Protein AF-0000000079286883 (afdb_homodimer)

InterPro domains:
  IPR002129 Pyridoxal phosphate-dependent decarboxylase, major domain [PF00282] (35-414)
  IPR010977 Aromatic-L-amino-acid decarboxylase [PR00800] (6-25)
  IPR010977 Aromatic-L-amino-acid decarboxylase [PR00800] (29-46)
  IPR010977 Aromatic-L-amino-acid decarboxylase [PR00800] (47-66)
  IPR010977 Aromatic-L-amino-acid decarboxylase [PR00800] (73-92)
  IPR010977 Aromatic-L-amino-acid decarboxylase [PR00800] (94-112)
  IPR010977 Aromatic-L-amino-acid decarboxylase [PR00800] (113-132)
  IPR010977 Aromatic-L-amino-acid decarboxylase [PR00800] (141-161)
  IPR010977 Aromatic-L-amino-acid decarboxylase [PR00800] (352-367)
  IPR010977 Aromatic-L-amino-acid decarboxylase [PR00800] (395-414)
  IPR010977 Aromatic-L-amino-acid decarboxylase [PTHR11999] (1-476)
  IPR015421 Pyridoxal phosphate-dependent transferase, major domain [G3DSA:3.40.640.10] (82-379)
  IPR015422 Pyridoxal phosphate-dependent transferase, small domain [G3DSA:3.90.1150.10] (380-483)
  IPR015424 Pyridoxal phosphate-dependent transferase [SSF53383] (1-467)

Secondary structure (DSSP, 8-state):
--HHHHHHHHHHHHHHHHHHHHHGGGS-SS----TTHHHHHS-SS--SSPPPHHHHHHHIIIIIGGG---TTSTTB-SSSPPP--HHHHHHHHHHHHHT--BSSGGG-HHHHHHHHHHHHHHHHHHT--GGGSTT-TT---EEEEES-HHHHHHHHHHHHHHHHHHHHHHH-TTS-HHHHHTTEEEEEETTS-HHHHHHHHHHT-EEEEEP--TTS---HHHHHHHHHHHHHTT-EEEEEEEEBS-TTT--B--HHHHHHHHHHHT-EEEEE-TTGGGGGGSGGGGGGGTTGGG-SEEEE-HHHHSSPPSS-EEEEES-HHHHHHHH----GGG---SGGGG---GGGSSS-S-B--THHHHHHHHHHHHHHHHHHHHHHHHHHHHHHHHHHHHSTTEEE-S---SS-EEEEESS-HHHHHHHHHHHHHHTS-B-EEEEETTEEEEEE---SSS--HHHHHHHHHHHHHHHHHHHHHHHHHHHTTSSSTTGGG--------------/--HHHHHHHHHHHHHHHHHHHHHGGGS-SS----TTHHHHHS-SS--SSPPPHHHHHHHIIIIIGGG---TTSTTB-SSSPPP--HHHHHHHHHHHHHT--BSSGGG-HHHHHHHHHHHHHHHHHHT--GGGSTT-TT---EEEEES-HHHHHHHHHHHHHHHHHHHHHHH-TTS-HHHHHTTEEEEEETTS-HHHHHHHHHHT-EEEEEP--TTS---HHHHHHHHHHHHHTT-EEEEEEEEBS-TTT--B--HHHHHHHHHHHT-EEEEE-TTGGGGGGSGGGGGGGTTGGG-SEEEE-HHHHSSPPSS-EEEEES-HHHHHHHH----GGG---S-GGG---GGGSSS-S-B--THHHHHHHHHHHHHHHHHHHHHHHHHHHHHHHHHHHHSTTEEE-S---SS-EEEEESS-HHHHHHHHHHHHHHTS-B-EEEEETTEEEEEE---SSS--HHHHHHHHHHHHHHHHHHHHHHHHHHHHHHHHHTS----------------

Organism: Patiria miniata (NCBI:txid46514)

Structure (mmCIF, N/CA/C/O backbone):
data_AF-0000000079286883-model_v1
#
loop_
_entity.id
_entity.type
_entity.pdbx_description
1 polymer 'Aromatic-L-amino-acid decarboxylase'
#
loop_
_atom_site.group_PDB
_atom_site.id
_atom_site.type_symbol
_atom_site.label_atom_id
_atom_site.label_alt_id
_atom_site.label_comp_id
_atom_site.label_asym_id
_atom_site.label_entity_id
_atom_site.label_seq_id
_atom_site.pdbx_PDB_ins_code
_atom_site.Cartn_x
_atom_site.Cartn_y
_atom_site.Cartn_z
_atom_site.occupancy
_atom_site.B_iso_or_equiv
_atom_site.auth_seq_id
_atom_site.auth_comp_id
_atom_site.auth_asym_id
_atom_site.auth_atom_id
_atom_site.pdbx_PDB_model_num
ATOM 1 N N . MET A 1 1 ? -19.547 -19.906 5.762 1 87.44 1 MET A N 1
ATOM 2 C CA . MET A 1 1 ? -20.609 -18.906 5.77 1 87.44 1 MET A CA 1
ATOM 3 C C . MET A 1 1 ? -21.328 -18.859 4.422 1 87.44 1 MET A C 1
ATOM 5 O O . MET A 1 1 ? -20.672 -18.781 3.375 1 87.44 1 MET A O 1
ATOM 9 N N . ASN A 1 2 ? -22.594 -19.031 4.43 1 92.5 2 ASN A N 1
ATOM 10 C CA . ASN A 1 2 ? -23.344 -18.953 3.186 1 92.5 2 ASN A CA 1
ATOM 11 C C . ASN A 1 2 ? -23.922 -17.562 2.951 1 92.5 2 ASN A C 1
ATOM 13 O O . ASN A 1 2 ? -23.641 -16.641 3.721 1 92.5 2 ASN A O 1
ATOM 17 N N . GLU A 1 3 ? -24.688 -17.391 1.935 1 96.19 3 GLU A N 1
ATOM 18 C CA . GLU A 1 3 ? -25.141 -16.094 1.467 1 96.19 3 GLU A CA 1
ATOM 19 C C . GLU A 1 3 ? -26.047 -15.422 2.5 1 96.19 3 GLU A C 1
ATOM 21 O O . GLU A 1 3 ? -25.922 -14.219 2.762 1 96.19 3 GLU A O 1
ATOM 26 N N . ASP A 1 4 ? -26.953 -16.141 3.068 1 96.69 4 ASP A N 1
ATOM 27 C CA . ASP A 1 4 ? -27.875 -15.586 4.039 1 96.69 4 ASP A CA 1
ATOM 28 C C . ASP A 1 4 ? -27.156 -15.133 5.305 1 96.69 4 ASP A C 1
ATOM 30 O O . ASP A 1 4 ? -27.453 -14.07 5.852 1 96.69 4 ASP A O 1
ATOM 34 N N . LYS A 1 5 ? -26.266 -15.977 5.738 1 97.06 5 LYS A N 1
ATOM 35 C CA . LYS A 1 5 ? -25.469 -15.617 6.906 1 97.06 5 LYS A CA 1
ATOM 36 C C . LYS A 1 5 ? -24.625 -14.383 6.633 1 97.06 5 LYS A C 1
ATOM 38 O O . LYS A 1 5 ? -24.438 -13.539 7.52 1 97.06 5 LYS A O 1
ATOM 43 N N . PHE A 1 6 ? -24.188 -14.32 5.383 1 98 6 PHE A N 1
ATOM 44 C CA . PHE A 1 6 ? -23.391 -13.164 5.008 1 98 6 PHE A CA 1
ATOM 45 C C . PHE A 1 6 ? -24.219 -11.891 5.039 1 98 6 PHE A C 1
ATOM 47 O O . PHE A 1 6 ? -23.781 -10.875 5.582 1 98 6 PHE A O 1
ATOM 54 N N . ARG A 1 7 ? -25.359 -11.891 4.52 1 97.81 7 ARG A N 1
ATOM 55 C CA . ARG A 1 7 ? -26.25 -10.734 4.523 1 97.81 7 ARG A CA 1
ATOM 56 C C . ARG A 1 7 ? -26.547 -10.273 5.949 1 97.81 7 ARG A C 1
ATOM 58 O O . ARG A 1 7 ? -26.5 -9.078 6.242 1 97.81 7 ARG A O 1
ATOM 65 N N . ARG A 1 8 ? -26.781 -11.211 6.758 1 97.75 8 ARG A N 1
ATOM 66 C CA . ARG A 1 8 ? -27.078 -10.898 8.156 1 97.75 8 ARG A CA 1
ATOM 67 C C . ARG A 1 8 ? -25.859 -10.305 8.844 1 97.75 8 ARG A C 1
ATOM 69 O O . ARG A 1 8 ? -25.969 -9.305 9.562 1 97.75 8 ARG A O 1
ATOM 76 N N . ALA A 1 9 ? -24.734 -10.961 8.664 1 98.44 9 ALA A N 1
ATOM 77 C CA . ALA A 1 9 ? -23.5 -10.492 9.281 1 98.44 9 ALA A CA 1
ATOM 78 C C . ALA A 1 9 ? -23.141 -9.094 8.797 1 98.44 9 ALA A C 1
ATOM 80 O O . ALA A 1 9 ? -22.672 -8.258 9.578 1 98.44 9 ALA A O 1
ATOM 81 N N . ALA A 1 10 ? -23.359 -8.828 7.516 1 98.44 10 ALA A N 1
ATOM 82 C CA . ALA A 1 10 ? -23.094 -7.492 6.973 1 98.44 10 ALA A CA 1
ATOM 83 C C . ALA A 1 10 ? -23.969 -6.445 7.66 1 98.44 10 ALA A C 1
ATOM 85 O O . ALA A 1 10 ? -23.5 -5.352 7.98 1 98.44 10 ALA A O 1
ATOM 86 N N . GLY A 1 11 ? -25.234 -6.781 7.801 1 98.19 11 GLY A N 1
ATOM 87 C CA . GLY A 1 11 ? -26.109 -5.902 8.547 1 98.19 11 GLY A CA 1
ATOM 88 C C . GLY A 1 11 ? -25.656 -5.676 9.977 1 98.19 11 GLY A C 1
ATOM 89 O O . GLY A 1 11 ? -25.719 -4.555 10.484 1 98.19 11 GLY A O 1
ATOM 90 N N . GLU A 1 12 ? -25.203 -6.68 10.617 1 98.25 12 GLU A N 1
ATOM 91 C CA . GLU A 1 12 ? -24.703 -6.586 11.992 1 98.25 12 GLU A CA 1
ATOM 92 C C . GLU A 1 12 ? -23.453 -5.727 12.07 1 98.25 12 GLU A C 1
ATOM 94 O O . GLU A 1 12 ? -23.25 -4.996 13.039 1 98.25 12 GLU A O 1
ATOM 99 N N . VAL A 1 13 ? -22.578 -5.855 11.094 1 98.62 13 VAL A N 1
ATOM 100 C CA . VAL A 1 13 ? -21.391 -5.016 11.055 1 98.62 13 VAL A CA 1
ATOM 101 C C . VAL A 1 13 ? -21.797 -3.553 10.906 1 98.62 13 VAL A C 1
ATOM 103 O O . VAL A 1 13 ? -21.234 -2.676 11.57 1 98.62 13 VAL A O 1
ATOM 106 N N . ALA A 1 14 ? -22.766 -3.283 10 1 98.56 14 ALA A N 1
ATOM 107 C CA . ALA A 1 14 ? -23.266 -1.917 9.828 1 98.56 14 ALA A CA 1
ATOM 108 C C . ALA A 1 14 ? -23.812 -1.366 11.141 1 98.56 14 ALA A C 1
ATOM 110 O O . ALA A 1 14 ? -23.531 -0.218 11.508 1 98.56 14 ALA A O 1
ATOM 111 N N . ASP A 1 15 ? -24.578 -2.195 11.859 1 98.31 15 ASP A N 1
ATOM 112 C CA . ASP A 1 15 ? -25.109 -1.801 13.156 1 98.31 15 ASP A CA 1
ATOM 113 C C . ASP A 1 15 ? -23.969 -1.526 14.148 1 98.31 15 ASP A C 1
ATOM 115 O O . ASP A 1 15 ? -24.016 -0.544 14.891 1 98.31 15 ASP A O 1
ATOM 119 N N . PHE A 1 16 ? -23.047 -2.383 14.188 1 98.25 16 PHE A N 1
ATOM 120 C CA . PHE A 1 16 ? -21.906 -2.23 15.078 1 98.25 16 PHE A CA 1
ATOM 121 C C . PHE A 1 16 ? -21.172 -0.916 14.812 1 98.25 16 PHE A C 1
ATOM 123 O O . PHE A 1 16 ? -20.828 -0.196 15.75 1 98.25 16 PHE A O 1
ATOM 130 N N . ILE A 1 17 ? -20.953 -0.592 13.57 1 97.94 17 ILE A N 1
ATOM 131 C CA . ILE A 1 17 ? -20.25 0.622 13.172 1 97.94 17 ILE A CA 1
ATOM 132 C C . ILE A 1 17 ? -21.031 1.848 13.648 1 97.94 17 ILE A C 1
ATOM 134 O O . ILE A 1 17 ? -20.438 2.768 14.234 1 97.94 17 ILE A O 1
ATOM 138 N N . VAL A 1 18 ? -22.312 1.851 13.383 1 97.88 18 VAL A N 1
ATOM 139 C CA . VAL A 1 18 ? -23.156 2.977 13.781 1 97.88 18 VAL A CA 1
ATOM 140 C C . VAL A 1 18 ? -23.109 3.143 15.305 1 97.88 18 VAL A C 1
ATOM 142 O O . VAL A 1 18 ? -22.922 4.254 15.805 1 97.88 18 VAL A O 1
ATOM 145 N N . ASP A 1 19 ? -23.25 2.059 16.016 1 97.12 19 ASP A N 1
ATOM 146 C CA . ASP A 1 19 ? -23.234 2.104 17.469 1 97.12 19 ASP A CA 1
ATOM 147 C C . ASP A 1 19 ? -21.859 2.568 17.984 1 97.12 19 ASP A C 1
ATOM 149 O O . ASP A 1 19 ? -21.781 3.348 18.938 1 97.12 19 ASP A O 1
ATOM 153 N N . TYR A 1 20 ? -20.859 2.102 17.453 1 96.44 20 TYR A N 1
ATOM 154 C CA . TYR A 1 20 ? -19.5 2.494 17.828 1 96.44 20 TYR A CA 1
ATOM 155 C C . TYR A 1 20 ? -19.297 3.992 17.625 1 96.44 20 TYR A C 1
ATOM 157 O O . TYR A 1 20 ? -18.828 4.68 18.531 1 96.44 20 TYR A O 1
ATOM 165 N N . LEU A 1 21 ? -19.656 4.492 16.422 1 95.88 21 LEU A N 1
ATOM 166 C CA . LEU A 1 21 ? -19.422 5.891 16.094 1 95.88 21 LEU A CA 1
ATOM 167 C C . LEU A 1 21 ? -20.281 6.812 16.938 1 95.88 21 LEU A C 1
ATOM 169 O O . LEU A 1 21 ? -19.859 7.918 17.281 1 95.88 21 LEU A O 1
ATOM 173 N N . LYS A 1 22 ? -21.453 6.324 17.281 1 94.25 22 LYS A N 1
ATOM 174 C CA . LYS A 1 22 ? -22.312 7.098 18.172 1 94.25 22 LYS A CA 1
ATOM 175 C C . LYS A 1 22 ? -21.766 7.094 19.594 1 94.25 22 LYS A C 1
ATOM 177 O O . LYS A 1 22 ? -21.859 8.102 20.297 1 94.25 22 LYS A O 1
ATOM 182 N N . GLY A 1 23 ? -21.203 6.004 19.969 1 94 23 GLY A N 1
ATOM 183 C CA . GLY A 1 23 ? -20.812 5.828 21.359 1 94 23 GLY A CA 1
ATOM 184 C C . GLY A 1 23 ? -19.344 6.125 21.625 1 94 23 GLY A C 1
ATOM 185 O O . GLY A 1 23 ? -18.906 6.133 22.766 1 94 23 GLY A O 1
ATOM 186 N N . VAL A 1 24 ? -18.641 6.477 20.609 1 94 24 VAL A N 1
ATOM 187 C CA . VAL A 1 24 ? -17.188 6.613 20.75 1 94 24 VAL A CA 1
ATOM 188 C C . VAL A 1 24 ? -16.859 7.758 21.703 1 94 24 VAL A C 1
ATOM 190 O O . VAL A 1 24 ? -15.844 7.73 22.391 1 94 24 VAL A O 1
ATOM 193 N N . LYS A 1 25 ? -17.766 8.742 21.844 1 92.69 25 LYS A N 1
ATOM 194 C CA . LYS A 1 25 ? -17.578 9.906 22.719 1 92.69 25 LYS A CA 1
ATOM 195 C C . LYS A 1 25 ? -17.531 9.484 24.188 1 92.69 25 LYS A C 1
ATOM 197 O O . LYS A 1 25 ? -17.031 10.219 25.031 1 92.69 25 LYS A O 1
ATOM 202 N N . ASP A 1 26 ? -18.094 8.305 24.484 1 92.88 26 ASP A N 1
ATOM 203 C CA . ASP A 1 26 ? -18.188 7.828 25.859 1 92.88 26 ASP A CA 1
ATOM 204 C C . ASP A 1 26 ? -16.984 6.957 26.219 1 92.88 26 ASP A C 1
ATOM 206 O O . ASP A 1 26 ? -16.891 6.434 27.328 1 92.88 26 ASP A O 1
ATOM 210 N N . ARG A 1 27 ? -16.078 6.809 25.312 1 92.19 27 ARG A N 1
ATOM 211 C CA . ARG A 1 27 ? -14.867 6.031 25.531 1 92.19 27 ARG A CA 1
ATOM 212 C C . ARG A 1 27 ? -13.664 6.949 25.734 1 92.19 27 ARG A C 1
ATOM 214 O O . ARG A 1 27 ? -13.68 8.109 25.312 1 92.19 27 ARG A O 1
ATOM 221 N N . PRO A 1 28 ? -12.656 6.426 26.484 1 92.25 28 PRO A N 1
ATOM 222 C CA . PRO A 1 28 ? -11.422 7.219 26.484 1 92.25 28 PRO A CA 1
ATOM 223 C C . PRO A 1 28 ? -10.797 7.359 25.109 1 92.25 28 PRO A C 1
ATOM 225 O O . PRO A 1 28 ? -10.836 6.422 24.312 1 92.25 28 PRO A O 1
ATOM 228 N N . VAL A 1 29 ? -10.25 8.539 24.906 1 93.94 29 VAL A N 1
ATOM 229 C CA . VAL A 1 29 ? -9.664 8.797 23.594 1 93.94 29 VAL A CA 1
ATOM 230 C C . VAL A 1 29 ? -8.516 7.82 23.344 1 93.94 29 VAL A C 1
ATOM 232 O O . VAL A 1 29 ? -8.422 7.227 22.266 1 93.94 29 VAL A O 1
ATOM 235 N N . LEU A 1 30 ? -7.637 7.578 24.328 1 93.44 30 LEU A N 1
ATOM 236 C CA . LEU A 1 30 ? -6.512 6.648 24.281 1 93.44 30 LEU A CA 1
ATOM 237 C C . LEU A 1 30 ? -6.797 5.406 25.109 1 93.44 30 LEU A C 1
ATOM 239 O O . LEU A 1 30 ? -7.418 5.5 26.172 1 93.44 30 LEU A O 1
ATOM 243 N N . PRO A 1 31 ? -6.312 4.316 24.594 1 92.25 31 PRO A N 1
ATOM 244 C CA . PRO A 1 31 ? -6.52 3.102 25.391 1 92.25 31 PRO A CA 1
ATOM 245 C C . PRO A 1 31 ? -5.562 2.998 26.578 1 92.25 31 PRO A C 1
ATOM 247 O O . PRO A 1 31 ? -4.527 3.672 26.594 1 92.25 31 PRO A O 1
ATOM 250 N N . SER A 1 32 ? -5.906 2.148 27.531 1 90.75 32 SER A N 1
ATOM 251 C CA . SER A 1 32 ? -5.078 1.912 28.703 1 90.75 32 SER A CA 1
ATOM 252 C C . SER A 1 32 ? -4.43 0.533 28.656 1 90.75 32 SER A C 1
ATOM 254 O O . SER A 1 32 ? -4.074 -0.029 29.703 1 90.75 32 SER A O 1
ATOM 256 N N . VAL A 1 33 ? -4.188 0.078 27.531 1 93.25 33 VAL A N 1
ATOM 257 C CA . VAL A 1 33 ? -3.6 -1.25 27.406 1 93.25 33 VAL A CA 1
ATOM 258 C C . VAL A 1 33 ? -2.08 -1.137 27.328 1 93.25 33 VAL A C 1
ATOM 260 O O . VAL A 1 33 ? -1.542 -0.043 27.141 1 93.25 33 VAL A O 1
ATOM 263 N N . GLU A 1 34 ? -1.401 -2.25 27.547 1 92.88 34 GLU A N 1
ATOM 264 C CA . GLU A 1 34 ? 0.054 -2.338 27.469 1 92.88 34 GLU A CA 1
ATOM 265 C C . GLU A 1 34 ? 0.493 -3.178 26.266 1 92.88 34 GLU A C 1
ATOM 267 O O . GLU A 1 34 ? -0.263 -4.023 25.797 1 92.88 34 GLU A O 1
ATOM 272 N N . PRO A 1 35 ? 1.712 -2.906 25.797 1 92.81 35 PRO A N 1
ATOM 273 C CA . PRO A 1 35 ? 2.217 -3.762 24.734 1 92.81 35 PRO A CA 1
ATOM 274 C C . PRO A 1 35 ? 2.145 -5.246 25.078 1 92.81 35 PRO A C 1
ATOM 276 O O . PRO A 1 35 ? 2.463 -5.641 26.203 1 92.81 35 PRO A O 1
ATOM 279 N N . GLY A 1 36 ? 1.689 -6.035 24.109 1 93.62 36 GLY A N 1
ATOM 280 C CA . GLY A 1 36 ? 1.583 -7.473 24.312 1 93.62 36 GLY A CA 1
ATOM 281 C C . GLY A 1 36 ? 0.245 -7.898 24.891 1 93.62 36 GLY A C 1
ATOM 282 O O . GLY A 1 36 ? -0.021 -9.094 25.031 1 93.62 36 GLY A O 1
ATOM 283 N N . TYR A 1 37 ? -0.667 -6.98 25.125 1 95.75 37 TYR A N 1
ATOM 284 C CA . TYR A 1 37 ? -1.913 -7.309 25.812 1 95.75 37 TYR A CA 1
ATOM 285 C C . TYR A 1 37 ? -2.732 -8.305 25 1 95.75 37 TYR A C 1
ATOM 287 O O . TYR A 1 37 ? -3.326 -9.234 25.562 1 95.75 37 TYR A O 1
ATOM 295 N N . LEU A 1 38 ? -2.746 -8.148 23.703 1 96.75 38 LEU A N 1
ATOM 296 C CA . LEU A 1 38 ? -3.623 -8.977 22.875 1 96.75 38 LEU A CA 1
ATOM 297 C C . LEU A 1 38 ? -3.074 -10.398 22.766 1 96.75 38 LEU A C 1
ATOM 299 O O . LEU A 1 38 ? -3.84 -11.359 22.641 1 96.75 38 LEU A O 1
ATOM 303 N N . HIS A 1 39 ? -1.737 -10.5 22.719 1 95.5 39 HIS A N 1
ATOM 304 C CA . HIS A 1 39 ? -1.107 -11.812 22.703 1 95.5 39 HIS A CA 1
ATOM 305 C C . HIS A 1 39 ? -1.529 -12.641 23.922 1 95.5 39 HIS A C 1
ATOM 307 O O . HIS A 1 39 ? -1.669 -13.867 23.828 1 95.5 39 HIS A O 1
ATOM 313 N N . LYS A 1 40 ? -1.733 -11.977 25.031 1 95.81 40 LYS A N 1
ATOM 314 C CA . LYS A 1 40 ? -2.125 -12.633 26.266 1 95.81 40 LYS A CA 1
ATOM 315 C C . LYS A 1 40 ? -3.609 -12.992 26.266 1 95.81 40 LYS A C 1
ATOM 317 O O . LYS A 1 40 ? -4.027 -13.953 26.906 1 95.81 40 LYS A O 1
ATOM 322 N N . LEU A 1 41 ? -4.379 -12.281 25.5 1 96.81 41 LEU A N 1
ATOM 323 C CA . LEU A 1 41 ? -5.832 -12.422 25.547 1 96.81 41 LEU A CA 1
ATOM 324 C C . LEU A 1 41 ? -6.301 -13.43 24.5 1 96.81 41 LEU A C 1
ATOM 326 O O . LEU A 1 41 ? -7.375 -14.023 24.625 1 96.81 41 LEU A O 1
ATOM 330 N N . LEU A 1 42 ? -5.531 -13.594 23.406 1 96.94 42 LEU A N 1
ATOM 331 C CA . LEU A 1 42 ? -5.895 -14.5 22.328 1 96.94 42 LEU A CA 1
ATOM 332 C C . LEU A 1 42 ? -5.156 -15.828 22.469 1 96.94 42 LEU A C 1
ATOM 334 O O . LEU A 1 42 ? -4.078 -15.883 23.062 1 96.94 42 LEU A O 1
ATOM 338 N N . PRO A 1 43 ? -5.746 -16.906 21.859 1 96.62 43 PRO A N 1
ATOM 339 C CA . PRO A 1 43 ? -5.016 -18.172 21.875 1 96.62 43 PRO A CA 1
ATOM 340 C C . PRO A 1 43 ? -3.666 -18.094 21.172 1 96.62 43 PRO A C 1
ATOM 342 O O . PRO A 1 43 ? -3.51 -17.297 20.219 1 96.62 43 PRO A O 1
ATOM 345 N N . ALA A 1 44 ? -2.805 -18.906 21.547 1 94.31 44 ALA A N 1
ATOM 346 C CA . ALA A 1 44 ? -1.455 -18.906 20.984 1 94.31 44 ALA A CA 1
ATOM 347 C C . ALA A 1 44 ? -1.466 -19.375 19.531 1 94.31 44 ALA A C 1
ATOM 349 O O . ALA A 1 44 ? -0.607 -18.984 18.734 1 94.31 44 ALA A O 1
ATOM 350 N N . ASN A 1 45 ? -2.475 -20.219 19.234 1 97.12 45 ASN A N 1
ATOM 351 C CA . ASN A 1 45 ? -2.561 -20.766 17.891 1 97.12 45 ASN A CA 1
ATOM 352 C C . ASN A 1 45 ? -3.904 -20.453 17.234 1 97.12 45 ASN A C 1
ATOM 354 O O . ASN A 1 45 ? -4.906 -20.266 17.922 1 97.12 45 ASN A O 1
ATOM 358 N N . ALA A 1 46 ? -3.82 -20.406 15.938 1 98.38 46 ALA A N 1
ATOM 359 C CA . ALA A 1 46 ? -5.055 -20.266 15.164 1 98.38 46 ALA A CA 1
ATOM 360 C C . ALA A 1 46 ? -6 -21.438 15.438 1 98.38 46 ALA A C 1
ATOM 362 O O . ALA A 1 46 ? -5.555 -22.562 15.656 1 98.38 46 ALA A O 1
ATOM 363 N N . PRO A 1 47 ? -7.293 -21.234 15.414 1 98.62 47 PRO A N 1
ATOM 364 C CA . PRO A 1 47 ? -8.234 -22.328 15.609 1 98.62 47 PRO A CA 1
ATOM 365 C C . PRO A 1 47 ? -8.234 -23.328 14.461 1 98.62 47 PRO A C 1
ATOM 367 O O . PRO A 1 47 ? -8.227 -22.938 13.289 1 98.62 47 PRO A O 1
ATOM 370 N N . GLN A 1 48 ? -8.273 -24.609 14.781 1 98.38 48 GLN A N 1
ATOM 371 C CA . GLN A 1 48 ? -8.297 -25.656 13.766 1 98.38 48 GLN A CA 1
ATOM 372 C C . GLN A 1 48 ? -9.641 -25.688 13.047 1 98.38 48 GLN A C 1
ATOM 374 O O . GLN A 1 48 ? -9.695 -25.844 11.82 1 98.38 48 GLN A O 1
ATOM 379 N N . GLN A 1 49 ? -10.68 -25.531 13.844 1 98.31 49 GLN A N 1
ATOM 380 C CA . GLN A 1 49 ? -12.047 -25.547 13.328 1 98.31 49 GLN A CA 1
ATOM 381 C C . GLN A 1 49 ? -12.625 -24.141 13.25 1 98.31 49 GLN A C 1
ATOM 383 O O . GLN A 1 49 ? -12.195 -23.25 13.992 1 98.31 49 GLN A O 1
ATOM 388 N N . PRO A 1 50 ? -13.617 -23.953 12.359 1 97.88 50 PRO A N 1
ATOM 389 C CA . PRO A 1 50 ? -14.234 -22.625 12.25 1 97.88 50 PRO A CA 1
ATOM 390 C C . PRO A 1 50 ? -14.898 -22.188 13.555 1 97.88 50 PRO A C 1
ATOM 392 O O . PRO A 1 50 ? -15.5 -23 14.258 1 97.88 50 PRO A O 1
ATOM 395 N N . GLU A 1 51 ? -14.789 -20.969 13.82 1 98.06 51 GLU A N 1
ATOM 396 C CA . GLU A 1 51 ? -15.477 -20.359 14.961 1 98.06 51 GLU A CA 1
ATOM 397 C C . GLU A 1 51 ? -16.734 -19.609 14.523 1 98.06 51 GLU A C 1
ATOM 399 O O . GLU A 1 51 ? -16.828 -19.188 13.375 1 98.06 51 GLU A O 1
ATOM 404 N N . ALA A 1 52 ? -17.625 -19.469 15.461 1 97.06 52 ALA A N 1
ATOM 405 C CA . ALA A 1 52 ? -18.906 -18.812 15.172 1 97.06 52 ALA A CA 1
ATOM 406 C C . ALA A 1 52 ? -18.719 -17.312 15.016 1 97.06 52 ALA A C 1
ATOM 408 O O . ALA A 1 52 ? -17.922 -16.688 15.734 1 97.06 52 ALA A O 1
ATOM 409 N N . TRP A 1 53 ? -19.547 -16.734 14.133 1 97.12 53 TRP A N 1
ATOM 410 C CA . TRP A 1 53 ? -19.578 -15.289 13.875 1 97.12 53 TRP A CA 1
ATOM 411 C C . TRP A 1 53 ? -19.734 -14.5 15.164 1 97.12 53 TRP A C 1
ATOM 413 O O . TRP A 1 53 ? -19.031 -13.523 15.398 1 97.12 53 TRP A O 1
ATOM 423 N N . GLN A 1 54 ? -20.562 -14.945 16.031 1 96.94 54 GLN A N 1
ATOM 424 C CA . GLN A 1 54 ? -20.875 -14.234 17.266 1 96.94 54 GLN A CA 1
ATOM 425 C C . GLN A 1 54 ? -19.672 -14.211 18.203 1 96.94 54 GLN A C 1
ATOM 427 O O . GLN A 1 54 ? -19.469 -13.242 18.938 1 96.94 54 GLN A O 1
ATOM 432 N N . ASP A 1 55 ? -18.891 -15.258 18.188 1 97.69 55 ASP A N 1
ATOM 433 C CA . ASP A 1 55 ? -17.688 -15.305 19.016 1 97.69 55 ASP A CA 1
ATOM 434 C C . ASP A 1 55 ? -16.672 -14.266 18.578 1 97.69 55 ASP A C 1
ATOM 436 O O . ASP A 1 55 ? -16 -13.648 19.406 1 97.69 55 ASP A O 1
ATOM 440 N N . ILE A 1 56 ? -16.594 -14.109 17.344 1 97.88 56 ILE A N 1
ATOM 441 C CA . ILE A 1 56 ? -15.641 -13.156 16.781 1 97.88 56 ILE A CA 1
ATOM 442 C C . ILE A 1 56 ? -16.078 -11.734 17.125 1 97.88 56 ILE A C 1
ATOM 444 O O . ILE A 1 56 ? -15.266 -10.906 17.531 1 97.88 56 ILE A O 1
ATOM 448 N N . MET A 1 57 ? -17.375 -11.422 16.953 1 97.88 57 MET A N 1
ATOM 449 C CA . MET A 1 57 ? -17.875 -10.094 17.266 1 97.88 57 MET A CA 1
ATOM 450 C C . MET A 1 57 ? -17.734 -9.789 18.75 1 97.88 57 MET A C 1
ATOM 452 O O . MET A 1 57 ? -17.484 -8.641 19.125 1 97.88 57 MET A O 1
ATOM 456 N N . THR A 1 58 ? -17.875 -10.836 19.547 1 97.94 58 THR A N 1
ATOM 457 C CA . THR A 1 58 ? -17.656 -10.672 20.984 1 97.94 58 THR A CA 1
ATOM 458 C C . THR A 1 58 ? -16.203 -10.305 21.266 1 97.94 58 THR A C 1
ATOM 460 O O . THR A 1 58 ? -15.922 -9.422 22.078 1 97.94 58 THR A O 1
ATOM 463 N N . ASP A 1 59 ? -15.281 -10.977 20.625 1 98.12 59 ASP A N 1
ATOM 464 C CA . ASP A 1 59 ? -13.867 -10.688 20.812 1 98.12 59 ASP A CA 1
ATOM 465 C C . ASP A 1 59 ? -13.523 -9.281 20.312 1 98.12 59 ASP A C 1
ATOM 467 O O . ASP A 1 59 ? -12.656 -8.609 20.875 1 98.12 59 ASP A O 1
ATOM 471 N N . ILE A 1 60 ? -14.195 -8.789 19.203 1 98.06 60 ILE A N 1
ATOM 472 C CA . ILE A 1 60 ? -14.008 -7.414 18.75 1 98.06 60 ILE A CA 1
ATOM 473 C C . ILE A 1 60 ? -14.359 -6.441 19.859 1 98.06 60 ILE A C 1
ATOM 475 O O . ILE A 1 60 ? -13.609 -5.504 20.141 1 98.06 60 ILE A O 1
ATOM 479 N N . GLN A 1 61 ? -15.438 -6.664 20.516 1 96.5 61 GLN A N 1
ATOM 480 C CA . GLN A 1 61 ? -15.922 -5.785 21.578 1 96.5 61 GLN A CA 1
ATOM 481 C C . GLN A 1 61 ? -15.023 -5.867 22.812 1 96.5 61 GLN A C 1
ATOM 483 O O . GLN A 1 61 ? -14.68 -4.84 23.391 1 96.5 61 GLN A O 1
ATOM 488 N N . ASP A 1 62 ? -14.555 -7.043 23.109 1 97 62 ASP A N 1
ATOM 489 C CA . ASP A 1 62 ? -13.93 -7.266 24.406 1 97 62 ASP A CA 1
ATOM 490 C C . ASP A 1 62 ? -12.414 -7.117 24.312 1 97 62 ASP A C 1
ATOM 492 O O . ASP A 1 62 ? -11.758 -6.805 25.312 1 97 62 ASP A O 1
ATOM 496 N N . LYS A 1 63 ? -11.914 -7.418 23.172 1 97.81 63 LYS A N 1
ATOM 497 C CA . LYS A 1 63 ? -10.461 -7.539 23.109 1 97.81 63 LYS A CA 1
ATOM 498 C C . LYS A 1 63 ? -9.859 -6.504 22.156 1 97.81 63 LYS A C 1
ATOM 500 O O . LYS A 1 63 ? -8.75 -6.02 22.391 1 97.81 63 LYS A O 1
ATOM 505 N N . ILE A 1 64 ? -10.539 -6.125 21.047 1 97.69 64 ILE A N 1
ATOM 506 C CA . ILE A 1 64 ? -9.984 -5.211 20.062 1 97.69 64 ILE A CA 1
ATOM 507 C C . ILE A 1 64 ? -10.312 -3.771 20.453 1 97.69 64 ILE A C 1
ATOM 509 O O . ILE A 1 64 ? -9.414 -2.938 20.578 1 97.69 64 ILE A O 1
ATOM 513 N N . LEU A 1 65 ? -11.562 -3.439 20.766 1 96.56 65 LEU A N 1
ATOM 514 C CA . LEU A 1 65 ? -12.023 -2.076 21 1 96.56 65 LEU A CA 1
ATOM 515 C C . LEU A 1 65 ? -11.305 -1.454 22.188 1 96.56 65 LEU A C 1
ATOM 517 O O . LEU A 1 65 ? -10.93 -0.279 22.156 1 96.56 65 LEU A O 1
ATOM 521 N N . PRO A 1 66 ? -11 -2.266 23.234 1 95.12 66 PRO A N 1
ATOM 522 C CA . PRO A 1 66 ? -10.32 -1.67 24.375 1 95.12 66 PRO A CA 1
ATOM 523 C C . PRO A 1 66 ? -8.898 -1.209 24.047 1 95.12 66 PRO A C 1
ATOM 525 O O . PRO A 1 66 ? -8.328 -0.394 24.781 1 95.12 66 PRO A O 1
ATOM 528 N N . GLY A 1 67 ? -8.359 -1.74 23.016 1 96 67 GLY A N 1
ATOM 529 C CA . GLY A 1 67 ? -7.004 -1.372 22.625 1 96 67 GLY A CA 1
ATOM 530 C C . GLY A 1 67 ? -6.957 -0.372 21.484 1 96 67 GLY A C 1
ATOM 531 O O . GLY A 1 67 ? -5.887 -0.089 20.938 1 96 67 GLY A O 1
ATOM 532 N N . MET A 1 68 ? -8.086 0.246 21.188 1 95.62 68 MET A N 1
ATOM 533 C CA . MET A 1 68 ? -8.164 1.164 20.062 1 95.62 68 MET A CA 1
ATOM 534 C C . MET A 1 68 ? -7.863 2.594 20.5 1 95.62 68 MET A C 1
ATOM 536 O O . MET A 1 68 ? -8.352 3.043 21.531 1 95.62 68 MET A O 1
ATOM 540 N N . THR A 1 69 ? -6.941 3.25 19.812 1 95.25 69 THR A N 1
ATOM 541 C CA . THR A 1 69 ? -6.992 4.707 19.766 1 95.25 69 THR A CA 1
ATOM 542 C C . THR A 1 69 ? -8.148 5.184 18.891 1 95.25 69 THR A C 1
ATOM 544 O O . THR A 1 69 ? -8.188 4.883 17.688 1 95.25 69 THR A O 1
ATOM 547 N N . HIS A 1 70 ? -9.039 5.859 19.516 1 95.31 70 HIS A N 1
ATOM 548 C CA . HIS A 1 70 ? -10.258 6.207 18.797 1 95.31 70 HIS A CA 1
ATOM 549 C C . HIS A 1 70 ? -10.086 7.504 18.016 1 95.31 70 HIS A C 1
ATOM 551 O O . HIS A 1 70 ? -10.438 8.578 18.5 1 95.31 70 HIS A O 1
ATOM 557 N N . TRP A 1 71 ? -9.742 7.395 16.812 1 95.31 71 TRP A N 1
ATOM 558 C CA . TRP A 1 71 ? -9.43 8.516 15.93 1 95.31 71 TRP A CA 1
ATOM 559 C C . TRP A 1 71 ? -10.68 9.344 15.648 1 95.31 71 TRP A C 1
ATOM 561 O O . TRP A 1 71 ? -10.578 10.523 15.297 1 95.31 71 TRP A O 1
ATOM 571 N N . GLN A 1 72 ? -11.836 8.719 15.797 1 94.69 72 GLN A N 1
ATOM 572 C CA . GLN A 1 72 ? -13.078 9.422 15.477 1 94.69 72 GLN A CA 1
ATOM 573 C C . GLN A 1 72 ? -13.711 10.023 16.719 1 94.69 72 GLN A C 1
ATOM 575 O O . GLN A 1 72 ? -14.852 10.484 16.688 1 94.69 72 GLN A O 1
ATOM 580 N N . HIS A 1 73 ? -13.008 9.953 17.859 1 95.88 73 HIS A N 1
ATOM 581 C CA . HIS A 1 73 ? -13.469 10.578 19.094 1 95.88 73 HIS A CA 1
ATOM 582 C C . HIS A 1 73 ? -13.562 12.094 18.938 1 95.88 73 HIS A C 1
ATOM 584 O O . HIS A 1 73 ? -12.703 12.711 18.297 1 95.88 73 HIS A O 1
ATOM 590 N N . PRO A 1 74 ? -14.555 12.703 19.547 1 95.88 74 PRO A N 1
ATOM 591 C CA . PRO A 1 74 ? -14.719 14.148 19.391 1 95.88 74 PRO A CA 1
ATOM 592 C C . PRO A 1 74 ? -13.539 14.938 19.953 1 95.88 74 PRO A C 1
ATOM 594 O O . PRO A 1 74 ? -13.297 16.078 19.547 1 95.88 74 PRO A O 1
ATOM 597 N N . HIS A 1 75 ? -12.805 14.367 20.891 1 97.06 75 HIS A N 1
ATOM 598 C CA . HIS A 1 75 ? -11.688 15.078 21.5 1 97.06 75 HIS A CA 1
ATOM 599 C C . HIS A 1 75 ? -10.352 14.469 21.078 1 97.06 75 HIS A C 1
ATOM 601 O O . HIS A 1 75 ? -9.367 14.547 21.812 1 97.06 75 HIS A O 1
ATOM 607 N N . PHE A 1 76 ? -10.352 13.781 19.969 1 96.5 76 PHE A N 1
ATOM 608 C CA . PHE A 1 76 ? -9.125 13.43 19.266 1 96.5 76 PHE A CA 1
ATOM 609 C C . PHE A 1 76 ? -8.703 14.547 18.328 1 96.5 76 PHE A C 1
ATOM 611 O O . PHE A 1 76 ? -9.305 14.734 17.266 1 96.5 76 PHE A O 1
ATOM 618 N N . HIS A 1 77 ? -7.59 15.266 18.688 1 97.19 77 HIS A N 1
ATOM 619 C CA . HIS A 1 77 ? -7.133 16.422 17.938 1 97.19 77 HIS A CA 1
ATOM 620 C C . HIS A 1 77 ? -5.684 16.266 17.484 1 97.19 77 HIS A C 1
ATOM 622 O O . HIS A 1 77 ? -4.992 17.25 17.234 1 97.19 77 HIS A O 1
ATOM 628 N N . ALA A 1 78 ? -5.23 15.008 17.438 1 94.62 78 ALA A N 1
ATOM 629 C CA . ALA A 1 78 ? -3.818 14.703 17.219 1 94.62 78 ALA A CA 1
ATOM 630 C C . ALA A 1 78 ? -3.529 14.453 15.742 1 94.62 78 ALA A C 1
ATOM 632 O O . ALA A 1 78 ? -4.414 14.039 14.992 1 94.62 78 ALA A O 1
ATOM 633 N N . TYR A 1 79 ? -2.285 14.742 15.352 1 92.94 79 TYR A N 1
ATOM 634 C CA . TYR A 1 79 ? -1.852 14.562 13.977 1 92.94 79 TYR A CA 1
ATOM 635 C C . TYR A 1 79 ? -2.783 15.289 13.016 1 92.94 79 TYR A C 1
ATOM 637 O O . TYR A 1 79 ? -3.107 16.469 13.219 1 92.94 79 TYR A O 1
ATOM 645 N N . PHE A 1 80 ? -3.115 14.797 11.906 1 92.5 80 PHE A N 1
ATOM 646 C CA . PHE A 1 80 ? -4.285 15.125 11.102 1 92.5 80 PHE A CA 1
ATOM 647 C C . PHE A 1 80 ? -5.309 14 11.148 1 92.5 80 PHE A C 1
ATOM 649 O O . PHE A 1 80 ? -5.074 12.914 10.602 1 92.5 80 PHE A O 1
ATOM 656 N N . PRO A 1 81 ? -6.328 14.281 11.93 1 88.44 81 PRO A N 1
ATOM 657 C CA . PRO A 1 81 ? -7.305 13.203 12.117 1 88.44 81 PRO A CA 1
ATOM 658 C C . PRO A 1 81 ? -7.75 12.586 10.797 1 88.44 81 PRO A C 1
ATOM 660 O O . PRO A 1 81 ? -8.031 13.305 9.828 1 88.44 81 PRO A O 1
ATOM 663 N N . THR A 1 82 ? -7.75 11.281 10.75 1 88.12 82 THR A N 1
ATOM 664 C CA . THR A 1 82 ? -8.086 10.578 9.516 1 88.12 82 THR A CA 1
ATOM 665 C C . THR A 1 82 ? -9.57 10.727 9.195 1 88.12 82 THR A C 1
ATOM 667 O O . THR A 1 82 ? -10.414 10.703 10.094 1 88.12 82 THR A O 1
ATOM 670 N N . GLY A 1 83 ? -9.766 10.859 7.984 1 86.19 83 GLY A N 1
ATOM 671 C CA . GLY A 1 83 ? -11.141 10.969 7.516 1 86.19 83 GLY A CA 1
ATOM 672 C C . GLY A 1 83 ? -11.883 9.641 7.523 1 86.19 83 GLY A C 1
ATOM 673 O O . GLY A 1 83 ? -11.258 8.578 7.484 1 86.19 83 GLY A O 1
ATOM 674 N N . SER A 1 84 ? -13.148 9.75 7.645 1 89.25 84 SER A N 1
ATOM 675 C CA . SER A 1 84 ? -14.078 8.625 7.547 1 89.25 84 SER A CA 1
ATOM 676 C C . SER A 1 84 ? -15.492 9.102 7.238 1 89.25 84 SER A C 1
ATOM 678 O O . SER A 1 84 ? -15.914 10.156 7.719 1 89.25 84 SER A O 1
ATOM 680 N N . SER A 1 85 ? -16.125 8.453 6.418 1 96.38 85 SER A N 1
ATOM 681 C CA . SER A 1 85 ? -17.531 8.734 6.105 1 96.38 85 SER A CA 1
ATOM 682 C C . SER A 1 85 ? -18.266 7.469 5.688 1 96.38 85 SER A C 1
ATOM 684 O O . SER A 1 85 ? -17.641 6.484 5.285 1 96.38 85 SER A O 1
ATOM 686 N N . TYR A 1 86 ? -19.578 7.52 5.895 1 97.62 86 TYR A N 1
ATOM 687 C CA . TYR A 1 86 ? -20.391 6.375 5.508 1 97.62 86 TYR A CA 1
ATOM 688 C C . TYR A 1 86 ? -20.203 6.043 4.031 1 97.62 86 TYR A C 1
ATOM 690 O O . TYR A 1 86 ? -20 4.879 3.672 1 97.62 86 TYR A O 1
ATOM 698 N N . PRO A 1 87 ? -20.141 7.086 3.1 1 97.88 87 PRO A N 1
ATOM 699 C CA . PRO A 1 87 ? -19.875 6.77 1.694 1 97.88 87 PRO A CA 1
ATOM 700 C C . PRO A 1 87 ? -18.531 6.074 1.485 1 97.88 87 PRO A C 1
ATOM 702 O O . PRO A 1 87 ? -18.438 5.145 0.677 1 97.88 87 PRO A O 1
ATOM 705 N N . SER A 1 88 ? -17.531 6.543 2.18 1 97.69 88 SER A N 1
ATOM 706 C CA . SER A 1 88 ? -16.203 5.918 2.078 1 97.69 88 SER A CA 1
ATOM 707 C C . SER A 1 88 ? -16.266 4.449 2.482 1 97.69 88 SER A C 1
ATOM 709 O O . SER A 1 88 ? -15.664 3.598 1.82 1 97.69 88 SER A O 1
ATOM 711 N N . MET A 1 89 ? -16.984 4.129 3.572 1 98.12 89 MET A N 1
ATOM 712 C CA . MET A 1 89 ? -17.109 2.768 4.09 1 98.12 89 MET A CA 1
ATOM 713 C C . MET A 1 89 ? -17.828 1.869 3.09 1 98.12 89 MET A C 1
ATOM 715 O O . MET A 1 89 ? -17.438 0.723 2.881 1 98.12 89 MET A O 1
ATOM 719 N N . LEU A 1 90 ? -18.844 2.402 2.461 1 98.56 90 LEU A N 1
ATOM 720 C CA . LEU A 1 90 ? -19.609 1.638 1.485 1 98.56 90 LEU A CA 1
ATOM 721 C C . LEU A 1 90 ? -18.766 1.326 0.253 1 98.56 90 LEU A C 1
ATOM 723 O O . LEU A 1 90 ? -18.844 0.222 -0.291 1 98.56 90 LEU A O 1
ATOM 727 N N . GLY A 1 91 ? -18 2.354 -0.186 1 98.06 91 GLY A N 1
ATOM 728 C CA . GLY A 1 91 ? -17.078 2.119 -1.297 1 98.06 91 GLY A CA 1
ATOM 729 C C . GLY A 1 91 ? -16.062 1.031 -1.015 1 98.06 91 GLY A C 1
ATOM 730 O O . GLY A 1 91 ? -15.766 0.21 -1.884 1 98.06 91 GLY A O 1
ATOM 731 N N . GLU A 1 92 ? -15.562 0.995 0.194 1 97.12 92 GLU A N 1
ATOM 732 C CA . GLU A 1 92 ? -14.609 -0.029 0.606 1 97.12 92 GLU A CA 1
ATOM 733 C C . GLU A 1 92 ? -15.258 -1.409 0.642 1 97.12 92 GLU A C 1
ATOM 735 O O . GLU A 1 92 ? -14.648 -2.398 0.226 1 97.12 92 GLU A O 1
ATOM 740 N N . PHE A 1 93 ? -16.438 -1.469 1.193 1 98.38 93 PHE A N 1
ATOM 741 C CA . PHE A 1 93 ? -17.172 -2.723 1.307 1 98.38 93 PHE A CA 1
ATOM 742 C C . PHE A 1 93 ? -17.453 -3.312 -0.07 1 98.38 93 PHE A C 1
ATOM 744 O O . PHE A 1 93 ? -17.219 -4.496 -0.305 1 98.38 93 PHE A O 1
ATOM 751 N N . LEU A 1 94 ? -17.859 -2.477 -0.984 1 98.44 94 LEU A N 1
ATOM 752 C CA . LEU A 1 94 ? -18.156 -2.934 -2.338 1 98.44 94 LEU A CA 1
ATOM 753 C C . LEU A 1 94 ? -16.875 -3.369 -3.055 1 98.44 94 LEU A C 1
ATOM 755 O O . LEU A 1 94 ? -16.875 -4.367 -3.781 1 98.44 94 LEU A O 1
ATOM 759 N N . SER A 1 95 ? -15.844 -2.586 -2.922 1 97.19 95 SER A N 1
ATOM 760 C CA . SER A 1 95 ? -14.562 -2.959 -3.516 1 97.19 95 SER A CA 1
ATOM 761 C C . SER A 1 95 ? -14.148 -4.363 -3.09 1 97.19 95 SER A C 1
ATOM 763 O O . SER A 1 95 ? -13.688 -5.156 -3.914 1 97.19 95 SER A O 1
ATOM 765 N N . ALA A 1 96 ? -14.289 -4.652 -1.783 1 96.75 96 ALA A N 1
ATOM 766 C CA . ALA A 1 96 ? -13.961 -5.98 -1.275 1 96.75 96 ALA A CA 1
ATOM 767 C C . ALA A 1 96 ? -14.852 -7.047 -1.913 1 96.75 96 ALA A C 1
ATOM 769 O O . ALA A 1 96 ? -14.391 -8.156 -2.203 1 96.75 96 ALA A O 1
ATOM 770 N N . GLY A 1 97 ? -16.094 -6.727 -2.156 1 96.81 97 GLY A N 1
ATOM 771 C CA . GLY A 1 97 ? -17.047 -7.652 -2.729 1 96.81 97 GLY A CA 1
ATOM 772 C C . GLY A 1 97 ? -16.766 -7.977 -4.184 1 96.81 97 GLY A C 1
ATOM 773 O O . GLY A 1 97 ? -16.969 -9.109 -4.621 1 96.81 97 GLY A O 1
ATOM 774 N N . LEU A 1 98 ? -16.312 -6.961 -4.91 1 95.19 98 LEU A N 1
ATOM 775 C CA . LEU A 1 98 ? -16 -7.172 -6.324 1 95.19 98 LEU A CA 1
ATOM 776 C C . LEU A 1 98 ? -14.758 -8.031 -6.488 1 95.19 98 LEU A C 1
ATOM 778 O O . LEU A 1 98 ? -14.602 -8.719 -7.5 1 95.19 98 LEU A O 1
ATOM 782 N N . GLY A 1 99 ? -13.852 -8.016 -5.492 1 91.5 99 GLY A N 1
ATOM 783 C CA . GLY A 1 99 ? -12.758 -8.961 -5.367 1 91.5 99 GLY A CA 1
ATOM 784 C C . GLY A 1 99 ? -11.844 -8.977 -6.574 1 91.5 99 GLY A C 1
ATOM 785 O O . GLY A 1 99 ? -11.523 -10.039 -7.105 1 91.5 99 GLY A O 1
ATOM 786 N N . CYS A 1 100 ? -11.43 -7.773 -7.074 1 90.69 100 CYS A N 1
ATOM 787 C CA . CYS A 1 100 ? -10.578 -7.68 -8.258 1 90.69 100 CYS A CA 1
ATOM 788 C C . CYS A 1 100 ? -9.258 -6.996 -7.926 1 90.69 100 CYS A C 1
ATOM 790 O O . CYS A 1 100 ? -9.164 -6.27 -6.938 1 90.69 100 CYS A O 1
ATOM 792 N N . VAL A 1 101 ? -8.281 -7.375 -8.695 1 91.19 101 VAL A N 1
ATOM 793 C CA . VAL A 1 101 ? -6.969 -6.746 -8.641 1 91.19 101 VAL A CA 1
ATOM 794 C C . VAL A 1 101 ? -6.566 -6.262 -10.039 1 91.19 101 VAL A C 1
ATOM 796 O O . VAL A 1 101 ? -6.895 -6.898 -11.039 1 91.19 101 VAL A O 1
ATOM 799 N N . SER A 1 102 ? -5.891 -5.129 -10.039 1 91.44 102 SER A N 1
ATOM 800 C CA . SER A 1 102 ? -5.5 -4.578 -11.336 1 91.44 102 SER A CA 1
ATOM 801 C C . SER A 1 102 ? -4.012 -4.238 -11.367 1 91.44 102 SER A C 1
ATOM 803 O O . SER A 1 102 ? -3.488 -3.639 -10.43 1 91.44 102 SER A O 1
ATOM 805 N N . PHE A 1 103 ? -3.35 -4.707 -12.438 1 87.56 103 PHE A N 1
ATOM 806 C CA . PHE A 1 103 ? -1.962 -4.312 -12.641 1 87.56 103 PHE A CA 1
ATOM 807 C C . PHE A 1 103 ? -1.713 -3.959 -14.109 1 87.56 103 PHE A C 1
ATOM 809 O O . PHE A 1 103 ? -0.83 -3.158 -14.414 1 87.56 103 PHE A O 1
ATOM 816 N N . THR A 1 104 ? -2.412 -4.52 -15.016 1 89.88 104 THR A N 1
ATOM 817 C CA . THR A 1 104 ? -2.523 -4.066 -16.406 1 89.88 104 THR A CA 1
ATOM 818 C C . THR A 1 104 ? -3.951 -3.629 -16.719 1 89.88 104 THR A C 1
ATOM 820 O O . THR A 1 104 ? -4.879 -3.939 -15.969 1 89.88 104 THR A O 1
ATOM 823 N N . TRP A 1 105 ? -4.055 -2.893 -17.781 1 91.94 105 TRP A N 1
ATOM 824 C CA . TRP A 1 105 ? -5.391 -2.43 -18.141 1 91.94 105 TRP A CA 1
ATOM 825 C C . TRP A 1 105 ? -6.352 -3.604 -18.297 1 91.94 105 TRP A C 1
ATOM 827 O O . TRP A 1 105 ? -7.48 -3.559 -17.797 1 91.94 105 TRP A O 1
ATOM 837 N N . LEU A 1 106 ? -5.938 -4.703 -18.828 1 90.56 106 LEU A N 1
ATOM 838 C CA . LEU A 1 106 ? -6.781 -5.855 -19.125 1 90.56 106 LEU A CA 1
ATOM 839 C C . LEU A 1 106 ? -7.242 -6.535 -17.828 1 90.56 106 LEU A C 1
ATOM 841 O O . LEU A 1 106 ? -8.344 -7.094 -17.781 1 90.56 106 LEU A O 1
ATOM 845 N N . THR A 1 107 ? -6.477 -6.48 -16.828 1 93.06 107 THR A N 1
ATOM 846 C CA . THR A 1 107 ? -6.809 -7.176 -15.586 1 93.06 107 THR A CA 1
ATOM 847 C C . THR A 1 107 ? -7.898 -6.43 -14.828 1 93.06 107 THR A C 1
ATOM 849 O O . THR A 1 107 ? -8.5 -6.98 -13.898 1 93.06 107 THR A O 1
ATOM 852 N N . GLY A 1 108 ? -8.133 -5.188 -15.227 1 94.19 108 GLY A N 1
ATOM 853 C CA . GLY A 1 108 ? -9.188 -4.406 -14.594 1 94.19 108 GLY A CA 1
ATOM 854 C C . GLY A 1 108 ? -9.469 -3.096 -15.305 1 94.19 108 GLY A C 1
ATOM 855 O O . GLY A 1 108 ? -9.18 -2.023 -14.766 1 94.19 108 GLY A O 1
ATOM 856 N N . PRO A 1 109 ? -10.055 -3.186 -16.438 1 95.44 109 PRO A N 1
ATOM 857 C CA . PRO A 1 109 ? -10.312 -1.957 -17.188 1 95.44 109 PRO A CA 1
ATOM 858 C C . PRO A 1 109 ? -11.125 -0.935 -16.406 1 95.44 109 PRO A C 1
ATOM 860 O O . PRO A 1 109 ? -10.773 0.248 -16.375 1 95.44 109 PRO A O 1
ATOM 863 N N . ALA A 1 110 ? -12.188 -1.369 -15.742 1 97.06 110 ALA A N 1
ATOM 864 C CA . ALA A 1 110 ? -13.008 -0.465 -14.945 1 97.06 110 ALA A CA 1
ATOM 865 C C . ALA A 1 110 ? -12.203 0.159 -13.812 1 97.06 110 ALA A C 1
ATOM 867 O O . ALA A 1 110 ? -12.391 1.335 -13.484 1 97.06 110 ALA A O 1
ATOM 868 N N . ILE A 1 111 ? -11.344 -0.629 -13.172 1 96.81 111 ILE A N 1
ATOM 869 C CA . ILE A 1 111 ? -10.516 -0.147 -12.078 1 96.81 111 ILE A CA 1
ATOM 870 C C . ILE A 1 111 ? -9.578 0.946 -12.578 1 96.81 111 ILE A C 1
ATOM 872 O O . ILE A 1 111 ? -9.469 2.01 -11.961 1 96.81 111 ILE A O 1
ATOM 876 N N . THR A 1 112 ? -8.922 0.684 -13.703 1 96.25 112 THR A N 1
ATOM 877 C CA . THR A 1 112 ? -7.977 1.628 -14.297 1 96.25 112 THR A CA 1
ATOM 878 C C . THR A 1 112 ? -8.695 2.896 -14.75 1 96.25 112 THR A C 1
ATOM 880 O O . THR A 1 112 ? -8.242 4.008 -14.461 1 96.25 112 THR A O 1
ATOM 883 N N . GLU A 1 113 ? -9.781 2.719 -15.414 1 97.06 113 GLU A N 1
ATOM 884 C CA . GLU A 1 113 ? -10.5 3.852 -15.984 1 97.06 113 GLU A CA 1
ATOM 885 C C . GLU A 1 113 ? -11.094 4.734 -14.891 1 97.06 113 GLU A C 1
ATOM 887 O O . GLU A 1 113 ? -11.039 5.961 -14.977 1 97.06 113 GLU A O 1
ATOM 892 N N . LEU A 1 114 ? -11.672 4.129 -13.898 1 98.06 114 LEU A N 1
ATOM 893 C CA . LEU A 1 114 ? -12.258 4.945 -12.844 1 98.06 114 LEU A CA 1
ATOM 894 C C . LEU A 1 114 ? -11.18 5.699 -12.07 1 98.06 114 LEU A C 1
ATOM 896 O O . LEU A 1 114 ? -11.398 6.836 -11.641 1 98.06 114 LEU A O 1
ATOM 900 N N . GLU A 1 115 ? -10.086 5.023 -11.844 1 97.38 115 GLU A N 1
ATOM 901 C CA . GLU A 1 115 ? -8.977 5.715 -11.195 1 97.38 115 GLU A CA 1
ATOM 902 C C . GLU A 1 115 ? -8.562 6.953 -11.984 1 97.38 115 GLU A C 1
ATOM 904 O O . GLU A 1 115 ? -8.375 8.023 -11.406 1 97.38 115 GLU A O 1
ATOM 909 N N . THR A 1 116 ? -8.453 6.84 -13.25 1 97.12 116 THR A N 1
ATOM 910 C CA . THR A 1 116 ? -8.062 7.965 -14.094 1 97.12 116 THR A CA 1
ATOM 911 C C . THR A 1 116 ? -9.109 9.078 -14.031 1 97.12 116 THR A C 1
ATOM 913 O O . THR A 1 116 ? -8.766 10.258 -13.938 1 97.12 116 THR A O 1
ATOM 916 N N . VAL A 1 117 ? -10.344 8.688 -14.039 1 98 117 VAL A N 1
ATOM 917 C CA . VAL A 1 117 ? -11.43 9.664 -13.961 1 98 117 VAL A CA 1
ATOM 918 C C . VAL A 1 117 ? -11.391 10.383 -12.609 1 98 117 VAL A C 1
ATOM 920 O O . VAL A 1 117 ? -11.578 11.594 -12.547 1 98 117 VAL A O 1
ATOM 923 N N . MET A 1 118 ? -11.141 9.633 -11.562 1 98.19 118 MET A N 1
ATOM 924 C CA . MET A 1 118 ? -11.094 10.227 -10.234 1 98.19 118 MET A CA 1
ATOM 925 C C . MET A 1 118 ? -9.914 11.18 -10.102 1 98.19 118 MET A C 1
ATOM 927 O O . MET A 1 118 ? -10.016 12.219 -9.445 1 98.19 118 MET A O 1
ATOM 931 N N . ILE A 1 119 ? -8.828 10.82 -10.68 1 98.06 119 ILE A N 1
ATOM 932 C CA . ILE A 1 119 ? -7.652 11.688 -10.688 1 98.06 119 ILE A CA 1
ATOM 933 C C . ILE A 1 119 ? -7.977 12.992 -11.414 1 98.06 119 ILE A C 1
ATOM 935 O O . ILE A 1 119 ? -7.609 14.078 -10.945 1 98.06 119 ILE A O 1
ATOM 939 N N . ASP A 1 120 ? -8.656 12.859 -12.469 1 98.19 120 ASP A N 1
ATOM 940 C CA . ASP A 1 120 ? -9.047 14.039 -13.242 1 98.19 120 ASP A CA 1
ATOM 941 C C . ASP A 1 120 ? -10.055 14.891 -12.477 1 98.19 120 ASP A C 1
ATOM 943 O O . ASP A 1 120 ? -9.898 16.109 -12.383 1 98.19 120 ASP A O 1
ATOM 947 N N . TRP A 1 121 ? -11.141 14.227 -11.922 1 98.62 121 TRP A N 1
ATOM 948 C CA . TRP A 1 121 ? -12.164 14.93 -11.156 1 98.62 121 TRP A CA 1
ATOM 949 C C . TRP A 1 121 ? -11.531 15.734 -10.023 1 98.62 121 TRP A C 1
ATOM 951 O O . TRP A 1 121 ? -11.812 16.922 -9.867 1 98.62 121 TRP A O 1
ATOM 961 N N . LEU A 1 122 ? -10.703 15.086 -9.305 1 98.69 122 LEU A N 1
ATOM 962 C CA . LEU A 1 122 ? -10.125 15.75 -8.141 1 98.69 122 LEU A CA 1
ATOM 963 C C . LEU A 1 122 ? -9.172 16.859 -8.57 1 98.69 122 LEU A C 1
ATOM 965 O O . LEU A 1 122 ? -9.148 17.938 -7.961 1 98.69 122 LEU A O 1
ATOM 969 N N . GLY A 1 123 ? -8.359 16.594 -9.617 1 98.56 123 GLY A N 1
ATOM 970 C CA . GLY A 1 123 ? -7.496 17.641 -10.133 1 98.56 123 GLY A CA 1
ATOM 971 C C . GLY A 1 123 ? -8.258 18.891 -10.57 1 98.56 123 GLY A C 1
ATOM 972 O O . GLY A 1 123 ? -7.848 20.016 -10.273 1 98.56 123 GLY A O 1
ATOM 973 N N . ARG A 1 124 ? -9.328 18.688 -11.195 1 98.19 124 ARG A N 1
ATOM 974 C CA . ARG A 1 124 ? -10.164 19.797 -11.641 1 98.19 124 ARG A CA 1
ATOM 975 C C . ARG A 1 124 ? -10.828 20.5 -10.461 1 98.19 124 ARG A C 1
ATOM 977 O O . ARG A 1 124 ? -10.914 21.734 -10.43 1 98.19 124 ARG A O 1
ATOM 984 N N . MET A 1 125 ? -11.312 19.719 -9.523 1 98.5 125 MET A N 1
ATOM 985 C CA . MET A 1 125 ? -11.859 20.297 -8.297 1 98.5 125 MET A CA 1
ATOM 986 C C . MET A 1 125 ? -10.859 21.234 -7.645 1 98.5 125 MET A C 1
ATOM 988 O O . MET A 1 125 ? -11.242 22.281 -7.098 1 98.5 125 MET A O 1
ATOM 992 N N . MET A 1 126 ? -9.586 20.891 -7.746 1 98.56 126 MET A N 1
ATOM 993 C CA . MET A 1 126 ? -8.523 21.625 -7.078 1 98.56 126 MET A CA 1
ATOM 994 C C . MET A 1 126 ? -8.047 22.797 -7.941 1 98.56 126 MET A C 1
ATOM 996 O O . MET A 1 126 ? -7.32 23.672 -7.465 1 98.56 126 MET A O 1
ATOM 1000 N N . GLY A 1 127 ? -8.414 22.797 -9.203 1 98.19 127 GLY A N 1
ATOM 1001 C CA . GLY A 1 127 ? -7.961 23.844 -10.117 1 98.19 127 GLY A CA 1
ATOM 1002 C C . GLY A 1 127 ? -6.535 23.625 -10.594 1 98.19 127 GLY A C 1
ATOM 1003 O O . GLY A 1 127 ? -5.84 24.594 -10.922 1 98.19 127 GLY A O 1
ATOM 1004 N N . LEU A 1 128 ? -6.09 22.422 -10.711 1 98.38 128 LEU A N 1
ATOM 1005 C CA . LEU A 1 128 ? -4.723 22.141 -11.125 1 98.38 128 LEU A CA 1
ATOM 1006 C C . LEU A 1 128 ? -4.5 22.531 -12.578 1 98.38 128 LEU A C 1
ATOM 1008 O O . LEU A 1 128 ? -5.438 22.516 -13.383 1 98.38 128 LEU A O 1
ATOM 1012 N N . PRO A 1 129 ? -3.242 22.859 -12.914 1 97.56 129 PRO A N 1
ATOM 1013 C CA . PRO A 1 129 ? -2.932 23.125 -14.328 1 97.56 129 PRO A CA 1
ATOM 1014 C C . PRO A 1 129 ? -3.242 21.938 -15.227 1 97.56 129 PRO A C 1
ATOM 1016 O O . PRO A 1 129 ? -3.035 20.781 -14.828 1 97.56 129 PRO A O 1
ATOM 1019 N N . LYS A 1 130 ? -3.654 22.219 -16.453 1 97 130 LYS A N 1
ATOM 1020 C CA . LYS A 1 130 ? -4.047 21.188 -17.406 1 97 130 LYS A CA 1
ATOM 1021 C C . LYS A 1 130 ? -2.893 20.234 -17.688 1 97 130 LYS A C 1
ATOM 1023 O O . LYS A 1 130 ? -3.111 19.047 -17.984 1 97 130 LYS A O 1
ATOM 1028 N N . GLU A 1 131 ? -1.691 20.703 -17.531 1 96.81 131 GLU A N 1
ATOM 1029 C CA . GLU A 1 131 ? -0.492 19.922 -17.812 1 96.81 131 GLU A CA 1
ATOM 1030 C C . GLU A 1 131 ? -0.331 18.766 -16.828 1 96.81 131 GLU A C 1
ATOM 1032 O O . GLU A 1 131 ? 0.42 17.828 -17.094 1 96.81 131 GLU A O 1
ATOM 1037 N N . LEU A 1 132 ? -1.017 18.844 -15.727 1 97.88 132 LEU A N 1
ATOM 1038 C CA . LEU A 1 132 ? -0.934 17.781 -14.727 1 97.88 132 LEU A CA 1
ATOM 1039 C C . LEU A 1 132 ? -2.094 16.797 -14.875 1 97.88 132 LEU A C 1
ATOM 1041 O O . LEU A 1 132 ? -2.088 15.734 -14.266 1 97.88 132 LEU A O 1
ATOM 1045 N N . LEU A 1 133 ? -3.057 17.094 -15.703 1 97.44 133 LEU A N 1
ATOM 1046 C CA . LEU A 1 133 ? -4.293 16.328 -15.758 1 97.44 133 LEU A CA 1
ATOM 1047 C C . LEU A 1 133 ? -4.215 15.242 -16.828 1 97.44 133 LEU A C 1
ATOM 1049 O O . LEU A 1 133 ? -3.543 15.422 -17.859 1 97.44 133 LEU A O 1
ATOM 1053 N N . PRO A 1 134 ? -4.902 14.047 -16.734 1 95 134 PRO A N 1
ATOM 1054 C CA . PRO A 1 134 ? -4.73 12.898 -17.625 1 95 134 PRO A CA 1
ATOM 1055 C C . PRO A 1 134 ? -5.418 13.094 -18.984 1 95 134 PRO A C 1
ATOM 1057 O O . PRO A 1 134 ? -5.043 12.453 -19.969 1 95 134 PRO A O 1
ATOM 1060 N N . TYR A 1 135 ? -6.461 13.859 -19.109 1 93.25 135 TYR A N 1
ATOM 1061 C CA . TYR A 1 135 ? -7.266 13.898 -20.328 1 93.25 135 TYR A CA 1
ATOM 1062 C C . TYR A 1 135 ? -6.992 15.164 -21.125 1 93.25 135 TYR A C 1
ATOM 1064 O O . TYR A 1 135 ? -7.785 15.547 -21.984 1 93.25 135 TYR A O 1
ATOM 1072 N N . THR A 1 136 ? -5.836 15.734 -20.859 1 93.19 136 THR A N 1
ATOM 1073 C CA . THR A 1 136 ? -5.449 16.891 -21.656 1 93.19 136 THR A CA 1
ATOM 1074 C C . THR A 1 136 ? -4.93 16.469 -23.031 1 93.19 136 THR A C 1
ATOM 1076 O O . THR A 1 136 ? -4.004 15.672 -23.125 1 93.19 136 THR A O 1
ATOM 1079 N N . GLU A 1 137 ? -5.465 17.016 -24.031 1 90.75 137 GLU A N 1
ATOM 1080 C CA . GLU A 1 137 ? -5.062 16.672 -25.391 1 90.75 137 GLU A CA 1
ATOM 1081 C C . GLU A 1 137 ? -3.588 17 -25.625 1 90.75 137 GLU A C 1
ATOM 1083 O O . GLU A 1 137 ? -3.139 18.109 -25.344 1 90.75 137 GLU A O 1
ATOM 1088 N N . GLY A 1 138 ? -2.938 16.031 -26.078 1 89.31 138 GLY A N 1
ATOM 1089 C CA . GLY A 1 138 ? -1.525 16.219 -26.375 1 89.31 138 GLY A CA 1
ATOM 1090 C C . GLY A 1 138 ? -0.663 16.328 -25.125 1 89.31 138 GLY A C 1
ATOM 1091 O O . GLY A 1 138 ? 0.548 16.531 -25.219 1 89.31 138 GLY A O 1
ATOM 1092 N N . GLY A 1 139 ? -1.271 16.219 -24.016 1 92 139 GLY A N 1
ATOM 1093 C CA . GLY A 1 139 ? -0.535 16.344 -22.766 1 92 139 GLY A CA 1
ATOM 1094 C C . GLY A 1 139 ? 0.169 15.062 -22.359 1 92 139 GLY A C 1
ATOM 1095 O O . GLY A 1 139 ? -0.155 13.984 -22.859 1 92 139 GLY A O 1
ATOM 1096 N N . LYS A 1 140 ? 1.15 15.219 -21.484 1 94.5 140 LYS A N 1
ATOM 1097 C CA . LYS A 1 140 ? 1.902 14.078 -20.969 1 94.5 140 LYS A CA 1
ATOM 1098 C C . LYS A 1 140 ? 1.616 13.852 -19.484 1 94.5 140 LYS A C 1
ATOM 1100 O O . LYS A 1 140 ? 2.213 12.977 -18.859 1 94.5 140 LYS A O 1
ATOM 1105 N N . GLY A 1 141 ? 0.764 14.703 -19 1 95.56 141 GLY A N 1
ATOM 1106 C CA . GLY A 1 141 ? 0.47 14.625 -17.578 1 95.56 141 GLY A CA 1
ATOM 1107 C C . GLY A 1 141 ? -0.405 13.438 -17.219 1 95.56 141 GLY A C 1
ATOM 1108 O O . GLY A 1 141 ? -0.817 12.672 -18.094 1 95.56 141 GLY A O 1
ATOM 1109 N N . GLY A 1 142 ? -0.653 13.203 -15.953 1 95.75 142 GLY A N 1
ATOM 1110 C CA . GLY A 1 142 ? -1.468 12.133 -15.398 1 95.75 142 GLY A CA 1
ATOM 1111 C C . GLY A 1 142 ? -1.254 11.922 -13.914 1 95.75 142 GLY A C 1
ATOM 1112 O O . GLY A 1 142 ? -0.677 12.773 -13.234 1 95.75 142 GLY A O 1
ATOM 1113 N N . GLY A 1 143 ? -1.803 10.859 -13.477 1 96.62 143 GLY A N 1
ATOM 1114 C CA . GLY A 1 143 ? -1.677 10.594 -12.055 1 96.62 143 GLY A CA 1
ATOM 1115 C C . GLY A 1 143 ? -2.002 9.156 -11.68 1 96.62 143 GLY A C 1
ATOM 1116 O O . GLY A 1 143 ? -2.365 8.359 -12.547 1 96.62 143 GLY A O 1
ATOM 1117 N N . VAL A 1 144 ? -1.785 8.875 -10.406 1 96.88 144 VAL A N 1
ATOM 1118 C CA . VAL A 1 144 ? -2.016 7.535 -9.867 1 96.88 144 VAL A CA 1
ATOM 1119 C C . VAL A 1 144 ? -2.381 7.633 -8.383 1 96.88 144 VAL A C 1
ATOM 1121 O O . VAL A 1 144 ? -1.966 8.57 -7.695 1 96.88 144 VAL A O 1
ATOM 1124 N N . ILE A 1 145 ? -3.242 6.746 -7.914 1 97 145 ILE A N 1
ATOM 1125 C CA . ILE A 1 145 ? -3.555 6.648 -6.492 1 97 145 ILE A CA 1
ATOM 1126 C C . ILE A 1 145 ? -2.547 5.734 -5.805 1 97 145 ILE A C 1
ATOM 1128 O O . ILE A 1 145 ? -2.512 4.527 -6.07 1 97 145 ILE A O 1
ATOM 1132 N N . GLN A 1 146 ? -1.685 6.324 -4.961 1 96 146 GLN A N 1
ATOM 1133 C CA . GLN A 1 146 ? -0.758 5.57 -4.121 1 96 146 GLN A CA 1
ATOM 1134 C C . GLN A 1 146 ? -1.381 5.254 -2.764 1 96 146 GLN A C 1
ATOM 1136 O O . GLN A 1 146 ? -2.449 5.766 -2.43 1 96 146 GLN A O 1
ATOM 1141 N N . THR A 1 147 ? -0.707 4.41 -1.97 1 92.94 147 THR A N 1
ATOM 1142 C CA . THR A 1 147 ? -1.252 4.094 -0.655 1 92.94 147 THR A CA 1
ATOM 1143 C C . THR A 1 147 ? -0.94 5.203 0.344 1 92.94 147 THR A C 1
ATOM 1145 O O . THR A 1 147 ? -1.668 5.387 1.322 1 92.94 147 THR A O 1
ATOM 1148 N N . SER A 1 148 ? 0.18 5.902 0.057 1 94.31 148 SER A N 1
ATOM 1149 C CA . SER A 1 148 ? 0.596 6.926 1.012 1 94.31 148 SER A CA 1
ATOM 1150 C C . SER A 1 148 ? 1.363 8.047 0.32 1 94.31 148 SER A C 1
ATOM 1152 O O . SER A 1 148 ? 1.864 7.871 -0.792 1 94.31 148 SER A O 1
ATOM 1154 N N . SER A 1 149 ? 1.476 9.148 1.043 1 95.56 149 SER A N 1
ATOM 1155 C CA . SER A 1 149 ? 2.283 10.258 0.545 1 95.56 149 SER A CA 1
ATOM 1156 C C . SER A 1 149 ? 3.766 9.898 0.532 1 95.56 149 SER A C 1
ATOM 1158 O O . SER A 1 149 ? 4.523 10.398 -0.304 1 95.56 149 SER A O 1
ATOM 1160 N N . SER A 1 150 ? 4.172 9.023 1.452 1 95.38 150 SER A N 1
ATOM 1161 C CA . SER A 1 150 ? 5.559 8.562 1.471 1 95.38 150 SER A CA 1
ATOM 1162 C C . SER A 1 150 ? 5.934 7.887 0.156 1 95.38 150 SER A C 1
ATOM 1164 O O . SER A 1 150 ? 7.016 8.133 -0.385 1 95.38 150 SER A O 1
ATOM 1166 N N . GLU A 1 151 ? 5.051 7.125 -0.327 1 95.81 151 GLU A N 1
ATOM 1167 C CA . GLU A 1 151 ? 5.301 6.457 -1.601 1 95.81 151 GLU A CA 1
ATOM 1168 C C . GLU A 1 151 ? 5.312 7.457 -2.754 1 95.81 151 GLU A C 1
ATOM 1170 O O . GLU A 1 151 ? 6.066 7.289 -3.719 1 95.81 151 GLU A O 1
ATOM 1175 N N . CYS A 1 152 ? 4.477 8.453 -2.672 1 97.88 152 CYS A N 1
ATOM 1176 C CA . CYS A 1 152 ? 4.457 9.484 -3.703 1 97.88 152 CYS A CA 1
ATOM 1177 C C . CYS A 1 152 ? 5.816 10.164 -3.814 1 97.88 152 CYS A C 1
ATOM 1179 O O . CYS A 1 152 ? 6.363 10.297 -4.914 1 97.88 152 CYS A O 1
ATOM 1181 N N . VAL A 1 153 ? 6.355 10.539 -2.676 1 98.06 153 VAL A N 1
ATOM 1182 C CA . VAL A 1 153 ? 7.641 11.234 -2.662 1 98.06 153 VAL A CA 1
ATOM 1183 C C . VAL A 1 153 ? 8.734 10.312 -3.197 1 98.06 153 VAL A C 1
ATOM 1185 O O . VAL A 1 153 ? 9.57 10.727 -4.004 1 98.06 153 VAL A O 1
ATOM 1188 N N . LEU A 1 154 ? 8.664 9.086 -2.783 1 97.56 154 LEU A N 1
ATOM 1189 C CA . LEU A 1 154 ? 9.695 8.133 -3.182 1 97.56 154 LEU A CA 1
ATOM 1190 C C . LEU A 1 154 ? 9.688 7.922 -4.691 1 97.56 154 LEU A C 1
ATOM 1192 O O . LEU A 1 154 ? 10.727 8.023 -5.344 1 97.56 154 LEU A O 1
ATOM 1196 N N . VAL A 1 155 ? 8.516 7.656 -5.246 1 97.62 155 VAL A N 1
ATOM 1197 C CA . VAL A 1 155 ? 8.445 7.32 -6.664 1 97.62 155 VAL A CA 1
ATOM 1198 C C . VAL A 1 155 ? 8.812 8.539 -7.508 1 97.62 155 VAL A C 1
ATOM 1200 O O . VAL A 1 155 ? 9.422 8.414 -8.57 1 97.62 155 VAL A O 1
ATOM 1203 N N . CYS A 1 156 ? 8.469 9.727 -7.055 1 98.44 156 CYS A N 1
ATOM 1204 C CA . CYS A 1 156 ? 8.836 10.938 -7.777 1 98.44 156 CYS A CA 1
ATOM 1205 C C . CYS A 1 156 ? 10.344 11.18 -7.715 1 98.44 156 CYS A C 1
ATOM 1207 O O . CYS A 1 156 ? 10.945 11.602 -8.703 1 98.44 156 CYS A O 1
ATOM 1209 N N . MET A 1 157 ? 10.922 10.906 -6.555 1 98.56 157 MET A N 1
ATOM 1210 C CA . MET A 1 157 ? 12.367 11.078 -6.43 1 98.56 157 MET A CA 1
ATOM 1211 C C . MET A 1 157 ? 13.109 10.062 -7.281 1 98.56 157 MET A C 1
ATOM 1213 O O . MET A 1 157 ? 14.141 10.375 -7.879 1 98.56 157 MET A O 1
ATOM 1217 N N . LEU A 1 158 ? 12.586 8.867 -7.34 1 97.75 158 LEU A N 1
ATOM 1218 C CA . LEU A 1 158 ? 13.164 7.844 -8.203 1 97.75 158 LEU A CA 1
ATOM 1219 C C . LEU A 1 158 ? 13.102 8.273 -9.664 1 97.75 158 LEU A C 1
ATOM 1221 O O . LEU A 1 158 ? 14.07 8.086 -10.406 1 97.75 158 LEU A O 1
ATOM 1225 N N . ALA A 1 159 ? 11.984 8.781 -10.055 1 97.69 159 ALA A N 1
ATOM 1226 C CA . ALA A 1 159 ? 11.828 9.25 -11.422 1 97.69 159 ALA A CA 1
ATOM 1227 C C . ALA A 1 159 ? 12.797 10.391 -11.734 1 97.69 159 ALA A C 1
ATOM 1229 O O . ALA A 1 159 ? 13.414 10.414 -12.797 1 97.69 159 ALA A O 1
ATOM 1230 N N . ALA A 1 160 ? 12.906 11.297 -10.812 1 98.56 160 ALA A N 1
ATOM 1231 C CA . ALA A 1 160 ? 13.828 12.414 -10.977 1 98.56 160 ALA A CA 1
ATOM 1232 C C . ALA A 1 160 ? 15.273 11.922 -11.086 1 98.56 160 ALA A C 1
ATOM 1234 O O . ALA A 1 160 ? 16.047 12.414 -11.914 1 98.56 160 ALA A O 1
ATOM 1235 N N . ARG A 1 161 ? 15.617 10.992 -10.211 1 97.62 161 ARG A N 1
ATOM 1236 C CA . ARG A 1 161 ? 16.953 10.406 -10.234 1 97.62 161 ARG A CA 1
ATOM 1237 C C . ARG A 1 161 ? 17.234 9.75 -11.578 1 97.62 161 ARG A C 1
ATOM 1239 O O . ARG A 1 161 ? 18.297 9.977 -12.172 1 97.62 161 ARG A O 1
ATOM 1246 N N . ASN A 1 162 ? 16.328 8.953 -12.039 1 95.56 162 ASN A N 1
ATOM 1247 C CA . ASN A 1 162 ? 16.484 8.273 -13.32 1 95.56 162 ASN A CA 1
ATOM 1248 C C . ASN A 1 162 ? 16.625 9.266 -14.469 1 95.56 162 ASN A C 1
ATOM 1250 O O . ASN A 1 162 ? 17.453 9.086 -15.359 1 95.56 162 ASN A O 1
ATOM 1254 N N . LYS A 1 163 ? 15.805 10.266 -14.453 1 96.69 163 LYS A N 1
ATOM 1255 C CA . LYS A 1 163 ? 15.859 11.312 -15.469 1 96.69 163 LYS A CA 1
ATOM 1256 C C . LYS A 1 163 ? 17.234 11.961 -15.508 1 96.69 163 LYS A C 1
ATOM 1258 O O . LYS A 1 163 ? 17.812 12.125 -16.578 1 96.69 163 LYS A O 1
ATOM 1263 N N . THR A 1 164 ? 17.734 12.305 -14.367 1 97.25 164 THR A N 1
ATOM 1264 C CA . THR A 1 164 ? 19 13.031 -14.25 1 97.25 164 THR A CA 1
ATOM 1265 C C . THR A 1 164 ? 20.172 12.141 -14.664 1 97.25 164 THR A C 1
ATOM 1267 O O . THR A 1 164 ? 21.062 12.578 -15.391 1 97.25 164 THR A O 1
ATOM 1270 N N . ILE A 1 165 ? 20.156 10.914 -14.234 1 94.88 165 ILE A N 1
ATOM 1271 C CA . ILE A 1 165 ? 21.219 9.977 -14.578 1 94.88 165 ILE A CA 1
ATOM 1272 C C . ILE A 1 165 ? 21.234 9.75 -16.094 1 94.88 165 ILE A C 1
ATOM 1274 O O . ILE A 1 165 ? 22.297 9.734 -16.719 1 94.88 165 ILE A O 1
ATOM 1278 N N . THR A 1 166 ? 20.062 9.555 -16.641 1 94 166 THR A N 1
ATOM 1279 C CA . THR A 1 166 ? 19.953 9.336 -18.078 1 94 166 THR A CA 1
ATOM 1280 C C . THR A 1 166 ? 20.531 10.516 -18.844 1 94 166 THR A C 1
ATOM 1282 O O . THR A 1 166 ? 21.25 10.336 -19.828 1 94 166 THR A O 1
ATOM 1285 N N . ALA A 1 167 ? 20.234 11.664 -18.406 1 95 167 ALA A N 1
ATOM 1286 C CA . ALA A 1 167 ? 20.734 12.875 -19.047 1 95 167 ALA A CA 1
ATOM 1287 C C . ALA A 1 167 ? 22.266 12.969 -18.938 1 95 167 ALA A C 1
ATOM 1289 O O . ALA A 1 167 ? 22.938 13.336 -19.891 1 95 167 ALA A O 1
ATOM 1290 N N . LEU A 1 168 ? 22.766 12.688 -17.781 1 94.88 168 LEU A N 1
ATOM 1291 C CA . LEU A 1 168 ? 24.203 12.766 -17.547 1 94.88 168 LEU A CA 1
ATOM 1292 C C . LEU A 1 168 ? 24.953 11.719 -18.359 1 94.88 168 LEU A C 1
ATOM 1294 O O . LEU A 1 168 ? 26.078 11.969 -18.812 1 94.88 168 LEU A O 1
ATOM 1298 N N . LYS A 1 169 ? 24.328 10.594 -18.516 1 93.81 169 LYS A N 1
ATOM 1299 C CA . LYS A 1 169 ? 24.953 9.5 -19.25 1 93.81 169 LYS A CA 1
ATOM 1300 C C . LYS A 1 169 ? 25.078 9.836 -20.734 1 93.81 169 LYS A C 1
ATOM 1302 O O . LYS A 1 169 ? 25.906 9.258 -21.438 1 93.81 169 LYS A O 1
ATOM 1307 N N . GLU A 1 170 ? 24.281 10.719 -21.203 1 92.88 170 GLU A N 1
ATOM 1308 C CA . GLU A 1 170 ? 24.438 11.18 -22.578 1 92.88 170 GLU A CA 1
ATOM 1309 C C . GLU A 1 170 ? 25.781 11.867 -22.797 1 92.88 170 GLU A C 1
ATOM 1311 O O . GLU A 1 170 ? 26.391 11.734 -23.859 1 92.88 170 GLU A O 1
ATOM 1316 N N . THR A 1 171 ? 26.297 12.531 -21.828 1 91.12 171 THR A N 1
ATOM 1317 C CA . THR A 1 171 ? 27.547 13.266 -21.938 1 91.12 171 THR A CA 1
ATOM 1318 C C . THR A 1 171 ? 28.688 12.5 -21.266 1 91.12 171 THR A C 1
ATOM 1320 O O . THR A 1 171 ? 29.859 12.742 -21.562 1 91.12 171 THR A O 1
ATOM 1323 N N . GLN A 1 172 ? 28.297 11.617 -20.344 1 91.38 172 GLN A N 1
ATOM 1324 C CA . GLN A 1 172 ? 29.281 10.812 -19.625 1 91.38 172 GLN A CA 1
ATOM 1325 C C . GLN A 1 172 ? 28.922 9.328 -19.672 1 91.38 172 GLN A C 1
ATOM 1327 O O . GLN A 1 172 ? 28.734 8.695 -18.641 1 91.38 172 GLN A O 1
ATOM 1332 N N . PRO A 1 173 ? 28.953 8.719 -20.797 1 88.75 173 PRO A N 1
ATOM 1333 C CA . PRO A 1 173 ? 28.469 7.344 -20.953 1 88.75 173 PRO A CA 1
ATOM 1334 C C . PRO A 1 173 ? 29.328 6.324 -20.219 1 88.75 173 PRO A C 1
ATOM 1336 O O . PRO A 1 173 ? 28.844 5.25 -19.844 1 88.75 173 PRO A O 1
ATOM 1339 N N . ASP A 1 174 ? 30.562 6.656 -19.812 1 90.56 174 ASP A N 1
ATOM 1340 C CA . ASP A 1 174 ? 31.469 5.668 -19.25 1 90.56 174 ASP A CA 1
ATOM 1341 C C . ASP A 1 174 ? 31.484 5.719 -17.734 1 90.56 174 ASP A C 1
ATOM 1343 O O . ASP A 1 174 ? 32.062 4.848 -17.078 1 90.56 174 ASP A O 1
ATOM 1347 N N . VAL A 1 175 ? 30.859 6.754 -17.203 1 87.88 175 VAL A N 1
ATOM 1348 C CA . VAL A 1 175 ? 30.828 6.879 -15.758 1 87.88 175 VAL A CA 1
ATOM 1349 C C . VAL A 1 175 ? 29.75 5.965 -15.188 1 87.88 175 VAL A C 1
ATOM 1351 O O . VAL A 1 175 ? 28.641 5.891 -15.727 1 87.88 175 VAL A O 1
ATOM 1354 N N . GLU A 1 176 ? 30.062 5.301 -14.07 1 87.06 176 GLU A N 1
ATOM 1355 C CA . GLU A 1 176 ? 29.109 4.398 -13.43 1 87.06 176 GLU A CA 1
ATOM 1356 C C . GLU A 1 176 ? 27.953 5.172 -12.789 1 8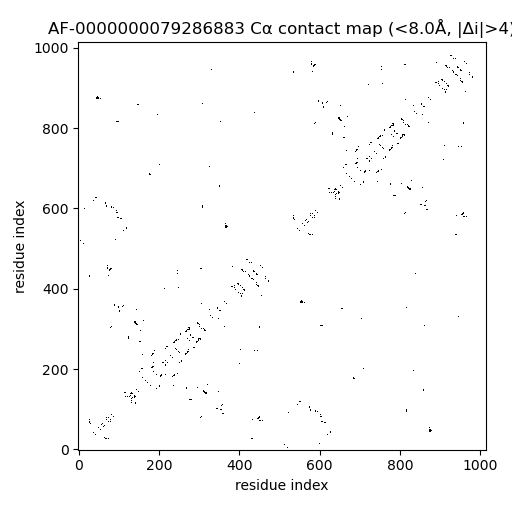7.06 176 GLU A C 1
ATOM 1358 O O . GLU A 1 176 ? 28.156 6.242 -12.219 1 87.06 176 GLU A O 1
ATOM 1363 N N . ASP A 1 177 ? 26.797 4.598 -12.844 1 88.81 177 ASP A N 1
ATOM 1364 C CA . ASP A 1 177 ? 25.594 5.234 -12.32 1 88.81 177 ASP A CA 1
ATOM 1365 C C . ASP A 1 177 ? 25.766 5.633 -10.859 1 88.81 177 ASP A C 1
ATOM 1367 O O . ASP A 1 177 ? 25.359 6.723 -10.453 1 88.81 177 ASP A O 1
ATOM 1371 N N . CYS A 1 178 ? 26.391 4.809 -10.117 1 87.81 178 CYS A N 1
ATOM 1372 C CA . CYS A 1 178 ? 26.531 5.051 -8.688 1 87.81 178 CYS A CA 1
ATOM 1373 C C . CYS A 1 178 ? 27.391 6.277 -8.43 1 87.81 178 CYS A C 1
ATOM 1375 O O . CYS A 1 178 ? 27.172 7.008 -7.461 1 87.81 178 CYS A O 1
ATOM 1377 N N . ILE A 1 179 ? 28.359 6.516 -9.305 1 87.56 179 ILE A N 1
ATOM 1378 C CA . ILE A 1 179 ? 29.219 7.688 -9.164 1 87.56 179 ILE A CA 1
ATOM 1379 C C . ILE A 1 179 ? 28.406 8.953 -9.461 1 87.56 179 ILE A C 1
ATOM 1381 O O . ILE A 1 179 ? 28.547 9.961 -8.766 1 87.56 179 ILE A O 1
ATOM 1385 N N . LEU A 1 180 ? 27.625 8.828 -10.484 1 92.62 180 LEU A N 1
ATOM 1386 C CA . LEU A 1 180 ? 26.766 9.961 -10.82 1 92.62 180 LEU A CA 1
ATOM 1387 C C . LEU A 1 180 ? 25.781 10.25 -9.688 1 92.62 180 LEU A C 1
ATOM 1389 O O . LEU A 1 180 ? 25.594 11.406 -9.312 1 92.62 180 LEU A O 1
ATOM 1393 N N . VAL A 1 181 ? 25.203 9.227 -9.094 1 94.19 181 VAL A N 1
ATOM 1394 C CA . VAL A 1 181 ? 24.203 9.344 -8.031 1 94.19 181 VAL A CA 1
ATOM 1395 C C . VAL A 1 181 ? 24.844 9.984 -6.797 1 94.19 181 VAL A C 1
ATOM 1397 O O . VAL A 1 181 ? 24.203 10.758 -6.09 1 94.19 181 VAL A O 1
ATOM 1400 N N . SER A 1 182 ? 26.094 9.734 -6.574 1 92.44 182 SER A N 1
ATOM 1401 C CA . SER A 1 182 ? 26.797 10.25 -5.402 1 92.44 182 SER A CA 1
ATOM 1402 C C . SER A 1 182 ? 26.906 11.773 -5.449 1 92.44 182 SER A C 1
ATOM 1404 O O . SER A 1 182 ? 27.188 12.414 -4.434 1 92.44 182 SER A O 1
ATOM 1406 N N . LYS A 1 183 ? 26.656 12.328 -6.605 1 95.56 183 LYS A N 1
ATOM 1407 C CA . LYS A 1 183 ? 26.766 13.773 -6.766 1 95.56 183 LYS A CA 1
ATOM 1408 C C . LYS A 1 183 ? 25.391 14.438 -6.691 1 95.56 183 LYS A C 1
ATOM 1410 O O . LYS A 1 183 ? 25.281 15.664 -6.621 1 95.56 183 LYS A O 1
ATOM 1415 N N . LEU A 1 184 ? 24.328 13.648 -6.711 1 97.75 184 LEU A N 1
ATOM 1416 C CA . LEU A 1 184 ? 22.969 14.188 -6.75 1 97.75 184 LEU A CA 1
ATOM 1417 C C . LEU A 1 184 ? 22.547 14.711 -5.383 1 97.75 184 LEU A C 1
ATOM 1419 O O . LEU A 1 184 ? 22.828 14.078 -4.359 1 97.75 184 LEU A O 1
ATOM 1423 N N . VAL A 1 185 ? 21.891 15.898 -5.367 1 98.69 185 VAL A N 1
ATOM 1424 C CA . VAL A 1 185 ? 21.484 16.516 -4.109 1 98.69 185 VAL A CA 1
ATOM 1425 C C . VAL A 1 185 ? 19.984 16.828 -4.145 1 98.69 185 VAL A C 1
ATOM 1427 O O . VAL A 1 185 ? 19.5 17.422 -5.109 1 98.69 185 VAL A O 1
ATOM 1430 N N . ALA A 1 186 ? 19.281 16.406 -3.143 1 98.81 186 ALA A N 1
ATOM 1431 C CA . ALA A 1 186 ? 17.875 16.75 -2.93 1 98.81 186 ALA A CA 1
ATOM 1432 C C . ALA A 1 186 ? 17.734 17.812 -1.85 1 98.81 186 ALA A C 1
ATOM 1434 O O . ALA A 1 186 ? 18.453 17.797 -0.855 1 98.81 186 ALA A O 1
ATOM 1435 N N . TYR A 1 187 ? 16.766 18.719 -2.049 1 98.94 187 TYR A N 1
ATOM 1436 C CA . TYR A 1 187 ? 16.562 19.859 -1.149 1 98.94 187 TYR A CA 1
ATOM 1437 C C . TYR A 1 187 ? 15.164 19.828 -0.552 1 98.94 187 TYR A C 1
ATOM 1439 O O . TYR A 1 187 ? 14.188 19.609 -1.262 1 98.94 187 TYR A O 1
ATOM 1447 N N . PHE A 1 188 ? 15.031 20.078 0.724 1 98.69 188 PHE A N 1
ATOM 1448 C CA . PHE A 1 188 ? 13.75 20.234 1.408 1 98.69 188 PHE A CA 1
ATOM 1449 C C . PHE A 1 188 ? 13.93 21 2.715 1 98.69 188 PHE A C 1
ATOM 1451 O O . PHE A 1 188 ? 15.055 21.172 3.189 1 98.69 188 PHE A O 1
ATOM 1458 N N . SER A 1 189 ? 12.93 21.516 3.275 1 98.19 189 SER A N 1
ATOM 1459 C CA . SER A 1 189 ? 13.031 22.328 4.477 1 98.19 189 SER A CA 1
ATOM 1460 C C . SER A 1 189 ? 13.109 21.469 5.73 1 98.19 189 SER A C 1
ATOM 1462 O O . SER A 1 189 ? 12.781 20.281 5.695 1 98.19 189 SER A O 1
ATOM 1464 N N . GLU A 1 190 ? 13.516 22.047 6.805 1 96.38 190 GLU A N 1
ATOM 1465 C CA . GLU A 1 190 ? 13.555 21.391 8.109 1 96.38 190 GLU A CA 1
ATOM 1466 C C . GLU A 1 190 ? 12.148 21.047 8.594 1 96.38 190 GLU A C 1
ATOM 1468 O O . GLU A 1 190 ? 11.984 20.25 9.516 1 96.38 190 GLU A O 1
ATOM 1473 N N . GLU A 1 191 ? 11.125 21.609 7.906 1 96.31 191 GLU A N 1
ATOM 1474 C CA . GLU A 1 191 ? 9.734 21.359 8.281 1 96.31 191 GLU A CA 1
ATOM 1475 C C . GLU A 1 191 ? 9.117 20.281 7.395 1 96.31 191 GLU A C 1
ATOM 1477 O O . GLU A 1 191 ? 7.961 19.891 7.59 1 96.31 191 GLU A O 1
ATOM 1482 N N . ALA A 1 192 ? 9.891 19.781 6.414 1 96.31 192 ALA A N 1
ATOM 1483 C CA . ALA A 1 192 ? 9.375 18.75 5.516 1 96.31 192 ALA A CA 1
ATOM 1484 C C . ALA A 1 192 ? 9.062 17.453 6.277 1 96.31 192 ALA A C 1
ATOM 1486 O O . ALA A 1 192 ? 9.656 17.188 7.324 1 96.31 192 ALA A O 1
ATOM 1487 N N . HIS A 1 193 ? 8.125 16.766 5.766 1 94.62 193 HIS A N 1
ATOM 1488 C CA . HIS A 1 193 ? 7.781 15.469 6.348 1 94.62 193 HIS A CA 1
ATOM 1489 C C . HIS A 1 193 ? 8.961 14.508 6.289 1 94.62 193 HIS A C 1
ATOM 1491 O O . HIS A 1 193 ? 9.75 14.539 5.34 1 94.62 193 HIS A O 1
ATOM 1497 N N . SER A 1 194 ? 9.039 13.602 7.246 1 91.94 194 SER A N 1
ATOM 1498 C CA . SER A 1 194 ? 10.156 12.656 7.355 1 91.94 194 SER A CA 1
ATOM 1499 C C . SER A 1 194 ? 10.211 11.734 6.145 1 91.94 194 SER A C 1
ATOM 1501 O O . SER A 1 194 ? 11.266 11.172 5.836 1 91.94 194 SER A O 1
ATOM 1503 N N . ALA A 1 195 ? 9.125 11.578 5.465 1 93.94 195 ALA A N 1
ATOM 1504 C CA . ALA A 1 195 ? 9.07 10.727 4.281 1 93.94 195 ALA A CA 1
ATOM 1505 C C . ALA A 1 195 ? 10.047 11.211 3.211 1 93.94 195 ALA A C 1
ATOM 1507 O O . ALA A 1 195 ? 10.547 10.414 2.418 1 93.94 195 ALA A O 1
ATOM 1508 N N . VAL A 1 196 ? 10.344 12.492 3.164 1 96.88 196 VAL A N 1
ATOM 1509 C CA . VAL A 1 196 ? 11.25 13.039 2.164 1 96.88 196 VAL A CA 1
ATOM 1510 C C . VAL A 1 196 ? 12.672 12.555 2.439 1 96.88 196 VAL A C 1
ATOM 1512 O O . VAL A 1 196 ? 13.375 12.125 1.522 1 96.88 196 VAL A O 1
ATOM 1515 N N . GLU A 1 197 ? 13.031 12.641 3.701 1 94.75 197 GLU A N 1
ATOM 1516 C CA . GLU A 1 197 ? 14.352 12.148 4.086 1 94.75 197 GLU A CA 1
ATOM 1517 C C . GLU A 1 197 ? 14.469 10.648 3.85 1 94.75 197 GLU A C 1
ATOM 1519 O O . GLU A 1 197 ? 15.508 10.164 3.393 1 94.75 197 GLU A O 1
ATOM 1524 N N . LYS A 1 198 ? 13.484 9.914 4.203 1 94.06 198 LYS A N 1
ATOM 1525 C CA . LYS A 1 198 ? 13.477 8.469 3.971 1 94.06 198 LYS A CA 1
ATOM 1526 C C . LYS A 1 198 ? 13.633 8.156 2.488 1 94.06 198 LYS A C 1
ATOM 1528 O O . LYS A 1 198 ? 14.359 7.234 2.119 1 94.06 198 LYS A O 1
ATOM 1533 N N . ALA A 1 199 ? 12.906 8.852 1.658 1 96.81 199 ALA A N 1
ATOM 1534 C CA . ALA A 1 199 ? 13.016 8.664 0.214 1 96.81 199 ALA A CA 1
ATOM 1535 C C . ALA A 1 199 ? 14.445 8.898 -0.264 1 96.81 199 ALA A C 1
ATOM 1537 O O . ALA A 1 199 ? 14.961 8.148 -1.096 1 96.81 199 ALA A O 1
ATOM 1538 N N . ALA A 1 200 ? 15.055 9.922 0.253 1 96.38 200 ALA A N 1
ATOM 1539 C CA . ALA A 1 200 ? 16.422 10.25 -0.138 1 96.38 200 ALA A CA 1
ATOM 1540 C C . ALA A 1 200 ? 17.391 9.141 0.267 1 96.38 200 ALA A C 1
ATOM 1542 O O . ALA A 1 200 ? 18.297 8.797 -0.488 1 96.38 200 ALA A O 1
ATOM 1543 N N . ARG A 1 201 ? 17.156 8.617 1.45 1 92.06 201 ARG A N 1
ATOM 1544 C CA . ARG A 1 201 ? 18 7.512 1.924 1 92.06 201 ARG A CA 1
ATOM 1545 C C . ARG A 1 201 ? 17.859 6.293 1.021 1 92.06 201 ARG A C 1
ATOM 1547 O O . ARG A 1 201 ? 18.844 5.656 0.671 1 92.06 201 ARG A O 1
ATOM 1554 N N . ILE A 1 202 ? 16.672 5.996 0.663 1 93.56 202 ILE A N 1
ATOM 1555 C CA . ILE A 1 202 ? 16.406 4.859 -0.211 1 93.56 202 ILE A CA 1
ATOM 1556 C C . ILE A 1 202 ? 17.062 5.09 -1.573 1 93.56 202 ILE A C 1
ATOM 1558 O O . ILE A 1 202 ? 17.656 4.176 -2.143 1 93.56 202 ILE A O 1
ATOM 1562 N N . CYS A 1 203 ? 17 6.32 -2.027 1 95.25 203 CYS A N 1
ATOM 1563 C CA . CYS A 1 203 ? 17.516 6.668 -3.348 1 95.25 203 CYS A CA 1
ATOM 1564 C C . CYS A 1 203 ? 19.031 6.832 -3.32 1 95.25 203 CYS A C 1
ATOM 1566 O O . CYS A 1 203 ? 19.672 6.926 -4.371 1 95.25 203 CYS A O 1
ATOM 1568 N N . LEU A 1 204 ? 19.656 6.914 -2.135 1 93.19 204 LEU A N 1
ATOM 1569 C CA . LEU A 1 204 ? 21.094 7.062 -1.932 1 93.19 204 LEU A CA 1
ATOM 1570 C C . LEU A 1 204 ? 21.594 8.391 -2.488 1 93.19 204 LEU A C 1
ATOM 1572 O O . LEU A 1 204 ? 22.625 8.445 -3.16 1 93.19 204 LEU A O 1
ATOM 1576 N N . VAL A 1 205 ? 20.812 9.422 -2.203 1 95.94 205 VAL A N 1
ATOM 1577 C CA . VAL A 1 205 ? 21.234 10.742 -2.676 1 95.94 205 VAL A CA 1
ATOM 1578 C C . VAL A 1 205 ? 21.578 11.633 -1.485 1 95.94 205 VAL A C 1
ATOM 1580 O O . VAL A 1 205 ? 21.172 11.352 -0.356 1 95.94 205 VAL A O 1
ATOM 1583 N N . LYS A 1 206 ? 22.359 12.656 -1.748 1 96.31 206 LYS A N 1
ATOM 1584 C CA . LYS A 1 206 ? 22.656 13.641 -0.716 1 96.31 206 LYS A CA 1
ATOM 1585 C C . LYS A 1 206 ? 21.469 14.547 -0.453 1 96.31 206 LYS A C 1
ATOM 1587 O O . LYS A 1 206 ? 20.594 14.703 -1.314 1 96.31 206 LYS A O 1
ATOM 1592 N N . THR A 1 207 ? 21.422 15.094 0.759 1 97.5 207 THR A N 1
ATOM 1593 C CA . THR A 1 207 ? 20.312 15.969 1.108 1 97.5 207 THR A CA 1
ATOM 1594 C C . THR A 1 207 ? 20.812 17.281 1.693 1 97.5 207 THR A C 1
ATOM 1596 O O . THR A 1 207 ? 21.906 17.328 2.254 1 97.5 207 THR A O 1
ATOM 1599 N N . ARG A 1 208 ? 20.141 18.328 1.412 1 98.5 208 ARG A N 1
ATOM 1600 C CA . ARG A 1 208 ? 20.25 19.609 2.111 1 98.5 208 ARG A CA 1
ATOM 1601 C C . ARG A 1 208 ? 18.953 19.953 2.842 1 98.5 208 ARG A C 1
ATOM 1603 O O . ARG A 1 208 ? 17.922 20.125 2.213 1 98.5 208 ARG A O 1
ATOM 1610 N N . VAL A 1 209 ? 19.062 19.938 4.137 1 98.06 209 VAL A N 1
ATOM 1611 C CA . VAL A 1 209 ? 17.922 20.406 4.938 1 98.06 209 VAL A CA 1
ATOM 1612 C C . VAL A 1 209 ? 18.016 21.922 5.113 1 98.06 209 VAL A C 1
ATOM 1614 O O . VAL A 1 209 ? 18.938 22.422 5.758 1 98.06 209 VAL A O 1
ATOM 1617 N N . LEU A 1 210 ? 17.078 22.625 4.621 1 98.75 210 LEU A N 1
ATOM 1618 C CA . LEU A 1 210 ? 17.156 24.078 4.527 1 98.75 210 LEU A CA 1
ATOM 1619 C C . LEU A 1 210 ? 16.344 24.734 5.633 1 98.75 210 LEU A C 1
ATOM 1621 O O . LEU A 1 210 ? 15.289 24.219 6.027 1 98.75 210 LEU A O 1
ATOM 1625 N N . SER A 1 211 ? 16.812 25.859 6.035 1 98.12 211 SER A N 1
ATOM 1626 C CA . SER A 1 211 ? 16.125 26.625 7.066 1 98.12 211 SER A CA 1
ATOM 1627 C C . SER A 1 211 ? 14.875 27.312 6.512 1 98.12 211 SER A C 1
ATOM 1629 O O . SER A 1 211 ? 14.773 27.547 5.309 1 98.12 211 SER A O 1
ATOM 1631 N N . THR A 1 212 ? 13.93 27.609 7.41 1 98.12 212 THR A N 1
ATOM 1632 C CA . THR A 1 212 ? 12.695 28.297 7.059 1 98.12 212 THR A CA 1
ATOM 1633 C C . THR A 1 212 ? 12.664 29.688 7.668 1 98.12 212 THR A C 1
ATOM 1635 O O . THR A 1 212 ? 13.492 30.031 8.516 1 98.12 212 THR A O 1
ATOM 1638 N N . ASP A 1 213 ? 11.773 30.531 7.18 1 97.75 213 ASP A N 1
ATOM 1639 C CA . ASP A 1 213 ? 11.625 31.875 7.723 1 97.75 213 ASP A CA 1
ATOM 1640 C C . ASP A 1 213 ? 10.797 31.859 9.008 1 97.75 213 ASP A C 1
ATOM 1642 O O . ASP A 1 213 ? 10.625 30.812 9.625 1 97.75 213 ASP A O 1
ATOM 1646 N N . GLU A 1 214 ? 10.32 33 9.422 1 95.38 214 GLU A N 1
ATOM 1647 C CA . GLU A 1 214 ? 9.625 33.125 10.703 1 95.38 214 GLU A CA 1
ATOM 1648 C C . GLU A 1 214 ? 8.242 32.469 10.656 1 95.38 214 GLU A C 1
ATOM 1650 O O . GLU A 1 214 ? 7.656 32.188 11.695 1 95.38 214 GLU A O 1
ATOM 1655 N N . LYS A 1 215 ? 7.797 32.281 9.508 1 96.31 215 LYS A N 1
ATOM 1656 C CA . LYS A 1 215 ? 6.5 31.609 9.344 1 96.31 215 LYS A CA 1
ATOM 1657 C C . LYS A 1 215 ? 6.676 30.125 9.039 1 96.31 215 LYS A C 1
ATOM 1659 O O . LYS A 1 215 ? 5.727 29.469 8.617 1 96.31 215 LYS A O 1
ATOM 1664 N N . PHE A 1 216 ? 7.934 29.656 9.164 1 97.75 216 PHE A N 1
ATOM 1665 C CA . PHE A 1 216 ? 8.297 28.266 8.977 1 97.75 216 PHE A CA 1
ATOM 1666 C C . PHE A 1 216 ? 8.164 27.859 7.512 1 97.75 216 PHE A C 1
ATOM 1668 O O . PHE A 1 216 ? 7.82 26.719 7.207 1 97.75 216 PHE A O 1
ATOM 1675 N N . SER A 1 217 ? 8.344 28.766 6.613 1 98.06 217 SER A N 1
ATOM 1676 C CA . SER A 1 217 ? 8.234 28.594 5.172 1 98.06 217 SER A CA 1
ATOM 1677 C C . SER A 1 217 ? 9.602 28.594 4.508 1 98.06 217 SER A C 1
ATOM 1679 O O . SER A 1 217 ? 10.414 29.484 4.746 1 98.06 217 SER A O 1
ATOM 1681 N N . LEU A 1 218 ? 9.836 27.578 3.709 1 98.62 218 LEU A N 1
ATOM 1682 C CA . LEU A 1 218 ? 11.031 27.609 2.879 1 98.62 218 LEU A CA 1
ATOM 1683 C C . LEU A 1 218 ? 10.922 28.672 1.796 1 98.62 218 LEU A C 1
ATOM 1685 O O . LEU A 1 218 ? 9.93 28.734 1.065 1 98.62 218 LEU A O 1
ATOM 1689 N N . ARG A 1 219 ? 11.984 29.484 1.74 1 98.62 219 ARG A N 1
ATOM 1690 C CA . ARG A 1 219 ? 11.969 30.594 0.797 1 98.62 219 ARG A CA 1
ATOM 1691 C C . ARG A 1 219 ? 12.852 30.312 -0.412 1 98.62 219 ARG A C 1
ATOM 1693 O O . ARG A 1 219 ? 13.828 29.562 -0.308 1 98.62 219 ARG A O 1
ATOM 1700 N N . ALA A 1 220 ? 12.555 30.984 -1.523 1 98.5 220 ALA A N 1
ATOM 1701 C CA . ALA A 1 220 ? 13.258 30.797 -2.791 1 98.5 220 ALA A CA 1
ATOM 1702 C C . ALA A 1 220 ? 14.742 31.125 -2.65 1 98.5 220 ALA A C 1
ATOM 1704 O O . ALA A 1 220 ? 15.594 30.406 -3.193 1 98.5 220 ALA A O 1
ATOM 1705 N N . GLU A 1 221 ? 15.023 32.156 -1.952 1 98.56 221 GLU A N 1
ATOM 1706 C CA . GLU A 1 221 ? 16.406 32.594 -1.828 1 98.56 221 GLU A CA 1
ATOM 1707 C C . GLU A 1 221 ? 17.266 31.578 -1.093 1 98.56 221 GLU A C 1
ATOM 1709 O O . GLU A 1 221 ? 18.422 31.359 -1.439 1 98.56 221 GLU A O 1
ATOM 1714 N N . THR A 1 222 ? 16.688 31 -0.089 1 98.81 222 THR A N 1
ATOM 1715 C CA . THR A 1 222 ? 17.406 29.969 0.659 1 98.81 222 THR A CA 1
ATOM 1716 C C . THR A 1 222 ? 17.734 28.781 -0.237 1 98.81 222 THR A C 1
ATOM 1718 O O . THR A 1 222 ? 18.859 28.25 -0.19 1 98.81 222 THR A O 1
ATOM 1721 N N . LEU A 1 223 ? 16.781 28.359 -1.045 1 98.88 223 LEU A N 1
ATOM 1722 C CA . LEU A 1 223 ? 17.016 27.281 -1.988 1 98.88 223 LEU A CA 1
ATOM 1723 C C . LEU A 1 223 ? 18.062 27.672 -3.02 1 98.88 223 LEU A C 1
ATOM 1725 O O . LEU A 1 223 ? 18.984 26.891 -3.314 1 98.88 223 LEU A O 1
ATOM 1729 N N . ARG A 1 224 ? 17.938 28.875 -3.566 1 98.75 224 ARG A N 1
ATOM 1730 C CA . ARG A 1 224 ? 18.859 29.359 -4.594 1 98.75 224 ARG A CA 1
ATOM 1731 C C . ARG A 1 224 ? 20.297 29.328 -4.086 1 98.75 224 ARG A C 1
ATOM 1733 O O . ARG A 1 224 ? 21.188 28.844 -4.773 1 98.75 224 ARG A O 1
ATOM 1740 N N . GLU A 1 225 ? 20.5 29.828 -2.891 1 98.75 225 GLU A N 1
ATOM 1741 C CA . GLU A 1 225 ? 21.844 29.875 -2.307 1 98.75 225 GLU A CA 1
ATOM 1742 C C . GLU A 1 225 ? 22.422 28.469 -2.139 1 98.75 225 GLU A C 1
ATOM 1744 O O . GLU A 1 225 ? 23.594 28.234 -2.453 1 98.75 225 GLU A O 1
ATOM 1749 N N . ALA A 1 226 ? 21.594 27.578 -1.633 1 98.81 226 ALA A N 1
ATOM 1750 C CA . ALA A 1 226 ? 22.047 26.203 -1.417 1 98.81 226 ALA A CA 1
ATOM 1751 C C . ALA A 1 22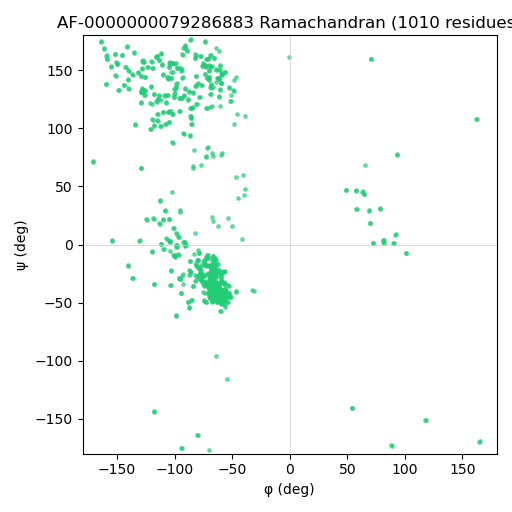6 ? 22.406 25.531 -2.738 1 98.81 226 ALA A C 1
ATOM 1753 O O . ALA A 1 226 ? 23.422 24.844 -2.84 1 98.81 226 ALA A O 1
ATOM 1754 N N . VAL A 1 227 ? 21.594 25.734 -3.729 1 98.81 227 VAL A N 1
ATOM 1755 C CA . VAL A 1 227 ? 21.781 25.125 -5.047 1 98.81 227 VAL A CA 1
ATOM 1756 C C . VAL A 1 227 ? 23.062 25.656 -5.68 1 98.81 227 VAL A C 1
ATOM 1758 O O . VAL A 1 227 ? 23.875 24.875 -6.195 1 98.81 227 VAL A O 1
ATOM 1761 N N . GLU A 1 228 ? 23.266 26.938 -5.645 1 98.62 228 GLU A N 1
ATOM 1762 C CA . GLU A 1 228 ? 24.453 27.547 -6.246 1 98.62 228 GLU A CA 1
ATOM 1763 C C . GLU A 1 228 ? 25.719 27.094 -5.539 1 98.62 228 GLU A C 1
ATOM 1765 O O . GLU A 1 228 ? 26.734 26.844 -6.184 1 98.62 228 GLU A O 1
ATOM 1770 N N . LYS A 1 229 ? 25.641 27.031 -4.25 1 98.62 229 LYS A N 1
ATOM 1771 C CA . LYS A 1 229 ? 26.781 26.547 -3.48 1 98.62 229 LYS A CA 1
ATOM 1772 C C . LYS A 1 229 ? 27.141 25.109 -3.879 1 98.62 229 LYS A C 1
ATOM 1774 O O . LYS A 1 229 ? 28.328 24.781 -4.023 1 98.62 229 LYS A O 1
ATOM 1779 N N . ASP A 1 230 ? 26.156 24.266 -4.004 1 98.5 230 ASP A N 1
ATOM 1780 C CA . ASP A 1 230 ? 26.391 22.875 -4.363 1 98.5 230 ASP A CA 1
ATOM 1781 C C . ASP A 1 230 ? 26.922 22.75 -5.789 1 98.5 230 ASP A C 1
ATOM 1783 O O . ASP A 1 230 ? 27.812 21.938 -6.066 1 98.5 230 ASP A O 1
ATOM 1787 N N . ILE A 1 231 ? 26.375 23.562 -6.691 1 98.19 231 ILE A N 1
ATOM 1788 C CA . ILE A 1 231 ? 26.891 23.578 -8.062 1 98.19 231 ILE A CA 1
ATOM 1789 C C . ILE A 1 231 ? 28.359 23.969 -8.055 1 98.19 231 ILE A C 1
ATOM 1791 O O . ILE A 1 231 ? 29.188 23.328 -8.719 1 98.19 231 ILE A O 1
ATOM 1795 N N . ALA A 1 232 ? 28.719 24.922 -7.309 1 98.12 232 ALA A N 1
ATOM 1796 C CA . ALA A 1 232 ? 30.094 25.406 -7.211 1 98.12 232 ALA A CA 1
ATOM 1797 C C . ALA A 1 232 ? 31.016 24.328 -6.641 1 98.12 232 ALA A C 1
ATOM 1799 O O . ALA A 1 232 ? 32.219 24.281 -6.957 1 98.12 232 ALA A O 1
ATOM 1800 N N . SER A 1 233 ? 30.484 23.469 -5.855 1 97.5 233 SER A N 1
ATOM 1801 C CA . SER A 1 233 ? 31.25 22.422 -5.211 1 97.5 233 SER A CA 1
ATOM 1802 C C . SER A 1 233 ? 31.297 21.156 -6.066 1 97.5 233 SER A C 1
ATOM 1804 O O . SER A 1 233 ? 31.75 20.109 -5.613 1 97.5 233 SER A O 1
ATOM 1806 N N . GLY A 1 234 ? 30.641 21.203 -7.238 1 96.25 234 GLY A N 1
ATOM 1807 C CA . GLY A 1 234 ? 30.703 20.094 -8.164 1 96.25 234 GLY A CA 1
ATOM 1808 C C . GLY A 1 234 ? 29.578 19.094 -7.973 1 96.25 234 GLY A C 1
ATOM 1809 O O . GLY A 1 234 ? 29.609 18 -8.555 1 96.25 234 GLY A O 1
ATOM 1810 N N . LEU A 1 235 ? 28.625 19.438 -7.148 1 97.81 235 LEU A N 1
ATOM 1811 C CA . LEU A 1 235 ? 27.469 18.578 -6.941 1 97.81 235 LEU A CA 1
ATOM 1812 C C . LEU A 1 235 ? 26.359 18.891 -7.941 1 97.81 235 LEU A C 1
ATOM 1814 O O . LEU A 1 235 ? 26.438 19.891 -8.664 1 97.81 235 LEU A O 1
ATOM 1818 N N . ILE A 1 236 ? 25.375 18.016 -8.031 1 97.94 236 ILE A N 1
ATOM 1819 C CA . ILE A 1 236 ? 24.328 18.141 -9.047 1 97.94 236 ILE A CA 1
ATOM 1820 C C . ILE A 1 236 ? 22.953 18.234 -8.383 1 97.94 236 ILE A C 1
ATOM 1822 O O . ILE A 1 236 ? 22.359 17.219 -8.047 1 97.94 236 ILE A O 1
ATOM 1826 N N . PRO A 1 237 ? 22.406 19.469 -8.242 1 98.62 237 PRO A N 1
ATOM 1827 C CA . PRO A 1 237 ? 21.016 19.594 -7.793 1 98.62 237 PRO A CA 1
ATOM 1828 C C . PRO A 1 237 ? 20.031 18.922 -8.742 1 98.62 237 PRO A C 1
ATOM 1830 O O . PRO A 1 237 ? 20.094 19.125 -9.961 1 98.62 237 PRO A O 1
ATOM 1833 N N . PHE A 1 238 ? 19.016 18.078 -8.172 1 98.69 238 PHE A N 1
ATOM 1834 C CA . PHE A 1 238 ? 18.156 17.359 -9.117 1 98.69 238 PHE A CA 1
ATOM 1835 C C . PHE A 1 238 ? 16.719 17.344 -8.617 1 98.69 238 PHE A C 1
ATOM 1837 O O . PHE A 1 238 ? 15.789 17.109 -9.398 1 98.69 238 PHE A O 1
ATOM 1844 N N . PHE A 1 239 ? 16.469 17.594 -7.324 1 98.88 239 PHE A N 1
ATOM 1845 C CA . PHE A 1 239 ? 15.156 17.406 -6.734 1 98.88 239 PHE A CA 1
ATOM 1846 C C . PHE A 1 239 ? 14.922 18.406 -5.605 1 98.88 239 PHE A C 1
ATOM 1848 O O . PHE A 1 239 ? 15.812 18.625 -4.777 1 98.88 239 PHE A O 1
ATOM 1855 N N . ALA A 1 240 ? 13.812 19.047 -5.582 1 98.94 240 ALA A N 1
ATOM 1856 C CA . ALA A 1 240 ? 13.359 19.875 -4.473 1 98.94 240 ALA A CA 1
ATOM 1857 C C . ALA A 1 240 ? 11.945 19.484 -4.035 1 98.94 240 ALA A C 1
ATOM 1859 O O . ALA A 1 240 ? 11.078 19.25 -4.875 1 98.94 240 ALA A O 1
ATOM 1860 N N . CYS A 1 241 ? 11.766 19.375 -2.746 1 98.88 241 CYS A N 1
ATOM 1861 C CA . CYS A 1 241 ? 10.43 19.125 -2.199 1 98.88 241 CYS A CA 1
ATOM 1862 C C . CYS A 1 241 ? 9.914 20.359 -1.458 1 98.88 241 CYS A C 1
ATOM 1864 O O . CYS A 1 241 ? 10.516 20.797 -0.477 1 98.88 241 CYS A O 1
ATOM 1866 N N . ALA A 1 242 ? 8.898 20.953 -1.967 1 98.81 242 ALA A N 1
ATOM 1867 C CA . ALA A 1 242 ? 8.156 21.984 -1.256 1 98.81 242 ALA A CA 1
ATOM 1868 C C . ALA A 1 242 ? 6.91 21.406 -0.596 1 98.81 242 ALA A C 1
ATOM 1870 O O . ALA A 1 242 ? 6.344 20.422 -1.074 1 98.81 242 ALA A O 1
ATOM 1871 N N . THR A 1 243 ? 6.523 22.047 0.491 1 98.5 243 THR A N 1
ATOM 1872 C CA . THR A 1 243 ? 5.391 21.516 1.238 1 98.5 243 THR A CA 1
ATOM 1873 C C . THR A 1 243 ? 4.234 22.516 1.256 1 98.5 243 THR A C 1
ATOM 1875 O O . THR A 1 243 ? 4.445 23.719 1.428 1 98.5 243 THR A O 1
ATOM 1878 N N . LEU A 1 244 ? 3.084 22.031 0.915 1 98.25 244 LEU A N 1
ATOM 1879 C CA . LEU A 1 244 ? 1.829 22.766 1.063 1 98.25 244 LEU A CA 1
ATOM 1880 C C . LEU A 1 244 ? 1.058 22.281 2.285 1 98.25 244 LEU A C 1
ATOM 1882 O O . LEU A 1 244 ? 0.141 21.453 2.158 1 98.25 244 LEU A O 1
ATOM 1886 N N . GLY A 1 245 ? 1.364 22.906 3.396 1 97.44 245 GLY A N 1
ATOM 1887 C CA . GLY A 1 245 ? 0.797 22.453 4.656 1 97.44 245 GLY A CA 1
ATOM 1888 C C . GLY A 1 245 ? 1.68 21.469 5.387 1 97.44 245 GLY A C 1
ATOM 1889 O O . GLY A 1 245 ? 1.389 20.266 5.414 1 97.44 245 GLY A O 1
ATOM 1890 N N . THR A 1 246 ? 2.756 21.953 6.059 1 96.56 246 THR A N 1
ATOM 1891 C CA . THR A 1 246 ? 3.693 21.094 6.777 1 96.56 246 THR A CA 1
ATOM 1892 C C . THR A 1 246 ? 3.01 20.406 7.961 1 96.56 246 THR A C 1
ATOM 1894 O O . THR A 1 246 ? 1.975 20.875 8.438 1 96.56 246 THR A O 1
ATOM 1897 N N . VAL A 1 247 ? 3.578 19.359 8.422 1 91.75 247 VAL A N 1
ATOM 1898 C CA . VAL A 1 247 ? 2.99 18.562 9.484 1 91.75 247 VAL A CA 1
ATOM 1899 C C . VAL A 1 247 ? 2.961 19.359 10.781 1 91.75 247 VAL A C 1
ATOM 1901 O O . VAL A 1 247 ? 1.963 19.344 11.508 1 91.75 247 VAL A O 1
ATOM 1904 N N . GLY A 1 248 ? 3.975 20.062 11.039 1 93.88 248 GLY A N 1
ATOM 1905 C CA . GLY A 1 248 ? 4.125 20.719 12.328 1 93.88 248 GLY A CA 1
ATOM 1906 C C . GLY A 1 248 ? 3.225 21.938 12.492 1 93.88 248 GLY A C 1
ATOM 1907 O O . GLY A 1 248 ? 2.506 22.047 13.484 1 93.88 248 GLY A O 1
ATOM 1908 N N . SER A 1 249 ? 3.223 22.781 11.508 1 95.38 249 SER A N 1
ATOM 1909 C CA . SER A 1 249 ? 2.539 24.062 11.68 1 95.38 249 SER A CA 1
ATOM 1910 C C . SER A 1 249 ? 1.6 24.359 10.516 1 95.38 249 SER A C 1
ATOM 1912 O O . SER A 1 249 ? 0.956 25.406 10.477 1 95.38 249 SER A O 1
ATOM 1914 N N . SER A 1 250 ? 1.495 23.406 9.586 1 96.62 250 SER A N 1
ATOM 1915 C CA . SER A 1 250 ? 0.719 23.578 8.367 1 96.62 250 SER A CA 1
ATOM 1916 C C . SER A 1 250 ? 1.217 24.781 7.57 1 96.62 250 SER A C 1
ATOM 1918 O O . SER A 1 250 ? 0.431 25.469 6.914 1 96.62 250 SER A O 1
ATOM 1920 N N . ALA A 1 251 ? 2.492 25.062 7.668 1 97.56 251 ALA A N 1
ATOM 1921 C CA . ALA A 1 251 ? 3.107 26.156 6.902 1 97.56 251 ALA A CA 1
ATOM 1922 C C . ALA A 1 251 ? 3.16 25.812 5.414 1 97.56 251 ALA A C 1
ATOM 1924 O O . ALA A 1 251 ? 3.137 24.641 5.039 1 97.56 251 ALA A O 1
ATOM 1925 N N . VAL A 1 252 ? 3.176 26.844 4.598 1 98.12 252 VAL A N 1
ATOM 1926 C CA . VAL A 1 252 ? 3.262 26.688 3.148 1 98.12 252 VAL A CA 1
ATOM 1927 C C . VAL A 1 252 ? 4.582 27.266 2.646 1 98.12 252 VAL A C 1
ATOM 1929 O O . VAL A 1 252 ? 4.895 28.438 2.904 1 98.12 252 VAL A O 1
ATOM 1932 N N . ASP A 1 253 ? 5.332 26.5 1.952 1 98.5 253 ASP A N 1
ATOM 1933 C CA . ASP A 1 253 ? 6.57 26.984 1.349 1 98.5 253 ASP A CA 1
ATOM 1934 C C . ASP A 1 253 ? 6.285 27.938 0.194 1 98.5 253 ASP A C 1
ATOM 1936 O O . ASP A 1 253 ? 5.16 28 -0.308 1 98.5 253 ASP A O 1
ATOM 1940 N N . ASP A 1 254 ? 7.305 28.75 -0.144 1 98.44 254 ASP A N 1
ATOM 1941 C CA . ASP A 1 254 ? 7.203 29.688 -1.255 1 98.44 254 ASP A CA 1
ATOM 1942 C C . ASP A 1 254 ? 7.246 28.953 -2.596 1 98.44 254 ASP A C 1
ATOM 1944 O O . ASP A 1 254 ? 8.219 29.078 -3.344 1 98.44 254 ASP A O 1
ATOM 1948 N N . ILE A 1 255 ? 6.145 28.312 -2.965 1 98.56 255 ILE A N 1
ATOM 1949 C CA . ILE A 1 255 ? 6.09 27.422 -4.125 1 98.56 255 ILE A CA 1
ATOM 1950 C C . ILE A 1 255 ? 6.371 28.219 -5.395 1 98.56 255 ILE A C 1
ATOM 1952 O O . ILE A 1 255 ? 7.047 27.734 -6.305 1 98.56 255 ILE A O 1
ATOM 1956 N N . GLY A 1 256 ? 5.875 29.453 -5.5 1 98.25 256 GLY A N 1
ATOM 1957 C CA . GLY A 1 256 ? 6.145 30.297 -6.656 1 98.25 256 GLY A CA 1
ATOM 1958 C C . GLY A 1 256 ? 7.621 30.578 -6.859 1 98.25 256 GLY A C 1
ATOM 1959 O O . GLY A 1 256 ? 8.164 30.344 -7.938 1 98.25 256 GLY A O 1
ATOM 1960 N N . GLY A 1 257 ? 8.266 31.156 -5.832 1 98.5 257 GLY A N 1
ATOM 1961 C CA . GLY A 1 257 ? 9.688 31.438 -5.902 1 98.5 257 GLY A CA 1
ATOM 1962 C C . GLY A 1 257 ? 10.539 30.203 -6.09 1 98.5 257 GLY A C 1
ATOM 1963 O O . GLY A 1 257 ? 11.477 30.203 -6.895 1 98.5 257 GLY A O 1
ATOM 1964 N N . ILE A 1 258 ? 10.203 29.141 -5.359 1 98.75 258 ILE A N 1
ATOM 1965 C CA . ILE A 1 258 ? 10.93 27.875 -5.449 1 98.75 258 ILE A CA 1
ATOM 1966 C C . ILE A 1 258 ? 10.805 27.312 -6.859 1 98.75 258 ILE A C 1
ATOM 1968 O O . ILE A 1 258 ? 11.781 26.797 -7.418 1 98.75 258 ILE A O 1
ATOM 1972 N N . GLY A 1 259 ? 9.57 27.406 -7.363 1 98.5 259 GLY A N 1
ATOM 1973 C CA . GLY A 1 259 ? 9.336 26.938 -8.719 1 98.5 259 GLY A CA 1
ATOM 1974 C C . GLY A 1 259 ? 10.227 27.625 -9.742 1 98.5 259 GLY A C 1
ATOM 1975 O O . GLY A 1 259 ? 10.758 26.969 -10.648 1 98.5 259 GLY A O 1
ATOM 1976 N N . ARG A 1 260 ? 10.453 28.875 -9.664 1 98.06 260 ARG A N 1
ATOM 1977 C CA . ARG A 1 260 ? 11.297 29.625 -10.594 1 98.06 260 ARG A CA 1
ATOM 1978 C C . ARG A 1 260 ? 12.75 29.156 -10.5 1 98.06 260 ARG A C 1
ATOM 1980 O O . ARG A 1 260 ? 13.414 28.969 -11.523 1 98.06 260 ARG A O 1
ATOM 1987 N N . VAL A 1 261 ? 13.188 28.984 -9.273 1 98.56 261 VAL A N 1
ATOM 1988 C CA . VAL A 1 261 ? 14.555 28.5 -9.078 1 98.56 261 VAL A CA 1
ATOM 1989 C C . VAL A 1 261 ? 14.711 27.125 -9.734 1 98.56 261 VAL A C 1
ATOM 1991 O O . VAL A 1 261 ? 15.695 26.875 -10.438 1 98.56 261 VAL A O 1
ATOM 1994 N N . CYS A 1 262 ? 13.734 26.266 -9.516 1 98.62 262 CYS A N 1
ATOM 1995 C CA . CYS A 1 262 ? 13.789 24.906 -10.047 1 98.62 262 CYS A CA 1
ATOM 1996 C C . CYS A 1 262 ? 13.758 24.906 -11.57 1 98.62 262 CYS A C 1
ATOM 1998 O O . CYS A 1 262 ? 14.461 24.125 -12.211 1 98.62 262 CYS A O 1
ATOM 2000 N N . ALA A 1 263 ? 12.945 25.75 -12.102 1 97.75 263 ALA A N 1
ATOM 2001 C CA . ALA A 1 263 ? 12.867 25.859 -13.562 1 97.75 263 ALA A CA 1
ATOM 2002 C C . ALA A 1 263 ? 14.188 26.344 -14.148 1 97.75 263 ALA A C 1
ATOM 2004 O O . ALA A 1 263 ? 14.641 25.844 -15.172 1 97.75 263 ALA A O 1
ATOM 2005 N N . GLU A 1 264 ? 14.773 27.328 -13.523 1 97.69 264 GLU A N 1
ATOM 2006 C CA . GLU A 1 264 ? 16.031 27.906 -13.992 1 97.69 264 GLU A CA 1
ATOM 2007 C C . GLU A 1 264 ? 17.172 26.875 -13.938 1 97.69 264 GLU A C 1
ATOM 2009 O O . GLU A 1 264 ? 18.031 26.859 -14.812 1 97.69 264 GLU A O 1
ATOM 2014 N N . LYS A 1 265 ? 17.141 26.078 -12.93 1 97.62 265 LYS A N 1
ATOM 2015 C CA . LYS A 1 265 ? 18.266 25.172 -12.695 1 97.62 265 LYS A CA 1
ATOM 2016 C C . LYS A 1 265 ? 17.922 23.75 -13.102 1 97.62 265 LYS A C 1
ATOM 2018 O O . LYS A 1 265 ? 18.703 22.828 -12.852 1 97.62 265 LYS A O 1
ATOM 2023 N N . ASP A 1 266 ? 16.703 23.484 -13.656 1 96.56 266 ASP A N 1
ATOM 2024 C CA . ASP A 1 266 ? 16.234 22.203 -14.172 1 96.56 266 ASP A CA 1
ATOM 2025 C C . ASP A 1 266 ? 16.156 21.172 -13.055 1 96.56 266 ASP A C 1
ATOM 2027 O O . ASP A 1 266 ? 16.688 20.062 -13.188 1 96.56 266 ASP A O 1
ATOM 2031 N N . LEU A 1 267 ? 15.586 21.562 -11.93 1 98.38 267 LEU A N 1
ATOM 2032 C CA . LEU A 1 267 ? 15.297 20.641 -10.828 1 98.38 267 LEU A CA 1
ATOM 2033 C C . LEU A 1 267 ? 13.875 20.109 -10.938 1 98.38 267 LEU A C 1
ATOM 2035 O O . LEU A 1 267 ? 12.961 20.828 -11.352 1 98.38 267 LEU A O 1
ATOM 2039 N N . TRP A 1 268 ? 13.711 18.844 -10.57 1 98.81 268 TRP A N 1
ATOM 2040 C CA . TRP A 1 268 ? 12.375 18.297 -10.32 1 98.81 268 TRP A CA 1
ATOM 2041 C C . TRP A 1 268 ? 11.758 18.938 -9.078 1 98.81 268 TRP A C 1
ATOM 2043 O O . TRP A 1 268 ? 12.312 18.828 -7.98 1 98.81 268 TRP A O 1
ATOM 2053 N N . LEU A 1 269 ? 10.656 19.609 -9.211 1 98.88 269 LEU A N 1
ATOM 2054 C CA . LEU A 1 269 ? 9.945 20.156 -8.062 1 98.88 269 LEU A CA 1
ATOM 2055 C C . LEU A 1 269 ? 8.734 19.297 -7.707 1 98.88 269 LEU A C 1
ATOM 2057 O O . LEU A 1 269 ? 7.777 19.219 -8.477 1 98.88 269 LEU A O 1
ATOM 2061 N N . HIS A 1 270 ? 8.789 18.656 -6.582 1 98.94 270 HIS A N 1
ATOM 2062 C CA . HIS A 1 270 ? 7.637 17.969 -6.008 1 98.94 270 HIS A CA 1
ATOM 2063 C C . HIS A 1 270 ? 6.98 18.812 -4.918 1 98.94 270 HIS A C 1
ATOM 2065 O O . HIS A 1 270 ? 7.66 19.297 -4.012 1 98.94 270 HIS A O 1
ATOM 2071 N N . VAL A 1 271 ? 5.703 18.984 -4.984 1 98.88 271 VAL A N 1
ATOM 2072 C CA . VAL A 1 271 ? 4.961 19.656 -3.926 1 98.88 271 VAL A CA 1
ATOM 2073 C C . VAL A 1 271 ? 4.164 18.641 -3.119 1 98.88 271 VAL A C 1
ATOM 2075 O O . VAL A 1 271 ? 3.246 18 -3.641 1 98.88 271 VAL A O 1
ATOM 2078 N N . ASP A 1 272 ? 4.555 18.5 -1.881 1 98.75 272 ASP A N 1
ATOM 2079 C CA . ASP A 1 272 ? 3.818 17.641 -0.954 1 98.75 272 ASP A CA 1
ATOM 2080 C C . ASP A 1 272 ? 2.656 18.406 -0.313 1 98.75 272 ASP A C 1
ATOM 2082 O O . ASP A 1 272 ? 2.852 19.172 0.63 1 98.75 272 ASP A O 1
ATOM 2086 N N . GLY A 1 273 ? 1.482 18.141 -0.78 1 98.56 273 GLY A N 1
ATOM 2087 C CA . GLY A 1 273 ? 0.267 18.719 -0.243 1 98.56 273 GLY A CA 1
ATOM 2088 C C . GLY A 1 273 ? -0.633 17.719 0.446 1 98.56 273 GLY A C 1
ATOM 2089 O O . GLY A 1 273 ? -1.858 17.797 0.333 1 98.56 273 GLY A O 1
ATOM 2090 N N . ALA A 1 274 ? -0.031 16.766 1.151 1 97.75 274 ALA A N 1
ATOM 2091 C CA . ALA A 1 274 ? -0.802 15.695 1.763 1 97.75 274 ALA A CA 1
ATOM 2092 C C . ALA A 1 274 ? -1.967 16.25 2.58 1 97.75 274 ALA A C 1
ATOM 2094 O O . ALA A 1 274 ? -3.082 15.719 2.518 1 97.75 274 ALA A O 1
ATOM 2095 N N . TYR A 1 275 ? -1.692 17.281 3.369 1 97.06 275 TYR A N 1
ATOM 2096 C CA . TYR A 1 275 ? -2.756 17.875 4.172 1 97.06 275 TYR A CA 1
ATOM 2097 C C . TYR A 1 275 ? -3.311 19.125 3.502 1 97.06 275 TYR A C 1
ATOM 2099 O O . TYR A 1 275 ? -4.449 19.125 3.031 1 97.06 275 TYR A O 1
ATOM 2107 N N . GLY A 1 276 ? -2.457 20.156 3.293 1 97.81 276 GLY A N 1
ATOM 2108 C CA . GLY A 1 276 ? -2.896 21.453 2.824 1 97.81 276 GLY A CA 1
ATOM 2109 C C . GLY A 1 276 ? -3.404 21.438 1.395 1 97.81 276 GLY A C 1
ATOM 2110 O O . GLY A 1 276 ? -4.215 22.281 1.007 1 97.81 276 GLY A O 1
ATOM 2111 N N . GLY A 1 277 ? -2.949 20.438 0.59 1 98.19 277 GLY A N 1
ATOM 2112 C CA . GLY A 1 277 ? -3.404 20.328 -0.787 1 98.19 277 GLY A CA 1
ATOM 2113 C C . GLY A 1 277 ? -4.902 20.125 -0.907 1 98.19 277 GLY A C 1
ATOM 2114 O O . GLY A 1 277 ? -5.512 20.547 -1.895 1 98.19 277 GLY A O 1
ATOM 2115 N N . ASN A 1 278 ? -5.516 19.578 0.091 1 98.06 278 ASN A N 1
ATOM 2116 C CA . ASN A 1 278 ? -6.953 19.328 0.075 1 98.06 278 ASN A CA 1
ATOM 2117 C C . ASN A 1 278 ? -7.746 20.625 0.08 1 98.06 278 ASN A C 1
ATOM 2119 O O . ASN A 1 278 ? -8.867 20.672 -0.43 1 98.06 278 ASN A O 1
ATOM 2123 N N . ALA A 1 279 ? -7.203 21.688 0.594 1 98.31 279 ALA A N 1
ATOM 2124 C CA . ALA A 1 279 ? -7.891 22.984 0.672 1 98.31 279 ALA A CA 1
ATOM 2125 C C . ALA A 1 279 ? -8.125 23.562 -0.718 1 98.31 279 ALA A C 1
ATOM 2127 O O . ALA A 1 279 ? -8.992 24.422 -0.902 1 98.31 279 ALA A O 1
ATOM 2128 N N . LEU A 1 280 ? -7.391 23.062 -1.69 1 98.69 280 LEU A N 1
ATOM 2129 C CA . LEU A 1 280 ? -7.438 23.625 -3.039 1 98.69 280 LEU A CA 1
ATOM 2130 C C . LEU A 1 280 ? -8.805 23.391 -3.674 1 98.69 280 LEU A C 1
ATOM 2132 O O . LEU A 1 280 ? -9.141 24.031 -4.672 1 98.69 280 LEU A O 1
ATOM 2136 N N . ILE A 1 281 ? -9.602 22.469 -3.098 1 98.62 281 ILE A N 1
ATOM 2137 C CA . ILE A 1 281 ? -10.922 22.266 -3.68 1 98.62 281 ILE A CA 1
ATOM 2138 C C . ILE A 1 281 ? -11.797 23.484 -3.396 1 98.62 281 ILE A C 1
ATOM 2140 O O . ILE A 1 281 ? -12.859 23.656 -4 1 98.62 281 ILE A O 1
ATOM 2144 N N . CYS A 1 282 ? -11.414 24.297 -2.43 1 98.69 282 CYS A N 1
ATOM 2145 C CA . CYS A 1 282 ? -12.062 25.578 -2.143 1 98.69 282 CYS A CA 1
ATOM 2146 C C . CYS A 1 282 ? -11.445 26.703 -2.959 1 98.69 282 CYS A C 1
ATOM 2148 O O . CYS A 1 282 ? -10.258 27.016 -2.801 1 98.69 282 CYS A O 1
ATOM 2150 N N . PRO A 1 283 ? -12.172 27.422 -3.697 1 98 283 PRO A N 1
ATOM 2151 C CA . PRO A 1 283 ? -11.641 28.438 -4.605 1 98 283 PRO A CA 1
ATOM 2152 C C . PRO A 1 283 ? -10.852 29.516 -3.875 1 98 283 PRO A C 1
ATOM 2154 O O . PRO A 1 283 ? -9.891 30.062 -4.43 1 98 283 PRO A O 1
ATOM 2157 N N . GLU A 1 284 ? -11.195 29.844 -2.654 1 98.06 284 GLU A N 1
ATOM 2158 C CA . GLU A 1 284 ? -10.523 30.906 -1.912 1 98.06 284 GLU A CA 1
ATOM 2159 C C . GLU A 1 284 ? -9.078 30.547 -1.597 1 98.06 284 GLU A C 1
ATOM 2161 O O . GLU A 1 284 ? -8.281 31.391 -1.204 1 98.06 284 GLU A O 1
ATOM 2166 N N . TYR A 1 285 ? -8.68 29.297 -1.828 1 98.12 285 TYR A N 1
ATOM 2167 C CA . TYR A 1 285 ? -7.312 28.859 -1.55 1 98.12 285 TYR A CA 1
ATOM 2168 C C . TYR A 1 285 ? -6.527 28.672 -2.842 1 98.12 285 TYR A C 1
ATOM 2170 O O . TYR A 1 285 ? -5.363 28.266 -2.812 1 98.12 285 TYR A O 1
ATOM 2178 N N . ARG A 1 286 ? -7.031 28.969 -3.969 1 96.62 286 ARG A N 1
ATOM 2179 C CA . ARG A 1 286 ? -6.402 28.688 -5.254 1 96.62 286 ARG A CA 1
ATOM 2180 C C . ARG A 1 286 ? -5.203 29.594 -5.496 1 96.62 286 ARG A C 1
ATOM 2182 O O . ARG A 1 286 ? -4.398 29.344 -6.398 1 96.62 286 ARG A O 1
ATOM 2189 N N . TYR A 1 287 ? -5.078 30.609 -4.652 1 96.56 287 TYR A N 1
ATOM 2190 C CA . TYR A 1 287 ? -3.859 31.406 -4.715 1 96.56 287 TYR A CA 1
ATOM 2191 C C . TYR A 1 287 ? -2.635 30.562 -4.406 1 96.56 287 TYR A C 1
ATOM 2193 O O . TYR A 1 287 ? -1.521 30.891 -4.824 1 96.56 287 TYR A O 1
ATOM 2201 N N . LEU A 1 288 ? -2.812 29.5 -3.748 1 97.31 288 LEU A N 1
ATOM 2202 C CA . LEU A 1 288 ? -1.732 28.594 -3.365 1 97.31 288 LEU A CA 1
ATOM 2203 C C . LEU A 1 288 ? -1.205 27.828 -4.578 1 97.31 288 LEU A C 1
ATOM 2205 O O . LEU A 1 288 ? -0.157 27.188 -4.5 1 97.31 288 LEU A O 1
ATOM 2209 N N . LEU A 1 289 ? -1.904 27.891 -5.691 1 97.75 289 LEU A N 1
ATOM 2210 C CA . LEU A 1 289 ? -1.467 27.25 -6.93 1 97.75 289 LEU A CA 1
ATOM 2211 C C . LEU A 1 289 ? -0.396 28.094 -7.621 1 97.75 289 LEU A C 1
ATOM 2213 O O . LEU A 1 289 ? 0.202 27.641 -8.609 1 97.75 289 LEU A O 1
ATOM 2217 N N . ASN A 1 290 ? -0.201 29.266 -7.074 1 96 290 ASN A N 1
ATOM 2218 C CA . ASN A 1 290 ? 0.887 30.062 -7.633 1 96 290 ASN A CA 1
ATOM 2219 C C . ASN A 1 290 ? 2.188 29.266 -7.699 1 96 290 ASN A C 1
ATOM 2221 O O . ASN A 1 290 ? 2.645 28.734 -6.688 1 96 290 ASN A O 1
ATOM 2225 N N . GLY A 1 291 ? 2.762 29.156 -8.875 1 96.5 291 GLY A N 1
ATOM 2226 C CA . GLY A 1 291 ? 4.008 28.438 -9.062 1 96.5 291 GLY A CA 1
ATOM 2227 C C . GLY A 1 291 ? 3.807 27.047 -9.633 1 96.5 291 GLY A C 1
ATOM 2228 O O . GLY A 1 291 ? 4.766 26.406 -10.078 1 96.5 291 GLY A O 1
ATOM 2229 N N . PHE A 1 292 ? 2.6 26.562 -9.766 1 97.81 292 PHE A N 1
ATOM 2230 C CA . PHE A 1 292 ? 2.32 25.188 -10.18 1 97.81 292 PHE A CA 1
ATOM 2231 C C . PHE A 1 292 ? 2.646 25 -11.656 1 97.81 292 PHE A C 1
ATOM 2233 O O . PHE A 1 292 ? 2.719 23.859 -12.141 1 97.81 292 PHE A O 1
ATOM 2240 N N . GLN A 1 293 ? 2.924 26.047 -12.367 1 95.94 293 GLN A N 1
ATOM 2241 C CA . GLN A 1 293 ? 3.381 25.922 -13.75 1 95.94 293 GLN A CA 1
ATOM 2242 C C . GLN A 1 293 ? 4.77 25.297 -13.812 1 95.94 293 GLN A C 1
ATOM 2244 O O . GLN A 1 293 ? 5.168 24.75 -14.852 1 95.94 293 GLN A O 1
ATOM 2249 N N . CYS A 1 294 ? 5.441 25.406 -12.672 1 97.19 294 CYS A N 1
ATOM 2250 C CA . CYS A 1 294 ? 6.805 24.875 -12.641 1 97.19 294 CYS A CA 1
ATOM 2251 C C . CYS A 1 294 ? 6.863 23.547 -11.891 1 97.19 294 CYS A C 1
ATOM 2253 O O . CYS A 1 294 ? 7.934 22.953 -11.773 1 97.19 294 CYS A O 1
ATOM 2255 N N . VAL A 1 295 ? 5.766 23.031 -11.453 1 98.31 295 VAL A N 1
ATOM 2256 C CA . VAL A 1 295 ? 5.727 21.844 -10.594 1 98.31 295 VAL A CA 1
ATOM 2257 C C . VAL A 1 295 ? 5.789 20.578 -11.453 1 98.31 295 VAL A C 1
ATOM 2259 O O . VAL A 1 295 ? 5.051 20.453 -12.43 1 98.31 295 VAL A O 1
ATOM 2262 N N . SER A 1 296 ? 6.688 19.672 -11.047 1 98.62 296 SER A N 1
ATOM 2263 C CA . SER A 1 296 ? 6.84 18.406 -11.742 1 98.62 296 SER A CA 1
ATOM 2264 C C . SER A 1 296 ? 5.832 17.375 -11.25 1 98.62 296 SER A C 1
ATOM 2266 O O . SER A 1 296 ? 5.367 16.531 -12.023 1 98.62 296 SER A O 1
ATOM 2268 N N . SER A 1 297 ? 5.551 17.406 -10.031 1 98.81 297 SER A N 1
ATOM 2269 C CA . SER A 1 297 ? 4.602 16.469 -9.438 1 98.81 297 SER A CA 1
ATOM 2270 C C . SER A 1 297 ? 3.969 17.047 -8.172 1 98.81 297 SER A C 1
ATOM 2272 O O . SER A 1 297 ? 4.535 17.938 -7.543 1 98.81 297 SER A O 1
ATOM 2274 N N . PHE A 1 298 ? 2.787 16.578 -7.898 1 98.81 298 PHE A N 1
ATOM 2275 C CA . PHE A 1 298 ? 1.981 17.031 -6.77 1 98.81 298 PHE A CA 1
ATOM 2276 C C . PHE A 1 298 ? 1.192 15.875 -6.168 1 98.81 298 PHE A C 1
ATOM 2278 O O . PHE A 1 298 ? 0.708 15.008 -6.891 1 98.81 298 PHE A O 1
ATOM 2285 N N . ASN A 1 299 ? 1.151 15.812 -4.773 1 98.75 299 ASN A N 1
ATOM 2286 C CA . ASN A 1 299 ? 0.275 14.812 -4.18 1 98.75 299 ASN A CA 1
ATOM 2287 C C . ASN A 1 299 ? -0.659 15.43 -3.143 1 98.75 299 ASN A C 1
ATOM 2289 O O . ASN A 1 299 ? -0.349 16.469 -2.561 1 98.75 299 ASN A O 1
ATOM 2293 N N . SER A 1 300 ? -1.778 14.891 -2.953 1 98.44 300 SER A N 1
ATOM 2294 C CA . SER A 1 300 ? -2.768 15.227 -1.933 1 98.44 300 SER A CA 1
ATOM 2295 C C . SER A 1 300 ? -3.416 13.969 -1.36 1 98.44 300 SER A C 1
ATOM 2297 O O . SER A 1 300 ? -3.646 13 -2.084 1 98.44 300 SER A O 1
ATOM 2299 N N . ASN A 1 301 ? -3.674 13.969 -0.067 1 97.44 301 ASN A N 1
ATOM 2300 C CA . ASN A 1 301 ? -4.242 12.805 0.604 1 97.44 301 ASN A CA 1
ATOM 2301 C C . ASN A 1 301 ? -5.668 13.078 1.085 1 97.44 301 ASN A C 1
ATOM 2303 O O . ASN A 1 301 ? -5.867 13.617 2.174 1 97.44 301 ASN A O 1
ATOM 2307 N N . PRO A 1 302 ? -6.668 12.609 0.402 1 97 302 PRO A N 1
ATOM 2308 C CA . PRO A 1 302 ? -8.062 12.836 0.776 1 97 302 PRO A CA 1
ATOM 2309 C C . PRO A 1 302 ? -8.422 12.227 2.133 1 97 302 PRO A C 1
ATOM 2311 O O . PRO A 1 302 ? -9.406 12.625 2.752 1 97 302 PRO A O 1
ATOM 2314 N N . ALA A 1 303 ? -7.648 11.344 2.648 1 94.62 303 ALA A N 1
ATOM 2315 C CA . ALA A 1 303 ? -7.922 10.719 3.939 1 94.62 303 ALA A CA 1
ATOM 2316 C C . ALA A 1 303 ? -7.637 11.68 5.09 1 94.62 303 ALA A C 1
ATOM 2318 O O . ALA A 1 303 ? -8.086 11.461 6.215 1 94.62 303 ALA A O 1
ATOM 2319 N N . LYS A 1 304 ? -6.895 12.688 4.785 1 93.62 304 LYS A N 1
ATOM 2320 C CA . LYS A 1 304 ? -6.551 13.633 5.844 1 93.62 304 LYS A CA 1
ATOM 2321 C C . LYS A 1 304 ? -7.617 14.711 5.984 1 93.62 304 LYS A C 1
ATOM 2323 O O . LYS A 1 304 ? -7.789 15.289 7.059 1 93.62 304 LYS A O 1
ATOM 2328 N N . TRP A 1 305 ? -8.359 14.977 4.844 1 94.25 305 TRP A N 1
ATOM 2329 C CA . TRP A 1 305 ? -9.188 16.156 5.016 1 94.25 305 TRP A CA 1
ATOM 2330 C C . TRP A 1 305 ? -10.414 16.109 4.102 1 94.25 305 TRP A C 1
ATOM 2332 O O . TRP A 1 305 ? -11.18 17.078 4.023 1 94.25 305 TRP A O 1
ATOM 2342 N N . MET A 1 306 ? -10.664 15.031 3.332 1 94.88 306 MET A N 1
ATOM 2343 C CA . MET A 1 306 ? -11.758 15 2.365 1 94.88 306 MET A CA 1
ATOM 2344 C C . MET A 1 306 ? -12.75 13.898 2.707 1 94.88 306 MET A C 1
ATOM 2346 O O . MET A 1 306 ? -13.375 13.312 1.814 1 94.88 306 MET A O 1
ATOM 2350 N N . ARG A 1 307 ? -12.773 13.5 3.896 1 94.75 307 ARG A N 1
ATOM 2351 C CA . ARG A 1 307 ? -13.781 12.586 4.434 1 94.75 307 ARG A CA 1
ATOM 2352 C C . ARG A 1 307 ? -13.617 11.188 3.852 1 94.75 307 ARG A C 1
ATOM 2354 O O . ARG A 1 307 ? -14.562 10.398 3.828 1 94.75 307 ARG A O 1
ATOM 2361 N N . MET A 1 308 ? -12.523 10.883 3.32 1 95.56 308 MET A N 1
ATOM 2362 C CA . MET A 1 308 ? -12.227 9.547 2.82 1 95.56 308 MET A CA 1
ATOM 2363 C C . MET A 1 308 ? -11.414 8.75 3.84 1 95.56 308 MET A C 1
ATOM 2365 O O . MET A 1 308 ? -10.539 9.305 4.508 1 95.56 308 MET A O 1
ATOM 2369 N N . GLY A 1 309 ? -11.758 7.504 3.977 1 93.81 309 GLY A N 1
ATOM 2370 C CA . GLY A 1 309 ? -10.961 6.637 4.832 1 93.81 309 GLY A CA 1
ATOM 2371 C C . GLY A 1 309 ? -9.625 6.27 4.223 1 93.81 309 GLY A C 1
ATOM 2372 O O . GLY A 1 309 ? -9.422 6.418 3.016 1 93.81 309 GLY A O 1
ATOM 2373 N N . ALA A 1 310 ? -8.672 5.84 5.062 1 90.81 310 ALA A N 1
ATOM 2374 C CA . ALA A 1 310 ? -7.379 5.332 4.598 1 90.81 310 ALA A CA 1
ATOM 2375 C C . ALA A 1 310 ? -7.535 3.965 3.941 1 90.81 310 ALA A C 1
ATOM 2377 O O . ALA A 1 310 ? -8.438 3.199 4.289 1 90.81 310 ALA A O 1
ATOM 2378 N N . ASP A 1 311 ? -6.758 3.678 2.852 1 90.31 311 ASP A N 1
ATOM 2379 C CA . ASP A 1 311 ? -5.637 4.465 2.342 1 90.31 311 ASP A CA 1
ATOM 2380 C C . ASP A 1 311 ? -5.887 4.902 0.901 1 90.31 311 ASP A C 1
ATOM 2382 O O . ASP A 1 311 ? -6.797 4.398 0.24 1 90.31 311 ASP A O 1
ATOM 2386 N N . GLY A 1 312 ? -5.234 5.922 0.476 1 93.88 312 GLY A N 1
ATOM 2387 C CA . GLY A 1 312 ? -5.277 6.469 -0.871 1 93.88 312 GLY A CA 1
ATOM 2388 C C . GLY A 1 312 ? -4.77 7.898 -0.952 1 93.88 312 GLY A C 1
ATOM 2389 O O . GLY A 1 312 ? -5.387 8.812 -0.4 1 93.88 312 GLY A O 1
ATOM 2390 N N . THR A 1 313 ? -3.613 8.047 -1.52 1 97.12 313 THR A N 1
ATOM 2391 C CA . THR A 1 313 ? -3.047 9.359 -1.813 1 97.12 313 THR A CA 1
ATOM 2392 C C . THR A 1 313 ? -2.953 9.586 -3.32 1 97.12 313 THR A C 1
ATOM 2394 O O . THR A 1 313 ? -2.475 8.719 -4.055 1 97.12 313 THR A O 1
ATOM 2397 N N . ILE A 1 314 ? -3.467 10.641 -3.752 1 98.31 314 ILE A N 1
ATOM 2398 C CA . ILE A 1 314 ? -3.469 10.93 -5.184 1 98.31 314 ILE A CA 1
ATOM 2399 C C . ILE A 1 314 ? -2.211 11.719 -5.551 1 98.31 314 ILE A C 1
ATOM 2401 O O . ILE A 1 314 ? -1.847 12.672 -4.867 1 98.31 314 ILE A O 1
ATOM 2405 N N . MET A 1 315 ? -1.609 11.297 -6.602 1 98.56 315 MET A N 1
ATOM 2406 C CA . MET A 1 315 ? -0.386 11.93 -7.082 1 98.56 315 MET A CA 1
ATOM 2407 C C . MET A 1 315 ? -0.507 12.297 -8.562 1 98.56 315 MET A C 1
ATOM 2409 O O . MET A 1 315 ? -0.948 11.477 -9.367 1 98.56 315 MET A O 1
ATOM 2413 N N . TRP A 1 316 ? -0.169 13.477 -8.93 1 98.62 316 TRP A N 1
ATOM 2414 C CA . TRP A 1 316 ? -0.106 13.945 -10.312 1 98.62 316 TRP A CA 1
ATOM 2415 C C . TRP A 1 316 ? 1.339 14.18 -10.742 1 98.62 316 TRP A C 1
ATOM 2417 O O . TRP A 1 316 ? 2.178 14.578 -9.93 1 98.62 316 TRP A O 1
ATOM 2427 N N . VAL A 1 317 ? 1.616 13.938 -11.961 1 98.25 317 VAL A N 1
ATOM 2428 C CA . VAL A 1 317 ? 2.92 14.203 -12.555 1 98.25 317 VAL A CA 1
ATOM 2429 C C . VAL A 1 317 ? 2.738 14.961 -13.875 1 98.25 317 VAL A C 1
ATOM 2431 O O . VAL A 1 317 ? 1.747 14.758 -14.578 1 98.25 317 VAL A O 1
ATOM 2434 N N . ARG A 1 318 ? 3.65 15.781 -14.164 1 97.75 318 ARG A N 1
ATOM 2435 C CA . ARG A 1 318 ? 3.6 16.594 -15.383 1 97.75 318 ARG A CA 1
ATOM 2436 C C . ARG A 1 318 ? 3.959 15.75 -16.609 1 97.75 318 ARG A C 1
ATOM 2438 O O . ARG A 1 318 ? 3.504 16.031 -17.719 1 97.75 318 ARG A O 1
ATOM 2445 N N . ASP A 1 319 ? 4.805 14.781 -16.422 1 96.81 319 ASP A N 1
ATOM 2446 C CA . ASP A 1 319 ? 5.227 13.859 -17.484 1 96.81 319 ASP A CA 1
ATOM 2447 C C . ASP A 1 319 ? 5.207 12.414 -17 1 96.81 319 ASP A C 1
ATOM 2449 O O . ASP A 1 319 ? 6.172 11.945 -16.391 1 96.81 319 ASP A O 1
ATOM 2453 N N . LYS A 1 320 ? 4.195 11.695 -17.406 1 95 320 LYS A N 1
ATOM 2454 C CA . LYS A 1 320 ? 4.012 10.32 -16.938 1 95 320 LYS A CA 1
ATOM 2455 C C . LYS A 1 320 ? 5.109 9.406 -17.469 1 95 320 LYS A C 1
ATOM 2457 O O . LYS A 1 320 ? 5.441 8.398 -16.844 1 95 320 LYS A O 1
ATOM 2462 N N . ASN A 1 321 ? 5.715 9.703 -18.578 1 93.75 321 ASN A N 1
ATOM 2463 C CA . ASN A 1 321 ? 6.742 8.852 -19.188 1 93.75 321 ASN A CA 1
ATOM 2464 C C . ASN A 1 321 ? 7.977 8.758 -18.297 1 93.75 321 ASN A C 1
ATOM 2466 O O . ASN A 1 321 ? 8.648 7.727 -18.266 1 93.75 321 ASN A O 1
ATOM 2470 N N . LEU A 1 322 ? 8.289 9.812 -17.562 1 94.38 322 LEU A N 1
ATOM 2471 C CA . LEU A 1 322 ? 9.438 9.805 -16.656 1 94.38 322 LEU A CA 1
ATOM 2472 C C . LEU A 1 322 ? 9.219 8.828 -15.508 1 94.38 322 LEU A C 1
ATOM 2474 O O . LEU A 1 322 ? 10.172 8.195 -15.039 1 94.38 322 LEU A O 1
ATOM 2478 N N . LEU A 1 323 ? 7.973 8.773 -15.07 1 92.75 323 LEU A N 1
ATOM 2479 C CA . LEU A 1 323 ? 7.625 7.805 -14.031 1 92.75 323 LEU A CA 1
ATOM 2480 C C . LEU A 1 323 ? 7.73 6.379 -14.562 1 92.75 323 LEU A C 1
ATOM 2482 O O . LEU A 1 323 ? 8.305 5.508 -13.898 1 92.75 323 LEU A O 1
ATOM 2486 N N . ILE A 1 324 ? 7.195 6.141 -15.734 1 91.75 324 ILE A N 1
ATOM 2487 C CA . ILE A 1 324 ? 7.176 4.828 -16.375 1 91.75 324 ILE A CA 1
ATOM 2488 C C . ILE A 1 324 ? 8.609 4.367 -16.641 1 91.75 324 ILE A C 1
ATOM 2490 O O . ILE A 1 324 ? 8.953 3.215 -16.375 1 91.75 324 ILE A O 1
ATOM 2494 N N . ASP A 1 325 ? 9.422 5.258 -17.109 1 91.69 325 ASP A N 1
ATOM 2495 C CA . ASP A 1 325 ? 10.812 4.934 -17.406 1 91.69 325 ASP A CA 1
ATOM 2496 C C . ASP A 1 325 ? 11.555 4.477 -16.156 1 91.69 325 ASP A C 1
ATOM 2498 O O . ASP A 1 325 ? 12.422 3.605 -16.234 1 91.69 325 ASP A O 1
ATOM 2502 N N . ALA A 1 326 ? 11.227 5.082 -15.109 1 92.56 326 ALA A N 1
ATOM 2503 C CA . ALA A 1 326 ? 11.938 4.812 -13.867 1 92.56 326 ALA A CA 1
ATOM 2504 C C . ALA A 1 326 ? 11.469 3.504 -13.234 1 92.56 326 ALA A C 1
ATOM 2506 O O . ALA A 1 326 ? 12.25 2.822 -12.562 1 92.56 326 ALA A O 1
ATOM 2507 N N . LEU A 1 327 ? 10.188 3.104 -13.461 1 90.56 327 LEU A N 1
ATOM 2508 C CA . LEU A 1 327 ? 9.625 2.049 -12.633 1 90.56 327 LEU A CA 1
ATOM 2509 C C . LEU A 1 327 ? 9.219 0.846 -13.477 1 90.56 327 LEU A C 1
ATOM 2511 O O . LEU A 1 327 ? 8.828 -0.194 -12.938 1 90.56 327 LEU A O 1
ATOM 2515 N N . SER A 1 328 ? 9.281 0.902 -14.719 1 85.94 328 SER A N 1
ATOM 2516 C CA . SER A 1 328 ? 8.852 -0.187 -15.586 1 85.94 328 SER A CA 1
ATOM 2517 C C . SER A 1 328 ? 9.93 -1.258 -15.719 1 85.94 328 SER A C 1
ATOM 2519 O O . SER A 1 328 ? 11.117 -0.947 -15.727 1 85.94 328 SER A O 1
ATOM 2521 N N . ILE A 1 329 ? 9.406 -2.494 -15.625 1 72.56 329 ILE A N 1
ATOM 2522 C CA . ILE A 1 329 ? 10.258 -3.639 -15.938 1 72.56 329 ILE A CA 1
ATOM 2523 C C . ILE A 1 329 ? 9.664 -4.418 -17.109 1 72.56 329 ILE A C 1
ATOM 2525 O O . ILE A 1 329 ? 8.461 -4.664 -17.156 1 72.56 329 ILE A O 1
ATOM 2529 N N . ASP A 1 330 ? 10.289 -4.352 -18.328 1 58.53 330 ASP A N 1
ATOM 2530 C CA . ASP A 1 330 ? 9.75 -5.004 -19.516 1 58.53 330 ASP A CA 1
ATOM 2531 C C . ASP A 1 330 ? 9.898 -6.523 -19.422 1 58.53 330 ASP A C 1
ATOM 2533 O O . ASP A 1 330 ? 11.016 -7.039 -19.391 1 58.53 330 ASP A O 1
ATOM 2537 N N . ARG A 1 331 ? 9.086 -7.215 -18.812 1 50.78 331 ARG A N 1
ATOM 2538 C CA . ARG A 1 331 ? 9.141 -8.672 -18.938 1 50.78 331 ARG A CA 1
ATOM 2539 C C . ARG A 1 331 ? 8.008 -9.18 -19.812 1 50.78 331 ARG A C 1
ATOM 2541 O O . ARG A 1 331 ? 6.961 -8.539 -19.922 1 50.78 331 ARG A O 1
ATOM 2548 N N . ILE A 1 332 ? 8.211 -10.18 -20.609 1 41.66 332 ILE A N 1
ATOM 2549 C CA . ILE A 1 332 ? 7.375 -10.836 -21.609 1 41.66 332 ILE A CA 1
ATOM 2550 C C . ILE A 1 332 ? 5.988 -11.102 -21.031 1 41.66 332 ILE A C 1
ATOM 2552 O O . ILE A 1 332 ? 4.98 -10.977 -21.734 1 41.66 332 ILE A O 1
ATOM 2556 N N . TYR A 1 333 ? 5.973 -11.516 -19.734 1 41.66 333 TYR A N 1
ATOM 2557 C CA . TYR A 1 333 ? 4.691 -12.023 -19.266 1 41.66 333 TYR A CA 1
ATOM 2558 C C . TYR A 1 333 ? 3.59 -10.992 -19.453 1 41.66 333 TYR A C 1
ATOM 2560 O O . TYR A 1 333 ? 2.406 -11.336 -19.5 1 41.66 333 TYR A O 1
ATOM 2568 N N . TYR A 1 334 ? 4.059 -9.758 -19.531 1 42.69 334 TYR A N 1
ATOM 2569 C CA . TYR A 1 334 ? 3.033 -8.719 -19.531 1 42.69 334 TYR A CA 1
ATOM 2570 C C . TYR A 1 334 ? 2.824 -8.156 -20.922 1 42.69 334 TYR A C 1
ATOM 2572 O O . TYR A 1 334 ? 2.08 -7.191 -21.109 1 42.69 334 TYR A O 1
ATOM 2580 N N . LEU A 1 335 ? 3.691 -8.602 -21.922 1 43.12 335 LEU A N 1
ATOM 2581 C CA . LEU A 1 335 ? 3.723 -7.992 -23.25 1 43.12 335 LEU A CA 1
ATOM 2582 C C . LEU A 1 335 ? 2.422 -8.258 -24 1 43.12 335 LEU A C 1
ATOM 2584 O O . LEU A 1 335 ? 2.135 -9.398 -24.359 1 43.12 335 LEU A O 1
ATOM 2588 N N . GLU A 1 336 ? 1.458 -7.539 -23.594 1 44.09 336 GLU A N 1
ATOM 2589 C CA . GLU A 1 336 ? 0.304 -7.574 -24.484 1 44.09 336 GLU A CA 1
ATOM 2590 C C . GLU A 1 336 ? 0.659 -7.035 -25.859 1 44.09 336 GLU A C 1
ATOM 2592 O O . GLU A 1 336 ? 1.662 -6.34 -26.031 1 44.09 336 GLU A O 1
ATOM 2597 N N . ASP A 1 337 ? -0.233 -7.266 -26.875 1 39.94 337 ASP A N 1
ATOM 2598 C CA . ASP A 1 337 ? -0.324 -6.938 -28.297 1 39.94 337 ASP A CA 1
ATOM 2599 C C . ASP A 1 337 ? -0.003 -5.465 -28.547 1 39.94 337 ASP A C 1
ATOM 2601 O O . ASP A 1 337 ? -0.136 -4.637 -27.641 1 39.94 337 ASP A O 1
ATOM 2605 N N . ASP A 1 338 ? 0.653 -5.078 -29.641 1 40.53 338 ASP A N 1
ATOM 2606 C CA . ASP A 1 338 ? 1.086 -3.852 -30.297 1 40.53 338 ASP A CA 1
ATOM 2607 C C . ASP A 1 338 ? 0.102 -2.713 -30.047 1 40.53 338 ASP A C 1
ATOM 2609 O O . ASP A 1 338 ? 0.367 -1.564 -30.406 1 40.53 338 ASP A O 1
ATOM 2613 N N . GLU A 1 339 ? -1.124 -2.926 -30.047 1 42.34 339 GLU A N 1
ATOM 2614 C CA . GLU A 1 339 ? -2.031 -1.782 -30.078 1 42.34 339 GLU A CA 1
ATOM 2615 C C . GLU A 1 339 ? -1.966 -0.982 -28.781 1 42.34 339 GLU A C 1
ATOM 2617 O O . GLU A 1 339 ? -2.984 -0.483 -28.297 1 42.34 339 GLU A O 1
ATOM 2622 N N . GLU A 1 340 ? -0.896 -0.985 -27.938 1 46.34 340 GLU A N 1
ATOM 2623 C CA . GLU A 1 340 ? -0.549 -0.738 -26.547 1 46.34 340 GLU A CA 1
ATOM 2624 C C . GLU A 1 340 ? -0.42 0.757 -26.266 1 46.34 340 GLU A C 1
ATOM 2626 O O . GLU A 1 340 ? -0.263 1.167 -25.109 1 46.34 340 GLU A O 1
ATOM 2631 N N . GLN A 1 341 ? -0.361 1.573 -27.281 1 46.19 341 GLN A N 1
ATOM 2632 C CA . GLN A 1 341 ? 0.062 2.945 -27.016 1 46.19 341 GLN A CA 1
ATOM 2633 C C . GLN A 1 341 ? -0.942 3.67 -26.125 1 46.19 341 GLN A C 1
ATOM 2635 O O . GLN A 1 341 ? -0.588 4.629 -25.438 1 46.19 341 GLN A O 1
ATOM 2640 N N . HIS A 1 342 ? -2.24 3.133 -26.031 1 56.62 342 HIS A N 1
ATOM 2641 C CA . HIS A 1 342 ? -3.168 4.008 -25.312 1 56.62 342 HIS A CA 1
ATOM 2642 C C . HIS A 1 342 ? -3.607 3.393 -24 1 56.62 342 HIS A C 1
ATOM 2644 O O . HIS A 1 342 ? -4.504 3.916 -23.328 1 56.62 342 HIS A O 1
ATOM 2650 N N . ARG A 1 343 ? -2.801 2.383 -23.547 1 76.94 343 ARG A N 1
ATOM 2651 C CA . ARG A 1 343 ? -3.301 1.731 -22.328 1 76.94 343 ARG A CA 1
ATOM 2652 C C . ARG A 1 343 ? -2.438 2.08 -21.125 1 76.94 343 ARG A C 1
ATOM 2654 O O . ARG A 1 343 ? -1.208 2.094 -21.219 1 76.94 343 ARG A O 1
ATOM 2661 N N . ILE A 1 344 ? -3.189 2.512 -20.125 1 82.75 344 ILE A N 1
ATOM 2662 C CA . ILE A 1 344 ? -2.5 2.818 -18.875 1 82.75 344 ILE A CA 1
ATOM 2663 C C . ILE A 1 344 ? -2.33 1.543 -18.047 1 82.75 344 ILE A C 1
ATOM 2665 O O . ILE A 1 344 ? -3.314 0.88 -17.703 1 82.75 344 ILE A O 1
ATOM 2669 N N . ASP A 1 345 ? -1.069 1.133 -17.781 1 84.75 345 ASP A N 1
ATOM 2670 C CA . ASP A 1 345 ? -0.733 0.101 -16.812 1 84.75 345 ASP A CA 1
ATOM 2671 C C . ASP A 1 345 ? -0.152 0.716 -15.531 1 84.75 345 ASP A C 1
ATOM 2673 O O . ASP A 1 345 ? 1.039 1.025 -15.477 1 84.75 345 ASP A O 1
ATOM 2677 N N . TYR A 1 346 ? -0.927 0.724 -14.547 1 83.56 346 TYR A N 1
ATOM 2678 C CA . TYR A 1 346 ? -0.539 1.436 -13.328 1 83.56 346 TYR A CA 1
ATOM 2679 C C . TYR A 1 346 ? 0.539 0.671 -12.57 1 83.56 346 TYR A C 1
ATOM 2681 O O . TYR A 1 346 ? 1.169 1.214 -11.664 1 83.56 346 TYR A O 1
ATOM 2689 N N . ARG A 1 347 ? 0.779 -0.564 -12.922 1 82.31 347 ARG A N 1
ATOM 2690 C CA . ARG A 1 347 ? 1.892 -1.311 -12.344 1 82.31 347 ARG A CA 1
ATOM 2691 C C . ARG A 1 347 ? 3.219 -0.604 -12.602 1 82.31 347 ARG A C 1
ATOM 2693 O O . ARG A 1 347 ? 4.188 -0.803 -11.867 1 82.31 347 ARG A O 1
ATOM 2700 N N . ASN A 1 348 ? 3.244 0.216 -13.633 1 87.25 348 ASN A N 1
ATOM 2701 C CA . ASN A 1 348 ? 4.465 0.911 -14.031 1 87.25 348 ASN A CA 1
ATOM 2702 C C . ASN A 1 348 ? 4.578 2.275 -13.352 1 87.25 348 ASN A C 1
ATOM 2704 O O . ASN A 1 348 ? 5.543 3.008 -13.586 1 87.25 348 ASN A O 1
ATOM 2708 N N . TRP A 1 349 ? 3.598 2.625 -12.547 1 90.38 349 TRP A N 1
ATOM 2709 C CA . TRP A 1 349 ? 3.58 3.949 -11.938 1 90.38 349 TRP A CA 1
ATOM 2710 C C . TRP A 1 349 ? 3.855 3.861 -10.438 1 90.38 349 TRP A C 1
ATOM 2712 O O . TRP A 1 349 ? 3.908 4.883 -9.75 1 90.38 349 TRP A O 1
ATOM 2722 N N . SER A 1 350 ? 3.982 2.65 -9.93 1 91.25 350 SER A N 1
ATOM 2723 C CA . SER A 1 350 ? 4.09 2.426 -8.492 1 91.25 350 SER A CA 1
ATOM 2724 C C . SER A 1 350 ? 5.086 1.312 -8.18 1 91.25 350 SER A C 1
ATOM 2726 O O . SER A 1 350 ? 5.527 0.599 -9.086 1 91.25 350 SER A O 1
ATOM 2728 N N . ILE A 1 351 ? 5.398 1.15 -6.934 1 91.25 351 ILE A N 1
ATOM 2729 C CA . ILE A 1 351 ? 6.262 0.064 -6.484 1 91.25 351 ILE A CA 1
ATOM 2730 C C . ILE A 1 351 ? 5.504 -1.259 -6.547 1 91.25 351 ILE A C 1
ATOM 2732 O O . ILE A 1 351 ? 5.977 -2.229 -7.145 1 91.25 351 ILE A O 1
ATOM 2736 N N . PRO A 1 352 ? 4.27 -1.261 -5.969 1 90 352 PRO A N 1
ATOM 2737 C CA . PRO A 1 352 ? 3.496 -2.49 -6.156 1 90 352 PRO A CA 1
ATOM 2738 C C . PRO A 1 352 ? 3.025 -2.678 -7.598 1 90 352 PRO A C 1
ATOM 2740 O O . PRO A 1 352 ? 2.768 -1.695 -8.297 1 90 352 PRO A O 1
ATOM 2743 N N . LEU A 1 353 ? 2.895 -3.906 -7.988 1 86.88 353 LEU A N 1
ATOM 2744 C CA . LEU A 1 353 ? 2.324 -4.18 -9.305 1 86.88 353 LEU A CA 1
ATOM 2745 C C . LEU A 1 353 ? 0.803 -4.27 -9.227 1 86.88 353 LEU A C 1
ATOM 2747 O O . LEU A 1 353 ? 0.096 -3.52 -9.898 1 86.88 353 LEU A O 1
ATOM 2751 N N . GLY A 1 354 ? 0.312 -5.098 -8.367 1 88.88 354 GLY A N 1
ATOM 2752 C CA . GLY A 1 354 ? -1.122 -5.238 -8.172 1 88.88 354 GLY A CA 1
ATOM 2753 C C . GLY A 1 354 ? -1.71 -4.172 -7.266 1 88.88 354 GLY A C 1
ATOM 2754 O O . GLY A 1 354 ? -1.081 -3.77 -6.285 1 88.88 354 GLY A O 1
ATOM 2755 N N . ARG A 1 355 ? -2.939 -3.781 -7.586 1 90 355 ARG A N 1
ATOM 2756 C CA . ARG A 1 355 ? -3.615 -2.75 -6.805 1 90 355 ARG A CA 1
ATOM 2757 C C . ARG A 1 355 ? -5.094 -3.08 -6.625 1 90 355 ARG A C 1
ATOM 2759 O O . ARG A 1 355 ? -5.715 -3.676 -7.508 1 90 355 ARG A O 1
ATOM 2766 N N . ARG A 1 356 ? -5.594 -2.625 -5.551 1 92.19 356 ARG A N 1
ATOM 2767 C CA . ARG A 1 356 ? -7.023 -2.783 -5.297 1 92.19 356 ARG A CA 1
ATOM 2768 C C . ARG A 1 356 ? -7.816 -1.639 -5.914 1 92.19 356 ARG A C 1
ATOM 2770 O O . ARG A 1 356 ? -7.238 -0.705 -6.473 1 92.19 356 ARG A O 1
ATOM 2777 N N . PHE A 1 357 ? -9.125 -1.723 -5.816 1 95.44 357 PHE A N 1
ATOM 2778 C CA . PHE A 1 357 ? -10.047 -0.764 -6.41 1 95.44 357 PHE A CA 1
ATOM 2779 C C . PHE A 1 357 ? -10.227 0.446 -5.5 1 95.44 357 PHE A C 1
ATOM 2781 O O . PHE A 1 357 ? -11.359 0.807 -5.156 1 95.44 357 PHE A O 1
ATOM 2788 N N . ARG A 1 358 ? -9.188 1.249 -5.285 1 95.38 358 ARG A N 1
ATOM 2789 C CA . ARG A 1 358 ? -9.164 2.338 -4.312 1 95.38 358 ARG A CA 1
ATOM 2790 C C . ARG A 1 358 ? -9.992 3.523 -4.797 1 95.38 358 ARG A C 1
ATOM 2792 O O . ARG A 1 358 ? -10.516 4.293 -3.988 1 95.38 358 ARG A O 1
ATOM 2799 N N . SER A 1 359 ? -10.117 3.658 -6.102 1 97.5 359 SER A N 1
ATOM 2800 C CA . SER A 1 359 ? -10.812 4.816 -6.656 1 97.5 359 SER A CA 1
ATOM 2801 C C . SER A 1 359 ? -12.305 4.754 -6.363 1 97.5 359 SER A C 1
ATOM 2803 O O . SER A 1 359 ? -12.992 5.781 -6.395 1 97.5 359 SER A O 1
ATOM 2805 N N . LEU A 1 360 ? -12.797 3.59 -6.035 1 97.88 360 LEU A N 1
ATOM 2806 C CA . LEU A 1 360 ? -14.227 3.42 -5.832 1 97.88 360 LEU A CA 1
ATOM 2807 C C . LEU A 1 360 ? -14.703 4.211 -4.617 1 97.88 360 LEU A C 1
ATOM 2809 O O . LEU A 1 360 ? -15.75 4.863 -4.664 1 97.88 360 LEU A O 1
ATOM 2813 N N . LYS A 1 361 ? -14.008 4.152 -3.502 1 97.62 361 LYS A N 1
ATOM 2814 C CA . LYS A 1 361 ? -14.438 4.898 -2.322 1 97.62 361 LYS A CA 1
ATOM 2815 C C . LYS A 1 361 ? -14.344 6.402 -2.564 1 97.62 361 LYS A C 1
ATOM 2817 O O . LYS A 1 361 ? -15.172 7.168 -2.053 1 97.62 361 LYS A O 1
ATOM 2822 N N . LEU A 1 362 ? -13.328 6.828 -3.316 1 98.25 362 LEU A N 1
ATOM 2823 C CA . LEU A 1 362 ? -13.242 8.242 -3.658 1 98.25 362 LEU A CA 1
ATOM 2824 C C . LEU A 1 362 ? -14.445 8.672 -4.496 1 98.25 362 LEU A C 1
ATOM 2826 O O . LEU A 1 362 ? -15 9.75 -4.277 1 98.25 362 LEU A O 1
ATOM 2830 N N . TRP A 1 363 ? -14.805 7.82 -5.449 1 98.69 363 TRP A N 1
ATOM 2831 C CA . TRP A 1 363 ? -15.953 8.062 -6.309 1 98.69 363 TRP A CA 1
ATOM 2832 C C . TRP A 1 363 ? -17.234 8.203 -5.484 1 98.69 363 TRP A C 1
ATOM 2834 O O . TRP A 1 363 ? -18.031 9.109 -5.715 1 98.69 363 TRP A O 1
ATOM 2844 N N . PHE A 1 364 ? -17.438 7.371 -4.469 1 98.56 364 PHE A N 1
ATOM 2845 C CA . PHE A 1 364 ? -18.578 7.43 -3.566 1 98.56 364 PHE A CA 1
ATOM 2846 C C . PHE A 1 364 ? -18.562 8.719 -2.758 1 98.56 364 PHE A C 1
ATOM 2848 O O . PHE A 1 364 ? -19.594 9.398 -2.65 1 98.56 364 PHE A O 1
ATOM 2855 N N . VAL A 1 365 ? -17.453 9.094 -2.246 1 98.25 365 VAL A N 1
ATOM 2856 C CA . VAL A 1 365 ? -17.328 10.258 -1.383 1 98.25 365 VAL A CA 1
ATOM 2857 C C . VAL A 1 365 ? -17.656 11.523 -2.17 1 98.25 365 VAL A C 1
ATOM 2859 O O . VAL A 1 365 ? -18.469 12.344 -1.728 1 98.25 365 VAL A O 1
ATOM 2862 N N . ILE A 1 366 ? -17.078 11.641 -3.342 1 98.69 366 ILE A N 1
ATOM 2863 C CA . ILE A 1 366 ? -17.266 12.844 -4.141 1 98.69 366 ILE A CA 1
ATOM 2864 C C . ILE A 1 366 ? -18.734 12.953 -4.555 1 98.69 366 ILE A C 1
ATOM 2866 O O . ILE A 1 366 ? -19.344 14.016 -4.426 1 98.69 366 ILE A O 1
ATOM 2870 N N . ARG A 1 367 ? -19.297 11.859 -4.996 1 98.69 367 ARG A N 1
ATOM 2871 C CA . ARG A 1 367 ? -20.656 11.914 -5.551 1 98.69 367 ARG A CA 1
ATOM 2872 C C . ARG A 1 367 ? -21.688 12.078 -4.445 1 98.69 367 ARG A C 1
ATOM 2874 O O . ARG A 1 367 ? -22.688 12.766 -4.625 1 98.69 367 ARG A O 1
ATOM 2881 N N . MET A 1 368 ? -21.469 11.508 -3.264 1 98.25 368 MET A N 1
ATOM 2882 C CA . MET A 1 368 ? -22.5 11.508 -2.223 1 98.25 368 MET A CA 1
ATOM 2883 C C . MET A 1 368 ? -22.406 12.773 -1.371 1 98.25 368 MET A C 1
ATOM 2885 O O . MET A 1 368 ? -23.391 13.148 -0.717 1 98.25 368 MET A O 1
ATOM 2889 N N . HIS A 1 369 ? -21.25 13.422 -1.345 1 97.5 369 HIS A N 1
ATOM 2890 C CA . HIS A 1 369 ? -21.125 14.695 -0.643 1 97.5 369 HIS A CA 1
ATOM 2891 C C . HIS A 1 369 ? -21.297 15.867 -1.598 1 97.5 369 HIS A C 1
ATOM 2893 O O . HIS A 1 369 ? -21.766 16.938 -1.194 1 97.5 369 HIS A O 1
ATOM 2899 N N . GLY A 1 370 ? -20.938 15.641 -2.852 1 98.31 370 GLY A N 1
ATOM 2900 C CA . GLY A 1 370 ? -20.797 16.766 -3.766 1 98.31 370 GLY A CA 1
ATOM 2901 C C . GLY A 1 370 ? -19.594 17.641 -3.461 1 98.31 370 GLY A C 1
ATOM 2902 O O . GLY A 1 370 ? -19.094 17.656 -2.332 1 98.31 370 GLY A O 1
ATOM 2903 N N . VAL A 1 371 ? -19.188 18.375 -4.461 1 98.62 371 VAL A N 1
ATOM 2904 C CA . VAL A 1 371 ? -18.062 19.281 -4.281 1 98.62 371 VAL A CA 1
ATOM 2905 C C . VAL A 1 371 ? -18.391 20.281 -3.178 1 98.62 371 VAL A C 1
ATOM 2907 O O . VAL A 1 371 ? -17.562 20.562 -2.312 1 98.62 371 VAL A O 1
ATOM 2910 N N . GLU A 1 372 ? -19.562 20.766 -3.145 1 98.44 372 GLU A N 1
ATOM 2911 C CA . GLU A 1 372 ? -19.969 21.766 -2.166 1 98.44 372 GLU A CA 1
ATOM 2912 C C . GLU A 1 372 ? -19.938 21.203 -0.748 1 98.44 372 GLU A C 1
ATOM 2914 O O . GLU A 1 372 ? -19.547 21.891 0.194 1 98.44 372 GLU A O 1
ATOM 2919 N N . GLY A 1 373 ? -20.406 19.953 -0.612 1 97.81 373 GLY A N 1
ATOM 2920 C CA . GLY A 1 373 ? -20.344 19.328 0.696 1 97.81 373 GLY A CA 1
ATOM 2921 C C . GLY A 1 373 ? -18.922 19.156 1.214 1 97.81 373 GLY A C 1
ATOM 2922 O O . GLY A 1 373 ? -18.656 19.375 2.396 1 97.81 373 GLY A O 1
ATOM 2923 N N . LEU A 1 374 ? -18.031 18.812 0.372 1 98.06 374 LEU A N 1
ATOM 2924 C CA . LEU A 1 374 ? -16.641 18.641 0.749 1 98.06 374 LEU A CA 1
ATOM 2925 C C . LEU A 1 374 ? -15.992 19.984 1.064 1 98.06 374 LEU A C 1
ATOM 2927 O O . LEU A 1 374 ? -15.211 20.094 2.014 1 98.06 374 LEU A O 1
ATOM 2931 N N . GLN A 1 375 ? -16.312 20.984 0.262 1 98.56 375 GLN A N 1
ATOM 2932 C CA . GLN A 1 375 ? -15.828 22.344 0.528 1 98.56 375 GLN A CA 1
ATOM 2933 C C . GLN A 1 375 ? -16.328 22.844 1.882 1 98.56 375 GLN A C 1
ATOM 2935 O O . GLN A 1 375 ? -15.562 23.453 2.639 1 98.56 375 GLN A O 1
ATOM 2940 N N . SER A 1 376 ? -17.562 22.578 2.174 1 97.75 376 SER A N 1
ATOM 2941 C CA . SER A 1 376 ? -18.156 23 3.439 1 97.75 376 SER A CA 1
ATOM 2942 C C . SER A 1 376 ? -17.438 22.359 4.625 1 97.75 376 SER A C 1
ATOM 2944 O O . SER A 1 376 ? -17.266 23 5.668 1 97.75 376 SER A O 1
ATOM 2946 N N . ALA A 1 377 ? -17.094 21.125 4.473 1 96.12 377 ALA A N 1
ATOM 2947 C CA . ALA A 1 377 ? -16.375 20.438 5.539 1 96.12 377 ALA A CA 1
ATOM 2948 C C . ALA A 1 377 ? -15.031 21.094 5.809 1 96.12 377 ALA A C 1
ATOM 2950 O O . ALA A 1 377 ? -14.656 21.297 6.965 1 96.12 377 ALA A O 1
ATOM 2951 N N . ILE A 1 378 ? -14.312 21.422 4.797 1 97.25 378 ILE A N 1
ATOM 2952 C CA . ILE A 1 378 ? -13.008 22.062 4.93 1 97.25 378 ILE A CA 1
ATOM 2953 C C . ILE A 1 378 ? -13.18 23.453 5.562 1 97.25 378 ILE A C 1
ATOM 2955 O O . ILE A 1 378 ? -12.477 23.797 6.516 1 97.25 378 ILE A O 1
ATOM 2959 N N . ARG A 1 379 ? -14.148 24.219 5.086 1 97.94 379 ARG A N 1
ATOM 2960 C CA . ARG A 1 379 ? -14.406 25.547 5.605 1 97.94 379 ARG A CA 1
ATOM 2961 C C . ARG A 1 379 ? -14.789 25.5 7.082 1 97.94 379 ARG A C 1
ATOM 2963 O O . ARG A 1 379 ? -14.422 26.391 7.855 1 97.94 379 ARG A O 1
ATOM 2970 N N . SER A 1 380 ? -15.516 24.484 7.441 1 97.19 380 SER A N 1
ATOM 2971 C CA . SER A 1 380 ? -15.914 24.328 8.836 1 97.19 380 SER A CA 1
ATOM 2972 C C . SER A 1 380 ? -14.703 24.078 9.727 1 97.19 380 SER A C 1
ATOM 2974 O O . SER A 1 380 ? -14.609 24.641 10.828 1 97.19 380 SER A O 1
ATOM 2976 N N . HIS A 1 381 ? -13.82 23.219 9.305 1 97.19 381 HIS A N 1
ATOM 2977 C CA . HIS A 1 381 ? -12.609 22.953 10.07 1 97.19 381 HIS A CA 1
ATOM 2978 C C . HIS A 1 381 ? -11.773 24.219 10.227 1 97.19 381 HIS A C 1
ATOM 2980 O O . HIS A 1 381 ? -11.234 24.484 11.305 1 97.19 381 HIS A O 1
ATOM 2986 N N . VAL A 1 382 ? -11.656 24.969 9.172 1 98 382 VAL A N 1
ATOM 2987 C CA . VAL A 1 382 ? -10.875 26.203 9.203 1 98 382 VAL A CA 1
ATOM 2988 C C . VAL A 1 382 ? -11.523 27.203 10.156 1 98 382 VAL A C 1
ATOM 2990 O O . VAL A 1 382 ? -10.828 27.859 10.945 1 98 382 VAL A O 1
ATOM 2993 N N . ALA A 1 383 ? -12.82 27.281 10.094 1 98.25 383 ALA A N 1
ATOM 2994 C CA . ALA A 1 383 ? -13.547 28.203 10.977 1 98.25 383 ALA A CA 1
ATOM 2995 C C . ALA A 1 383 ? -13.344 27.812 12.438 1 98.25 383 ALA A C 1
ATOM 2997 O O . ALA A 1 383 ? -13.172 28.688 13.289 1 98.25 383 ALA A O 1
ATOM 2998 N N . LEU A 1 384 ? -13.406 26.562 12.734 1 98.31 384 LEU A N 1
ATOM 2999 C CA . LEU A 1 384 ? -13.211 26.078 14.094 1 98.31 384 LEU A CA 1
ATOM 3000 C C . LEU A 1 384 ? -11.789 26.359 14.57 1 98.31 384 LEU A C 1
ATOM 3002 O O . LEU A 1 384 ? -11.578 26.734 15.734 1 98.31 384 LEU A O 1
ATOM 3006 N N . ALA A 1 385 ? -10.844 26.188 13.688 1 98.31 385 ALA A N 1
ATOM 3007 C CA . ALA A 1 385 ? -9.461 26.5 14.031 1 98.31 385 ALA A CA 1
ATOM 3008 C C . ALA A 1 385 ? -9.289 27.984 14.344 1 98.31 385 ALA A C 1
ATOM 3010 O O . ALA A 1 385 ? -8.594 28.359 15.289 1 98.31 385 ALA A O 1
ATOM 3011 N N . LYS A 1 386 ? -9.922 28.812 13.539 1 98.31 386 LYS A N 1
ATOM 3012 C CA . LYS A 1 386 ? -9.859 30.25 13.758 1 98.31 386 LYS A CA 1
ATOM 3013 C C . LYS A 1 386 ? -10.516 30.641 15.086 1 98.31 386 LYS A C 1
ATOM 3015 O O . LYS A 1 386 ? -10.031 31.531 15.789 1 98.31 386 LYS A O 1
ATOM 3020 N N . MET A 1 387 ? -11.555 29.969 15.359 1 98.31 387 MET A N 1
ATOM 3021 C CA . MET A 1 387 ? -12.227 30.203 16.625 1 98.31 387 MET A CA 1
ATOM 3022 C C . MET A 1 387 ? -11.336 29.797 17.797 1 98.31 387 MET A C 1
ATOM 3024 O O . MET A 1 387 ? -11.195 30.547 18.766 1 98.31 387 MET A O 1
ATOM 3028 N N . PHE A 1 388 ? -10.781 28.672 17.719 1 98.69 388 PHE A N 1
ATOM 3029 C CA . PHE A 1 388 ? -9.844 28.188 18.734 1 98.69 388 PHE A CA 1
ATOM 3030 C C . PHE A 1 388 ? -8.68 29.156 18.891 1 98.69 388 PHE A C 1
ATOM 3032 O O . PHE A 1 388 ? -8.297 29.5 20.016 1 98.69 388 PHE A O 1
ATOM 3039 N N . GLU A 1 389 ? -8.141 29.578 17.766 1 98.75 389 GLU A N 1
ATOM 3040 C CA . GLU A 1 389 ? -7.07 30.562 17.766 1 98.75 389 GLU A CA 1
ATOM 3041 C C . GLU A 1 389 ? -7.469 31.812 18.562 1 98.75 389 GLU A C 1
ATOM 3043 O O . GLU A 1 389 ? -6.672 32.344 19.328 1 98.75 389 GLU A O 1
ATOM 3048 N N . SER A 1 390 ? -8.633 32.25 18.359 1 98.62 390 SER A N 1
ATOM 3049 C CA . SER A 1 390 ? -9.109 33.469 19.031 1 98.62 390 SER A CA 1
ATOM 3050 C C . SER A 1 390 ? -9.156 33.281 20.547 1 98.62 390 SER A C 1
ATOM 3052 O O . SER A 1 390 ? -8.844 34.219 21.297 1 98.62 390 SER A O 1
ATOM 3054 N N . TRP A 1 391 ? -9.57 32.125 20.969 1 98.69 391 TRP A N 1
ATOM 3055 C CA . TRP A 1 391 ? -9.594 31.844 22.406 1 98.69 391 TRP A CA 1
ATOM 3056 C C . TRP A 1 391 ? -8.188 31.797 22.984 1 98.69 391 TRP A C 1
ATOM 3058 O O . TRP A 1 391 ? -7.938 32.312 24.078 1 98.69 391 TRP A O 1
ATOM 3068 N N . VAL A 1 392 ? -7.262 31.219 22.266 1 98.75 392 VAL A N 1
ATOM 3069 C CA . VAL A 1 392 ? -5.875 31.141 22.719 1 98.75 392 VAL A CA 1
ATOM 3070 C C . VAL A 1 392 ? -5.293 32.531 22.828 1 98.75 392 VAL A C 1
ATOM 3072 O O . VAL A 1 392 ? -4.645 32.875 23.828 1 98.75 392 VAL A O 1
ATOM 3075 N N . ARG A 1 393 ? -5.516 33.344 21.891 1 98.31 393 ARG A N 1
ATOM 3076 C CA . ARG A 1 393 ? -4.961 34.688 21.859 1 98.31 393 ARG A CA 1
ATOM 3077 C C . ARG A 1 393 ? -5.578 35.562 22.953 1 98.31 393 ARG A C 1
ATOM 3079 O O . ARG A 1 393 ? -4.934 36.469 23.469 1 98.31 393 ARG A O 1
ATOM 3086 N N . ALA A 1 394 ? -6.77 35.25 23.344 1 98.38 394 ALA A N 1
ATOM 3087 C CA . ALA A 1 394 ? -7.477 36.031 24.359 1 98.38 394 ALA A CA 1
ATOM 3088 C C . ALA A 1 394 ? -6.996 35.656 25.766 1 98.38 394 ALA A C 1
ATOM 3090 O O . ALA A 1 394 ? -7.25 36.406 26.719 1 98.38 394 ALA A O 1
ATOM 3091 N N . ASP A 1 395 ? -6.398 34.531 25.891 1 98.25 395 ASP A N 1
ATOM 3092 C CA . ASP A 1 395 ? -5.887 34.062 27.172 1 98.25 395 ASP A CA 1
ATOM 3093 C C . ASP A 1 395 ? -4.406 34.406 27.328 1 98.25 395 ASP A C 1
ATOM 3095 O O . ASP A 1 395 ? -3.557 33.781 26.672 1 98.25 395 ASP A O 1
ATOM 3099 N N . ASP A 1 396 ? -4.055 35.25 28.266 1 97.38 396 ASP A N 1
ATOM 3100 C CA . ASP A 1 396 ? -2.717 35.812 28.406 1 97.38 396 ASP A CA 1
ATOM 3101 C C . ASP A 1 396 ? -1.709 34.75 28.812 1 97.38 396 ASP A C 1
ATOM 3103 O O . ASP A 1 396 ? -0.498 34.938 28.719 1 97.38 396 ASP A O 1
ATOM 3107 N N . ARG A 1 397 ? -2.113 33.625 29.188 1 97.69 397 ARG A N 1
ATOM 3108 C CA . ARG A 1 397 ? -1.222 32.531 29.594 1 97.69 397 ARG A CA 1
ATOM 3109 C C . ARG A 1 397 ? -0.625 31.828 28.375 1 97.69 397 ARG A C 1
ATOM 3111 O O . ARG A 1 397 ? 0.394 31.141 28.484 1 97.69 397 ARG A O 1
ATOM 3118 N N . PHE A 1 398 ? -1.331 32 27.234 1 98.69 398 PHE A N 1
ATOM 3119 C CA . PHE A 1 398 ? -0.975 31.219 26.062 1 98.69 398 PHE A CA 1
ATOM 3120 C C . PHE A 1 398 ? -0.486 32.125 24.938 1 98.69 398 PHE A C 1
ATOM 3122 O O . PHE A 1 398 ? -0.66 33.344 25 1 98.69 398 PHE A O 1
ATOM 3129 N N . GLU A 1 399 ? 0.221 31.531 23.969 1 98.5 399 GLU A N 1
ATOM 3130 C CA . GLU A 1 399 ? 0.54 32.188 22.688 1 98.5 399 GLU A CA 1
ATOM 3131 C C . GLU A 1 399 ? 0.344 31.219 21.516 1 98.5 399 GLU A C 1
ATOM 3133 O O . GLU A 1 399 ? 0.512 30 21.672 1 98.5 399 GLU A O 1
ATOM 3138 N N . VAL A 1 400 ? -0.063 31.781 20.422 1 98.38 400 VAL A N 1
ATOM 3139 C CA . VAL A 1 400 ? -0.133 31.047 19.172 1 98.38 400 VAL A CA 1
ATOM 3140 C C . VAL A 1 400 ? 1.213 31.125 18.453 1 98.38 400 VAL A C 1
ATOM 3142 O O . VAL A 1 400 ? 1.852 32.188 18.422 1 98.38 400 VAL A O 1
ATOM 3145 N N . VAL A 1 401 ? 1.681 29.984 18 1 97.81 401 VAL A N 1
ATOM 3146 C CA . VAL A 1 401 ? 2.934 29.938 17.266 1 97.81 401 VAL A CA 1
ATOM 3147 C C . VAL A 1 401 ? 2.648 29.672 15.781 1 97.81 401 VAL A C 1
ATOM 3149 O O . VAL A 1 401 ? 2.02 28.672 15.438 1 97.81 401 VAL A O 1
ATOM 3152 N N . GLY A 1 402 ? 3.105 30.578 14.922 1 95.19 402 GLY A N 1
ATOM 3153 C CA . GLY A 1 402 ? 2.881 30.438 13.492 1 95.19 402 GLY A CA 1
ATOM 3154 C C . GLY A 1 402 ? 1.575 31.047 13.023 1 95.19 402 GLY A C 1
ATOM 3155 O O . GLY A 1 402 ? 0.897 31.734 13.797 1 95.19 402 GLY A O 1
ATOM 3156 N N . THR A 1 403 ? 1.3 30.781 11.75 1 95.25 403 THR A N 1
ATOM 3157 C CA . THR A 1 403 ? 0.084 31.297 11.133 1 95.25 403 THR A CA 1
ATOM 3158 C C . THR A 1 403 ? -0.991 30.219 11.062 1 95.25 403 THR A C 1
ATOM 3160 O O . THR A 1 403 ? -0.698 29.062 10.75 1 95.25 403 THR A O 1
ATOM 3163 N N . VAL A 1 404 ? -2.188 30.609 11.453 1 96.81 404 VAL A N 1
ATOM 3164 C CA . VAL A 1 404 ? -3.305 29.688 11.336 1 96.81 404 VAL A CA 1
ATOM 3165 C C . VAL A 1 404 ? -4.004 29.875 9.992 1 96.81 404 VAL A C 1
ATOM 3167 O O . VAL A 1 404 ? -4.895 30.719 9.867 1 96.81 404 VAL A O 1
ATOM 3170 N N . GLU A 1 405 ? -3.605 29.047 9.047 1 93.56 405 GLU A N 1
ATOM 3171 C CA . GLU A 1 405 ? -4.133 29.188 7.688 1 93.56 405 GLU A CA 1
ATOM 3172 C C . GLU A 1 405 ? -5.184 28.109 7.398 1 93.56 405 GLU A C 1
ATOM 3174 O O . GLU A 1 405 ? -6.141 28.359 6.664 1 93.56 405 GLU A O 1
ATOM 3179 N N . PHE A 1 406 ? -5.008 26.938 7.938 1 96.88 406 PHE A N 1
ATOM 3180 C CA . PHE A 1 406 ? -5.859 25.781 7.699 1 96.88 406 PHE A CA 1
ATOM 3181 C C . PHE A 1 406 ? -6.535 25.328 8.992 1 96.88 406 PHE A C 1
ATOM 3183 O O . PHE A 1 406 ? -6.957 26.156 9.797 1 96.88 406 PHE A O 1
ATOM 3190 N N . GLY A 1 407 ? -6.703 24.078 9.172 1 96.44 407 GLY A N 1
ATOM 3191 C CA . GLY A 1 407 ? -7.398 23.531 10.328 1 96.44 407 GLY A CA 1
ATOM 3192 C C . GLY A 1 407 ? -6.461 23.125 11.453 1 96.44 407 GLY A C 1
ATOM 3193 O O . GLY A 1 407 ? -6.742 22.188 12.195 1 96.44 407 GLY A O 1
ATOM 3194 N N . LEU A 1 408 ? -5.324 23.812 11.57 1 97.81 408 LEU A N 1
ATOM 3195 C CA . LEU A 1 408 ? -4.344 23.484 12.602 1 97.81 408 LEU A CA 1
ATOM 3196 C C . LEU A 1 408 ? -3.943 24.734 13.391 1 97.81 408 LEU A C 1
ATOM 3198 O O . LEU A 1 408 ? -3.686 25.781 12.805 1 97.81 408 LEU A O 1
ATOM 3202 N N . VAL A 1 409 ? -3.938 24.656 14.734 1 98.62 409 VAL A N 1
ATOM 3203 C CA . VAL A 1 409 ? -3.447 25.703 15.609 1 98.62 409 VAL A CA 1
ATOM 3204 C C . VAL A 1 409 ? -2.299 25.188 16.469 1 98.62 409 VAL A C 1
ATOM 3206 O O . VAL A 1 409 ? -2.453 24.188 17.188 1 98.62 409 VAL A O 1
ATOM 3209 N N . CYS A 1 410 ? -1.196 25.812 16.344 1 98.44 410 CYS A N 1
ATOM 3210 C CA . CYS A 1 410 ? -0.073 25.547 17.234 1 98.44 410 CYS A CA 1
ATOM 3211 C C . CYS A 1 410 ? -0.036 26.547 18.391 1 98.44 410 CYS A C 1
ATOM 3213 O O . CYS A 1 410 ? 0.007 27.75 18.156 1 98.44 410 CYS A O 1
ATOM 3215 N N . PHE A 1 411 ? -0.004 26.031 19.625 1 98.81 411 PHE A N 1
ATOM 3216 C CA . PHE A 1 411 ? -0.049 26.922 20.766 1 98.81 411 PHE A CA 1
ATOM 3217 C C . PHE A 1 411 ? 0.786 26.375 21.922 1 98.81 411 PHE A C 1
ATOM 3219 O O . PHE A 1 411 ? 1.191 25.203 21.891 1 98.81 411 PHE A O 1
ATOM 3226 N N . ARG A 1 412 ? 1.088 27.188 22.828 1 98.69 412 ARG A N 1
ATOM 3227 C CA . ARG A 1 412 ? 1.877 26.797 23.984 1 98.69 412 ARG A CA 1
ATOM 3228 C C . ARG A 1 412 ? 1.668 27.766 25.141 1 98.69 412 ARG A C 1
ATOM 3230 O O . ARG A 1 412 ? 1.167 28.875 24.953 1 98.69 412 ARG A O 1
ATOM 3237 N N . LEU A 1 413 ? 1.979 27.297 26.328 1 98.56 413 LEU A N 1
ATOM 3238 C CA . LEU A 1 413 ? 2.076 28.219 27.453 1 98.56 413 LEU A CA 1
ATOM 3239 C C . LEU A 1 413 ? 3.275 29.141 27.312 1 98.56 413 LEU A C 1
ATOM 3241 O O . LEU A 1 413 ? 4.355 28.719 26.891 1 98.56 413 LEU A O 1
ATOM 3245 N N . LYS A 1 414 ? 3.018 30.391 27.594 1 97.56 414 LYS A N 1
ATOM 3246 C CA . LYS A 1 414 ? 4.156 31.312 27.625 1 97.56 414 LYS A CA 1
ATOM 3247 C C . LYS A 1 414 ? 5.188 30.891 28.656 1 97.56 414 LYS A C 1
ATOM 3249 O O . LYS A 1 414 ? 4.832 30.406 29.734 1 97.56 414 LYS A O 1
ATOM 3254 N N . GLY A 1 415 ? 6.449 31 28.312 1 96 415 GLY A N 1
ATOM 3255 C CA . GLY A 1 415 ? 7.508 30.594 29.219 1 96 415 GLY A CA 1
ATOM 3256 C C . GLY A 1 415 ? 8.359 29.453 28.672 1 96 415 GLY A C 1
ATOM 3257 O O . GLY A 1 415 ? 8.562 29.344 27.469 1 96 415 GLY A O 1
ATOM 3258 N N . GLU A 1 416 ? 8.906 28.656 29.547 1 96.62 416 GLU A N 1
ATOM 3259 C CA . GLU A 1 416 ? 9.797 27.562 29.156 1 96.62 416 GLU A CA 1
ATOM 3260 C C . GLU A 1 416 ? 9.031 26.422 28.516 1 96.62 416 GLU A C 1
ATOM 3262 O O . GLU A 1 416 ? 7.863 26.188 28.828 1 96.62 416 GLU A O 1
ATOM 3267 N N . ASN A 1 417 ? 9.703 25.719 27.703 1 97.88 417 ASN A N 1
ATOM 3268 C CA . ASN A 1 417 ? 9.117 24.578 27.016 1 97.88 417 ASN A CA 1
ATOM 3269 C C . ASN A 1 417 ? 8.547 23.547 27.984 1 97.88 417 ASN A C 1
ATOM 3271 O O . ASN A 1 417 ? 7.547 22.891 27.703 1 97.88 417 ASN A O 1
ATOM 3275 N N . THR A 1 418 ? 9.172 23.438 29.109 1 96.88 418 THR A N 1
ATOM 3276 C CA . THR A 1 418 ? 8.797 22.422 30.078 1 96.88 418 THR A CA 1
ATOM 3277 C C . THR A 1 418 ? 7.359 22.609 30.547 1 96.88 418 THR A C 1
ATOM 3279 O O . THR A 1 418 ? 6.656 21.641 30.844 1 96.88 418 THR A O 1
ATOM 3282 N N . LEU A 1 419 ? 6.918 23.859 30.641 1 97.75 419 LEU A N 1
ATOM 3283 C CA . LEU A 1 419 ? 5.539 24.141 31.031 1 97.75 419 LEU A CA 1
ATOM 3284 C C . LEU A 1 419 ? 4.559 23.516 30.047 1 97.75 419 LEU A C 1
ATOM 3286 O O . LEU A 1 419 ? 3.588 22.875 30.453 1 97.75 419 LEU A O 1
ATOM 3290 N N . THR A 1 420 ? 4.832 23.734 28.812 1 98.31 420 THR A N 1
ATOM 3291 C CA . THR A 1 420 ? 3.977 23.188 27.75 1 98.31 420 THR A CA 1
ATOM 3292 C C . THR A 1 420 ? 4.062 21.672 27.719 1 98.31 420 THR A C 1
ATOM 3294 O O . THR A 1 420 ? 3.064 21 27.469 1 98.31 420 THR A O 1
ATOM 3297 N N . GLU A 1 421 ? 5.223 21.094 27.922 1 97.88 421 GLU A N 1
ATOM 3298 C CA . GLU A 1 421 ? 5.418 19.641 27.969 1 97.88 421 GLU A CA 1
ATOM 3299 C C . GLU A 1 421 ? 4.555 19 29.047 1 97.88 421 GLU A C 1
ATOM 3301 O O . GLU A 1 421 ? 3.885 18 28.797 1 97.88 421 GLU A O 1
ATOM 3306 N N . VAL A 1 422 ? 4.605 19.578 30.234 1 97.56 422 VAL A N 1
ATOM 3307 C CA . VAL A 1 422 ? 3.844 19.047 31.359 1 97.56 422 VAL A CA 1
ATOM 3308 C C . VAL A 1 422 ? 2.348 19.203 31.078 1 97.56 422 VAL A C 1
ATOM 3310 O O . VAL A 1 422 ? 1.564 18.297 31.391 1 97.56 422 VAL A O 1
ATOM 3313 N N . LEU A 1 423 ? 1.966 20.328 30.531 1 98.44 423 LEU A N 1
ATOM 3314 C CA . LEU A 1 42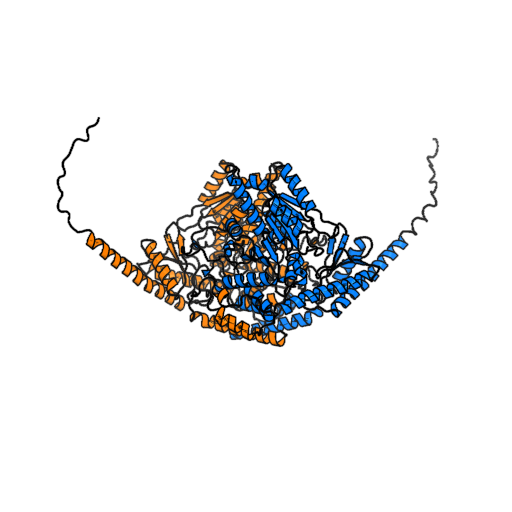3 ? 0.565 20.547 30.188 1 98.44 423 LEU A CA 1
ATOM 3315 C C . LEU A 1 423 ? 0.058 19.453 29.25 1 98.44 423 LEU A C 1
ATOM 3317 O O . LEU A 1 423 ? -0.979 18.828 29.516 1 98.44 423 LEU A O 1
ATOM 3321 N N . LEU A 1 424 ? 0.775 19.219 28.141 1 98.31 424 LEU A N 1
ATOM 3322 C CA . LEU A 1 424 ? 0.373 18.203 27.172 1 98.31 424 LEU A CA 1
ATOM 3323 C C . LEU A 1 424 ? 0.317 16.828 27.828 1 98.31 424 LEU A C 1
ATOM 3325 O O . LEU A 1 424 ? -0.609 16.062 27.562 1 98.31 424 LEU A O 1
ATOM 3329 N N . GLN A 1 425 ? 1.302 16.516 28.609 1 96.88 425 GLN A N 1
ATOM 3330 C CA . GLN A 1 425 ? 1.353 15.234 29.312 1 96.88 425 GLN A CA 1
ATOM 3331 C C . GLN A 1 425 ? 0.111 15.023 30.172 1 96.88 425 GLN A C 1
ATOM 3333 O O . GLN A 1 425 ? -0.503 13.953 30.125 1 96.88 425 GLN A O 1
ATOM 3338 N N . GLN A 1 426 ? -0.243 16.031 30.922 1 96.56 426 GLN A N 1
ATOM 3339 C CA . GLN A 1 426 ? -1.392 15.93 31.828 1 96.56 426 GLN A CA 1
ATOM 3340 C C . GLN A 1 426 ? -2.689 15.789 31.031 1 96.56 426 GLN A C 1
ATOM 3342 O O . GLN A 1 426 ? -3.568 15.008 31.406 1 96.56 426 GLN A O 1
ATOM 3347 N N . ILE A 1 427 ? -2.791 16.516 29.984 1 96.88 427 ILE A N 1
ATOM 3348 C CA . ILE A 1 427 ? -3.975 16.406 29.141 1 96.88 427 ILE A CA 1
ATOM 3349 C C . ILE A 1 427 ? -4.105 14.984 28.609 1 96.88 427 ILE A C 1
ATOM 3351 O O . ILE A 1 427 ? -5.16 14.359 28.734 1 96.88 427 ILE A O 1
ATOM 3355 N N . ASN A 1 428 ? -3.076 14.43 28.047 1 94.88 428 ASN A N 1
ATOM 3356 C CA . ASN A 1 428 ? -3.098 13.109 27.438 1 94.88 428 ASN A CA 1
ATOM 3357 C C . ASN A 1 428 ? -3.311 12.008 28.469 1 94.88 428 ASN A C 1
ATOM 3359 O O . ASN A 1 428 ? -4.043 11.055 28.219 1 94.88 428 ASN A O 1
ATOM 3363 N N . GLU A 1 429 ? -2.693 12.125 29.578 1 93.12 429 GLU A N 1
ATOM 3364 C CA . GLU A 1 429 ? -2.818 11.133 30.641 1 93.12 429 GLU A CA 1
ATOM 3365 C C . GLU A 1 429 ? -4.238 11.102 31.203 1 93.12 429 GLU A C 1
ATOM 3367 O O . GLU A 1 429 ? -4.699 10.062 31.688 1 93.12 429 GLU A O 1
ATOM 3372 N N . SER A 1 430 ? -4.883 12.227 31.156 1 93.12 430 SER A N 1
ATOM 3373 C CA . SER A 1 430 ? -6.234 12.312 31.703 1 93.12 430 SER A CA 1
ATOM 3374 C C . SER A 1 430 ? -7.215 11.484 30.859 1 93.12 430 SER A C 1
ATOM 3376 O O . SER A 1 430 ? -8.289 11.117 31.344 1 93.12 430 SER A O 1
ATOM 3378 N N . GLY A 1 431 ? -6.898 11.32 29.5 1 91.56 431 GLY A N 1
ATOM 3379 C CA . GLY A 1 431 ? -7.777 10.594 28.594 1 91.56 431 GLY A CA 1
ATOM 3380 C C . GLY A 1 431 ? -8.938 11.43 28.094 1 91.56 431 GLY A C 1
ATOM 3381 O O . GLY A 1 431 ? -9.742 10.969 27.281 1 91.56 431 GLY A O 1
ATOM 3382 N N . LYS A 1 432 ? -8.984 12.68 28.5 1 93.44 432 LYS A N 1
ATOM 3383 C CA . LYS A 1 432 ? -10.117 13.531 28.141 1 93.44 432 LYS A CA 1
ATOM 3384 C C . LYS A 1 432 ? -9.945 14.102 26.734 1 93.44 432 LYS A C 1
ATOM 3386 O O . LYS A 1 432 ? -10.93 14.438 26.078 1 93.44 432 LYS A O 1
ATOM 3391 N N . ALA A 1 433 ? -8.727 14.312 26.344 1 96.38 433 ALA A N 1
ATOM 3392 C CA . ALA A 1 433 ? -8.375 14.766 25 1 96.38 433 ALA A CA 1
ATOM 3393 C C . ALA A 1 433 ? -6.992 14.25 24.594 1 96.38 433 ALA A C 1
ATOM 3395 O O . ALA A 1 433 ? -6.207 13.828 25.438 1 96.38 433 ALA A O 1
ATOM 3396 N N . HIS A 1 434 ? -6.816 14.18 23.344 1 96.69 434 HIS A N 1
ATOM 3397 C CA . HIS A 1 434 ? -5.516 13.742 22.844 1 96.69 434 HIS A CA 1
ATOM 3398 C C . HIS A 1 434 ? -4.969 14.711 21.812 1 96.69 434 HIS A C 1
ATOM 3400 O O . HIS A 1 434 ? -5.664 15.055 20.844 1 96.69 434 HIS A O 1
ATOM 3406 N N . MET A 1 435 ? -3.803 15.219 22.078 1 97.38 435 MET A N 1
ATOM 3407 C CA . MET A 1 435 ? -3.059 16.078 21.172 1 97.38 435 MET A CA 1
ATOM 3408 C C . MET A 1 435 ? -1.589 15.68 21.109 1 97.38 435 MET A C 1
ATOM 3410 O O . MET A 1 435 ? -1.136 14.859 21.906 1 97.38 435 MET A O 1
ATOM 3414 N N . VAL A 1 436 ? -0.869 16.188 20.109 1 96 436 VAL A N 1
ATOM 3415 C CA . VAL A 1 436 ? 0.538 15.844 19.938 1 96 436 VAL A CA 1
ATOM 3416 C C . VAL A 1 436 ? 1.376 17.109 19.812 1 96 436 VAL A C 1
ATOM 3418 O O . VAL A 1 436 ? 0.846 18.188 19.531 1 96 436 VAL A O 1
ATOM 3421 N N . PRO A 1 437 ? 2.645 16.969 20.109 1 96.75 437 PRO A N 1
ATOM 3422 C CA . PRO A 1 437 ? 3.523 18.141 20.047 1 96.75 437 PRO A CA 1
ATOM 3423 C C . PRO A 1 437 ? 4.184 18.312 18.672 1 96.75 437 PRO A C 1
ATOM 3425 O O . PRO A 1 437 ? 4.039 17.453 17.812 1 96.75 437 PRO A O 1
ATOM 3428 N N . ALA A 1 438 ? 4.777 19.391 18.484 1 95.88 438 ALA A N 1
ATOM 3429 C CA . ALA A 1 438 ? 5.75 19.688 17.438 1 95.88 438 ALA A CA 1
ATOM 3430 C C . ALA A 1 438 ? 6.852 20.609 17.953 1 95.88 438 ALA A C 1
ATOM 3432 O O . ALA A 1 438 ? 6.684 21.266 18.984 1 95.88 438 ALA A O 1
ATOM 3433 N N . SER A 1 439 ? 7.918 20.5 17.375 1 94.31 439 SER A N 1
ATOM 3434 C CA . SER A 1 439 ? 9.008 21.422 17.641 1 94.31 439 SER A CA 1
ATOM 3435 C C . SER A 1 439 ? 9.164 22.422 16.5 1 94.31 439 SER A C 1
ATOM 3437 O O . SER A 1 439 ? 9.477 22.047 15.367 1 94.31 439 SER A O 1
ATOM 3439 N N . LEU A 1 440 ? 8.914 23.688 16.812 1 95.69 440 LEU A N 1
ATOM 3440 C CA . LEU A 1 440 ? 9.016 24.766 15.836 1 95.69 440 LEU A CA 1
ATOM 3441 C C . LEU A 1 440 ? 10.086 25.766 16.25 1 95.69 440 LEU A C 1
ATOM 3443 O O . LEU A 1 440 ? 9.844 26.641 17.078 1 95.69 440 LEU A O 1
ATOM 3447 N N . LYS A 1 441 ? 11.305 25.688 15.578 1 93.62 441 LYS A N 1
ATOM 3448 C CA . LYS A 1 441 ? 12.445 26.547 15.914 1 93.62 441 LYS A CA 1
ATOM 3449 C C . LYS A 1 441 ? 12.703 26.547 17.422 1 93.62 441 LYS A C 1
ATOM 3451 O O . LYS A 1 441 ? 12.727 27.609 18.047 1 93.62 441 LYS A O 1
ATOM 3456 N N . GLU A 1 442 ? 12.703 25.391 17.969 1 91.56 442 GLU A N 1
ATOM 3457 C CA . GLU A 1 442 ? 13.109 25.094 19.344 1 91.56 442 GLU A CA 1
ATOM 3458 C C . GLU A 1 442 ? 11.984 25.391 20.328 1 91.56 442 GLU A C 1
ATOM 3460 O O . GLU A 1 442 ? 12.156 25.25 21.547 1 91.56 442 GLU A O 1
ATOM 3465 N N . LYS A 1 443 ? 10.898 25.75 19.844 1 96 443 LYS A N 1
ATOM 3466 C CA . LYS A 1 443 ? 9.719 25.906 20.703 1 96 443 LYS A CA 1
ATOM 3467 C C . LYS A 1 443 ? 8.875 24.641 20.703 1 96 443 LYS A C 1
ATOM 3469 O O . LYS A 1 443 ? 8.508 24.125 19.656 1 96 443 LYS A O 1
ATOM 3474 N N . TYR A 1 444 ? 8.656 24.219 21.906 1 97.31 444 TYR A N 1
ATOM 3475 C CA . TYR A 1 444 ? 7.73 23.094 22.078 1 97.31 444 TYR A CA 1
ATOM 3476 C C . TYR A 1 444 ? 6.285 23.578 22.047 1 97.31 444 TYR A C 1
ATOM 3478 O O . TYR A 1 444 ? 5.883 24.406 22.859 1 97.31 444 TYR A O 1
ATOM 3486 N N . VAL A 1 445 ? 5.52 23.062 21.125 1 98.19 445 VAL A N 1
ATOM 3487 C CA . VAL A 1 445 ? 4.148 23.531 20.953 1 98.19 445 VAL A CA 1
ATOM 3488 C C . VAL A 1 445 ? 3.184 22.359 20.984 1 98.19 445 VAL A C 1
ATOM 3490 O O . VAL A 1 445 ? 3.59 21.203 20.781 1 98.19 445 VAL A O 1
ATOM 3493 N N . ILE A 1 446 ? 1.935 22.625 21.297 1 98.44 446 ILE A N 1
ATOM 3494 C CA . ILE A 1 446 ? 0.835 21.672 21.203 1 98.44 446 ILE A CA 1
ATOM 3495 C C . ILE A 1 446 ? 0.061 21.922 19.906 1 98.44 446 ILE A C 1
ATOM 3497 O O . ILE A 1 446 ? -0.192 23.062 19.531 1 98.44 446 ILE A O 1
ATOM 3501 N N . ARG A 1 447 ? -0.242 20.875 19.234 1 98.12 447 ARG A N 1
ATOM 3502 C CA . ARG A 1 447 ? -1.002 20.969 18 1 98.12 447 ARG A CA 1
ATOM 3503 C C . ARG A 1 447 ? -2.469 20.625 18.219 1 98.12 447 ARG A C 1
ATOM 3505 O O . ARG A 1 447 ? -2.781 19.547 18.719 1 98.12 447 ARG A O 1
ATOM 3512 N N . PHE A 1 448 ? -3.322 21.531 17.797 1 98.12 448 PHE A N 1
ATOM 3513 C CA . PHE A 1 448 ? -4.758 21.281 17.828 1 98.12 448 PHE A CA 1
ATOM 3514 C C . PHE A 1 448 ? -5.344 21.25 16.422 1 98.12 448 PHE A C 1
ATOM 3516 O O . PHE A 1 448 ? -5.207 22.234 15.672 1 98.12 448 PHE A O 1
ATOM 3523 N N . THR A 1 449 ? -5.988 20.172 16.047 1 97.25 449 THR A N 1
ATOM 3524 C CA . THR A 1 449 ? -6.781 20.031 14.82 1 97.25 449 THR A CA 1
ATOM 3525 C C . THR A 1 449 ? -8.195 19.547 15.148 1 97.25 449 THR A C 1
ATOM 3527 O O . THR A 1 449 ? -8.367 18.625 15.93 1 97.25 449 THR A O 1
ATOM 3530 N N . PRO A 1 450 ? -9.203 20.234 14.547 1 95.81 450 PRO A N 1
ATOM 3531 C CA . PRO A 1 450 ? -10.555 19.719 14.797 1 95.81 450 PRO A CA 1
ATOM 3532 C C . PRO A 1 450 ? -10.719 18.25 14.406 1 95.81 450 PRO A C 1
ATOM 3534 O O . PRO A 1 450 ? -10.125 17.812 13.422 1 95.81 450 PRO A O 1
ATOM 3537 N N . SER A 1 451 ? -11.578 17.547 15.125 1 89.69 451 SER A N 1
ATOM 3538 C CA . SER A 1 451 ? -11.859 16.156 14.828 1 89.69 451 SER A CA 1
ATOM 3539 C C . SER A 1 451 ? -12.625 16.016 13.523 1 89.69 451 SER A C 1
ATOM 3541 O O . SER A 1 451 ? -13.188 16.984 13.016 1 89.69 451 SER A O 1
ATOM 3543 N N . ASN A 1 452 ? -12.633 14.82 13 1 84.44 452 ASN A N 1
ATOM 3544 C CA . ASN A 1 452 ? -13.195 14.625 11.672 1 84.44 452 ASN A CA 1
ATOM 3545 C C . ASN A 1 452 ? -14.664 14.195 11.734 1 84.44 452 ASN A C 1
ATOM 3547 O O . ASN A 1 452 ? -15.492 14.664 10.953 1 84.44 452 ASN A O 1
ATOM 3551 N N . TRP A 1 453 ? -14.992 13.336 12.617 1 83.12 453 TRP A N 1
ATOM 3552 C CA . TRP A 1 453 ? -16.328 12.758 12.633 1 83.12 453 TRP A CA 1
ATOM 3553 C C . TRP A 1 453 ? -17.297 13.656 13.398 1 83.12 453 TRP A C 1
ATOM 3555 O O . TRP A 1 453 ? -18.375 13.992 12.898 1 83.12 453 TRP A O 1
ATOM 3565 N N . HIS A 1 454 ? -16.797 14.039 14.57 1 86.75 454 HIS A N 1
ATOM 3566 C CA . HIS A 1 454 ? -17.578 14.93 15.422 1 86.75 454 HIS A CA 1
ATOM 3567 C C . HIS A 1 454 ? -16.875 16.281 15.586 1 86.75 454 HIS A C 1
ATOM 3569 O O . HIS A 1 454 ? -15.875 16.375 16.297 1 86.75 454 HIS A O 1
ATOM 3575 N N . TYR A 1 455 ? -17.391 17.281 14.953 1 90.75 455 TYR A N 1
ATOM 3576 C CA . TYR A 1 455 ? -16.812 18.609 15.156 1 90.75 455 TYR A CA 1
ATOM 3577 C C . TYR A 1 455 ? -17.906 19.672 15.227 1 90.75 455 TYR A C 1
ATOM 3579 O O . TYR A 1 455 ? -18.922 19.562 14.539 1 90.75 455 TYR A O 1
ATOM 3587 N N . SER A 1 456 ? -17.734 20.484 16.188 1 95.56 456 SER A N 1
ATOM 3588 C CA . SER A 1 456 ? -18.625 21.625 16.422 1 95.56 456 SER A CA 1
ATOM 3589 C C . SER A 1 456 ? -17.953 22.656 17.312 1 95.56 456 SER A C 1
ATOM 3591 O O . SER A 1 456 ? -16.891 22.422 17.891 1 95.56 456 SER A O 1
ATOM 3593 N N . GLU A 1 457 ? -18.609 23.75 17.359 1 97.31 457 GLU A N 1
ATOM 3594 C CA . GLU A 1 457 ? -18.141 24.797 18.266 1 97.31 457 GLU A CA 1
ATOM 3595 C C . GLU A 1 457 ? -18.188 24.312 19.719 1 97.31 457 GLU A C 1
ATOM 3597 O O . GLU A 1 457 ? -17.266 24.594 20.5 1 97.31 457 GLU A O 1
ATOM 3602 N N . GLU A 1 458 ? -19.188 23.562 20.016 1 97.12 458 GLU A N 1
ATOM 3603 C CA . GLU A 1 458 ? -19.359 23.062 21.375 1 97.12 458 GLU A CA 1
ATOM 3604 C C . GLU A 1 458 ? -18.234 22.094 21.734 1 97.12 458 GLU A C 1
ATOM 3606 O O . GLU A 1 458 ? -17.672 22.172 22.828 1 97.12 458 GLU A O 1
ATOM 3611 N N . ILE A 1 459 ? -17.938 21.234 20.875 1 96.5 459 ILE A N 1
ATOM 3612 C CA . ILE A 1 459 ? -16.875 20.266 21.094 1 96.5 459 ILE A CA 1
ATOM 3613 C C . ILE A 1 459 ? -15.539 20.984 21.234 1 96.5 459 ILE A C 1
ATOM 3615 O O . ILE A 1 459 ? -14.734 20.656 22.109 1 96.5 459 ILE A O 1
ATOM 3619 N N . THR A 1 460 ? -15.289 21.938 20.359 1 97.81 460 THR A N 1
ATOM 3620 C CA . THR A 1 460 ? -14.062 22.719 20.375 1 97.81 460 THR A CA 1
ATOM 3621 C C . THR A 1 460 ? -13.938 23.5 21.688 1 97.81 460 THR A C 1
ATOM 3623 O O . THR A 1 460 ? -12.859 23.547 22.281 1 97.81 460 THR A O 1
ATOM 3626 N N . LYS A 1 461 ? -15.023 24.047 22.156 1 97.88 461 LYS A N 1
ATOM 3627 C CA . LYS A 1 461 ? -15.031 24.781 23.422 1 97.88 461 LYS A CA 1
ATOM 3628 C C . LYS A 1 461 ? -14.742 23.859 24.594 1 97.88 461 LYS A C 1
ATOM 3630 O O . LYS A 1 461 ? -14 24.219 25.516 1 97.88 461 LYS A O 1
ATOM 3635 N N . LYS A 1 462 ? -15.336 22.719 24.547 1 97.12 462 LYS A N 1
ATOM 3636 C CA . LYS A 1 462 ? -15.086 21.75 25.609 1 97.12 462 LYS A CA 1
ATOM 3637 C C . LYS A 1 462 ? -13.609 21.375 25.672 1 97.12 462 LYS A C 1
ATOM 3639 O O . LYS A 1 462 ? -13.047 21.219 26.75 1 97.12 462 LYS A O 1
ATOM 3644 N N . THR A 1 463 ? -13 21.203 24.531 1 97.81 463 THR A N 1
ATOM 3645 C CA . THR A 1 463 ? -11.57 20.922 24.5 1 97.81 463 THR A CA 1
ATOM 3646 C C . THR A 1 463 ? -10.773 22.078 25.094 1 97.81 463 THR A C 1
ATOM 3648 O O . THR A 1 463 ? -9.828 21.859 25.859 1 97.81 463 THR A O 1
ATOM 3651 N N . TRP A 1 464 ? -11.141 23.297 24.734 1 98.56 464 TRP A N 1
ATOM 3652 C CA . TRP A 1 464 ? -10.461 24.469 25.266 1 98.56 464 TRP A CA 1
ATOM 3653 C C . TRP A 1 464 ? -10.602 24.531 26.781 1 98.56 464 TRP A C 1
ATOM 3655 O O . TRP A 1 464 ? -9.641 24.859 27.484 1 98.56 464 TRP A O 1
ATOM 3665 N N . ASP A 1 465 ? -11.758 24.156 27.312 1 98.25 465 ASP A N 1
ATOM 3666 C CA . ASP A 1 465 ? -11.984 24.125 28.75 1 98.25 465 ASP A CA 1
ATOM 3667 C C . ASP A 1 465 ? -11.078 23.109 29.438 1 98.25 465 ASP A C 1
ATOM 3669 O O . ASP A 1 465 ? -10.539 23.359 30.516 1 98.25 465 ASP A O 1
ATOM 3673 N N . ILE A 1 466 ? -10.945 22 28.797 1 97.5 466 ILE A N 1
ATOM 3674 C CA . ILE A 1 466 ? -10.055 20.969 29.312 1 97.5 466 ILE A CA 1
ATOM 3675 C C . ILE A 1 466 ? -8.625 21.516 29.391 1 97.5 466 ILE A C 1
ATOM 3677 O O . ILE A 1 466 ? -7.953 21.375 30.406 1 97.5 466 ILE A O 1
ATOM 3681 N N . ILE A 1 467 ? -8.156 22.172 28.344 1 98.62 467 ILE A N 1
ATOM 3682 C CA . ILE A 1 467 ? -6.801 22.703 28.234 1 98.62 467 ILE A CA 1
ATOM 3683 C C . ILE A 1 467 ? -6.574 23.75 29.328 1 98.62 467 ILE A C 1
ATOM 3685 O O . ILE A 1 467 ? -5.559 23.719 30.031 1 98.62 467 ILE A O 1
ATOM 3689 N N . THR A 1 468 ? -7.547 24.625 29.516 1 98.38 468 THR A N 1
ATOM 3690 C CA . THR A 1 468 ? -7.375 25.719 30.453 1 98.38 468 THR A CA 1
ATOM 3691 C C . THR A 1 468 ? -7.414 25.219 31.891 1 98.38 468 THR A C 1
ATOM 3693 O O . THR A 1 468 ? -6.73 25.766 32.781 1 98.38 468 THR A O 1
ATOM 3696 N N . CYS A 1 469 ? -8.211 24.172 32.125 1 97.62 469 CYS A N 1
ATOM 3697 C CA . CYS A 1 469 ? -8.234 23.578 33.469 1 97.62 469 CYS A CA 1
ATOM 3698 C C . CYS A 1 469 ? -6.871 23.016 33.844 1 97.62 469 CYS A C 1
ATOM 3700 O O . CYS A 1 469 ? -6.375 23.25 34.938 1 97.62 469 CYS A O 1
ATOM 3702 N N . PHE A 1 470 ? -6.297 22.312 32.938 1 97.75 470 PHE A N 1
ATOM 3703 C CA . PHE A 1 470 ? -4.992 21.719 33.188 1 97.75 470 PHE A CA 1
ATOM 3704 C C . PHE A 1 470 ? -3.91 22.797 33.25 1 97.75 470 PHE A C 1
ATOM 3706 O O . PHE A 1 470 ? -2.939 22.672 34 1 97.75 470 PHE A O 1
ATOM 3713 N N . ALA A 1 471 ? -4.07 23.844 32.438 1 98.19 471 ALA A N 1
ATOM 3714 C CA . ALA A 1 471 ? -3.115 24.953 32.438 1 98.19 471 ALA A CA 1
ATOM 3715 C C . ALA A 1 471 ? -3.064 25.609 33.812 1 98.19 471 ALA A C 1
ATOM 3717 O O . ALA A 1 471 ? -1.992 26 34.281 1 98.19 471 ALA A O 1
ATOM 3718 N N . GLU A 1 472 ? -4.203 25.734 34.438 1 96.75 472 GLU A N 1
ATOM 3719 C CA . GLU A 1 472 ? -4.273 26.312 35.781 1 96.75 472 GLU A CA 1
ATOM 3720 C C . GLU A 1 472 ? -3.479 25.469 36.781 1 96.75 472 GLU A C 1
ATOM 3722 O O . GLU A 1 472 ? -2.773 26.016 37.625 1 96.75 472 GLU A O 1
ATOM 3727 N N . VAL A 1 473 ? -3.641 24.234 36.625 1 95.56 473 VAL A N 1
ATOM 3728 C CA . VAL A 1 473 ? -2.961 23.328 37.562 1 95.56 473 VAL A CA 1
ATOM 3729 C C . VAL A 1 473 ? -1.451 23.406 37.344 1 95.56 473 VAL A C 1
ATOM 3731 O O . VAL A 1 473 ? -0.69 23.516 38.312 1 95.56 473 VAL A O 1
ATOM 3734 N N . VAL A 1 474 ? -1.005 23.406 36.125 1 96.56 474 VAL A N 1
ATOM 3735 C CA . VAL A 1 474 ? 0.412 23.406 35.781 1 96.56 474 VAL A CA 1
ATOM 3736 C C . VAL A 1 474 ? 1.055 24.719 36.25 1 96.56 474 VAL A C 1
ATOM 3738 O O . VAL A 1 474 ? 2.156 24.703 36.812 1 96.56 474 VAL A O 1
ATOM 3741 N N . LEU A 1 475 ? 0.368 25.828 36.094 1 95.56 475 LEU A N 1
ATOM 3742 C CA . LEU A 1 475 ? 0.917 27.141 36.438 1 95.56 475 LEU A CA 1
ATOM 3743 C C . LEU A 1 475 ? 0.938 27.328 37.938 1 95.56 475 LEU A C 1
ATOM 3745 O O . LEU A 1 475 ? 1.831 28 38.469 1 95.56 475 LEU A O 1
ATOM 3749 N N . ARG A 1 476 ? 0.001 26.734 38.625 1 93.19 476 ARG A N 1
ATOM 3750 C CA . ARG A 1 476 ? -0.007 26.781 40.062 1 93.19 476 ARG A CA 1
ATOM 3751 C C . ARG A 1 476 ? 1.153 25.984 40.656 1 93.19 476 ARG A C 1
ATOM 3753 O O . ARG A 1 476 ? 1.796 26.406 41.625 1 93.19 476 ARG A O 1
ATOM 3760 N N . GLU A 1 477 ? 1.353 24.859 40.094 1 89.75 477 GLU A N 1
ATOM 3761 C CA . GLU A 1 477 ? 2.432 24 40.562 1 89.75 477 GLU A CA 1
ATOM 3762 C C . GLU A 1 477 ? 3.797 24.609 40.281 1 89.75 477 GLU A C 1
ATOM 3764 O O . GLU A 1 477 ? 4.75 24.406 41.031 1 89.75 477 GLU A O 1
ATOM 3769 N N . SER A 1 478 ? 3.889 25.25 39.219 1 86.56 478 SER A N 1
ATOM 3770 C CA . SER A 1 478 ? 5.152 25.875 38.875 1 86.56 478 SER A CA 1
ATOM 3771 C C . SER A 1 478 ? 5.457 27.078 39.75 1 86.56 478 SER A C 1
ATOM 3773 O O . SER A 1 478 ? 6.621 27.375 40.031 1 86.56 478 SER A O 1
ATOM 3775 N N . ARG A 1 479 ? 4.496 27.844 40.25 1 78.25 479 ARG A N 1
ATOM 3776 C CA . ARG A 1 479 ? 4.672 28.969 41.156 1 78.25 479 ARG A CA 1
ATOM 3777 C C . ARG A 1 479 ? 4.973 28.5 42.562 1 78.25 479 ARG A C 1
ATOM 3779 O O . ARG A 1 479 ? 5.711 29.156 43.312 1 78.25 479 ARG A O 1
ATOM 3786 N N . GLY A 1 480 ? 4.277 27.438 43.031 1 65.19 480 GLY A N 1
ATOM 3787 C CA . GLY A 1 480 ? 4.547 26.891 44.375 1 65.19 480 GLY A CA 1
ATOM 3788 C C . GLY A 1 480 ? 5.945 26.328 44.5 1 65.19 480 GLY A C 1
ATOM 3789 O O . GLY A 1 480 ? 6.559 26.422 45.562 1 65.19 480 GLY A O 1
ATOM 3790 N N . ASP A 1 481 ? 6.457 25.703 43.469 1 54.84 481 ASP A N 1
ATOM 3791 C CA . ASP A 1 481 ? 7.828 25.203 43.531 1 54.84 481 ASP A CA 1
ATOM 3792 C C . ASP A 1 481 ? 8.828 26.359 43.5 1 54.84 481 ASP A C 1
ATOM 3794 O O . ASP A 1 481 ? 9.984 26.203 43.906 1 54.84 481 ASP A O 1
ATOM 3798 N N . GLY A 1 482 ? 8.602 27.5 43 1 46.97 482 GLY A N 1
ATOM 3799 C CA . GLY A 1 482 ? 9.492 28.641 43.062 1 46.97 482 GLY A CA 1
ATOM 3800 C C . GLY A 1 482 ? 9.547 29.281 44.438 1 46.97 482 GLY A C 1
ATOM 3801 O O . GLY A 1 482 ? 10.547 29.906 44.812 1 46.97 482 GLY A O 1
ATOM 3802 N N . GLN A 1 483 ? 8.594 29.391 45.312 1 42.09 483 GLN A N 1
ATOM 3803 C CA . GLN A 1 483 ? 8.688 29.891 46.688 1 42.09 483 GLN A CA 1
ATOM 3804 C C . GLN A 1 483 ? 9.367 28.875 47.594 1 42.09 483 GLN A C 1
ATOM 3806 O O . GLN A 1 483 ? 9.82 29.234 48.688 1 42.09 483 GLN A O 1
ATOM 3811 N N . GLY A 1 484 ? 9.523 27.625 47.281 1 39 484 GLY A N 1
ATOM 3812 C CA . GLY A 1 484 ? 10.273 26.75 48.156 1 39 484 GLY A CA 1
ATOM 3813 C C . GLY A 1 484 ? 11.773 26.922 48.062 1 39 484 GLY A C 1
ATOM 3814 O O . GLY A 1 484 ? 12.531 26.406 48.875 1 39 484 GLY A O 1
ATOM 3815 N N . LEU A 1 485 ? 12.422 27.422 46.969 1 36.91 485 LEU A N 1
ATOM 3816 C CA . LEU A 1 485 ? 13.875 27.516 46.906 1 36.91 485 LEU A CA 1
ATOM 3817 C C . LEU A 1 485 ? 14.367 28.812 47.531 1 36.91 485 LEU A C 1
ATOM 3819 O O . LEU A 1 485 ? 15.555 28.969 47.812 1 36.91 485 LEU A O 1
ATOM 3823 N N . GLN A 1 486 ? 13.656 29.891 47.656 1 35.53 486 GLN A N 1
ATOM 3824 C CA . GLN A 1 486 ? 14.305 31.094 48.188 1 35.53 486 GLN A CA 1
ATOM 3825 C C . GLN A 1 486 ? 14.445 31.016 49.719 1 35.53 486 GLN A C 1
ATOM 3827 O O . GLN A 1 486 ? 15.188 31.812 50.312 1 35.53 486 GLN A O 1
ATOM 3832 N N . GLY A 1 487 ? 13.711 30.188 50.469 1 33.94 487 GLY A N 1
ATOM 3833 C CA . GLY A 1 487 ? 13.875 30.281 51.906 1 33.94 487 GLY A CA 1
ATOM 3834 C C . GLY A 1 487 ? 15.156 29.641 52.406 1 33.94 487 GLY A C 1
ATOM 3835 O O . GLY A 1 487 ? 15.461 29.688 53.594 1 33.94 487 GLY A O 1
ATOM 3836 N N . ARG A 1 488 ? 15.695 28.609 51.656 1 32.72 488 ARG A N 1
ATOM 3837 C CA . ARG A 1 488 ? 16.75 27.875 52.344 1 32.72 488 ARG A CA 1
ATOM 3838 C C . ARG A 1 488 ? 18.078 28.609 52.25 1 32.72 488 ARG A C 1
ATOM 3840 O O . ARG A 1 488 ? 19.078 28.172 52.844 1 32.72 488 ARG A O 1
ATOM 3847 N N . GLU A 1 489 ? 18.312 29.625 51.344 1 32.25 489 GLU A N 1
ATOM 3848 C CA . GLU A 1 489 ? 19.703 30.031 51.25 1 32.25 489 GLU A CA 1
ATOM 3849 C C . GLU A 1 489 ? 20.078 30.938 52.438 1 32.25 489 GLU A C 1
ATOM 3851 O O . GLU A 1 489 ? 21.25 31.219 52.656 1 32.25 489 GLU A O 1
ATOM 3856 N N . SER A 1 490 ? 19.109 31.594 53.094 1 25.77 490 SER A N 1
ATOM 3857 C CA . SER A 1 490 ? 19.688 32.594 54 1 25.77 490 SER A CA 1
ATOM 3858 C C . SER A 1 490 ? 20.219 31.922 55.281 1 25.77 490 SER A C 1
ATOM 3860 O O . SER A 1 490 ? 20.75 32.594 56.156 1 25.77 490 SER A O 1
ATOM 3862 N N . ALA A 1 491 ? 19.547 30.672 55.531 1 33.88 491 ALA A N 1
ATOM 3863 C CA . ALA A 1 491 ? 19.938 30.406 56.938 1 33.88 491 ALA A CA 1
ATOM 3864 C C . ALA A 1 491 ? 21.453 30.219 57.031 1 33.88 491 ALA A C 1
ATOM 3866 O O . ALA A 1 491 ? 22.016 30.438 58.125 1 33.88 491 ALA A O 1
ATOM 3867 N N . ASP A 1 492 ? 21.984 29.422 56.156 1 26.89 492 ASP A N 1
ATOM 3868 C CA . ASP A 1 492 ? 23.125 28.672 56.656 1 26.89 492 ASP A CA 1
ATOM 3869 C C . ASP A 1 492 ? 24.406 29.5 56.594 1 26.89 492 ASP A C 1
ATOM 3871 O O . ASP A 1 492 ? 25.5 28.969 56.625 1 26.89 492 ASP A O 1
ATOM 3875 N N . SER A 1 493 ? 24.234 30.75 56.312 1 23.84 493 SER A N 1
ATOM 3876 C CA . SER A 1 493 ? 25.547 31.406 56.281 1 23.84 493 SER A CA 1
ATOM 3877 C C . SER A 1 493 ? 26.203 31.391 57.656 1 23.84 493 SER A C 1
ATOM 3879 O O . SER A 1 493 ? 27.219 32.031 57.875 1 23.84 493 SER A O 1
ATOM 3881 N N . GLY A 1 494 ? 25.25 30.984 58.625 1 21.48 494 GLY A N 1
ATOM 3882 C CA . GLY A 1 494 ? 25.844 31.391 59.906 1 21.48 494 GLY A CA 1
ATOM 3883 C C . GLY A 1 494 ? 27.234 30.844 60.125 1 21.48 494 GLY A C 1
ATOM 3884 O O . GLY A 1 494 ? 28.219 31.578 59.969 1 21.48 494 GLY A O 1
ATOM 3885 N N . GLU A 1 495 ? 27.266 30 61.188 1 21.11 495 GLU A N 1
ATOM 3886 C CA . GLU A 1 495 ? 28.328 29.875 62.188 1 21.11 495 GLU A CA 1
ATOM 3887 C C . GLU A 1 495 ? 29.516 29.094 61.625 1 21.11 495 GLU A C 1
ATOM 3889 O O . GLU A 1 495 ? 29.359 27.922 61.25 1 21.11 495 GLU A O 1
ATOM 3894 N N . VAL A 1 496 ? 30.188 29.75 60.656 1 21.64 496 VAL A N 1
ATOM 3895 C CA . VAL A 1 496 ? 31.5 29.188 60.312 1 21.64 496 VAL A CA 1
ATOM 3896 C C . VAL A 1 496 ? 32.219 28.75 61.594 1 21.64 496 VAL A C 1
ATOM 3898 O O . VAL A 1 496 ? 32.562 29.578 62.438 1 21.64 496 VAL A O 1
ATOM 3901 N N . LEU A 1 497 ? 31.547 27.812 62.312 1 19.91 497 LEU A N 1
ATOM 3902 C CA . LEU A 1 497 ? 32.281 27.391 63.5 1 19.91 497 LEU A CA 1
ATOM 3903 C C . LEU A 1 497 ? 33.75 27.125 63.156 1 19.91 497 LEU A C 1
ATOM 3905 O O . LEU A 1 497 ? 34.031 26.531 62.125 1 19.91 497 LEU A O 1
ATOM 3909 N N . GLY A 1 498 ? 34.562 27.969 63.688 1 19.09 498 GLY A N 1
ATOM 3910 C CA . GLY A 1 498 ? 36 28.062 63.906 1 19.09 498 GLY A CA 1
ATOM 3911 C C . GLY A 1 498 ? 36.625 26.734 64.312 1 19.09 498 GLY A C 1
ATOM 3912 O O . GLY A 1 498 ? 36.562 26.359 65.5 1 19.09 498 GLY A O 1
ATOM 3913 N N . ARG A 1 499 ? 36.125 25.672 63.562 1 18.5 499 ARG A N 1
ATOM 3914 C CA . ARG A 1 499 ? 36.844 24.5 64.062 1 18.5 499 ARG A CA 1
ATOM 3915 C C . ARG A 1 499 ? 38.344 24.766 64.125 1 18.5 499 ARG A C 1
ATOM 3917 O O . ARG A 1 499 ? 38.938 25.312 63.156 1 18.5 499 ARG A O 1
ATOM 3924 N N . GLU A 1 500 ? 38.844 25 65.312 1 18.08 500 GLU A N 1
ATOM 3925 C CA . GLU A 1 500 ? 40.125 25.078 65.938 1 18.08 500 GLU A CA 1
ATOM 3926 C C . GLU A 1 500 ? 41.094 24.047 65.438 1 18.08 500 GLU A C 1
ATOM 3928 O O . GLU A 1 500 ? 40.719 22.922 65.062 1 18.08 500 GLU A O 1
ATOM 3933 N N . GLU A 1 501 ? 42.125 24.531 64.688 1 18.16 501 GLU A N 1
ATOM 3934 C CA . GLU A 1 501 ? 43.406 23.922 64.375 1 18.16 501 GLU A CA 1
ATOM 3935 C C . GLU A 1 501 ? 43.969 23.188 65.562 1 18.16 501 GLU A C 1
ATOM 3937 O O . GLU A 1 501 ? 44.531 23.812 66.5 1 18.16 501 GLU A O 1
ATOM 3942 N N . GLY A 1 502 ? 43.438 22.391 66.312 1 16.98 502 GLY A N 1
ATOM 3943 C CA . GLY A 1 502 ? 44.25 21.969 67.438 1 16.98 502 GLY A CA 1
ATOM 3944 C C . GLY A 1 502 ? 45.5 21.25 67 1 16.98 502 GLY A C 1
ATOM 3945 O O . GLY A 1 502 ? 46.188 20.656 67.875 1 16.98 502 GLY A O 1
ATOM 3946 N N . VAL A 1 503 ? 46.094 21.219 65.75 1 19.08 503 VAL A N 1
ATOM 3947 C CA . VAL A 1 503 ? 47.5 21.094 66 1 19.08 503 VAL A CA 1
ATOM 3948 C C . VAL A 1 503 ? 48 22.281 66.812 1 19.08 503 VAL A C 1
ATOM 3950 O O . VAL A 1 503 ? 47.906 23.422 66.438 1 19.08 503 VAL A O 1
ATOM 3953 N N . LEU A 1 504 ? 47.812 22.312 67.812 1 17.94 504 LEU A N 1
ATOM 3954 C CA . LEU A 1 504 ? 47.969 21.203 68.75 1 17.94 504 LEU A CA 1
ATOM 3955 C C . LEU A 1 504 ? 49.438 20.812 68.875 1 17.94 504 LEU A C 1
ATOM 3957 O O . LEU A 1 504 ? 50.031 20.297 67.938 1 17.94 504 LEU A O 1
ATOM 3961 N N . GLU A 1 505 ? 50.344 21.578 69.438 1 16.78 505 GLU A N 1
ATOM 3962 C CA . GLU A 1 505 ? 51.562 21.906 70.188 1 16.78 505 GLU A CA 1
ATOM 3963 C C . GLU A 1 505 ? 52.281 20.641 70.625 1 16.78 505 GLU A C 1
ATOM 3965 O O . GLU A 1 505 ? 51.625 19.625 70.875 1 16.78 505 GLU A O 1
ATOM 3970 N N . THR A 1 506 ? 53.719 20.828 71 1 19.92 506 THR A N 1
ATOM 3971 C CA . THR A 1 506 ? 55.125 20.812 70.562 1 19.92 506 THR A CA 1
ATOM 3972 C C . THR A 1 506 ? 55.75 19.438 70.812 1 19.92 506 THR A C 1
ATOM 3974 O O . THR A 1 506 ? 56.625 19.016 70.062 1 19.92 506 THR A O 1
ATOM 3977 N N . SER A 1 507 ? 55.406 18.656 71.875 1 19.86 507 SER A N 1
ATOM 3978 C CA . SER A 1 507 ? 56.344 17.594 72.125 1 19.86 507 SER A CA 1
ATOM 3979 C C . SER A 1 507 ? 56.219 16.484 71.062 1 19.86 507 SER A C 1
ATOM 3981 O O . SER A 1 507 ? 55.125 16.141 70.688 1 19.86 507 SER A O 1
ATOM 3983 N N . MET B 1 1 ? -25.703 11.492 4.273 1 87.69 1 MET B N 1
ATOM 3984 C CA . MET B 1 1 ? -26.25 10.188 4.637 1 87.69 1 MET B CA 1
ATOM 3985 C C . MET B 1 1 ? -26.25 10.008 6.152 1 87.69 1 MET B C 1
ATOM 3987 O O . MET B 1 1 ? -25.25 10.234 6.816 1 87.69 1 MET B O 1
ATOM 3991 N N . ASN B 1 2 ? -27.375 9.75 6.691 1 92.69 2 ASN B N 1
ATOM 3992 C CA . ASN B 1 2 ? -27.469 9.523 8.125 1 92.69 2 ASN B CA 1
ATOM 3993 C C . ASN B 1 2 ? -27.375 8.039 8.469 1 92.69 2 ASN B C 1
ATOM 3995 O O . ASN B 1 2 ? -27.156 7.207 7.586 1 92.69 2 ASN B O 1
ATOM 3999 N N . GLU B 1 3 ? -27.547 7.688 9.688 1 96.25 3 GLU B N 1
ATOM 4000 C CA . GLU B 1 3 ? -27.297 6.344 10.203 1 96.25 3 GLU B CA 1
ATOM 4001 C C . GLU B 1 3 ? -28.266 5.336 9.594 1 96.25 3 GLU B C 1
ATOM 4003 O O . GLU B 1 3 ? -27.859 4.234 9.211 1 96.25 3 GLU B O 1
ATOM 4008 N N . ASP B 1 4 ? -29.5 5.664 9.516 1 96.75 4 ASP B N 1
ATOM 4009 C CA . ASP B 1 4 ? -30.516 4.754 8.984 1 96.75 4 ASP B CA 1
ATOM 4010 C C . ASP B 1 4 ? -30.281 4.48 7.496 1 96.75 4 ASP B C 1
ATOM 4012 O O . ASP B 1 4 ? -30.406 3.342 7.043 1 96.75 4 ASP B O 1
ATOM 4016 N N . LYS B 1 5 ? -29.984 5.531 6.805 1 97.12 5 LYS B N 1
ATOM 4017 C CA . LYS B 1 5 ? -29.688 5.379 5.387 1 97.12 5 LYS B CA 1
ATOM 4018 C C . LYS B 1 5 ? -28.438 4.527 5.184 1 97.12 5 LYS B C 1
ATOM 4020 O O . LYS B 1 5 ? -28.359 3.734 4.242 1 97.12 5 LYS B O 1
ATOM 4025 N N . PHE B 1 6 ? -27.531 4.703 6.133 1 98 6 PHE B N 1
ATOM 4026 C CA . PHE B 1 6 ? -26.297 3.922 6.043 1 98 6 PHE B CA 1
ATOM 4027 C C . PHE B 1 6 ? -26.594 2.441 6.266 1 98 6 PHE B C 1
ATOM 4029 O O . PHE B 1 6 ? -26.109 1.592 5.52 1 98 6 PHE B O 1
ATOM 4036 N N . ARG B 1 7 ? -27.328 2.107 7.203 1 97.81 7 ARG B N 1
ATOM 4037 C CA . ARG B 1 7 ? -27.688 0.725 7.48 1 97.81 7 ARG B CA 1
ATOM 4038 C C . ARG B 1 7 ? -28.375 0.085 6.277 1 97.81 7 ARG B C 1
ATOM 4040 O O . ARG B 1 7 ? -28.047 -1.042 5.898 1 97.81 7 ARG B O 1
ATOM 4047 N N . ARG B 1 8 ? -29.234 0.811 5.719 1 97.81 8 ARG B N 1
ATOM 4048 C CA . ARG B 1 8 ? -29.953 0.312 4.551 1 97.81 8 ARG B CA 1
ATOM 4049 C C . ARG B 1 8 ? -29.016 0.117 3.367 1 97.81 8 ARG B C 1
ATOM 4051 O O . ARG B 1 8 ? -29.062 -0.912 2.689 1 97.81 8 ARG B O 1
ATOM 4058 N N . ALA B 1 9 ? -28.219 1.136 3.123 1 98.5 9 ALA B N 1
ATOM 4059 C CA . ALA B 1 9 ? -27.281 1.069 2.014 1 98.5 9 ALA B CA 1
ATOM 4060 C C . ALA B 1 9 ? -26.297 -0.093 2.193 1 98.5 9 ALA B C 1
ATOM 4062 O O . ALA B 1 9 ? -25.953 -0.771 1.225 1 98.5 9 ALA B O 1
ATOM 4063 N N . ALA B 1 10 ? -25.859 -0.316 3.414 1 98.44 10 ALA B N 1
ATOM 4064 C CA . ALA B 1 10 ? -24.953 -1.436 3.695 1 98.44 10 ALA B CA 1
ATOM 4065 C C . ALA B 1 10 ? -25.625 -2.768 3.355 1 98.44 10 ALA B C 1
ATOM 4067 O O . ALA B 1 10 ? -24.984 -3.658 2.789 1 98.44 10 ALA B O 1
ATOM 4068 N N . GLY B 1 11 ? -26.859 -2.887 3.779 1 98.19 11 GLY B N 1
ATOM 4069 C CA . GLY B 1 11 ? -27.609 -4.066 3.4 1 98.19 11 GLY B CA 1
ATOM 4070 C C . GLY B 1 11 ? -27.75 -4.234 1.897 1 98.19 11 GLY B C 1
ATOM 4071 O O . GLY B 1 11 ? -27.641 -5.348 1.379 1 98.19 11 GLY B O 1
ATOM 4072 N N . GLU B 1 12 ? -27.969 -3.189 1.209 1 98.25 12 GLU B N 1
ATOM 4073 C CA . GLU B 1 12 ? -28.094 -3.215 -0.245 1 98.25 12 GLU B CA 1
ATOM 4074 C C . GLU B 1 12 ? -26.766 -3.598 -0.905 1 98.25 12 GLU B C 1
ATOM 4076 O O . GLU B 1 12 ? -26.766 -4.297 -1.922 1 98.25 12 GLU B O 1
ATOM 4081 N N . VAL B 1 13 ? -25.672 -3.107 -0.369 1 98.62 13 VAL B N 1
ATOM 4082 C CA . VAL B 1 13 ? -24.375 -3.486 -0.897 1 98.62 13 VAL B CA 1
ATOM 4083 C C . VAL B 1 13 ? -24.141 -4.984 -0.704 1 98.62 13 VAL B C 1
ATOM 4085 O O . VAL B 1 13 ? -23.656 -5.668 -1.606 1 98.62 13 VAL B O 1
ATOM 4088 N N . ALA B 1 14 ? -24.5 -5.496 0.5 1 98.56 14 ALA B N 1
ATOM 4089 C CA . ALA B 1 14 ? -24.375 -6.93 0.751 1 98.56 14 ALA B CA 1
ATOM 4090 C C . ALA B 1 14 ? -25.203 -7.734 -0.25 1 98.56 14 ALA B C 1
ATOM 4092 O O . ALA B 1 14 ? -24.734 -8.75 -0.777 1 98.56 14 ALA B O 1
ATOM 4093 N N . ASP B 1 15 ? -26.438 -7.281 -0.514 1 98.31 15 ASP B N 1
ATOM 4094 C CA . ASP B 1 15 ? -27.281 -7.934 -1.5 1 98.31 15 ASP B CA 1
ATOM 4095 C C . ASP B 1 15 ? -26.656 -7.887 -2.891 1 98.31 15 ASP B C 1
ATOM 4097 O O . ASP B 1 15 ? -26.672 -8.883 -3.617 1 98.31 15 ASP B O 1
ATOM 4101 N N . PHE B 1 16 ? -26.188 -6.773 -3.25 1 98.31 16 PHE B N 1
ATOM 4102 C CA . PHE B 1 16 ? -25.531 -6.598 -4.547 1 98.31 16 PHE B CA 1
ATOM 4103 C C . PHE B 1 16 ? -24.375 -7.566 -4.703 1 98.31 16 PHE B C 1
ATOM 4105 O O . PHE B 1 16 ? -24.219 -8.195 -5.754 1 98.31 16 PHE B O 1
ATOM 4112 N N . ILE B 1 17 ? -23.547 -7.695 -3.693 1 98 17 ILE B N 1
ATOM 4113 C CA . ILE B 1 17 ? -22.375 -8.562 -3.719 1 98 17 ILE B CA 1
ATOM 4114 C C . ILE B 1 17 ? -22.812 -10.016 -3.924 1 98 17 ILE B C 1
ATOM 4116 O O . ILE B 1 17 ? -22.25 -10.727 -4.758 1 98 17 ILE B O 1
ATOM 4120 N N . VAL B 1 18 ? -23.781 -10.43 -3.148 1 97.88 18 VAL B N 1
ATOM 4121 C CA . VAL B 1 18 ? -24.281 -11.797 -3.244 1 97.88 18 VAL B CA 1
ATOM 4122 C C . VAL B 1 18 ? -24.812 -12.055 -4.652 1 97.88 18 VAL B C 1
ATOM 4124 O O . VAL B 1 18 ? -24.5 -13.078 -5.262 1 97.88 18 VAL B O 1
ATOM 4127 N N . ASP B 1 19 ? -25.609 -11.141 -5.152 1 97.12 19 ASP B N 1
ATOM 4128 C CA . ASP B 1 19 ? -26.172 -11.289 -6.488 1 97.12 19 ASP B CA 1
ATOM 4129 C C . ASP B 1 19 ? -25.078 -11.305 -7.551 1 97.12 19 ASP B C 1
ATOM 4131 O O . ASP B 1 19 ? -25.141 -12.086 -8.508 1 97.12 19 ASP B O 1
ATOM 4135 N N . TYR B 1 20 ? -24.156 -10.484 -7.465 1 96.44 20 TYR B N 1
ATOM 4136 C CA . TYR B 1 20 ? -23.031 -10.414 -8.391 1 96.44 20 TYR B CA 1
ATOM 4137 C C . TYR B 1 20 ? -22.281 -11.734 -8.414 1 96.44 20 TYR B C 1
ATOM 4139 O O . TYR B 1 20 ? -22.016 -12.289 -9.484 1 96.44 20 TYR B O 1
ATOM 4147 N N . LEU B 1 21 ? -21.906 -12.242 -7.211 1 95.88 21 LEU B N 1
ATOM 4148 C CA . LEU B 1 21 ? -21.094 -13.445 -7.109 1 95.88 21 LEU B CA 1
ATOM 4149 C C . LEU B 1 21 ? -21.875 -14.672 -7.594 1 95.88 21 LEU B C 1
ATOM 4151 O O . LEU B 1 21 ? -21.281 -15.594 -8.164 1 95.88 21 LEU B O 1
ATOM 4155 N N . LYS B 1 22 ? -23.156 -14.633 -7.383 1 94.25 22 LYS B N 1
ATOM 4156 C CA . LYS B 1 22 ? -24 -15.711 -7.891 1 94.25 22 LYS B CA 1
ATOM 4157 C C . LYS B 1 22 ? -24.141 -15.641 -9.406 1 94.25 22 LYS B C 1
ATOM 4159 O O . LYS B 1 22 ? -24.156 -16.672 -10.086 1 94.25 22 LYS B O 1
ATOM 4164 N N . GLY B 1 23 ? -24.188 -14.461 -9.914 1 94.06 23 GLY B N 1
ATOM 4165 C CA . GLY B 1 23 ? -24.5 -14.273 -11.32 1 94.06 23 GLY B CA 1
ATOM 4166 C C . GLY B 1 23 ? -23.266 -14.07 -12.18 1 94.06 23 GLY B C 1
ATOM 4167 O O . GLY B 1 23 ? -23.375 -14.016 -13.414 1 94.06 23 GLY B O 1
ATOM 4168 N N . VAL B 1 24 ? -22.125 -14.078 -11.594 1 94 24 VAL B N 1
ATOM 4169 C CA . VAL B 1 24 ? -20.922 -13.727 -12.328 1 94 24 VAL B CA 1
ATOM 4170 C C . VAL B 1 24 ? -20.656 -14.766 -13.422 1 94 24 VAL B C 1
ATOM 4172 O O . VAL B 1 24 ? -20.078 -14.445 -14.461 1 94 24 VAL B O 1
ATOM 4175 N N . LYS B 1 25 ? -21.125 -15.992 -13.25 1 92.69 25 LYS B N 1
ATOM 4176 C CA . LYS B 1 25 ? -20.938 -17.094 -14.203 1 92.69 25 LYS B CA 1
ATOM 4177 C C . LYS B 1 25 ? -21.656 -16.797 -15.523 1 92.69 25 LYS B C 1
ATOM 4179 O O . LYS B 1 25 ? -21.328 -17.375 -16.562 1 92.69 25 LYS B O 1
ATOM 4184 N N . ASP B 1 26 ? -22.656 -15.914 -15.461 1 92.94 26 ASP B N 1
ATOM 4185 C CA . ASP B 1 26 ? -23.469 -15.602 -16.625 1 92.94 26 ASP B CA 1
ATOM 4186 C C . ASP B 1 26 ? -22.906 -14.398 -17.391 1 92.94 26 ASP B C 1
ATOM 4188 O O . ASP B 1 26 ? -23.469 -13.961 -18.391 1 92.94 26 ASP B O 1
ATOM 4192 N N . ARG B 1 27 ? -21.812 -13.891 -16.938 1 92.19 27 ARG B N 1
ATOM 4193 C CA . ARG B 1 27 ? -21.141 -12.766 -17.578 1 92.19 27 ARG B CA 1
ATOM 4194 C C . ARG B 1 27 ? -19.906 -13.234 -18.344 1 92.19 27 ARG B C 1
ATOM 4196 O O . ARG B 1 27 ? -19.344 -14.289 -18.031 1 92.19 27 ARG B O 1
ATOM 4203 N N . PRO B 1 28 ? -19.547 -12.461 -19.391 1 92.31 28 PRO B N 1
ATOM 4204 C CA . PRO B 1 28 ? -18.234 -12.781 -19.984 1 92.31 28 PRO B CA 1
ATOM 4205 C C . PRO B 1 28 ? -17.094 -12.594 -19 1 92.31 28 PRO B C 1
ATOM 4207 O O . PRO B 1 28 ? -17.109 -11.664 -18.188 1 92.31 28 PRO B O 1
ATOM 4210 N N . VAL B 1 29 ? -16.141 -13.492 -19.141 1 94 29 VAL B N 1
ATOM 4211 C CA . VAL B 1 29 ? -15.016 -13.438 -18.203 1 94 29 VAL B CA 1
ATOM 4212 C C . VAL B 1 29 ? -14.273 -12.109 -18.391 1 94 29 VAL B C 1
ATOM 4214 O O . VAL B 1 29 ? -13.953 -11.438 -17.406 1 94 29 VAL B O 1
ATOM 4217 N N . LEU B 1 30 ? -14.016 -11.656 -19.609 1 93.56 30 LEU B N 1
ATOM 4218 C CA . LEU B 1 30 ? -13.367 -10.398 -19.969 1 93.56 30 LEU B CA 1
ATOM 4219 C C . LEU B 1 30 ? -14.375 -9.398 -20.5 1 93.56 30 LEU B C 1
ATOM 4221 O O . LEU B 1 30 ? -15.305 -9.773 -21.219 1 93.56 30 LEU B O 1
ATOM 4225 N N . PRO B 1 31 ? -14.125 -8.164 -20.156 1 92.25 31 PRO B N 1
ATOM 4226 C CA . PRO B 1 31 ? -15.047 -7.16 -20.688 1 92.25 31 PRO B CA 1
ATOM 4227 C C . PRO B 1 31 ? -14.766 -6.828 -22.156 1 92.25 31 PRO B C 1
ATOM 4229 O O . PRO B 1 31 ? -13.672 -7.113 -22.656 1 92.25 31 PRO B O 1
ATOM 4232 N N . SER B 1 32 ? -15.734 -6.223 -22.828 1 90.81 32 SER B N 1
ATOM 4233 C CA . SER B 1 32 ? -15.609 -5.812 -24.219 1 90.81 32 SER B CA 1
ATOM 4234 C C . SER B 1 32 ? -15.508 -4.297 -24.344 1 90.81 32 SER B C 1
ATOM 4236 O O . SER B 1 32 ? -15.836 -3.732 -25.391 1 90.81 32 SER B O 1
ATOM 4238 N N . VAL B 1 33 ? -15 -3.701 -23.375 1 93.38 33 VAL B N 1
ATOM 4239 C CA . VAL B 1 33 ? -14.898 -2.244 -23.406 1 93.38 33 VAL B CA 1
ATOM 4240 C C . VAL B 1 33 ? -13.547 -1.828 -23.969 1 93.38 33 VAL B C 1
ATOM 4242 O O . VAL B 1 33 ? -12.641 -2.658 -24.125 1 93.38 33 VAL B O 1
ATOM 4245 N N . GLU B 1 34 ? -13.445 -0.567 -24.375 1 93.06 34 GLU B N 1
ATOM 4246 C CA . GLU B 1 34 ? -12.211 0.016 -24.906 1 93.06 34 GLU B CA 1
ATOM 4247 C C . GLU B 1 34 ? -11.633 1.045 -23.938 1 93.06 34 GLU B C 1
ATOM 4249 O O . GLU B 1 34 ? -12.352 1.615 -23.125 1 93.06 34 GLU B O 1
ATOM 4254 N N . PRO B 1 35 ? -10.305 1.24 -24.047 1 92.94 35 PRO B N 1
ATOM 4255 C CA . PRO B 1 35 ? -9.727 2.297 -23.219 1 92.94 35 PRO B CA 1
ATOM 4256 C C . PRO B 1 35 ? -10.43 3.639 -23.375 1 92.94 35 PRO B C 1
ATOM 4258 O O . PRO B 1 35 ? -10.766 4.031 -24.5 1 92.94 35 PRO B O 1
ATOM 4261 N N . GLY B 1 36 ? -10.695 4.297 -22.266 1 93.75 36 GLY B N 1
ATOM 4262 C CA . GLY B 1 36 ? -11.352 5.594 -22.297 1 93.75 36 GLY B CA 1
ATOM 4263 C C . GLY B 1 36 ? -12.867 5.492 -22.219 1 93.75 36 GLY B C 1
ATOM 4264 O O . GLY B 1 36 ? -13.562 6.508 -22.141 1 93.75 36 GLY B O 1
ATOM 4265 N N . TYR B 1 37 ? -13.43 4.309 -22.109 1 95.88 37 TYR B N 1
ATOM 4266 C CA . TYR B 1 37 ? -14.875 4.141 -22.188 1 95.88 37 TYR B CA 1
ATOM 4267 C C . TYR B 1 37 ? -15.562 4.859 -21.031 1 95.88 37 TYR B C 1
ATOM 4269 O O . TYR B 1 37 ? -16.609 5.48 -21.234 1 95.88 37 TYR B O 1
ATOM 4277 N N . LEU B 1 38 ? -14.977 4.809 -19.875 1 96.88 38 LEU B N 1
ATOM 4278 C CA . LEU B 1 38 ? -15.648 5.352 -18.703 1 96.88 38 LEU B CA 1
ATOM 4279 C C . LEU B 1 38 ? -15.617 6.879 -18.703 1 96.88 38 LEU B C 1
ATOM 4281 O O . LEU B 1 38 ? -16.531 7.527 -18.203 1 96.88 38 LEU B O 1
ATOM 4285 N N . HIS B 1 39 ? -14.508 7.43 -19.234 1 95.62 39 HIS B N 1
ATOM 4286 C CA . HIS B 1 39 ? -14.422 8.875 -19.391 1 95.62 39 HIS B CA 1
ATOM 4287 C C . HIS B 1 39 ? -15.562 9.414 -20.234 1 95.62 39 HIS B C 1
ATOM 4289 O O . HIS B 1 39 ? -16.047 10.516 -20 1 95.62 39 HIS B O 1
ATOM 4295 N N . LYS B 1 40 ? -15.984 8.641 -21.203 1 95.94 40 LYS B N 1
ATOM 4296 C CA . LYS B 1 40 ? -17.062 9.023 -22.109 1 95.94 40 LYS B CA 1
ATOM 4297 C C . LYS B 1 40 ? -18.422 8.852 -21.453 1 95.94 40 LYS B C 1
ATOM 4299 O O . LYS B 1 40 ? -19.375 9.555 -21.797 1 95.94 40 LYS B O 1
ATOM 4304 N N . LEU B 1 41 ? -18.516 7.977 -20.5 1 96.88 41 LEU B N 1
ATOM 4305 C CA . LEU B 1 41 ? -19.797 7.617 -19.922 1 96.88 41 LEU B CA 1
ATOM 4306 C C . LEU B 1 41 ? -20.109 8.477 -18.688 1 96.88 41 LEU B C 1
ATOM 4308 O O . LEU B 1 41 ? -21.266 8.656 -18.328 1 96.88 41 LEU B O 1
ATOM 4312 N N . LEU B 1 42 ? -19.062 8.984 -18.031 1 97 42 LEU B N 1
ATOM 4313 C CA . LEU B 1 42 ? -19.219 9.797 -16.828 1 97 42 LEU B CA 1
ATOM 4314 C C . LEU B 1 42 ? -19.094 11.281 -17.156 1 97 42 LEU B C 1
ATOM 4316 O O . LEU B 1 42 ? -18.469 11.648 -18.141 1 97 42 LEU B O 1
ATOM 4320 N N . PRO B 1 43 ? -19.719 12.148 -16.281 1 96.75 43 PRO B N 1
ATOM 4321 C CA . PRO B 1 43 ? -19.531 13.586 -16.5 1 96.75 43 PRO B CA 1
ATOM 4322 C C . PRO B 1 43 ? -18.078 14.008 -16.422 1 96.75 43 PRO B C 1
ATOM 4324 O O . PRO B 1 43 ? -17.281 13.391 -15.703 1 96.75 43 PRO B O 1
ATOM 4327 N N . ALA B 1 44 ? -17.766 15.031 -17.062 1 94.56 44 ALA B N 1
ATOM 4328 C CA . ALA B 1 44 ? -16.406 15.531 -17.125 1 94.56 44 ALA B CA 1
ATOM 4329 C C . ALA B 1 44 ? -15.961 16.078 -15.766 1 94.56 44 ALA B C 1
ATOM 4331 O O . ALA B 1 44 ? -14.773 16.078 -15.438 1 94.56 44 ALA B O 1
ATOM 4332 N N . ASN B 1 45 ? -16.969 16.547 -15.008 1 97.25 45 ASN B N 1
ATOM 4333 C CA . ASN B 1 45 ? -16.672 17.141 -13.711 1 97.25 45 ASN B CA 1
ATOM 4334 C C . ASN B 1 45 ? -17.438 16.438 -12.586 1 97.25 45 ASN B C 1
ATOM 4336 O O . ASN B 1 45 ? -18.5 15.867 -12.812 1 97.25 45 ASN B O 1
ATOM 4340 N N . ALA B 1 46 ? -16.812 16.516 -11.438 1 98.38 46 ALA B N 1
ATOM 4341 C CA . ALA B 1 46 ? -17.484 16.031 -10.234 1 98.38 46 ALA B CA 1
ATOM 4342 C C . ALA B 1 46 ? -18.797 16.781 -10 1 98.38 46 ALA B C 1
ATOM 4344 O O . ALA B 1 46 ? -18.891 17.984 -10.305 1 98.38 46 ALA B O 1
ATOM 4345 N N . PRO B 1 47 ? -19.797 16.172 -9.453 1 98.62 47 PRO B N 1
ATOM 4346 C CA . PRO B 1 47 ? -21.047 16.875 -9.156 1 98.62 47 PRO B CA 1
ATOM 4347 C C . PRO B 1 47 ? -20.906 17.906 -8.039 1 98.62 47 PRO B C 1
ATOM 4349 O O . PRO B 1 47 ? -20.281 17.625 -7.02 1 98.62 47 PRO B O 1
ATOM 4352 N N . GLN B 1 48 ? -21.516 19.062 -8.219 1 98.38 48 GLN B N 1
ATOM 4353 C CA . GLN B 1 48 ? -21.484 20.109 -7.211 1 98.38 48 GLN B CA 1
ATOM 4354 C C . GLN B 1 48 ? -22.312 19.734 -5.992 1 98.38 48 GLN B C 1
ATOM 4356 O O . GLN B 1 48 ? -21.906 19.953 -4.852 1 98.38 48 GLN B O 1
ATOM 4361 N N . GLN B 1 49 ? -23.469 19.172 -6.297 1 98.31 49 GLN B N 1
ATOM 4362 C CA . GLN B 1 49 ? -24.406 18.75 -5.258 1 98.31 49 GLN B CA 1
ATOM 4363 C C . GLN B 1 49 ? -24.375 17.25 -5.059 1 98.31 49 GLN B C 1
ATOM 4365 O O . GLN B 1 49 ? -24.016 16.5 -5.973 1 98.31 49 GLN B O 1
ATOM 4370 N N . PRO B 1 50 ? -24.781 16.797 -3.848 1 97.88 50 PRO B N 1
ATOM 4371 C CA . PRO B 1 50 ? -24.812 15.359 -3.596 1 97.88 50 PRO B CA 1
ATOM 4372 C C . PRO B 1 50 ? -25.766 14.617 -4.527 1 97.88 50 PRO B C 1
ATOM 4374 O O . PRO B 1 50 ? -26.844 15.125 -4.852 1 97.88 50 PRO B O 1
ATOM 4377 N N . GLU B 1 51 ? -25.375 13.492 -4.906 1 98.06 51 GLU B N 1
ATOM 4378 C CA . GLU B 1 51 ? -26.219 12.609 -5.703 1 98.06 51 GLU B CA 1
ATOM 4379 C C . GLU B 1 51 ? -26.844 11.516 -4.844 1 98.06 51 GLU B C 1
ATOM 4381 O O . GLU B 1 51 ? -26.297 11.164 -3.789 1 98.06 51 GLU B O 1
ATOM 4386 N N . ALA B 1 52 ? -27.953 11 -5.328 1 97.12 52 ALA B N 1
ATOM 4387 C CA . ALA B 1 52 ? -28.672 9.977 -4.586 1 97.12 52 ALA B CA 1
ATOM 4388 C C . ALA B 1 52 ? -27.953 8.633 -4.637 1 97.12 52 ALA B C 1
ATOM 4390 O O . ALA B 1 52 ? -27.359 8.281 -5.66 1 97.12 52 ALA B O 1
ATOM 4391 N N . TRP B 1 53 ? -28.078 7.871 -3.545 1 97.12 53 TRP B N 1
ATOM 4392 C CA . TRP B 1 53 ? -27.5 6.539 -3.41 1 97.12 53 TRP B CA 1
ATOM 4393 C C . TRP B 1 53 ? -27.906 5.645 -4.578 1 97.12 53 TRP B C 1
ATOM 4395 O O . TRP B 1 53 ? -27.062 4.949 -5.156 1 97.12 53 TRP B O 1
ATOM 4405 N N . GLN B 1 54 ? -29.109 5.719 -4.977 1 97 54 GLN B N 1
ATOM 4406 C CA . GLN B 1 54 ? -29.641 4.852 -6.023 1 97 54 GLN B CA 1
ATOM 4407 C C . GLN B 1 54 ? -29.016 5.168 -7.375 1 97 54 GLN B C 1
ATOM 4409 O O . GLN B 1 54 ? -28.812 4.27 -8.195 1 97 54 GLN B O 1
ATOM 4414 N N . ASP B 1 55 ? -28.703 6.414 -7.609 1 97.69 55 ASP B N 1
ATOM 4415 C CA . ASP B 1 55 ? -28.047 6.809 -8.852 1 97.69 55 ASP B CA 1
ATOM 4416 C C . ASP B 1 55 ? -26.641 6.211 -8.953 1 97.69 55 ASP B C 1
ATOM 4418 O O . ASP B 1 55 ? -26.219 5.793 -10.031 1 97.69 55 ASP B O 1
ATOM 4422 N N . ILE B 1 56 ? -26.016 6.188 -7.887 1 97.94 56 ILE B N 1
ATOM 4423 C CA . ILE B 1 56 ? -24.656 5.66 -7.852 1 97.94 56 ILE B CA 1
ATOM 4424 C C . ILE B 1 56 ? -24.688 4.148 -8.078 1 97.94 56 ILE B C 1
ATOM 4426 O O . ILE B 1 56 ? -23.891 3.617 -8.859 1 97.94 56 ILE B O 1
ATOM 4430 N N . MET B 1 57 ? -25.594 3.436 -7.41 1 97.88 57 MET B N 1
ATOM 4431 C CA . MET B 1 57 ? -25.703 1.988 -7.582 1 97.88 57 MET B CA 1
ATOM 4432 C C . MET B 1 57 ? -26.094 1.637 -9.008 1 97.88 57 MET B C 1
ATOM 4434 O O . MET B 1 57 ? -25.672 0.615 -9.547 1 97.88 57 MET B O 1
ATOM 4438 N N . THR B 1 58 ? -26.922 2.502 -9.609 1 97.94 58 THR B N 1
ATOM 4439 C CA . THR B 1 58 ? -27.266 2.314 -11.008 1 97.94 58 THR B CA 1
ATOM 4440 C C . THR B 1 58 ? -26.031 2.443 -11.898 1 97.94 58 THR B C 1
ATOM 4442 O O . THR B 1 58 ? -25.844 1.645 -12.82 1 97.94 58 THR B O 1
ATOM 4445 N N . ASP B 1 59 ? -25.219 3.434 -11.641 1 98.12 59 ASP B N 1
ATOM 4446 C CA . ASP B 1 59 ? -24 3.627 -12.422 1 98.12 59 ASP B CA 1
ATOM 4447 C C . ASP B 1 59 ? -23.031 2.463 -12.227 1 98.12 59 ASP B C 1
ATOM 4449 O O . ASP B 1 59 ? -22.312 2.092 -13.148 1 98.12 59 ASP B O 1
ATOM 4453 N N . ILE B 1 60 ? -22.969 1.854 -10.992 1 98.06 60 ILE B N 1
ATOM 4454 C CA . ILE B 1 60 ? -22.156 0.667 -10.758 1 98.06 60 ILE B CA 1
ATOM 4455 C C . ILE B 1 60 ? -22.594 -0.453 -11.695 1 98.06 60 ILE B C 1
ATOM 4457 O O . ILE B 1 60 ? -21.75 -1.097 -12.336 1 98.06 60 ILE B O 1
ATOM 4461 N N . GLN B 1 61 ? -23.844 -0.654 -11.82 1 96.56 61 GLN B N 1
ATOM 4462 C CA . GLN B 1 61 ? -24.406 -1.724 -12.641 1 96.56 61 GLN B CA 1
ATOM 4463 C C . GLN B 1 61 ? -24.188 -1.439 -14.125 1 96.56 61 GLN B C 1
ATOM 4465 O O . GLN B 1 61 ? -23.797 -2.33 -14.883 1 96.56 61 GLN B O 1
ATOM 4470 N N . ASP B 1 62 ? -24.312 -0.201 -14.508 1 97.06 62 ASP B N 1
ATOM 4471 C CA . ASP B 1 62 ? -24.406 0.12 -15.93 1 97.06 62 ASP B CA 1
ATOM 4472 C C . ASP B 1 62 ? -23.047 0.505 -16.484 1 97.06 62 ASP B C 1
ATOM 4474 O O . ASP B 1 62 ? -22.797 0.363 -17.688 1 97.06 62 ASP B O 1
ATOM 4478 N N . LYS B 1 63 ? -22.25 1.037 -15.633 1 97.81 63 LYS B N 1
ATOM 4479 C CA . LYS B 1 63 ? -21.031 1.647 -16.172 1 97.81 63 LYS B CA 1
ATOM 4480 C C . LYS B 1 63 ? -19.781 0.956 -15.641 1 97.81 63 LYS B C 1
ATOM 4482 O O . LYS B 1 63 ? -18.781 0.854 -16.344 1 97.81 63 LYS B O 1
ATOM 4487 N N . ILE B 1 64 ? -19.75 0.462 -14.391 1 97.75 64 ILE B N 1
ATOM 4488 C CA . ILE B 1 64 ? -18.562 -0.133 -13.797 1 97.75 64 ILE B CA 1
ATOM 4489 C C . ILE B 1 64 ? -18.516 -1.624 -14.117 1 97.75 64 ILE B C 1
ATOM 4491 O O . ILE B 1 64 ? -17.531 -2.111 -14.68 1 97.75 64 ILE B O 1
ATOM 4495 N N . LEU B 1 65 ? -19.594 -2.389 -13.906 1 96.62 65 LEU B N 1
ATOM 4496 C CA . LEU B 1 65 ? -19.609 -3.842 -14.031 1 96.62 65 LEU B CA 1
ATOM 4497 C C . LEU B 1 65 ? -19.281 -4.27 -15.461 1 96.62 65 LEU B C 1
ATOM 4499 O O . LEU B 1 65 ? -18.562 -5.246 -15.672 1 96.62 65 LEU B O 1
ATOM 4503 N N . PRO B 1 66 ? -19.75 -3.484 -16.469 1 95.12 66 PRO B N 1
ATOM 4504 C CA . PRO B 1 66 ? -19.453 -3.896 -17.844 1 95.12 66 PRO B CA 1
ATOM 4505 C C . PRO B 1 66 ? -17.953 -3.82 -18.172 1 95.12 66 PRO B C 1
ATOM 4507 O O . PRO B 1 66 ? -17.5 -4.445 -19.125 1 95.12 66 PRO B O 1
ATOM 4510 N N . GLY B 1 67 ? -17.25 -3.061 -17.406 1 96.06 67 GLY B N 1
ATOM 4511 C CA . GLY B 1 67 ? -15.82 -2.918 -17.656 1 96.06 67 GLY B CA 1
ATOM 4512 C C . GLY B 1 67 ? -14.961 -3.752 -16.719 1 96.06 67 GLY B C 1
ATOM 4513 O O . GLY B 1 67 ? -13.742 -3.617 -16.688 1 96.06 67 GLY B O 1
ATOM 4514 N N . MET B 1 68 ? -15.578 -4.688 -16.031 1 95.69 68 MET B N 1
ATOM 4515 C CA . MET B 1 68 ? -14.859 -5.488 -15.039 1 95.69 68 MET B CA 1
ATOM 4516 C C . MET B 1 68 ? -14.312 -6.762 -15.672 1 95.69 68 MET B C 1
ATOM 4518 O O . MET B 1 68 ? -15.008 -7.43 -16.438 1 95.69 68 MET B O 1
ATOM 4522 N N . THR B 1 69 ? -13.023 -7 -15.477 1 95.25 69 THR B N 1
ATOM 4523 C CA . THR B 1 69 ? -12.547 -8.375 -15.531 1 95.25 69 THR B CA 1
ATOM 4524 C C . THR B 1 69 ? -12.992 -9.148 -14.297 1 95.25 69 THR B C 1
ATOM 4526 O O . THR B 1 69 ? -12.641 -8.797 -13.172 1 95.25 69 THR B O 1
ATOM 4529 N N . HIS B 1 70 ? -13.781 -10.141 -14.555 1 95.38 70 HIS B N 1
ATOM 4530 C CA . HIS B 1 70 ? -14.398 -10.828 -13.422 1 95.38 70 HIS B CA 1
ATOM 4531 C C . HIS B 1 70 ? -13.484 -11.93 -12.883 1 95.38 70 HIS B C 1
ATOM 4533 O O . HIS B 1 70 ? -13.625 -13.094 -13.25 1 95.38 70 HIS B O 1
ATOM 4539 N N . TRP B 1 71 ? -12.719 -11.617 -11.93 1 95.38 71 TRP B N 1
ATOM 4540 C CA . TRP B 1 71 ? -11.711 -12.492 -11.336 1 95.38 71 TRP B CA 1
ATOM 4541 C C . TRP B 1 71 ? -12.367 -13.672 -10.625 1 95.38 71 TRP B C 1
ATOM 4543 O O . TRP B 1 71 ? -11.734 -14.719 -10.438 1 95.38 71 TRP B O 1
ATOM 4553 N N . GLN B 1 72 ? -13.617 -13.492 -10.234 1 94.69 72 GLN B N 1
ATOM 4554 C CA . GLN B 1 72 ? -14.289 -14.547 -9.477 1 94.69 72 GLN B CA 1
ATOM 4555 C C . GLN B 1 72 ? -15.141 -15.422 -10.391 1 94.69 72 GLN B C 1
ATOM 4557 O O . GLN B 1 72 ? -15.938 -16.234 -9.914 1 94.69 72 GLN B O 1
ATOM 4562 N N . HIS B 1 73 ? -15.047 -15.195 -11.711 1 95.88 73 HIS B N 1
ATOM 4563 C CA . HIS B 1 73 ? -15.734 -16.047 -12.68 1 95.88 73 HIS B CA 1
ATOM 4564 C C . HIS B 1 73 ? -15.234 -17.484 -12.609 1 95.88 73 HIS B C 1
ATOM 4566 O O . HIS B 1 73 ? -14.039 -17.719 -12.43 1 95.88 73 HIS B O 1
ATOM 4572 N N . PRO B 1 74 ? -16.125 -18.453 -12.797 1 95.88 74 PRO B N 1
ATOM 4573 C CA . PRO B 1 74 ? -15.703 -19.844 -12.703 1 95.88 74 PRO B CA 1
ATOM 4574 C C . PRO B 1 74 ? -14.672 -20.234 -13.758 1 95.88 74 PRO B C 1
ATOM 4576 O O . PRO B 1 74 ? -13.914 -21.188 -13.578 1 95.88 74 PRO B O 1
ATOM 4579 N N . HIS B 1 75 ? -14.641 -19.516 -14.867 1 97.06 75 HIS B N 1
ATOM 4580 C CA . HIS B 1 75 ? -13.711 -19.844 -15.938 1 97.06 75 HIS B CA 1
ATOM 4581 C C . HIS B 1 75 ? -12.609 -18.797 -16.062 1 97.06 75 HIS B C 1
ATOM 4583 O O . HIS B 1 75 ? -12.062 -18.594 -17.141 1 97.06 75 HIS B O 1
ATOM 4589 N N . PHE B 1 76 ? -12.391 -18.062 -15.008 1 96.5 76 PHE B N 1
ATOM 4590 C CA . PHE B 1 76 ? -11.18 -17.266 -14.859 1 96.5 76 PHE B CA 1
ATOM 4591 C C . PHE B 1 76 ? -10.047 -18.094 -14.266 1 96.5 76 PHE B C 1
ATOM 4593 O O . PHE B 1 76 ? -10.055 -18.391 -13.07 1 96.5 76 PHE B O 1
ATOM 4600 N N . HIS B 1 77 ? -9.023 -18.406 -15.117 1 97.19 77 HIS B N 1
ATOM 4601 C CA . HIS B 1 77 ? -7.93 -19.297 -14.711 1 97.19 77 HIS B CA 1
ATOM 4602 C C . HIS B 1 77 ? -6.578 -18.609 -14.898 1 97.19 77 HIS B C 1
ATOM 4604 O O . HIS B 1 77 ? -5.551 -19.281 -15.031 1 97.19 77 HIS B O 1
ATOM 4610 N N . ALA B 1 78 ? -6.59 -17.281 -14.93 1 94.69 78 ALA B N 1
ATOM 4611 C CA . ALA B 1 78 ? -5.41 -16.5 -15.305 1 94.69 78 ALA B CA 1
ATOM 4612 C C . ALA B 1 78 ? -4.637 -16.047 -14.062 1 94.69 78 ALA B C 1
ATOM 4614 O O . ALA B 1 78 ? -5.215 -15.906 -12.984 1 94.69 78 ALA B O 1
ATOM 4615 N N . TYR B 1 79 ? -3.324 -15.867 -14.258 1 92.94 79 TYR B N 1
ATOM 4616 C CA . TYR B 1 79 ? -2.443 -15.445 -13.172 1 92.94 79 TYR B CA 1
ATOM 4617 C C . TYR B 1 79 ? -2.584 -16.375 -11.969 1 92.94 79 TYR B C 1
ATOM 4619 O O . TYR B 1 79 ? -2.545 -17.594 -12.109 1 92.94 79 TYR B O 1
ATOM 4627 N N . PHE B 1 80 ? -2.582 -15.922 -10.789 1 92.56 80 PHE B N 1
ATOM 4628 C CA . PHE B 1 80 ? -3.121 -16.562 -9.594 1 92.56 80 PHE B CA 1
ATOM 4629 C C . PHE B 1 80 ? -4.387 -15.859 -9.125 1 92.56 80 PHE B C 1
ATOM 4631 O O . PHE B 1 80 ? -4.328 -14.734 -8.633 1 92.56 80 PHE B O 1
ATOM 4638 N N . PRO B 1 81 ? -5.477 -16.531 -9.438 1 88.38 81 PRO B N 1
ATOM 4639 C CA . PRO B 1 81 ? -6.742 -15.875 -9.109 1 88.38 81 PRO B CA 1
ATOM 4640 C C . PRO B 1 81 ? -6.777 -15.344 -7.68 1 88.38 81 PRO B C 1
ATOM 4642 O O . PRO B 1 81 ? -6.371 -16.031 -6.746 1 88.38 81 PRO B O 1
ATOM 4645 N N . THR B 1 82 ? -7.191 -14.117 -7.539 1 88.12 82 THR B N 1
ATOM 4646 C CA . THR B 1 82 ? -7.203 -13.477 -6.23 1 88.12 82 THR B CA 1
ATOM 4647 C C . THR B 1 82 ? -8.273 -14.094 -5.332 1 88.12 82 THR B C 1
ATOM 4649 O O . THR B 1 82 ? -9.367 -14.422 -5.797 1 88.12 82 THR B O 1
ATOM 4652 N N . GLY B 1 83 ? -7.898 -14.188 -4.156 1 86.12 83 GLY B N 1
ATOM 4653 C CA . GLY B 1 83 ? -8.828 -14.719 -3.17 1 86.12 83 GLY B CA 1
ATOM 4654 C C . GLY B 1 83 ? -9.898 -13.727 -2.764 1 86.12 83 GLY B C 1
ATOM 4655 O O . GLY B 1 83 ? -9.719 -12.516 -2.9 1 86.12 83 GLY B O 1
ATOM 4656 N N . SER B 1 84 ? -10.992 -14.281 -2.361 1 89.31 84 SER B N 1
ATOM 4657 C CA . SER B 1 84 ? -12.109 -13.531 -1.798 1 89.31 84 SER B CA 1
ATOM 4658 C C . SER B 1 84 ? -13.016 -14.43 -0.965 1 89.31 84 SER B C 1
ATOM 4660 O O . SER B 1 84 ? -13.219 -15.602 -1.307 1 89.31 84 SER B O 1
ATOM 4662 N N . SER B 1 85 ? -13.4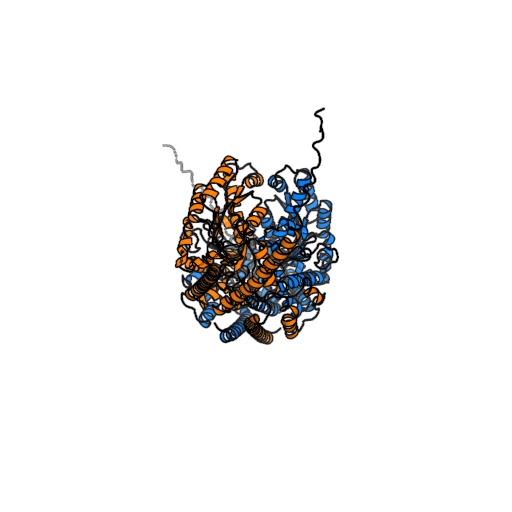3 -13.977 0.091 1 96.44 85 SER B N 1
ATOM 4663 C CA . SER B 1 85 ? -14.383 -14.695 0.934 1 96.44 85 SER B CA 1
ATOM 4664 C C . SER B 1 85 ? -15.258 -13.727 1.716 1 96.44 85 SER B C 1
ATOM 4666 O O . SER B 1 85 ? -14.898 -12.562 1.9 1 96.44 85 SER B O 1
ATOM 4668 N N . TYR B 1 86 ? -16.438 -14.242 2.078 1 97.62 86 TYR B N 1
ATOM 4669 C CA . TYR B 1 86 ? -17.344 -13.414 2.854 1 97.62 86 TYR B CA 1
ATOM 4670 C C . TYR B 1 86 ? -16.688 -12.922 4.133 1 97.62 86 TYR B C 1
ATOM 4672 O O . TYR B 1 86 ? -16.766 -11.734 4.465 1 97.62 86 TYR B O 1
ATOM 4680 N N . PRO B 1 87 ? -15.883 -13.797 4.875 1 97.88 87 PRO B N 1
ATOM 4681 C CA . PRO B 1 87 ? -15.188 -13.305 6.066 1 97.88 87 PRO B CA 1
ATOM 4682 C C . PRO B 1 87 ? -14.211 -12.18 5.75 1 97.88 87 PRO B C 1
ATOM 4684 O O . PRO B 1 87 ? -14.109 -11.211 6.512 1 97.88 87 PRO B O 1
ATOM 4687 N N . SER B 1 88 ? -13.492 -12.328 4.664 1 97.69 88 SER B N 1
ATOM 4688 C CA . SER B 1 88 ? -12.547 -11.289 4.258 1 97.69 88 SER B CA 1
ATOM 4689 C C . SER B 1 88 ? -13.258 -9.961 4.023 1 97.69 88 SER B C 1
ATOM 4691 O O . SER B 1 88 ? -12.766 -8.906 4.441 1 97.69 88 SER B O 1
ATOM 4693 N N . MET B 1 89 ? -14.43 -9.984 3.352 1 98.12 89 MET B N 1
ATOM 4694 C CA . MET B 1 89 ? -15.211 -8.797 3.037 1 98.12 89 MET B CA 1
ATOM 4695 C C . MET B 1 89 ? -15.711 -8.117 4.309 1 98.12 89 MET B C 1
ATOM 4697 O O . MET B 1 89 ? -15.68 -6.895 4.422 1 98.12 89 MET B O 1
ATOM 4701 N N . LEU B 1 90 ? -16.125 -8.914 5.27 1 98.56 90 LEU B N 1
ATOM 4702 C CA . LEU B 1 90 ? -16.641 -8.383 6.531 1 98.56 90 LEU B CA 1
ATOM 4703 C C . LEU B 1 90 ? -15.516 -7.715 7.324 1 98.56 90 LEU B C 1
ATOM 4705 O O . LEU B 1 90 ? -15.727 -6.664 7.934 1 98.56 90 LEU B O 1
ATOM 4709 N N . GLY B 1 91 ? -14.328 -8.375 7.316 1 98.06 91 GLY B N 1
ATOM 4710 C CA . GLY B 1 91 ? -13.18 -7.762 7.965 1 98.06 91 GLY B CA 1
ATOM 4711 C C . GLY B 1 91 ? -12.805 -6.418 7.367 1 98.06 91 GLY B C 1
ATOM 4712 O O . GLY B 1 91 ? -12.469 -5.48 8.094 1 98.06 91 GLY B O 1
ATOM 4713 N N . GLU B 1 92 ? -12.898 -6.312 6.059 1 97.12 92 GLU B N 1
ATOM 4714 C CA . GLU B 1 92 ? -12.609 -5.062 5.363 1 97.12 92 GLU B CA 1
ATOM 4715 C C . GLU B 1 92 ? -13.641 -3.99 5.707 1 97.12 92 GLU B C 1
ATOM 4717 O O . GLU B 1 92 ? -13.289 -2.824 5.906 1 97.12 92 GLU B O 1
ATOM 4722 N N . PHE B 1 93 ? -14.891 -4.367 5.711 1 98.38 93 PHE B N 1
ATOM 4723 C CA . PHE B 1 93 ? -15.984 -3.453 6.008 1 98.38 93 PHE B CA 1
ATOM 4724 C C . PHE B 1 93 ? -15.852 -2.891 7.418 1 98.38 93 PHE B C 1
ATOM 4726 O O . PHE B 1 93 ? -15.953 -1.678 7.621 1 98.38 93 PHE B O 1
ATOM 4733 N N . LEU B 1 94 ? -15.523 -3.752 8.352 1 98.44 94 LEU B N 1
ATOM 4734 C CA . LEU B 1 94 ? -15.367 -3.32 9.742 1 98.44 94 LEU B CA 1
ATOM 4735 C C . LEU B 1 94 ? -14.141 -2.424 9.898 1 98.44 94 LEU B C 1
ATOM 4737 O O . LEU B 1 94 ? -14.18 -1.435 10.633 1 98.44 94 LEU B O 1
ATOM 4741 N N . SER B 1 95 ? -13.055 -2.812 9.281 1 97.19 95 SER B N 1
ATOM 4742 C CA . SER B 1 95 ? -11.852 -1.983 9.312 1 97.19 95 SER B CA 1
ATOM 4743 C C . SER B 1 95 ? -12.156 -0.558 8.859 1 97.19 95 SER B C 1
ATOM 4745 O O . SER B 1 95 ? -11.688 0.405 9.477 1 97.19 95 SER B O 1
ATOM 4747 N N . ALA B 1 96 ? -12.914 -0.435 7.758 1 96.75 96 ALA B N 1
ATOM 4748 C CA . ALA B 1 96 ? -13.305 0.882 7.262 1 96.75 96 ALA B CA 1
ATOM 4749 C C . ALA B 1 96 ? -14.148 1.629 8.289 1 96.75 96 ALA B C 1
ATOM 4751 O O . ALA B 1 96 ? -14.016 2.846 8.445 1 96.75 96 ALA B O 1
ATOM 4752 N N . GLY B 1 97 ? -14.977 0.925 8.992 1 96.81 97 GLY B N 1
ATOM 4753 C CA . GLY B 1 97 ? -15.867 1.511 9.984 1 96.81 97 GLY B CA 1
ATOM 4754 C C . GLY B 1 97 ? -15.133 2.018 11.211 1 96.81 97 GLY B C 1
ATOM 4755 O O . GLY B 1 97 ? -15.508 3.047 11.781 1 96.81 97 GLY B O 1
ATOM 4756 N N . LEU B 1 98 ? -14.094 1.278 11.602 1 95.31 98 LEU B N 1
ATOM 4757 C CA . LEU B 1 98 ? -13.32 1.688 12.773 1 95.31 98 LEU B CA 1
ATOM 4758 C C . LEU B 1 98 ? -12.484 2.93 12.469 1 95.31 98 LEU B C 1
ATOM 4760 O O . LEU B 1 98 ? -12.172 3.707 13.367 1 95.31 98 LEU B O 1
ATOM 4764 N N . GLY B 1 99 ? -12.141 3.143 11.188 1 91.62 99 GLY B N 1
ATOM 4765 C CA . GLY B 1 99 ? -11.586 4.395 10.688 1 91.62 99 GLY B CA 1
ATOM 4766 C C . GLY B 1 99 ? -10.312 4.809 11.398 1 91.62 99 GLY B C 1
ATOM 4767 O O . GLY B 1 99 ? -10.18 5.957 11.828 1 91.62 99 GLY B O 1
ATOM 4768 N N . CYS B 1 100 ? -9.352 3.865 11.594 1 90.75 100 CYS B N 1
ATOM 4769 C CA . CYS B 1 100 ? -8.117 4.156 12.305 1 90.75 100 CYS B CA 1
ATOM 4770 C C . CYS B 1 100 ? -6.902 3.943 11.398 1 90.75 100 CYS B C 1
ATOM 4772 O O . CYS B 1 100 ? -6.988 3.223 10.406 1 90.75 100 CYS B O 1
ATOM 4774 N N . VAL B 1 101 ? -5.891 4.684 11.719 1 91.38 101 VAL B N 1
ATOM 4775 C CA . VAL B 1 101 ? -4.59 4.535 11.078 1 91.38 101 VAL B CA 1
ATOM 4776 C C . VAL B 1 101 ? -3.51 4.324 12.133 1 91.38 101 VAL B C 1
ATOM 4778 O O . VAL B 1 101 ? -3.582 4.895 13.227 1 91.38 101 VAL B O 1
ATOM 4781 N N . SER B 1 102 ? -2.555 3.502 11.773 1 91.62 102 SER B N 1
ATOM 4782 C CA . SER B 1 102 ? -1.502 3.219 12.742 1 91.62 102 SER B CA 1
ATOM 4783 C C . SER B 1 102 ? -0.119 3.408 12.125 1 91.62 102 SER B C 1
ATOM 4785 O O . SER B 1 102 ? 0.139 2.951 11.008 1 91.62 102 SER B O 1
ATOM 4787 N N . PHE B 1 103 ? 0.725 4.141 12.852 1 87.62 103 PHE B N 1
ATOM 4788 C CA . PHE B 1 103 ? 2.117 4.258 12.43 1 87.62 103 PHE B CA 1
ATOM 4789 C C . PHE B 1 103 ? 3.055 4.133 13.625 1 87.62 103 PHE B C 1
ATOM 4791 O O . PHE B 1 103 ? 4.203 3.709 13.484 1 87.62 103 PHE B O 1
ATOM 4798 N N . THR B 1 104 ? 2.656 4.492 14.789 1 89.88 104 THR B N 1
ATOM 4799 C CA . THR B 1 104 ? 3.291 4.141 16.047 1 89.88 104 THR B CA 1
ATOM 4800 C C . THR B 1 104 ? 2.367 3.266 16.891 1 89.88 104 THR B C 1
ATOM 4802 O O . THR B 1 104 ? 1.166 3.186 16.625 1 89.88 104 THR B O 1
ATOM 4805 N N . TRP B 1 105 ? 2.973 2.607 17.859 1 92 105 TRP B N 1
ATOM 4806 C CA . TRP B 1 105 ? 2.15 1.743 18.688 1 92 105 TRP B CA 1
ATOM 4807 C C . TRP B 1 105 ? 1.002 2.525 19.312 1 92 105 TRP B C 1
ATOM 4809 O O . TRP B 1 105 ? -0.141 2.062 19.328 1 92 105 TRP B O 1
ATOM 4819 N N . LEU B 1 106 ? 1.197 3.742 19.719 1 90.5 106 LEU B N 1
ATOM 4820 C CA . LEU B 1 106 ? 0.214 4.555 20.422 1 90.5 106 LEU B CA 1
ATOM 4821 C C . LEU B 1 106 ? -0.937 4.941 19.5 1 90.5 106 LEU B C 1
ATOM 4823 O O . LEU B 1 106 ? -2.074 5.094 19.953 1 90.5 106 LEU B O 1
ATOM 4827 N N . THR B 1 107 ? -0.688 5.078 18.266 1 93.06 107 THR B N 1
ATOM 4828 C CA . THR B 1 107 ? -1.716 5.523 17.328 1 93.06 107 THR B CA 1
ATOM 4829 C C . THR B 1 107 ? -2.703 4.395 17.047 1 93.06 107 THR B C 1
ATOM 4831 O O . THR B 1 107 ? -3.781 4.633 16.484 1 93.06 107 THR B O 1
ATOM 4834 N N . GLY B 1 108 ? -2.312 3.182 17.406 1 94.25 108 GLY B N 1
ATOM 4835 C CA . GLY B 1 108 ? -3.197 2.045 17.219 1 94.25 108 GLY B CA 1
ATOM 4836 C C . GLY B 1 108 ? -2.691 0.775 17.875 1 94.25 108 GLY B C 1
ATOM 4837 O O . GLY B 1 108 ? -2.322 -0.181 17.188 1 94.25 108 GLY B O 1
ATOM 4838 N N . PRO B 1 109 ? -2.748 0.74 19.156 1 95.5 109 PRO B N 1
ATOM 4839 C CA . PRO B 1 109 ? -2.234 -0.441 19.844 1 95.5 109 PRO B CA 1
ATOM 4840 C C . PRO B 1 109 ? -2.9 -1.735 19.391 1 95.5 109 PRO B C 1
ATOM 4842 O O . PRO B 1 109 ? -2.215 -2.727 19.125 1 95.5 109 PRO B O 1
ATOM 4845 N N . ALA B 1 110 ? -4.207 -1.734 19.281 1 97.12 110 ALA B N 1
ATOM 4846 C CA . ALA B 1 110 ? -4.93 -2.924 18.828 1 97.12 110 ALA B CA 1
ATOM 4847 C C . ALA B 1 110 ? -4.516 -3.322 17.422 1 97.12 110 ALA B C 1
ATOM 4849 O O . ALA B 1 110 ? -4.402 -4.508 17.109 1 97.12 110 ALA B O 1
ATOM 4850 N N . ILE B 1 111 ? -4.324 -2.344 16.547 1 96.81 111 ILE B N 1
ATOM 4851 C CA . ILE B 1 111 ? -3.92 -2.598 15.164 1 96.81 111 ILE B CA 1
ATOM 4852 C C . ILE B 1 111 ? -2.547 -3.264 15.148 1 96.81 111 ILE B C 1
ATOM 4854 O O . ILE B 1 111 ? -2.348 -4.27 14.461 1 96.81 111 ILE B O 1
ATOM 4858 N N . THR B 1 112 ? -1.607 -2.703 15.906 1 96.25 112 THR B N 1
ATOM 4859 C CA . THR B 1 112 ? -0.246 -3.223 15.977 1 96.25 112 THR B CA 1
ATOM 4860 C C . THR B 1 112 ? -0.23 -4.621 16.594 1 96.25 112 THR B C 1
ATOM 4862 O O . THR B 1 112 ? 0.403 -5.531 16.047 1 96.25 112 THR B O 1
ATOM 4865 N N . GLU B 1 113 ? -0.932 -4.77 17.656 1 97.06 113 GLU B N 1
ATOM 4866 C CA . GLU B 1 113 ? -0.916 -6.035 18.391 1 97.06 113 GLU B CA 1
ATOM 4867 C C . GLU B 1 113 ? -1.574 -7.148 17.578 1 97.06 113 GLU B C 1
ATOM 4869 O O . GLU B 1 113 ? -1.069 -8.273 17.531 1 97.06 113 GLU B O 1
ATOM 4874 N N . LEU B 1 114 ? -2.676 -6.848 16.969 1 98.06 114 LEU B N 1
ATOM 4875 C CA . LEU B 1 114 ? -3.336 -7.895 16.188 1 98.06 114 LEU B CA 1
ATOM 4876 C C . LEU B 1 114 ? -2.488 -8.297 14.992 1 98.06 114 LEU B C 1
ATOM 4878 O O . LEU B 1 114 ? -2.469 -9.469 14.602 1 98.06 114 LEU B O 1
ATOM 4882 N N . GLU B 1 115 ? -1.893 -7.32 14.383 1 97.38 115 GLU B N 1
ATOM 4883 C CA . GLU B 1 115 ? -0.993 -7.637 13.273 1 97.38 115 GLU B CA 1
ATOM 4884 C C . GLU B 1 115 ? 0.106 -8.602 13.719 1 97.38 115 GLU B C 1
ATOM 4886 O O . GLU B 1 115 ? 0.383 -9.586 13.039 1 97.38 115 GLU B O 1
ATOM 4891 N N . THR B 1 116 ? 0.698 -8.352 14.828 1 97.06 116 THR B N 1
ATOM 4892 C CA . THR B 1 116 ? 1.758 -9.219 15.336 1 97.06 116 THR B CA 1
ATOM 4893 C C . THR B 1 116 ? 1.224 -10.617 15.633 1 97.06 116 THR B C 1
ATOM 4895 O O . THR B 1 116 ? 1.874 -11.609 15.312 1 97.06 116 THR B O 1
ATOM 4898 N N . VAL B 1 117 ? 0.054 -10.664 16.188 1 98 117 VAL B N 1
ATOM 4899 C CA . VAL B 1 117 ? -0.562 -11.953 16.5 1 98 117 VAL B CA 1
ATOM 4900 C C . VAL B 1 117 ? -0.847 -12.711 15.203 1 98 117 VAL B C 1
ATOM 4902 O O . VAL B 1 117 ? -0.625 -13.922 15.125 1 98 117 VAL B O 1
ATOM 4905 N N . MET B 1 118 ? -1.323 -12.008 14.211 1 98.19 118 MET B N 1
ATOM 4906 C CA . MET B 1 118 ? -1.641 -12.656 12.938 1 98.19 118 MET B CA 1
ATOM 4907 C C . MET B 1 118 ? -0.375 -13.156 12.25 1 98.19 118 MET B C 1
ATOM 4909 O O . MET B 1 118 ? -0.383 -14.219 11.625 1 98.19 118 MET B O 1
ATOM 4913 N N . ILE B 1 119 ? 0.655 -12.414 12.352 1 98 119 ILE B N 1
ATOM 4914 C CA . ILE B 1 119 ? 1.94 -12.82 11.805 1 98 119 ILE B CA 1
ATOM 4915 C C . ILE B 1 119 ? 2.412 -14.102 12.492 1 98 119 ILE B C 1
ATOM 4917 O O . ILE B 1 119 ? 2.895 -15.031 11.836 1 98 119 ILE B O 1
ATOM 4921 N N . ASP B 1 120 ? 2.232 -14.125 13.742 1 98.19 120 ASP B N 1
ATOM 4922 C CA . ASP B 1 120 ? 2.625 -15.297 14.516 1 98.19 120 ASP B CA 1
ATOM 4923 C C . ASP B 1 120 ? 1.746 -16.5 14.172 1 98.19 120 ASP B C 1
ATOM 4925 O O . ASP B 1 120 ? 2.252 -17.594 13.93 1 98.19 120 ASP B O 1
ATOM 4929 N N . TRP B 1 121 ? 0.375 -16.297 14.18 1 98.62 121 TRP B N 1
ATOM 4930 C CA . TRP B 1 121 ? -0.566 -17.359 13.852 1 98.62 121 TRP B CA 1
ATOM 4931 C C . TRP B 1 121 ? -0.232 -17.984 12.5 1 98.62 121 TRP B C 1
ATOM 4933 O O . TRP B 1 121 ? -0.123 -19.203 12.391 1 98.62 121 TRP B O 1
ATOM 4943 N N . LEU B 1 122 ? -0.061 -17.156 11.562 1 98.69 122 LEU B N 1
ATOM 4944 C CA . LEU B 1 122 ? 0.17 -17.672 10.219 1 98.69 122 LEU B CA 1
ATOM 4945 C C . LEU B 1 122 ? 1.526 -18.359 10.125 1 98.69 122 LEU B C 1
ATOM 4947 O O . LEU B 1 122 ? 1.655 -19.406 9.477 1 98.69 122 LEU B O 1
ATOM 4951 N N . GLY B 1 123 ? 2.559 -17.75 10.75 1 98.56 123 GLY B N 1
ATOM 4952 C CA . GLY B 1 123 ? 3.859 -18.391 10.773 1 98.56 123 GLY B CA 1
ATOM 4953 C C . GLY B 1 123 ? 3.82 -19.781 11.391 1 98.56 123 GLY B C 1
ATOM 4954 O O . GLY B 1 123 ? 4.422 -20.719 10.867 1 98.56 123 GLY B O 1
ATOM 4955 N N . ARG B 1 124 ? 3.115 -19.922 12.422 1 98.19 124 ARG B N 1
ATOM 4956 C CA . ARG B 1 124 ? 2.973 -21.219 13.094 1 98.19 124 ARG B CA 1
ATOM 4957 C C . ARG B 1 124 ? 2.164 -22.188 12.242 1 98.19 124 ARG B C 1
ATOM 4959 O O . ARG B 1 124 ? 2.496 -23.375 12.156 1 98.19 124 ARG B O 1
ATOM 4966 N N . MET B 1 125 ? 1.102 -21.688 11.656 1 98.5 125 MET B N 1
ATOM 4967 C CA . MET B 1 125 ? 0.324 -22.5 10.727 1 98.5 125 MET B CA 1
ATOM 4968 C C . MET B 1 125 ? 1.219 -23.094 9.648 1 98.5 125 MET B C 1
ATOM 4970 O O . MET B 1 125 ? 1.018 -24.234 9.234 1 98.5 125 MET B O 1
ATOM 4974 N N . MET B 1 126 ? 2.207 -22.328 9.242 1 98.5 126 MET B N 1
ATOM 4975 C CA . MET B 1 126 ? 3.08 -22.719 8.133 1 98.5 126 MET B CA 1
ATOM 4976 C C . MET B 1 126 ? 4.234 -23.578 8.633 1 98.5 126 MET B C 1
ATOM 4978 O O . MET B 1 126 ? 4.953 -24.188 7.832 1 98.5 126 MET B O 1
ATOM 4982 N N . GLY B 1 127 ? 4.453 -23.609 9.922 1 98.19 127 GLY B N 1
ATOM 4983 C CA . GLY B 1 127 ? 5.57 -24.359 10.484 1 98.19 127 GLY B CA 1
ATOM 4984 C C . GLY B 1 127 ? 6.898 -23.641 10.336 1 98.19 127 GLY B C 1
ATOM 4985 O O . GLY B 1 127 ? 7.949 -24.281 10.273 1 98.19 127 GLY B O 1
ATOM 4986 N N . LEU B 1 128 ? 6.91 -22.359 10.352 1 98.38 128 LEU B N 1
ATOM 4987 C CA . LEU B 1 128 ? 8.141 -21.594 10.18 1 98.38 128 LEU B CA 1
ATOM 4988 C C . LEU B 1 128 ? 9.07 -21.781 11.367 1 98.38 128 LEU B C 1
ATOM 4990 O O . LEU B 1 128 ? 8.609 -22.031 12.484 1 98.38 128 LEU B O 1
ATOM 4994 N N . PRO B 1 129 ? 10.383 -21.625 11.125 1 97.56 129 PRO B N 1
ATOM 4995 C CA . PRO B 1 129 ? 11.32 -21.656 12.25 1 97.56 129 PRO B CA 1
ATOM 4996 C C . PRO B 1 129 ? 11.031 -20.578 13.289 1 97.56 129 PRO B C 1
ATOM 4998 O O . PRO B 1 129 ? 10.648 -19.453 12.93 1 97.56 129 PRO B O 1
ATOM 5001 N N . LYS B 1 130 ? 11.289 -20.906 14.555 1 97 130 LYS B N 1
ATOM 5002 C CA . LYS B 1 130 ? 11 -19.984 15.656 1 97 130 LYS B CA 1
ATOM 5003 C C . LYS B 1 130 ? 11.766 -18.672 15.5 1 97 130 LYS B C 1
ATOM 5005 O O . LYS B 1 130 ? 11.312 -17.625 15.953 1 97 130 LYS B O 1
ATOM 5010 N N . GLU B 1 131 ? 12.875 -18.719 14.82 1 96.81 131 GLU B N 1
ATOM 5011 C CA . GLU B 1 131 ? 13.742 -17.547 14.641 1 96.81 131 GLU B CA 1
ATOM 5012 C C . GLU B 1 131 ? 13.078 -16.5 13.773 1 96.81 131 GLU B C 1
ATOM 5014 O O . GLU B 1 131 ? 13.5 -15.336 13.758 1 96.81 131 GLU B O 1
ATOM 5019 N N . LEU B 1 132 ? 12.07 -16.891 13.047 1 97.88 132 LEU B N 1
ATOM 5020 C CA . LEU B 1 132 ? 11.359 -15.953 12.188 1 97.88 132 LEU B CA 1
ATOM 5021 C C . LEU B 1 132 ? 10.109 -15.414 12.883 1 97.88 132 LEU B C 1
ATOM 5023 O O . LEU B 1 132 ? 9.5 -14.453 12.406 1 97.88 132 LEU B O 1
ATOM 5027 N N . LEU B 1 133 ? 9.75 -15.953 14.008 1 97.44 133 LEU B N 1
ATOM 5028 C CA . LEU B 1 133 ? 8.469 -15.641 14.641 1 97.44 133 LEU B CA 1
ATOM 5029 C C . LEU B 1 133 ? 8.617 -14.523 15.656 1 97.44 133 LEU B C 1
ATOM 5031 O O . LEU B 1 133 ? 9.672 -14.383 16.281 1 97.44 133 LEU B O 1
ATOM 5035 N N . PRO B 1 134 ? 7.594 -13.625 15.945 1 94.94 134 PRO B N 1
ATOM 5036 C CA . PRO B 1 134 ? 7.727 -12.43 16.781 1 94.94 134 PRO B CA 1
ATOM 5037 C C . PRO B 1 134 ? 7.773 -12.75 18.266 1 94.94 134 PRO B C 1
ATOM 5039 O O . PRO B 1 134 ? 8.281 -11.953 19.062 1 94.94 134 PRO B O 1
ATOM 5042 N N . TYR B 1 135 ? 7.203 -13.82 18.766 1 93.19 135 TYR B N 1
ATOM 5043 C CA . TYR B 1 135 ? 7.039 -14.039 20.188 1 93.19 135 TYR B CA 1
ATOM 5044 C C . TYR B 1 135 ? 8.031 -15.078 20.703 1 93.19 135 TYR B C 1
ATOM 5046 O O . TYR B 1 135 ? 7.855 -15.625 21.797 1 93.19 135 TYR B O 1
ATOM 5054 N N . THR B 1 136 ? 9.086 -15.227 19.953 1 93.19 136 THR B N 1
ATOM 5055 C CA . THR B 1 136 ? 10.141 -16.125 20.406 1 93.19 136 THR B CA 1
ATOM 5056 C C . THR B 1 136 ? 11.008 -15.453 21.469 1 93.19 136 THR B C 1
ATOM 5058 O O . THR B 1 136 ? 11.555 -14.375 21.234 1 93.19 136 THR B O 1
ATOM 5061 N N . GLU B 1 137 ? 11.164 -16.062 22.547 1 90.75 137 GLU B N 1
ATOM 5062 C CA . GLU B 1 137 ? 11.953 -15.508 23.641 1 90.75 137 GLU B CA 1
ATOM 5063 C C . GLU B 1 137 ? 13.406 -15.297 23.219 1 90.75 137 GLU B C 1
ATOM 5065 O O . GLU B 1 137 ? 14.047 -16.203 22.688 1 90.75 137 GLU B O 1
ATOM 5070 N N . GLY B 1 138 ? 13.82 -14.133 23.438 1 89.31 138 GLY B N 1
ATOM 5071 C CA . GLY B 1 138 ? 15.195 -13.805 23.094 1 89.31 138 GLY B CA 1
ATOM 5072 C C . GLY B 1 138 ? 15.438 -13.703 21.594 1 89.31 138 GLY B C 1
ATOM 5073 O O . GLY B 1 138 ? 16.562 -13.484 21.156 1 89.31 138 GLY B O 1
ATOM 5074 N N . GLY B 1 139 ? 14.422 -13.891 20.859 1 91.94 139 GLY B N 1
ATOM 5075 C CA . GLY B 1 139 ? 14.562 -13.859 19.422 1 91.94 139 GLY B CA 1
ATOM 5076 C C . GLY B 1 139 ? 14.547 -12.453 18.844 1 91.94 139 GLY B C 1
ATOM 5077 O O . GLY B 1 139 ? 14.117 -11.508 19.516 1 91.94 139 GLY B O 1
ATOM 5078 N N . LYS B 1 140 ? 15.062 -12.32 17.641 1 94.5 140 LYS B N 1
ATOM 5079 C CA . LYS B 1 140 ? 15.094 -11.031 16.953 1 94.5 140 LYS B CA 1
ATOM 5080 C C . LYS B 1 140 ? 14.156 -11.031 15.75 1 94.5 140 LYS B C 1
ATOM 5082 O O . LYS B 1 140 ? 14.102 -10.055 14.992 1 94.5 140 LYS B O 1
ATOM 5087 N N . GLY B 1 141 ? 13.523 -12.164 15.602 1 95.56 141 GLY B N 1
ATOM 5088 C CA . GLY B 1 141 ? 12.648 -12.297 14.445 1 95.56 141 GLY B CA 1
ATOM 5089 C C . GLY B 1 141 ? 11.367 -11.508 14.57 1 95.56 141 GLY B C 1
ATOM 5090 O O . GLY B 1 141 ? 11.125 -10.859 15.594 1 95.56 141 GLY B O 1
ATOM 5091 N N . GLY B 1 142 ? 10.547 -11.461 13.539 1 95.69 142 GLY B N 1
ATOM 5092 C CA . GLY B 1 142 ? 9.266 -10.773 13.469 1 95.69 142 GLY B CA 1
ATOM 5093 C C . GLY B 1 142 ? 8.75 -10.617 12.047 1 95.69 142 GLY B C 1
ATOM 5094 O O . GLY B 1 142 ? 9.242 -11.281 11.133 1 95.69 142 GLY B O 1
ATOM 5095 N N . GLY B 1 143 ? 7.754 -9.844 11.953 1 96.56 143 GLY B N 1
ATOM 5096 C CA . GLY B 1 143 ? 7.172 -9.664 10.633 1 96.56 143 GLY B CA 1
ATOM 5097 C C . GLY B 1 143 ? 6.258 -8.453 10.547 1 96.56 143 GLY B C 1
ATOM 5098 O O . GLY B 1 143 ? 6.035 -7.766 11.539 1 96.56 143 GLY B O 1
ATOM 5099 N N . VAL B 1 144 ? 5.816 -8.203 9.328 1 96.94 144 VAL B N 1
ATOM 5100 C CA . VAL B 1 144 ? 4.945 -7.07 9.031 1 96.94 144 VAL B CA 1
ATOM 5101 C C . VAL B 1 144 ? 4.055 -7.398 7.836 1 96.94 144 VAL B C 1
ATOM 5103 O O . VAL B 1 144 ? 4.434 -8.188 6.969 1 96.94 144 VAL B O 1
ATOM 5106 N N . ILE B 1 145 ? 2.83 -6.91 7.836 1 97 145 ILE B N 1
ATOM 5107 C CA . ILE B 1 145 ? 1.939 -7.031 6.688 1 97 145 ILE B CA 1
ATOM 5108 C C . ILE B 1 145 ? 2.191 -5.883 5.715 1 97 145 ILE B C 1
ATOM 5110 O O . ILE B 1 145 ? 1.92 -4.723 6.031 1 97 145 ILE B O 1
ATOM 5114 N N . GLN B 1 146 ? 2.768 -6.207 4.551 1 96.06 146 GLN B N 1
ATOM 5115 C CA . GLN B 1 146 ? 2.945 -5.25 3.463 1 96.06 146 GLN B CA 1
ATOM 5116 C C . GLN B 1 146 ? 1.748 -5.27 2.514 1 96.06 146 GLN B C 1
ATOM 5118 O O . GLN B 1 146 ? 0.881 -6.141 2.617 1 96.06 146 GLN B O 1
ATOM 5123 N N . THR B 1 147 ? 1.703 -4.316 1.579 1 93 147 THR B N 1
ATOM 5124 C CA . THR B 1 147 ? 0.587 -4.301 0.641 1 93 147 THR B CA 1
ATOM 5125 C C . THR B 1 147 ? 0.809 -5.312 -0.479 1 93 147 THR B C 1
ATOM 5127 O O . THR B 1 147 ? -0.15 -5.809 -1.076 1 93 147 THR B O 1
ATOM 5130 N N . SER B 1 148 ? 2.107 -5.57 -0.743 1 94.31 148 SER B N 1
ATOM 5131 C CA . SER B 1 148 ? 2.406 -6.461 -1.859 1 94.31 148 SER B CA 1
ATOM 5132 C C . SER B 1 148 ? 3.723 -7.199 -1.643 1 94.31 148 SER B C 1
ATOM 5134 O O . SER B 1 148 ? 4.551 -6.777 -0.833 1 94.31 148 SER B O 1
ATOM 5136 N N . SER B 1 149 ? 3.896 -8.25 -2.43 1 95.62 149 SER B N 1
ATOM 5137 C CA . SER B 1 149 ? 5.16 -8.977 -2.404 1 95.62 149 SER B CA 1
ATOM 5138 C C . SER B 1 149 ? 6.293 -8.133 -2.984 1 95.62 149 SER B C 1
ATOM 5140 O O . SER B 1 149 ? 7.449 -8.281 -2.586 1 95.62 149 SER B O 1
ATOM 5142 N N . SER B 1 150 ? 5.949 -7.25 -3.918 1 95.38 150 SER B N 1
ATOM 5143 C CA . SER B 1 150 ? 6.949 -6.348 -4.477 1 95.38 150 SER B CA 1
ATOM 5144 C C . SER B 1 150 ? 7.586 -5.488 -3.391 1 95.38 150 SER B C 1
ATOM 5146 O O . SER B 1 150 ? 8.805 -5.305 -3.371 1 95.38 150 SER B O 1
ATOM 5148 N N . GLU B 1 151 ? 6.785 -5.035 -2.523 1 95.81 151 GLU B N 1
ATOM 5149 C CA . GLU B 1 151 ? 7.305 -4.227 -1.423 1 95.81 151 GLU B CA 1
ATOM 5150 C C . GLU B 1 151 ? 8.133 -5.074 -0.461 1 95.81 151 GLU B C 1
ATOM 5152 O O . GLU B 1 151 ? 9.109 -4.59 0.111 1 95.81 151 GLU B O 1
ATOM 5157 N N . CYS B 1 152 ? 7.734 -6.293 -0.263 1 97.94 152 CYS B N 1
ATOM 5158 C CA . CYS B 1 152 ? 8.5 -7.184 0.598 1 97.94 152 CYS B CA 1
ATOM 5159 C C . CYS B 1 152 ? 9.922 -7.352 0.08 1 97.94 152 CYS B C 1
ATOM 5161 O O . CYS B 1 152 ? 10.883 -7.207 0.836 1 97.94 152 CYS B O 1
ATOM 5163 N N . VAL B 1 153 ? 10.039 -7.605 -1.205 1 98.06 153 VAL B N 1
ATOM 5164 C CA . VAL B 1 153 ? 11.352 -7.82 -1.805 1 98.06 153 VAL B CA 1
ATOM 5165 C C . VAL B 1 153 ? 12.18 -6.543 -1.703 1 98.06 153 VAL B C 1
ATOM 5167 O O . VAL B 1 153 ? 13.359 -6.59 -1.354 1 98.06 153 VAL B O 1
ATOM 5170 N N . LEU B 1 154 ? 11.531 -5.449 -1.96 1 97.56 154 LEU B N 1
ATOM 5171 C CA . LEU B 1 154 ? 12.242 -4.18 -1.954 1 97.56 154 LEU B CA 1
ATOM 5172 C C . LEU B 1 154 ? 12.789 -3.869 -0.565 1 97.56 154 LEU B C 1
ATOM 5174 O O . LEU B 1 154 ? 13.977 -3.562 -0.415 1 97.56 154 LEU B O 1
ATOM 5178 N N . VAL B 1 155 ? 11.945 -3.98 0.447 1 97.62 155 VAL B N 1
ATOM 5179 C CA . VAL B 1 155 ? 12.367 -3.576 1.785 1 97.62 155 VAL B CA 1
ATOM 5180 C C . VAL B 1 155 ? 13.438 -4.535 2.299 1 97.62 155 VAL B C 1
ATOM 5182 O O . VAL B 1 155 ? 14.352 -4.125 3.021 1 97.62 155 VAL B O 1
ATOM 5185 N N . CYS B 1 156 ? 13.367 -5.789 1.946 1 98.44 156 CYS B N 1
ATOM 5186 C CA . CYS B 1 156 ? 14.383 -6.746 2.357 1 98.44 156 CYS B CA 1
ATOM 5187 C C . CYS B 1 156 ? 15.711 -6.469 1.653 1 98.44 156 CYS B C 1
ATOM 5189 O O . CYS B 1 156 ? 16.781 -6.582 2.26 1 98.44 156 CYS B O 1
ATOM 5191 N N . MET B 1 157 ? 15.625 -6.113 0.384 1 98.56 157 MET B N 1
ATOM 5192 C CA . MET B 1 157 ? 16.844 -5.793 -0.344 1 98.56 157 MET B CA 1
ATOM 5193 C C . MET B 1 157 ? 17.484 -4.516 0.196 1 98.56 157 MET B C 1
ATOM 5195 O O . MET B 1 157 ? 18.719 -4.418 0.285 1 98.56 157 MET B O 1
ATOM 5199 N N . LEU B 1 158 ? 16.656 -3.576 0.556 1 97.75 158 LEU B N 1
ATOM 5200 C CA . LEU B 1 158 ? 17.156 -2.354 1.177 1 97.75 158 LEU B CA 1
ATOM 5201 C C . LEU B 1 158 ? 17.859 -2.66 2.492 1 97.75 158 LEU B C 1
ATOM 5203 O O . LEU B 1 158 ? 18.922 -2.104 2.775 1 97.75 158 LEU B O 1
ATOM 5207 N N . ALA B 1 159 ? 17.25 -3.488 3.271 1 97.69 159 ALA B N 1
ATOM 5208 C CA . ALA B 1 159 ? 17.844 -3.877 4.547 1 97.69 159 ALA B CA 1
ATOM 5209 C C . ALA B 1 159 ? 19.188 -4.59 4.336 1 97.69 159 ALA B C 1
ATOM 5211 O O . ALA B 1 159 ? 20.156 -4.32 5.043 1 97.69 159 ALA B O 1
ATOM 5212 N N . ALA B 1 160 ? 19.203 -5.477 3.381 1 98.56 160 ALA B N 1
ATOM 5213 C CA . ALA B 1 160 ? 20.438 -6.199 3.057 1 98.56 160 ALA B CA 1
ATOM 5214 C C . ALA B 1 160 ? 21.531 -5.242 2.592 1 98.56 160 ALA B C 1
ATOM 5216 O O . ALA B 1 160 ? 22.688 -5.375 2.984 1 98.56 160 ALA B O 1
ATOM 5217 N N . ARG B 1 161 ? 21.141 -4.316 1.727 1 97.62 161 ARG B N 1
ATOM 5218 C CA . ARG B 1 161 ? 22.078 -3.312 1.237 1 97.62 161 ARG B CA 1
ATOM 5219 C C . ARG B 1 161 ? 22.656 -2.496 2.389 1 97.62 161 ARG B C 1
ATOM 5221 O O . ARG B 1 161 ? 23.875 -2.301 2.467 1 97.62 161 ARG B O 1
ATOM 5228 N N . ASN B 1 162 ? 21.797 -2.02 3.25 1 95.56 162 ASN B N 1
ATOM 5229 C CA . ASN B 1 162 ? 22.234 -1.23 4.395 1 95.56 162 ASN B CA 1
ATOM 5230 C C . ASN B 1 162 ? 23.172 -2.029 5.305 1 95.56 162 ASN B C 1
ATOM 5232 O O . ASN B 1 162 ? 24.172 -1.507 5.781 1 95.56 162 ASN B O 1
ATOM 5236 N N . LYS B 1 163 ? 22.812 -3.24 5.559 1 96.69 163 LYS B N 1
ATOM 5237 C CA . LYS B 1 163 ? 23.641 -4.125 6.375 1 96.69 163 LYS B CA 1
ATOM 5238 C C . LYS B 1 163 ? 25.031 -4.266 5.789 1 96.69 163 LYS B C 1
ATOM 5240 O O . LYS B 1 163 ? 26.031 -4.137 6.508 1 96.69 163 LYS B O 1
ATOM 5245 N N . THR B 1 164 ? 25.094 -4.508 4.52 1 97.31 164 THR B N 1
ATOM 5246 C CA . THR B 1 164 ? 26.359 -4.766 3.838 1 97.31 164 THR B CA 1
ATOM 5247 C C . THR B 1 164 ? 27.219 -3.502 3.789 1 97.31 164 THR B C 1
ATOM 5249 O O . THR B 1 164 ? 28.422 -3.553 4.039 1 97.31 164 THR B O 1
ATOM 5252 N N . ILE B 1 165 ? 26.609 -2.383 3.494 1 94.88 165 ILE B N 1
ATOM 5253 C CA . ILE B 1 165 ? 27.328 -1.114 3.443 1 94.88 165 ILE B CA 1
ATOM 5254 C C . ILE B 1 165 ? 27.891 -0.783 4.824 1 94.88 165 ILE B C 1
ATOM 5256 O O . ILE B 1 165 ? 29.047 -0.359 4.949 1 94.88 165 ILE B O 1
ATOM 5260 N N . THR B 1 166 ? 27.062 -0.959 5.816 1 93.94 166 THR B N 1
ATOM 5261 C CA . THR B 1 166 ? 27.5 -0.686 7.184 1 93.94 166 THR B CA 1
ATOM 5262 C C . THR B 1 166 ? 28.703 -1.54 7.555 1 93.94 166 THR B C 1
ATOM 5264 O O . THR B 1 166 ? 29.656 -1.044 8.148 1 93.94 166 THR B O 1
ATOM 5267 N N . ALA B 1 167 ? 28.672 -2.754 7.191 1 95 167 ALA B N 1
ATOM 5268 C CA . ALA B 1 167 ? 29.781 -3.666 7.477 1 95 167 ALA B CA 1
ATOM 5269 C C . ALA B 1 167 ? 31.031 -3.248 6.727 1 95 167 ALA B C 1
ATOM 5271 O O . ALA B 1 167 ? 32.125 -3.281 7.281 1 95 167 ALA B O 1
ATOM 5272 N N . LEU B 1 168 ? 30.891 -2.891 5.504 1 94.94 168 LEU B N 1
ATOM 5273 C CA . LEU B 1 168 ? 32.031 -2.492 4.676 1 94.94 168 LEU B CA 1
ATOM 5274 C C . LEU B 1 168 ? 32.656 -1.196 5.191 1 94.94 168 LEU B C 1
ATOM 5276 O O . LEU B 1 168 ? 33.875 -1.01 5.113 1 94.94 168 LEU B O 1
ATOM 5280 N N . LYS B 1 169 ? 31.797 -0.345 5.676 1 93.88 169 LYS B N 1
ATOM 5281 C CA . LYS B 1 169 ? 32.25 0.951 6.168 1 93.88 169 LYS B CA 1
ATOM 5282 C C . LYS B 1 169 ? 33.094 0.792 7.43 1 93.88 169 LYS B C 1
ATOM 5284 O O . LYS B 1 169 ? 33.906 1.669 7.758 1 93.88 169 LYS B O 1
ATOM 5289 N N . GLU B 1 170 ? 32.938 -0.266 8.117 1 92.88 170 GLU B N 1
ATOM 5290 C CA . GLU B 1 170 ? 33.781 -0.543 9.266 1 92.88 170 GLU B CA 1
ATOM 5291 C C . GLU B 1 170 ? 35.25 -0.708 8.836 1 92.88 170 GLU B C 1
ATOM 5293 O O . GLU B 1 170 ? 36.156 -0.298 9.555 1 92.88 170 GLU B O 1
ATOM 5298 N N . THR B 1 171 ? 35.5 -1.23 7.707 1 91.12 171 THR B N 1
ATOM 5299 C CA . THR B 1 171 ? 36.875 -1.478 7.227 1 91.12 171 THR B CA 1
ATOM 5300 C C . THR B 1 171 ? 37.281 -0.422 6.203 1 91.12 171 THR B C 1
ATOM 5302 O O . THR B 1 171 ? 38.469 -0.211 5.969 1 91.12 171 THR B O 1
ATOM 5305 N N . GLN B 1 172 ? 36.25 0.203 5.602 1 91.5 172 GLN B N 1
ATOM 5306 C CA . GLN B 1 172 ? 36.5 1.234 4.598 1 91.5 172 GLN B CA 1
ATOM 5307 C C . GLN B 1 172 ? 35.719 2.506 4.914 1 91.5 172 GLN B C 1
ATOM 5309 O O . GLN B 1 172 ? 34.906 2.957 4.102 1 91.5 172 GLN B O 1
ATOM 5314 N N . PRO B 1 173 ? 36 3.166 5.961 1 88.75 173 PRO B N 1
ATOM 5315 C CA . PRO B 1 173 ? 35.188 4.305 6.422 1 88.75 173 PRO B CA 1
ATOM 5316 C C . PRO B 1 173 ? 35.25 5.496 5.469 1 88.75 173 PRO B C 1
ATOM 5318 O O . PRO B 1 173 ? 34.312 6.305 5.418 1 88.75 173 PRO B O 1
ATOM 5321 N N . ASP B 1 174 ? 36.25 5.578 4.562 1 90.5 174 ASP B N 1
ATOM 5322 C CA . ASP B 1 174 ? 36.438 6.777 3.752 1 90.5 174 ASP B CA 1
ATOM 5323 C C . ASP B 1 174 ? 35.844 6.609 2.361 1 90.5 174 ASP B C 1
ATOM 5325 O O . ASP B 1 174 ? 35.75 7.57 1.593 1 90.5 174 ASP B O 1
ATOM 5329 N N . VAL B 1 175 ? 35.438 5.391 2.068 1 87.81 175 VAL B N 1
ATOM 5330 C CA . VAL B 1 175 ? 34.844 5.152 0.757 1 87.81 175 VAL B CA 1
ATOM 5331 C C . VAL B 1 175 ? 33.375 5.594 0.76 1 87.81 175 VAL B C 1
ATOM 5333 O O . VAL B 1 175 ? 32.656 5.324 1.715 1 87.81 175 VAL B O 1
ATOM 5336 N N . GLU B 1 176 ? 32.969 6.238 -0.332 1 87 176 GLU B N 1
ATOM 5337 C CA . GLU B 1 176 ? 31.594 6.707 -0.443 1 87 176 GLU B CA 1
ATOM 5338 C C . GLU B 1 176 ? 30.609 5.543 -0.606 1 87 176 GLU B C 1
ATOM 5340 O O . GLU B 1 176 ? 30.922 4.566 -1.295 1 87 176 GLU B O 1
ATOM 5345 N N . ASP B 1 177 ? 29.469 5.691 -0.031 1 88.81 177 ASP B N 1
ATOM 5346 C CA . ASP B 1 177 ? 28.453 4.641 -0.05 1 88.81 177 ASP B CA 1
ATOM 5347 C C . ASP B 1 177 ? 28.125 4.215 -1.48 1 88.81 177 ASP B C 1
ATOM 5349 O O . ASP B 1 177 ? 27.984 3.023 -1.762 1 88.81 177 ASP B O 1
ATOM 5353 N N . CYS B 1 178 ? 28.062 5.137 -2.357 1 87.75 178 CYS B N 1
ATOM 5354 C CA . CYS B 1 178 ? 27.672 4.848 -3.732 1 87.75 178 CYS B CA 1
ATOM 5355 C C . CYS B 1 178 ? 28.703 3.971 -4.422 1 87.75 178 CYS B C 1
ATOM 5357 O O . CYS B 1 178 ? 28.359 3.139 -5.262 1 87.75 178 CYS B O 1
ATOM 5359 N N . ILE B 1 179 ? 29.969 4.148 -4.035 1 87.56 179 ILE B N 1
ATOM 5360 C CA . ILE B 1 179 ? 31.031 3.332 -4.609 1 87.56 179 ILE B CA 1
ATOM 5361 C C . ILE B 1 179 ? 30.906 1.896 -4.102 1 87.56 179 ILE B C 1
ATOM 5363 O O . ILE B 1 179 ? 31.078 0.944 -4.867 1 87.56 179 ILE B O 1
ATOM 5367 N N . LEU B 1 180 ? 30.625 1.821 -2.844 1 92.69 180 LEU B N 1
ATOM 5368 C CA . LEU B 1 180 ? 30.422 0.492 -2.273 1 92.69 180 LEU B CA 1
ATOM 5369 C C . LEU B 1 180 ? 29.234 -0.205 -2.912 1 92.69 180 LEU B C 1
ATOM 5371 O O . LEU B 1 180 ? 29.312 -1.385 -3.262 1 92.69 180 LEU B O 1
ATOM 5375 N N . VAL B 1 181 ? 28.156 0.515 -3.129 1 94.25 181 VAL B N 1
ATOM 5376 C CA . VAL B 1 181 ? 26.906 -0.02 -3.689 1 94.25 181 VAL B CA 1
ATOM 5377 C C . VAL B 1 181 ? 27.156 -0.494 -5.121 1 94.25 181 VAL B C 1
ATOM 5379 O O . VAL B 1 181 ? 26.578 -1.492 -5.559 1 94.25 181 VAL B O 1
ATOM 5382 N N . SER B 1 182 ? 28.031 0.153 -5.824 1 92.44 182 SER B N 1
ATOM 5383 C CA . SER B 1 182 ? 28.312 -0.183 -7.215 1 92.44 182 SER B CA 1
ATOM 5384 C C . SER B 1 182 ? 28.953 -1.565 -7.336 1 92.44 182 SER B C 1
ATOM 5386 O O . SER B 1 182 ? 28.984 -2.148 -8.422 1 92.44 182 SER B O 1
ATOM 5388 N N . LYS B 1 183 ? 29.391 -2.09 -6.23 1 95.62 183 LYS B N 1
ATOM 5389 C CA . LYS B 1 183 ? 30.047 -3.398 -6.238 1 95.62 183 LYS B CA 1
ATOM 5390 C C . LYS B 1 183 ? 29.078 -4.492 -5.785 1 95.62 183 LYS B C 1
ATOM 5392 O O . LYS B 1 183 ? 29.375 -5.68 -5.902 1 95.62 183 LYS B O 1
ATOM 5397 N N . LEU B 1 184 ? 27.922 -4.109 -5.27 1 97.75 184 LEU B N 1
ATOM 5398 C CA . LEU B 1 184 ? 26.984 -5.07 -4.707 1 97.75 184 LEU B CA 1
ATOM 5399 C C . LEU B 1 184 ? 26.234 -5.812 -5.812 1 97.75 184 LEU B C 1
ATOM 5401 O O . LEU B 1 184 ? 25.828 -5.203 -6.805 1 97.75 184 LEU B O 1
ATOM 5405 N N . VAL B 1 185 ? 26.078 -7.156 -5.645 1 98.69 185 VAL B N 1
ATOM 5406 C CA . VAL B 1 185 ? 25.422 -7.977 -6.66 1 98.69 185 VAL B CA 1
ATOM 5407 C C . VAL B 1 185 ? 24.281 -8.766 -6.027 1 98.69 185 VAL B C 1
ATOM 5409 O O . VAL B 1 185 ? 24.469 -9.414 -4.992 1 98.69 185 VAL B O 1
ATOM 5412 N N . ALA B 1 186 ? 23.109 -8.688 -6.609 1 98.81 186 ALA B N 1
ATOM 5413 C CA . ALA B 1 186 ? 21.969 -9.5 -6.242 1 98.81 186 ALA B CA 1
ATOM 5414 C C . ALA B 1 186 ? 21.75 -10.633 -7.242 1 98.81 186 ALA B C 1
ATOM 5416 O O . ALA B 1 186 ? 21.953 -10.453 -8.445 1 98.81 186 ALA B O 1
ATOM 5417 N N . TYR B 1 187 ? 21.328 -11.797 -6.734 1 98.94 187 TYR B N 1
ATOM 5418 C CA . TYR B 1 187 ? 21.172 -12.992 -7.551 1 98.94 187 TYR B CA 1
ATOM 5419 C C . TYR B 1 187 ? 19.734 -13.5 -7.508 1 98.94 187 TYR B C 1
ATOM 5421 O O . TYR B 1 187 ? 19.125 -13.57 -6.438 1 98.94 187 TYR B O 1
ATOM 5429 N N . PHE B 1 188 ? 19.172 -13.867 -8.625 1 98.69 188 PHE B N 1
ATOM 5430 C CA . PHE B 1 188 ? 17.859 -14.508 -8.719 1 98.69 188 PHE B CA 1
ATOM 5431 C C . PHE B 1 188 ? 17.734 -15.266 -10.039 1 98.69 188 PHE B C 1
ATOM 5433 O O . PHE B 1 188 ? 18.547 -15.078 -10.945 1 98.69 188 PHE B O 1
ATOM 5440 N N . SER B 1 189 ? 16.828 -16.125 -10.164 1 98.19 189 SER B N 1
ATOM 5441 C CA . SER B 1 189 ? 16.672 -16.953 -11.359 1 98.19 189 SER B CA 1
ATOM 5442 C C . SER B 1 189 ? 15.93 -16.203 -12.461 1 98.19 189 SER B C 1
ATOM 5444 O O . SER B 1 189 ? 15.266 -15.195 -12.195 1 98.19 189 SER B O 1
ATOM 5446 N N . GLU B 1 190 ? 16.031 -16.688 -13.648 1 96.31 190 GLU B N 1
ATOM 5447 C CA . GLU B 1 190 ? 15.297 -16.172 -14.797 1 96.31 190 GLU B CA 1
ATOM 5448 C C . GLU B 1 190 ? 13.789 -16.359 -14.617 1 96.31 190 GLU B C 1
ATOM 5450 O O . GLU B 1 190 ? 12.992 -15.727 -15.32 1 96.31 190 GLU B O 1
ATOM 5455 N N . GLU B 1 191 ? 13.406 -17.188 -13.617 1 96.25 191 GLU B N 1
ATOM 5456 C CA . GLU B 1 191 ? 11.992 -17.453 -13.359 1 96.25 191 GLU B CA 1
ATOM 5457 C C . GLU B 1 191 ? 11.477 -16.578 -12.219 1 96.25 191 GLU B C 1
ATOM 5459 O O . GLU B 1 191 ? 10.289 -16.625 -11.883 1 96.25 191 GLU B O 1
ATOM 5464 N N . ALA B 1 192 ? 12.367 -15.766 -11.609 1 96.31 192 ALA B N 1
ATOM 5465 C CA . ALA B 1 192 ? 11.961 -14.906 -10.5 1 96.31 192 ALA B CA 1
ATOM 5466 C C . ALA B 1 192 ? 10.945 -13.867 -10.961 1 96.31 192 ALA B C 1
ATOM 5468 O O . ALA B 1 192 ? 10.922 -13.492 -12.133 1 96.31 192 ALA B O 1
ATOM 5469 N N . HIS B 1 193 ? 10.125 -13.492 -10.062 1 94.69 193 HIS B N 1
ATOM 5470 C CA . HIS B 1 193 ? 9.148 -12.445 -10.352 1 94.69 193 HIS B CA 1
ATOM 5471 C C . HIS B 1 193 ? 9.844 -11.133 -10.711 1 94.69 193 HIS B C 1
ATOM 5473 O O . HIS B 1 193 ? 10.914 -10.828 -10.188 1 94.69 193 HIS B O 1
ATOM 5479 N N . SER B 1 194 ? 9.211 -10.328 -11.547 1 92.06 194 SER B N 1
ATOM 5480 C CA . SER B 1 194 ? 9.781 -9.078 -12.039 1 92.06 194 SER B CA 1
ATOM 5481 C C . SER B 1 194 ? 10.023 -8.094 -10.898 1 92.06 194 SER B C 1
ATOM 5483 O O . SER B 1 194 ? 10.844 -7.188 -11.016 1 92.06 194 SER B O 1
ATOM 5485 N N . ALA B 1 195 ? 9.328 -8.273 -9.812 1 94 195 ALA B N 1
ATOM 5486 C CA . ALA B 1 195 ? 9.484 -7.406 -8.648 1 94 195 ALA B CA 1
ATOM 5487 C C . ALA B 1 195 ? 10.922 -7.441 -8.125 1 94 195 ALA B C 1
ATOM 5489 O O . ALA B 1 195 ? 11.406 -6.465 -7.555 1 94 195 ALA B O 1
ATOM 5490 N N . VAL B 1 196 ? 11.625 -8.531 -8.312 1 96.88 196 VAL B N 1
ATOM 5491 C CA . VAL B 1 196 ? 12.992 -8.656 -7.824 1 96.88 196 VAL B CA 1
ATOM 5492 C C . VAL B 1 196 ? 13.914 -7.746 -8.633 1 96.88 196 VAL B C 1
ATOM 5494 O O . VAL B 1 196 ? 14.75 -7.035 -8.062 1 96.88 196 VAL B O 1
ATOM 5497 N N . GLU B 1 197 ? 13.727 -7.801 -9.922 1 94.81 197 GLU B N 1
ATOM 5498 C CA . GLU B 1 197 ? 14.508 -6.922 -10.781 1 94.81 197 GLU B CA 1
ATOM 5499 C C . GLU B 1 197 ? 14.195 -5.453 -10.5 1 94.81 197 GLU B C 1
ATOM 5501 O 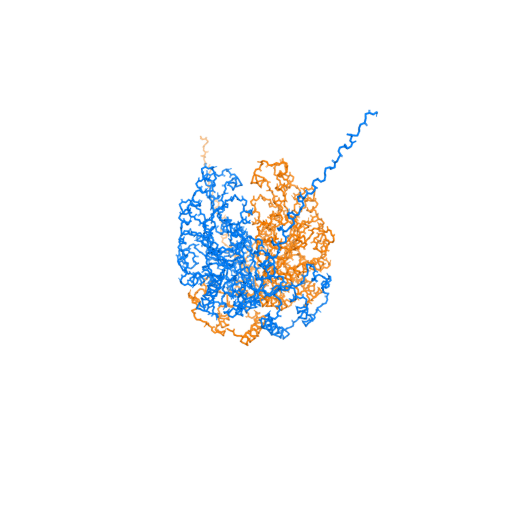O . GLU B 1 197 ? 15.102 -4.617 -10.484 1 94.81 197 GLU B O 1
ATOM 5506 N N . LYS B 1 198 ? 12.969 -5.129 -10.359 1 94.06 198 LYS B N 1
ATOM 5507 C CA . LYS B 1 198 ? 12.57 -3.764 -10.031 1 94.06 198 LYS B CA 1
ATOM 5508 C C . LYS B 1 198 ? 13.219 -3.299 -8.727 1 94.06 198 LYS B C 1
ATOM 5510 O O . LYS B 1 198 ? 13.672 -2.158 -8.633 1 94.06 198 LYS B O 1
ATOM 5515 N N . ALA B 1 199 ? 13.188 -4.145 -7.727 1 96.81 199 ALA B N 1
ATOM 5516 C CA . ALA B 1 199 ? 13.812 -3.818 -6.449 1 96.81 199 ALA B CA 1
ATOM 5517 C C . ALA B 1 199 ? 15.305 -3.521 -6.633 1 96.81 199 ALA B C 1
ATOM 5519 O O . ALA B 1 199 ? 15.828 -2.58 -6.035 1 96.81 199 ALA B O 1
ATOM 5520 N N . ALA B 1 200 ? 15.945 -4.309 -7.438 1 96.44 200 ALA B N 1
ATOM 5521 C CA . ALA B 1 200 ? 17.375 -4.121 -7.68 1 96.44 200 ALA B CA 1
ATOM 5522 C C . ALA B 1 200 ? 17.641 -2.783 -8.359 1 96.44 200 ALA B C 1
ATOM 5524 O O . ALA B 1 200 ? 18.609 -2.094 -8.031 1 96.44 200 ALA B O 1
ATOM 5525 N N . ARG B 1 201 ? 16.781 -2.455 -9.305 1 92.19 201 ARG B N 1
ATOM 5526 C CA . ARG B 1 201 ? 16.906 -1.178 -10 1 92.19 201 ARG B CA 1
ATOM 5527 C 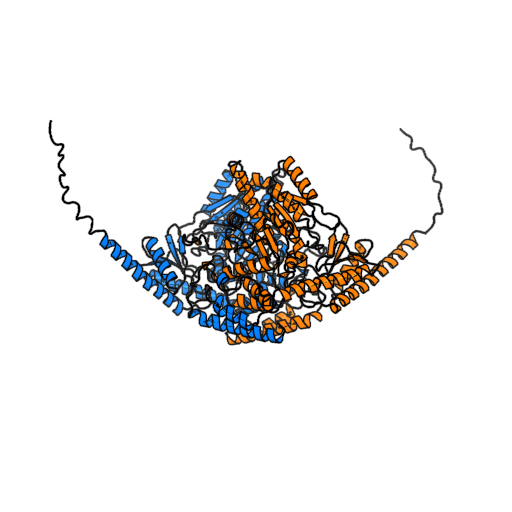C . ARG B 1 201 ? 16.75 -0.011 -9.031 1 92.19 201 ARG B C 1
ATOM 5529 O O . ARG B 1 201 ? 17.516 0.952 -9.078 1 92.19 201 ARG B O 1
ATOM 5536 N N . ILE B 1 202 ? 15.812 -0.105 -8.188 1 93.69 202 ILE B N 1
ATOM 5537 C CA . ILE B 1 202 ? 15.562 0.936 -7.195 1 93.69 202 ILE B CA 1
ATOM 5538 C C . ILE B 1 202 ? 16.75 1.044 -6.25 1 93.69 202 ILE B C 1
ATOM 5540 O O . ILE B 1 202 ? 17.188 2.148 -5.914 1 93.69 202 ILE B O 1
ATOM 5544 N N . CYS B 1 203 ? 17.328 -0.086 -5.906 1 95.38 203 CYS B N 1
ATOM 5545 C CA . CYS B 1 203 ? 18.422 -0.139 -4.953 1 95.38 203 CYS B CA 1
ATOM 5546 C C . CYS B 1 203 ? 19.75 0.218 -5.621 1 95.38 203 CYS B C 1
ATOM 5548 O O . CYS B 1 203 ? 20.75 0.426 -4.941 1 95.38 203 CYS B O 1
ATOM 5550 N N . LEU B 1 204 ? 19.812 0.261 -6.953 1 93.31 204 LEU B N 1
ATOM 5551 C CA . LEU B 1 204 ? 20.984 0.596 -7.75 1 93.31 204 LEU B CA 1
ATOM 5552 C C . LEU B 1 204 ? 22.078 -0.444 -7.559 1 93.31 204 LEU B C 1
ATOM 5554 O O . LEU B 1 204 ? 23.25 -0.092 -7.387 1 93.31 204 LEU B O 1
ATOM 5558 N N . VAL B 1 205 ? 21.656 -1.699 -7.566 1 96 205 VAL B N 1
ATOM 5559 C CA . VAL B 1 205 ? 22.656 -2.754 -7.414 1 96 205 VAL B CA 1
ATOM 5560 C C . VAL B 1 205 ? 22.75 -3.566 -8.703 1 96 205 VAL B C 1
ATOM 5562 O O . VAL B 1 205 ? 21.844 -3.525 -9.539 1 96 205 VAL B O 1
ATOM 5565 N N . LYS B 1 206 ? 23.859 -4.234 -8.867 1 96.38 206 LYS B N 1
ATOM 5566 C CA . LYS B 1 206 ? 24.031 -5.133 -10 1 96.38 206 LYS B CA 1
ATOM 5567 C C . LYS B 1 206 ? 23.219 -6.414 -9.812 1 96.38 206 LYS B C 1
ATOM 5569 O O . LYS B 1 206 ? 22.906 -6.789 -8.68 1 96.38 206 LYS B O 1
ATOM 5574 N N . THR B 1 207 ? 22.859 -7.031 -10.938 1 97.56 207 THR B N 1
ATOM 5575 C CA . THR B 1 207 ? 22.078 -8.258 -10.859 1 97.56 207 THR B CA 1
ATOM 5576 C C . THR B 1 207 ? 22.703 -9.359 -11.703 1 97.56 207 THR B C 1
ATOM 5578 O O . THR B 1 207 ? 23.422 -9.078 -12.664 1 97.56 207 THR B O 1
ATOM 5581 N N . ARG B 1 208 ? 22.594 -10.555 -11.234 1 98.5 208 ARG B N 1
ATOM 5582 C CA . ARG B 1 208 ? 22.844 -11.766 -12.016 1 98.5 208 ARG B CA 1
ATOM 5583 C C . ARG B 1 208 ? 21.562 -12.578 -12.164 1 98.5 208 ARG B C 1
ATOM 5585 O O . ARG B 1 208 ? 21 -13.055 -11.172 1 98.5 208 ARG B O 1
ATOM 5592 N N . VAL B 1 209 ? 21.094 -12.633 -13.383 1 98.06 209 VAL B N 1
ATOM 5593 C CA . VAL B 1 209 ? 19.969 -13.516 -13.672 1 98.06 209 VAL B CA 1
ATOM 5594 C C . VAL B 1 209 ? 20.484 -14.922 -13.984 1 98.06 209 VAL B C 1
ATOM 5596 O O . VAL B 1 209 ? 21.172 -15.133 -14.992 1 98.06 209 VAL B O 1
ATOM 5599 N N . LEU B 1 210 ? 20.125 -15.852 -13.211 1 98.75 210 LEU B N 1
ATOM 5600 C CA . LEU B 1 210 ? 20.734 -17.172 -13.266 1 98.75 210 LEU B CA 1
ATOM 5601 C C . LEU B 1 210 ? 19.812 -18.156 -13.977 1 98.75 210 LEU B C 1
ATOM 5603 O O . LEU B 1 210 ? 18.594 -18.062 -13.859 1 98.75 210 LEU B O 1
ATOM 5607 N N . SER B 1 211 ? 20.422 -19.094 -14.625 1 98.06 211 SER B N 1
ATOM 5608 C CA . SER B 1 211 ? 19.672 -20.141 -15.328 1 98.06 211 SER B CA 1
ATOM 5609 C C . SER B 1 211 ? 19.094 -21.156 -14.359 1 98.06 211 SER B C 1
ATOM 5611 O O . SER B 1 211 ? 19.578 -21.312 -13.242 1 98.06 211 SER B O 1
ATOM 5613 N N . THR B 1 212 ? 18.031 -21.812 -14.797 1 98.12 212 THR B N 1
ATOM 5614 C CA . THR B 1 212 ? 17.359 -22.844 -14.008 1 98.12 212 THR B CA 1
ATOM 5615 C C . THR B 1 212 ? 17.562 -24.219 -14.648 1 98.12 212 THR B C 1
ATOM 5617 O O . THR B 1 212 ? 18.031 -24.328 -15.789 1 98.12 212 THR B O 1
ATOM 5620 N N . ASP B 1 213 ? 17.281 -25.266 -13.898 1 97.75 213 ASP B N 1
ATOM 5621 C CA . ASP B 1 213 ? 17.391 -26.625 -14.422 1 97.75 213 ASP B CA 1
ATOM 5622 C C . ASP B 1 213 ? 16.156 -26.984 -15.25 1 97.75 213 ASP B C 1
ATOM 5624 O O . ASP B 1 213 ? 15.398 -26.109 -15.656 1 97.75 213 ASP B O 1
ATOM 5628 N N . GLU B 1 214 ? 15.953 -28.25 -15.508 1 95.31 214 GLU B N 1
ATOM 5629 C CA . GLU B 1 214 ? 14.883 -28.719 -16.391 1 95.31 214 GLU B CA 1
ATOM 5630 C C . GLU B 1 214 ? 13.516 -28.578 -15.727 1 95.31 214 GLU B C 1
ATOM 5632 O O . GLU B 1 214 ? 12.484 -28.578 -16.406 1 95.31 214 GLU B O 1
ATOM 5637 N N . LYS B 1 215 ? 13.555 -28.438 -14.484 1 96.38 215 LYS B N 1
ATOM 5638 C CA . LYS B 1 215 ? 12.305 -28.234 -13.75 1 96.38 215 LYS B CA 1
ATOM 5639 C C . LYS B 1 215 ? 12.078 -26.766 -13.438 1 96.38 215 LYS B C 1
ATOM 5641 O O . LYS B 1 215 ? 11.234 -26.422 -12.609 1 96.38 215 LYS B O 1
ATOM 5646 N N . PHE B 1 216 ? 12.93 -25.922 -14.055 1 97.75 216 PHE B N 1
ATOM 5647 C CA . PHE B 1 216 ? 12.836 -24.469 -13.93 1 97.75 216 PHE B CA 1
ATOM 5648 C C . PHE B 1 216 ? 13.195 -24.016 -12.516 1 97.75 216 PHE B C 1
ATOM 5650 O O . PHE B 1 216 ? 12.648 -23.031 -12.008 1 97.75 216 PHE B O 1
ATOM 5657 N N . SER B 1 217 ? 14.023 -24.75 -11.836 1 98 217 SER B N 1
ATOM 5658 C CA . SER B 1 217 ? 14.469 -24.5 -10.469 1 98 217 SER B CA 1
ATOM 5659 C C . SER B 1 217 ? 15.906 -23.984 -10.438 1 98 217 SER B C 1
ATOM 5661 O O . SER B 1 217 ? 16.797 -24.578 -11.062 1 98 217 SER B O 1
ATOM 5663 N N . LEU B 1 218 ? 16.094 -22.891 -9.742 1 98.62 218 LEU B N 1
ATOM 5664 C CA . LEU B 1 218 ? 17.469 -22.438 -9.492 1 98.62 218 LEU B CA 1
ATOM 5665 C C . LEU B 1 218 ? 18.188 -23.406 -8.547 1 98.62 218 LEU B C 1
ATOM 5667 O O . LEU B 1 218 ? 17.672 -23.734 -7.48 1 98.62 218 LEU B O 1
ATOM 5671 N N . ARG B 1 219 ? 19.375 -23.797 -9 1 98.62 219 ARG B N 1
ATOM 5672 C CA . ARG B 1 219 ? 20.141 -24.766 -8.227 1 98.62 219 ARG B CA 1
ATOM 5673 C C . ARG B 1 219 ? 21.281 -24.094 -7.473 1 98.62 219 ARG B C 1
ATOM 5675 O O . ARG B 1 219 ? 21.812 -23.078 -7.918 1 98.62 219 ARG B O 1
ATOM 5682 N N . ALA B 1 220 ? 21.719 -24.766 -6.395 1 98.5 220 ALA B N 1
ATOM 5683 C CA . ALA B 1 220 ? 22.781 -24.25 -5.523 1 98.5 220 ALA B CA 1
ATOM 5684 C C . ALA B 1 220 ? 24.078 -24.062 -6.293 1 98.5 220 ALA B C 1
ATOM 5686 O O . ALA B 1 220 ? 24.781 -23.062 -6.098 1 98.5 220 ALA B O 1
ATOM 5687 N N . GLU B 1 221 ? 24.375 -24.984 -7.125 1 98.56 221 GLU B N 1
ATOM 5688 C CA . GLU B 1 221 ? 25.641 -24.938 -7.848 1 98.56 221 GLU B CA 1
ATOM 5689 C C . GLU B 1 221 ? 25.703 -23.734 -8.789 1 98.56 221 GLU B C 1
ATOM 5691 O O . GLU B 1 221 ? 26.766 -23.125 -8.945 1 98.56 221 GLU B O 1
ATOM 5696 N N . THR B 1 222 ? 24.625 -23.484 -9.422 1 98.81 222 THR B N 1
ATOM 5697 C CA . THR B 1 222 ? 24.562 -22.328 -10.32 1 98.81 222 THR B CA 1
ATOM 5698 C C . THR B 1 222 ? 24.812 -21.031 -9.547 1 98.81 222 THR B C 1
ATOM 5700 O O . THR B 1 222 ? 25.547 -20.156 -10.016 1 98.81 222 THR B O 1
ATOM 5703 N N . LEU B 1 223 ? 24.203 -20.891 -8.383 1 98.88 223 LEU B N 1
ATOM 5704 C CA . LEU B 1 223 ? 24.422 -19.719 -7.539 1 98.88 223 LEU B CA 1
ATOM 5705 C C . LEU B 1 223 ? 25.875 -19.656 -7.07 1 98.88 223 LEU B C 1
ATOM 5707 O O . LEU B 1 223 ? 26.5 -18.594 -7.125 1 98.88 223 LEU B O 1
ATOM 5711 N N . ARG B 1 224 ? 26.391 -20.797 -6.617 1 98.75 224 ARG B N 1
ATOM 5712 C CA . ARG B 1 224 ? 27.766 -20.859 -6.105 1 98.75 224 ARG B CA 1
ATOM 5713 C C . ARG B 1 224 ? 28.75 -20.391 -7.16 1 98.75 224 ARG B C 1
ATOM 5715 O O . ARG B 1 224 ? 29.641 -19.562 -6.875 1 98.75 224 ARG B O 1
ATOM 5722 N N . GLU B 1 225 ? 28.609 -20.875 -8.359 1 98.75 225 GLU B N 1
ATOM 5723 C CA . GLU B 1 225 ? 29.5 -20.516 -9.453 1 98.75 225 GLU B CA 1
ATOM 5724 C C . GLU B 1 225 ? 29.453 -19.016 -9.734 1 98.75 225 GLU B C 1
ATOM 5726 O O . GLU B 1 225 ? 30.484 -18.359 -9.922 1 98.75 225 GLU B O 1
ATOM 5731 N N . ALA B 1 226 ? 28.234 -18.484 -9.789 1 98.81 226 ALA B N 1
ATOM 5732 C CA . ALA B 1 226 ? 28.062 -17.062 -10.07 1 98.81 226 ALA B CA 1
ATOM 5733 C C . ALA B 1 226 ? 28.672 -16.219 -8.969 1 98.81 226 ALA B C 1
ATOM 5735 O O . ALA B 1 226 ? 29.344 -15.211 -9.242 1 98.81 226 ALA B O 1
ATOM 5736 N N . VAL B 1 227 ? 28.484 -16.594 -7.746 1 98.81 227 VAL B N 1
ATOM 5737 C CA . VAL B 1 227 ? 28.984 -15.875 -6.582 1 98.81 227 VAL B CA 1
ATOM 5738 C C . VAL B 1 227 ? 30.516 -15.875 -6.586 1 98.81 227 VAL B C 1
ATOM 5740 O O . VAL B 1 227 ? 31.141 -14.836 -6.395 1 98.81 227 VAL B O 1
ATOM 5743 N N . GLU B 1 228 ? 31.094 -17.016 -6.793 1 98.62 228 GLU B N 1
ATOM 5744 C CA . GLU B 1 228 ? 32.562 -17.125 -6.789 1 98.62 228 GLU B CA 1
ATOM 5745 C C . GLU B 1 228 ? 33.188 -16.328 -7.93 1 98.62 228 GLU B C 1
ATOM 5747 O O . GLU B 1 228 ? 34.219 -15.703 -7.754 1 98.62 228 GLU B O 1
ATOM 5752 N N . LYS B 1 229 ? 32.562 -16.406 -9.062 1 98.62 229 LYS B N 1
ATOM 5753 C CA . LYS B 1 229 ? 33.031 -15.617 -10.195 1 98.62 229 LYS B CA 1
ATOM 5754 C C . LYS B 1 229 ? 33.031 -14.125 -9.875 1 98.62 229 LYS B C 1
ATOM 5756 O O . LYS B 1 229 ? 33.969 -13.406 -10.211 1 98.62 229 LYS B O 1
ATOM 5761 N N . ASP B 1 230 ? 31.938 -13.664 -9.289 1 98.56 230 ASP B N 1
ATOM 5762 C CA . ASP B 1 230 ? 31.812 -12.242 -8.961 1 98.56 230 ASP B CA 1
ATOM 5763 C C . ASP B 1 230 ? 32.812 -11.844 -7.875 1 98.56 230 ASP B C 1
ATOM 5765 O O . ASP B 1 230 ? 33.406 -10.758 -7.934 1 98.56 230 ASP B O 1
ATOM 5769 N N . ILE B 1 231 ? 33 -12.703 -6.887 1 98.25 231 ILE B N 1
ATOM 5770 C CA . ILE B 1 231 ? 34 -12.438 -5.863 1 98.25 231 ILE B CA 1
ATOM 5771 C C . ILE B 1 231 ? 35.375 -12.305 -6.516 1 98.25 231 ILE B C 1
ATOM 5773 O O . ILE B 1 231 ? 36.125 -11.375 -6.211 1 98.25 231 ILE B O 1
ATOM 5777 N N . ALA B 1 232 ? 35.719 -13.133 -7.414 1 98.12 232 ALA B N 1
ATOM 5778 C CA . ALA B 1 232 ? 37 -13.125 -8.109 1 98.12 232 ALA B CA 1
ATOM 5779 C C . ALA B 1 232 ? 37.156 -11.852 -8.93 1 98.12 232 ALA B C 1
ATOM 5781 O O . ALA B 1 232 ? 38.281 -11.383 -9.141 1 98.12 232 ALA B O 1
ATOM 5782 N N . SER B 1 233 ? 36.094 -11.297 -9.352 1 97.5 233 SER B N 1
ATOM 5783 C CA . SER B 1 233 ? 36.125 -10.094 -10.18 1 97.5 233 SER B CA 1
ATOM 5784 C C . SER B 1 233 ? 36.062 -8.836 -9.328 1 97.5 233 SER B C 1
ATOM 5786 O O . SER B 1 233 ? 35.938 -7.727 -9.852 1 97.5 233 SER B O 1
ATOM 5788 N N . GLY B 1 234 ? 36.031 -9.016 -7.984 1 96.31 234 GLY B N 1
ATOM 5789 C CA . GLY B 1 234 ? 36.094 -7.871 -7.086 1 96.31 234 GLY B CA 1
ATOM 5790 C C . GLY B 1 234 ? 34.719 -7.332 -6.711 1 96.31 234 GLY B C 1
ATOM 5791 O O . GLY B 1 234 ? 34.625 -6.266 -6.105 1 96.31 234 GLY B O 1
ATOM 5792 N N . LEU B 1 235 ? 33.688 -8.055 -7.098 1 97.81 235 LEU B N 1
ATOM 5793 C CA . LEU B 1 235 ? 32.344 -7.652 -6.734 1 97.81 235 LEU B CA 1
ATOM 5794 C C . LEU B 1 235 ? 31.938 -8.258 -5.395 1 97.81 235 LEU B C 1
ATOM 5796 O O . LEU B 1 235 ? 32.625 -9.109 -4.855 1 97.81 235 LEU B O 1
ATOM 5800 N N . ILE B 1 236 ? 30.844 -7.754 -4.824 1 97.94 236 ILE B N 1
ATOM 5801 C CA . ILE B 1 236 ? 30.422 -8.148 -3.48 1 97.94 236 ILE B CA 1
ATOM 5802 C C . ILE B 1 236 ? 29.031 -8.75 -3.527 1 97.94 236 ILE B C 1
ATOM 5804 O O . ILE B 1 236 ? 28.031 -8.023 -3.498 1 97.94 236 ILE B O 1
ATOM 5808 N N . PRO B 1 237 ? 28.922 -10.109 -3.523 1 98.62 237 PRO B N 1
ATOM 5809 C CA . PRO B 1 237 ? 27.609 -10.734 -3.357 1 98.62 237 PRO B CA 1
ATOM 5810 C C . PRO B 1 237 ? 26.938 -10.367 -2.035 1 98.62 237 PRO B C 1
ATOM 5812 O O . PRO B 1 237 ? 27.578 -10.43 -0.979 1 98.62 237 PRO B O 1
ATOM 5815 N N . PHE B 1 238 ? 25.562 -9.953 -2.066 1 98.69 238 PHE B N 1
ATOM 5816 C CA . PHE B 1 238 ? 24.984 -9.508 -0.804 1 98.69 238 PHE B CA 1
ATOM 5817 C C . PHE B 1 238 ? 23.547 -10.016 -0.651 1 98.69 238 PHE B C 1
ATOM 5819 O O . PHE B 1 238 ? 23.016 -10.039 0.456 1 98.69 238 PHE B O 1
ATOM 5826 N N . PHE B 1 239 ? 22.891 -10.438 -1.735 1 98.88 239 PHE B N 1
ATOM 5827 C CA . PHE B 1 239 ? 21.469 -10.758 -1.71 1 98.88 239 PHE B CA 1
ATOM 5828 C C . PHE B 1 239 ? 21.141 -11.859 -2.711 1 98.88 239 PHE B C 1
ATOM 5830 O O . PHE B 1 239 ? 21.625 -11.836 -3.846 1 98.88 239 PHE B O 1
ATOM 5837 N N . ALA B 1 240 ? 20.422 -12.828 -2.326 1 98.94 240 ALA B N 1
ATOM 5838 C CA . ALA B 1 240 ? 19.859 -13.852 -3.203 1 98.94 240 ALA B CA 1
ATOM 5839 C C . ALA B 1 240 ? 18.359 -14 -2.98 1 98.94 240 ALA B C 1
ATOM 5841 O O . ALA B 1 240 ? 17.891 -14 -1.84 1 98.94 240 ALA B O 1
ATOM 5842 N N . CYS B 1 241 ? 17.625 -14.055 -4.059 1 98.88 241 CYS B N 1
ATOM 5843 C CA . CYS B 1 241 ? 16.203 -14.32 -3.984 1 98.88 241 CYS B CA 1
ATOM 5844 C C . CYS B 1 241 ? 15.867 -15.703 -4.535 1 98.88 241 CYS B C 1
ATOM 5846 O O . CYS B 1 241 ? 16.125 -15.984 -5.707 1 98.88 241 CYS B O 1
ATOM 5848 N N . ALA B 1 242 ? 15.422 -16.562 -3.697 1 98.81 242 ALA B N 1
ATOM 5849 C CA . ALA B 1 242 ? 14.852 -17.844 -4.109 1 98.81 242 ALA B CA 1
ATOM 5850 C C . ALA B 1 242 ? 13.328 -17.766 -4.145 1 98.81 242 ALA B C 1
ATOM 5852 O O . ALA B 1 242 ? 12.719 -17 -3.404 1 98.81 242 ALA B O 1
ATOM 5853 N N . THR B 1 243 ? 12.766 -18.594 -5.023 1 98.5 243 THR B N 1
ATOM 5854 C CA . THR B 1 243 ? 11.312 -18.531 -5.191 1 98.5 243 THR B CA 1
ATOM 5855 C C . THR B 1 243 ? 10.672 -19.859 -4.801 1 98.5 243 THR B C 1
ATOM 5857 O O . THR B 1 243 ? 11.188 -20.922 -5.137 1 98.5 243 THR B O 1
ATOM 5860 N N . LEU B 1 244 ? 9.688 -19.781 -3.971 1 98.25 244 LEU B N 1
ATOM 5861 C CA . LEU B 1 244 ? 8.812 -20.891 -3.635 1 98.25 244 LEU B CA 1
ATOM 5862 C C . LEU B 1 244 ? 7.484 -20.797 -4.379 1 98.25 244 LEU B C 1
ATOM 5864 O O . LEU B 1 244 ? 6.484 -20.344 -3.816 1 98.25 244 LEU B O 1
ATOM 5868 N N . GLY B 1 245 ? 7.496 -21.359 -5.574 1 97.44 245 GLY B N 1
ATOM 5869 C CA . GLY B 1 245 ? 6.34 -21.234 -6.445 1 97.44 245 GLY B CA 1
ATOM 5870 C C . GLY B 1 245 ? 6.445 -20.062 -7.398 1 97.44 245 GLY B C 1
ATOM 5871 O O . GLY B 1 245 ? 5.785 -19.031 -7.211 1 97.44 245 GLY B O 1
ATOM 5872 N N . THR B 1 246 ? 7.234 -20.203 -8.492 1 96.5 246 THR B N 1
ATOM 5873 C CA . THR B 1 246 ? 7.438 -19.141 -9.469 1 96.5 246 THR B CA 1
ATOM 5874 C C . THR B 1 246 ? 6.137 -18.828 -10.203 1 96.5 246 THR B C 1
ATOM 5876 O O . THR B 1 246 ? 5.223 -19.656 -10.242 1 96.5 246 THR B O 1
ATOM 5879 N N . VAL B 1 247 ? 6.074 -17.688 -10.789 1 91.69 247 VAL B N 1
ATOM 5880 C CA . VAL B 1 247 ? 4.863 -17.203 -11.445 1 91.69 247 VAL B CA 1
ATOM 5881 C C . VAL B 1 247 ? 4.566 -18.078 -12.672 1 91.69 247 VAL B C 1
ATOM 5883 O O . VAL B 1 247 ? 3.416 -18.453 -12.906 1 91.69 247 VAL B O 1
ATOM 5886 N N . GLY B 1 248 ? 5.555 -18.406 -13.367 1 93.88 248 GLY B N 1
ATOM 5887 C CA . GLY B 1 248 ? 5.367 -19.062 -14.648 1 93.88 248 GLY B CA 1
ATOM 5888 C C . GLY B 1 248 ? 4.953 -20.516 -14.516 1 93.88 248 GLY B C 1
ATOM 5889 O O . GLY B 1 248 ? 3.975 -20.953 -15.125 1 93.88 248 GLY B O 1
ATOM 5890 N N . SER B 1 249 ? 5.648 -21.25 -13.695 1 95.38 249 SER B N 1
ATOM 5891 C CA . SER B 1 249 ? 5.43 -22.688 -13.664 1 95.38 249 SER B CA 1
ATOM 5892 C C . SER B 1 249 ? 5.223 -23.188 -12.234 1 95.38 249 SER B C 1
ATOM 5894 O O . SER B 1 249 ? 5.062 -24.391 -12.008 1 95.38 249 SER B O 1
ATOM 5896 N N . SER B 1 250 ? 5.199 -22.25 -11.289 1 96.62 250 SER B N 1
ATOM 5897 C CA . SER B 1 250 ? 5.117 -22.594 -9.867 1 96.62 250 SER B CA 1
ATOM 5898 C C . SER B 1 250 ? 6.273 -23.484 -9.445 1 96.62 250 SER B C 1
ATOM 5900 O O . SER B 1 250 ? 6.113 -24.359 -8.586 1 96.62 250 SER B O 1
ATOM 5902 N N . ALA B 1 251 ? 7.398 -23.328 -10.078 1 97.5 251 ALA B N 1
ATOM 5903 C CA . ALA B 1 251 ? 8.602 -24.078 -9.727 1 97.5 251 ALA B CA 1
ATOM 5904 C C . ALA B 1 251 ? 9.148 -23.625 -8.375 1 97.5 251 ALA B C 1
ATOM 5906 O O . ALA B 1 251 ? 8.891 -22.5 -7.934 1 97.5 251 ALA B O 1
ATOM 5907 N N . VAL B 1 252 ? 9.852 -24.531 -7.715 1 98.12 252 VAL B N 1
ATOM 5908 C CA . VAL B 1 252 ? 10.477 -24.25 -6.426 1 98.12 252 VAL B CA 1
ATOM 5909 C C . VAL B 1 252 ? 11.992 -24.312 -6.562 1 98.12 252 VAL B C 1
ATOM 5911 O O . VAL B 1 252 ? 12.547 -25.312 -7.012 1 98.12 252 VAL B O 1
ATOM 5914 N N . ASP B 1 253 ? 12.664 -23.281 -6.191 1 98.5 253 ASP B N 1
ATOM 5915 C CA . ASP B 1 253 ? 14.125 -23.266 -6.199 1 98.5 253 ASP B CA 1
ATOM 5916 C C . ASP B 1 253 ? 14.688 -24.172 -5.105 1 98.5 253 ASP B C 1
ATOM 5918 O O . ASP B 1 253 ? 13.969 -24.578 -4.191 1 98.5 253 ASP B O 1
ATOM 5922 N N . ASP B 1 254 ? 15.953 -24.547 -5.281 1 98.44 254 ASP B N 1
ATOM 5923 C CA . ASP B 1 254 ? 16.656 -25.375 -4.305 1 98.44 254 ASP B CA 1
ATOM 5924 C C . ASP B 1 254 ? 17 -24.578 -3.051 1 98.44 254 ASP B C 1
ATOM 5926 O O . ASP B 1 254 ? 18.172 -24.312 -2.785 1 98.44 254 ASP B O 1
ATOM 5930 N N . ILE B 1 255 ? 16.016 -24.312 -2.211 1 98.56 255 ILE B N 1
ATOM 5931 C CA . ILE B 1 255 ? 16.141 -23.422 -1.067 1 98.56 255 ILE B CA 1
ATOM 5932 C C . ILE B 1 255 ? 17.188 -23.969 -0.096 1 98.56 255 ILE B C 1
ATOM 5934 O O . ILE B 1 255 ? 17.969 -23.219 0.484 1 98.56 255 ILE B O 1
ATOM 5938 N N . GLY B 1 256 ? 17.219 -25.297 0.11 1 98.25 256 GLY B N 1
ATOM 5939 C CA . GLY B 1 256 ? 18.219 -25.891 0.982 1 98.25 256 GLY B CA 1
ATOM 5940 C C . GLY B 1 256 ? 19.641 -25.641 0.526 1 98.25 256 GLY B C 1
ATOM 5941 O O . GLY B 1 256 ? 20.469 -25.141 1.296 1 98.25 256 GLY B O 1
ATOM 5942 N N . GLY B 1 257 ? 19.953 -26.047 -0.714 1 98.5 257 GLY B N 1
ATOM 5943 C CA . GLY B 1 257 ? 21.281 -25.828 -1.268 1 98.5 257 GLY B CA 1
ATOM 5944 C C . GLY B 1 257 ? 21.656 -24.359 -1.361 1 98.5 257 GLY B C 1
ATOM 5945 O O . GLY B 1 257 ? 22.781 -23.984 -1.021 1 98.5 257 GLY B O 1
ATOM 5946 N N . ILE B 1 258 ? 20.719 -23.531 -1.795 1 98.75 258 ILE B N 1
ATOM 5947 C CA . ILE B 1 258 ? 20.938 -22.094 -1.919 1 98.75 258 ILE B CA 1
ATOM 5948 C C . ILE B 1 258 ? 21.219 -21.5 -0.544 1 98.75 258 ILE B C 1
ATOM 5950 O O . ILE B 1 258 ? 22.109 -20.641 -0.405 1 98.75 258 ILE B O 1
ATOM 5954 N N . GLY B 1 259 ? 20.422 -21.969 0.412 1 98.44 259 GLY B N 1
ATOM 5955 C CA . GLY B 1 259 ? 20.641 -21.5 1.777 1 98.44 259 GLY B CA 1
ATOM 5956 C C . GLY B 1 259 ? 22.047 -21.766 2.279 1 98.44 259 GLY B C 1
ATOM 5957 O O . GLY B 1 259 ? 22.641 -20.906 2.928 1 98.44 259 GLY B O 1
ATOM 5958 N N . ARG B 1 260 ? 22.625 -22.859 2.02 1 98 260 ARG B N 1
ATOM 5959 C CA . ARG B 1 260 ? 23.969 -23.203 2.445 1 98 260 ARG B CA 1
ATOM 5960 C C . ARG B 1 260 ? 25 -22.281 1.795 1 98 260 ARG B C 1
ATOM 5962 O O . ARG B 1 260 ? 25.922 -21.812 2.457 1 98 260 ARG B O 1
ATOM 5969 N N . VAL B 1 261 ? 24.812 -22.078 0.52 1 98.56 261 VAL B N 1
ATOM 5970 C CA . VAL B 1 261 ? 25.719 -21.172 -0.185 1 98.56 261 VAL B CA 1
ATOM 5971 C C . VAL B 1 261 ? 25.656 -19.781 0.446 1 98.56 261 VAL B C 1
ATOM 5973 O O . VAL B 1 261 ? 26.688 -19.156 0.697 1 98.56 261 VAL B O 1
ATOM 5976 N N . CYS B 1 262 ? 24.438 -19.312 0.722 1 98.62 262 CYS B N 1
ATOM 5977 C CA . CYS B 1 262 ? 24.25 -17.984 1.279 1 98.62 262 CYS B CA 1
ATOM 5978 C C . CYS B 1 262 ? 24.859 -17.875 2.674 1 98.62 262 CYS B C 1
ATOM 5980 O O . CYS B 1 262 ? 25.453 -16.859 3.025 1 98.62 262 CYS B O 1
ATOM 5982 N N . ALA B 1 263 ? 24.688 -18.906 3.434 1 97.75 263 ALA B N 1
ATOM 5983 C CA . ALA B 1 263 ? 25.266 -18.922 4.777 1 97.75 263 ALA B CA 1
ATOM 5984 C C . ALA B 1 263 ? 26.781 -18.891 4.719 1 97.75 263 ALA B C 1
ATOM 5986 O O . ALA B 1 263 ? 27.422 -18.172 5.5 1 97.75 263 ALA B O 1
ATOM 5987 N N . GLU B 1 264 ? 27.359 -19.641 3.838 1 97.69 264 GLU B N 1
ATOM 5988 C CA . GLU B 1 264 ? 28.797 -19.719 3.688 1 97.69 264 GLU B CA 1
ATOM 5989 C C . GLU B 1 264 ? 29.391 -18.391 3.246 1 97.69 264 GLU B C 1
ATOM 5991 O O . GLU B 1 264 ? 30.484 -18.016 3.678 1 97.69 264 GLU B O 1
ATOM 5996 N N . LYS B 1 265 ? 28.672 -17.719 2.41 1 97.62 265 LYS B N 1
ATOM 5997 C CA . LYS B 1 265 ? 29.219 -16.516 1.792 1 97.62 265 LYS B CA 1
ATOM 5998 C C . LYS B 1 265 ? 28.609 -15.258 2.416 1 97.62 265 LYS B C 1
ATOM 6000 O O . LYS B 1 265 ? 28.844 -14.148 1.936 1 97.62 265 LYS B O 1
ATOM 6005 N N . ASP B 1 266 ? 27.734 -15.375 3.449 1 96.5 266 ASP B N 1
ATOM 6006 C CA . ASP B 1 266 ? 27.109 -14.297 4.211 1 96.5 266 ASP B CA 1
ATOM 6007 C C . ASP B 1 266 ? 26.219 -13.438 3.314 1 96.5 266 ASP B C 1
ATOM 6009 O O . ASP B 1 266 ? 26.359 -12.211 3.295 1 96.5 266 ASP B O 1
ATOM 6013 N N . LEU B 1 267 ? 25.422 -14.086 2.498 1 98.38 267 LEU B N 1
ATOM 6014 C CA . LEU B 1 267 ? 24.406 -13.414 1.694 1 98.38 267 LEU B CA 1
ATOM 6015 C C . LEU B 1 267 ? 23.062 -13.383 2.426 1 98.38 267 LEU B C 1
ATOM 6017 O O . LEU B 1 267 ? 22.703 -14.336 3.121 1 98.38 267 LEU B O 1
ATOM 6021 N N . TRP B 1 268 ? 22.328 -12.289 2.252 1 98.81 268 TRP B N 1
ATOM 6022 C CA . TRP B 1 268 ? 20.922 -12.258 2.627 1 98.81 268 TRP B CA 1
ATOM 6023 C C . TRP B 1 268 ? 20.094 -13.148 1.71 1 98.81 268 TRP B C 1
ATOM 6025 O O . TRP B 1 268 ? 20.078 -12.953 0.493 1 98.81 268 TRP B O 1
ATOM 6035 N N . LEU B 1 269 ? 19.453 -14.148 2.234 1 98.88 269 LEU B N 1
ATOM 6036 C CA . LEU B 1 269 ? 18.562 -14.992 1.447 1 98.88 269 LEU B CA 1
ATOM 6037 C C . LEU B 1 269 ? 17.109 -14.625 1.692 1 98.88 269 LEU B C 1
ATOM 6039 O O . LEU B 1 269 ? 16.594 -14.82 2.795 1 98.88 269 LEU B O 1
ATOM 6043 N N . HIS B 1 270 ? 16.469 -14.102 0.703 1 98.94 270 HIS B N 1
ATOM 6044 C CA . HIS B 1 270 ? 15.023 -13.891 0.715 1 98.94 270 HIS B CA 1
ATOM 6045 C C . HIS B 1 270 ? 14.297 -14.977 -0.065 1 98.94 270 HIS B C 1
ATOM 6047 O O . HIS B 1 270 ? 14.656 -15.273 -1.207 1 98.94 270 HIS B O 1
ATOM 6053 N N . VAL B 1 271 ? 13.32 -15.57 0.507 1 98.88 271 VAL B N 1
ATOM 6054 C CA . VAL B 1 271 ? 12.477 -16.547 -0.194 1 98.88 271 VAL B CA 1
ATOM 6055 C C . VAL B 1 271 ? 11.125 -15.914 -0.516 1 98.88 271 VAL B C 1
ATOM 6057 O O . VAL B 1 271 ? 10.352 -15.586 0.39 1 98.88 271 VAL B O 1
ATOM 6060 N N . ASP B 1 272 ? 10.891 -15.75 -1.783 1 98.75 272 ASP B N 1
ATOM 6061 C CA . ASP B 1 272 ? 9.594 -15.266 -2.25 1 98.75 272 ASP B CA 1
ATOM 6062 C C . ASP B 1 272 ? 8.602 -16.422 -2.406 1 98.75 272 ASP B C 1
ATOM 6064 O O . ASP B 1 272 ? 8.641 -17.141 -3.404 1 98.75 272 ASP B O 1
ATOM 6068 N N . GLY B 1 273 ? 7.715 -16.531 -1.472 1 98.56 273 GLY B N 1
ATOM 6069 C CA . GLY B 1 273 ? 6.668 -17.531 -1.499 1 98.56 273 GLY B CA 1
ATOM 6070 C C . GLY B 1 273 ? 5.281 -16.938 -1.672 1 98.56 273 GLY B C 1
ATOM 6071 O O . GLY B 1 273 ? 4.316 -17.422 -1.068 1 98.56 273 GLY B O 1
ATOM 6072 N N . ALA B 1 274 ? 5.172 -15.922 -2.49 1 97.75 274 ALA B N 1
ATOM 6073 C CA . ALA B 1 274 ? 3.9 -15.219 -2.641 1 97.75 274 ALA B CA 1
ATOM 6074 C C . ALA B 1 274 ? 2.766 -16.188 -2.939 1 97.75 274 ALA B C 1
ATOM 6076 O O . ALA B 1 274 ? 1.674 -16.078 -2.377 1 97.75 274 ALA B O 1
ATOM 6077 N N . TYR B 1 275 ? 3.014 -17.125 -3.844 1 97.06 275 TYR B N 1
ATOM 6078 C CA . TYR B 1 275 ? 1.986 -18.109 -4.176 1 97.06 275 TYR B CA 1
ATOM 6079 C C . TYR B 1 275 ? 2.221 -19.422 -3.432 1 97.06 275 TYR B C 1
ATOM 6081 O O . TYR B 1 275 ? 1.463 -19.766 -2.523 1 97.06 275 TYR B O 1
ATOM 6089 N N . GLY B 1 276 ? 3.377 -20.078 -3.674 1 97.75 276 GLY B N 1
ATOM 6090 C CA . GLY B 1 276 ? 3.646 -21.406 -3.164 1 97.75 276 GLY B CA 1
ATOM 6091 C C . GLY B 1 276 ? 3.805 -21.453 -1.656 1 97.75 276 GLY B C 1
ATOM 6092 O O . GLY B 1 276 ? 3.568 -22.484 -1.03 1 97.75 276 GLY B O 1
ATOM 6093 N N . GLY B 1 277 ? 4.184 -20.297 -1.041 1 98.19 277 GLY B N 1
ATOM 6094 C CA . GLY B 1 277 ? 4.336 -20.234 0.405 1 98.19 277 GLY B CA 1
ATOM 6095 C C . GLY B 1 277 ? 3.055 -20.547 1.152 1 98.19 277 GLY B C 1
ATOM 6096 O O . GLY B 1 277 ? 3.092 -21.062 2.27 1 98.19 277 GLY B O 1
ATOM 6097 N N . ASN B 1 278 ? 1.934 -20.312 0.537 1 98.06 278 ASN B N 1
ATOM 6098 C CA . ASN B 1 278 ? 0.644 -20.562 1.171 1 98.06 278 ASN B CA 1
ATOM 6099 C C . ASN B 1 278 ? 0.411 -22.047 1.398 1 98.06 278 ASN B C 1
ATOM 6101 O O . ASN B 1 278 ? -0.302 -22.438 2.326 1 98.06 278 ASN B O 1
ATOM 6105 N N . ALA B 1 279 ? 1.018 -22.906 0.626 1 98.31 279 ALA B N 1
ATOM 6106 C CA . ALA B 1 279 ? 0.843 -24.359 0.742 1 98.31 279 ALA B CA 1
ATOM 6107 C C . ALA B 1 279 ? 1.426 -24.875 2.053 1 98.31 279 ALA B C 1
ATOM 6109 O O . ALA B 1 279 ? 1.059 -25.953 2.518 1 98.31 279 ALA B O 1
ATOM 6110 N N . LEU B 1 280 ? 2.281 -24.094 2.666 1 98.69 280 LEU B N 1
ATOM 6111 C CA . LEU B 1 280 ? 2.99 -24.516 3.867 1 98.69 280 LEU B CA 1
ATOM 6112 C C . LEU B 1 280 ? 2.023 -24.719 5.031 1 98.69 280 LEU B C 1
ATOM 6114 O O . LEU B 1 280 ? 2.369 -25.344 6.031 1 98.69 280 LEU B O 1
ATOM 6118 N N . ILE B 1 281 ? 0.804 -24.156 4.906 1 98.62 281 ILE B N 1
ATOM 6119 C CA . ILE B 1 281 ? -0.139 -24.375 6 1 98.62 281 ILE B CA 1
ATOM 6120 C C . ILE B 1 281 ? -0.58 -25.844 6.016 1 98.62 281 ILE B C 1
ATOM 6122 O O . ILE B 1 281 ? -1.172 -26.297 6.992 1 98.62 281 ILE B O 1
ATOM 6126 N N . CYS B 1 282 ? -0.388 -26.547 4.922 1 98.69 282 CYS B N 1
ATOM 6127 C CA . CYS B 1 282 ? -0.625 -27.984 4.84 1 98.69 282 CYS B CA 1
ATOM 6128 C C . CYS B 1 282 ? 0.621 -28.766 5.234 1 98.69 282 CYS B C 1
ATOM 6130 O O . CYS B 1 282 ? 1.656 -28.672 4.574 1 98.69 282 CYS B O 1
ATOM 6132 N N . PRO B 1 283 ? 0.553 -29.625 6.148 1 97.94 283 PRO B N 1
ATOM 6133 C CA . PRO B 1 283 ? 1.725 -30.328 6.668 1 97.94 283 PRO B CA 1
ATOM 6134 C C . PRO B 1 283 ? 2.459 -31.141 5.594 1 97.94 283 PRO B C 1
ATOM 6136 O O . PRO B 1 283 ? 3.682 -31.281 5.656 1 97.94 283 PRO B O 1
ATOM 6139 N N . GLU B 1 284 ? 1.778 -31.656 4.605 1 98 284 GLU B N 1
ATOM 6140 C CA . GLU B 1 284 ? 2.396 -32.469 3.572 1 98 284 GLU B CA 1
ATOM 6141 C C . GLU B 1 284 ? 3.357 -31.672 2.713 1 98 284 GLU B C 1
ATOM 6143 O O . GLU B 1 284 ? 4.156 -32.219 1.96 1 98 284 GLU B O 1
ATOM 6148 N N . TYR B 1 285 ? 3.359 -30.344 2.859 1 98.12 285 TYR B N 1
ATOM 6149 C CA . TYR B 1 285 ? 4.254 -29.5 2.07 1 98.12 285 TYR B CA 1
ATOM 6150 C C . TYR B 1 285 ? 5.383 -28.953 2.93 1 98.12 285 TYR B C 1
ATOM 6152 O O . TYR B 1 285 ? 6.219 -28.188 2.447 1 98.12 285 TYR B O 1
ATOM 6160 N N . ARG B 1 286 ? 5.531 -29.312 4.137 1 96.56 286 ARG B N 1
ATOM 6161 C CA . ARG B 1 286 ? 6.5 -28.734 5.062 1 96.56 286 ARG B CA 1
ATOM 6162 C C . ARG B 1 286 ? 7.918 -29.172 4.715 1 96.56 286 ARG B C 1
ATOM 6164 O O . ARG B 1 286 ? 8.891 -28.594 5.219 1 96.56 286 ARG B O 1
ATOM 6171 N N . TYR B 1 287 ? 8.031 -30.141 3.818 1 96.5 287 TYR B N 1
ATOM 6172 C CA . TYR B 1 287 ? 9.352 -30.469 3.307 1 96.5 287 TYR B CA 1
ATOM 6173 C C . TYR B 1 287 ? 9.969 -29.281 2.58 1 96.5 287 TYR B C 1
ATOM 6175 O O . TYR B 1 287 ? 11.195 -29.188 2.467 1 96.5 287 TYR B O 1
ATOM 6183 N N . LEU B 1 288 ? 9.18 -28.406 2.137 1 97.25 288 LEU B N 1
ATOM 6184 C CA . LEU B 1 288 ? 9.625 -27.219 1.407 1 97.25 288 LEU B CA 1
ATOM 6185 C C . LEU B 1 288 ? 10.32 -26.234 2.342 1 97.25 288 LEU B C 1
ATOM 6187 O O . LEU B 1 288 ? 10.953 -25.281 1.885 1 97.25 288 LEU B O 1
ATOM 6191 N N . LEU B 1 289 ? 10.219 -26.438 3.637 1 97.69 289 LEU B N 1
ATOM 6192 C CA . LEU B 1 289 ? 10.883 -25.594 4.625 1 97.69 289 LEU B CA 1
ATOM 6193 C C . LEU B 1 289 ? 12.359 -25.969 4.742 1 97.69 289 LEU B C 1
ATOM 6195 O O . LEU B 1 289 ? 13.125 -25.281 5.422 1 97.69 289 LEU B O 1
ATOM 6199 N N . ASN B 1 290 ? 12.695 -27.047 4.07 1 95.94 290 ASN B N 1
ATOM 6200 C CA . ASN B 1 290 ? 14.109 -27.391 4.062 1 95.94 290 ASN B CA 1
ATOM 6201 C C . ASN B 1 290 ? 14.969 -26.188 3.645 1 95.94 290 ASN B C 1
ATOM 6203 O O . ASN B 1 290 ? 14.75 -25.609 2.58 1 95.94 290 ASN B O 1
ATOM 6207 N N . GLY B 1 291 ? 15.906 -25.797 4.484 1 96.5 291 GLY B N 1
ATOM 6208 C CA . GLY B 1 291 ? 16.797 -24.688 4.195 1 96.5 291 GLY B CA 1
ATOM 6209 C C . GLY B 1 291 ? 16.391 -23.406 4.902 1 96.5 291 GLY B C 1
ATOM 6210 O O . GLY B 1 291 ? 17.156 -22.453 4.953 1 96.5 291 GLY B O 1
ATOM 6211 N N . PHE B 1 292 ? 15.25 -23.359 5.559 1 97.81 292 PHE B N 1
ATOM 6212 C CA . PHE B 1 292 ? 14.727 -22.141 6.156 1 97.81 292 PHE B CA 1
ATOM 6213 C C . PHE B 1 292 ? 15.547 -21.734 7.375 1 97.81 292 PHE B C 1
ATOM 6215 O O . PHE B 1 292 ? 15.43 -20.609 7.867 1 97.81 292 PHE B O 1
ATOM 6222 N N . GLN B 1 293 ? 16.438 -22.562 7.824 1 96 293 GLN B N 1
ATOM 6223 C CA . GLN B 1 293 ? 17.344 -22.188 8.891 1 96 293 GLN B CA 1
ATOM 6224 C C . GLN B 1 293 ? 18.328 -21.125 8.422 1 96 293 GLN B C 1
ATOM 6226 O O . GLN B 1 293 ? 18.906 -20.406 9.234 1 96 293 GLN B O 1
ATOM 6231 N N . CYS B 1 294 ? 18.469 -21.078 7.102 1 97.19 294 CYS B N 1
ATOM 6232 C CA . CYS B 1 294 ? 19.422 -20.125 6.543 1 97.19 294 CYS B CA 1
ATOM 6233 C C . CYS B 1 294 ? 18.719 -18.922 5.941 1 97.19 294 CYS B C 1
ATOM 6235 O O . CYS B 1 294 ? 19.359 -18 5.434 1 97.19 294 CYS B O 1
ATOM 6237 N N . VAL B 1 295 ? 17.422 -18.844 6.043 1 98.31 295 VAL B N 1
ATOM 6238 C CA . VAL B 1 295 ? 16.625 -17.812 5.371 1 98.31 295 VAL B CA 1
ATOM 6239 C C . VAL B 1 295 ? 16.609 -16.547 6.219 1 98.31 295 VAL B C 1
ATOM 6241 O O . VAL B 1 295 ? 16.359 -16.594 7.422 1 98.31 295 VAL B O 1
ATOM 6244 N N . SER B 1 296 ? 16.906 -15.406 5.547 1 98.62 296 SER B N 1
ATOM 6245 C CA . SER B 1 296 ? 16.891 -14.109 6.219 1 98.62 296 SER B CA 1
ATOM 6246 C C . SER B 1 296 ? 15.484 -13.523 6.27 1 98.62 296 SER B C 1
ATOM 6248 O O . SER B 1 296 ? 15.125 -12.836 7.227 1 98.62 296 SER B O 1
ATOM 6250 N N . SER B 1 297 ? 14.75 -13.75 5.273 1 98.81 297 SER B N 1
ATOM 6251 C CA . SER B 1 297 ? 13.383 -13.234 5.203 1 98.81 297 SER B CA 1
ATOM 6252 C C . SER B 1 297 ? 12.516 -14.086 4.281 1 98.81 297 SER B C 1
ATOM 6254 O O . SER B 1 297 ? 13.039 -14.781 3.404 1 98.81 297 SER B O 1
ATOM 6256 N N . PHE B 1 298 ? 11.242 -14.078 4.555 1 98.81 298 PHE B N 1
ATOM 6257 C CA . PHE B 1 298 ? 10.25 -14.859 3.834 1 98.81 298 PHE B CA 1
ATOM 6258 C C . PHE B 1 298 ? 8.945 -14.094 3.707 1 98.81 298 PHE B C 1
ATOM 6260 O O . PHE B 1 298 ? 8.539 -13.383 4.633 1 98.81 298 PHE B O 1
ATOM 6267 N N . ASN B 1 299 ? 8.305 -14.156 2.473 1 98.75 299 ASN B N 1
ATOM 6268 C CA . ASN B 1 299 ? 6.977 -13.562 2.377 1 98.75 299 ASN B CA 1
ATOM 6269 C C . ASN B 1 299 ? 5.969 -14.531 1.776 1 98.75 299 ASN B C 1
ATOM 6271 O O . ASN B 1 299 ? 6.34 -15.453 1.041 1 98.75 299 ASN B O 1
ATOM 6275 N N . SER B 1 300 ? 4.762 -14.422 2.102 1 98.44 300 SER B N 1
ATOM 6276 C CA . SER B 1 300 ? 3.617 -15.148 1.56 1 98.44 300 SER B CA 1
ATOM 6277 C C . SER B 1 300 ? 2.404 -14.234 1.407 1 98.44 300 SER B C 1
ATOM 6279 O O . SER B 1 300 ? 2.18 -13.352 2.236 1 98.44 300 SER B O 1
ATOM 6281 N N . ASN B 1 301 ? 1.652 -14.43 0.345 1 97.5 301 ASN B N 1
ATOM 6282 C CA . ASN B 1 301 ? 0.499 -13.578 0.065 1 97.5 301 ASN B CA 1
ATOM 6283 C C . ASN B 1 301 ? -0.81 -14.352 0.2 1 97.5 301 ASN B C 1
ATOM 6285 O O . ASN B 1 301 ? -1.251 -15.008 -0.748 1 97.5 301 ASN B O 1
ATOM 6289 N N . PRO B 1 302 ? -1.53 -14.203 1.271 1 97 302 PRO B N 1
ATOM 6290 C CA . PRO B 1 302 ? -2.787 -14.922 1.493 1 97 302 PRO B CA 1
ATOM 6291 C C . PRO B 1 302 ? -3.855 -14.578 0.458 1 97 302 PRO B C 1
ATOM 6293 O O . PRO B 1 302 ? -4.812 -15.336 0.279 1 97 302 PRO B O 1
ATOM 6296 N N . ALA B 1 303 ? -3.729 -13.531 -0.256 1 94.56 303 ALA B N 1
ATOM 6297 C CA . ALA B 1 303 ? -4.707 -13.133 -1.265 1 94.56 303 ALA B CA 1
ATOM 6298 C C . ALA B 1 303 ? -4.617 -14.023 -2.498 1 94.56 303 ALA B C 1
ATOM 6300 O O . ALA B 1 303 ? -5.539 -14.055 -3.318 1 94.56 303 ALA B O 1
ATOM 6301 N N . LYS B 1 304 ? -3.527 -14.688 -2.609 1 93.56 304 LYS B N 1
ATOM 6302 C CA . LYS B 1 304 ? -3.357 -15.539 -3.783 1 93.56 304 LYS B CA 1
ATOM 6303 C C . LYS B 1 304 ? -3.949 -16.922 -3.547 1 93.56 304 LYS B C 1
ATOM 6305 O O . LYS B 1 304 ? -4.352 -17.609 -4.496 1 93.56 304 LYS B O 1
ATOM 6310 N N . TRP B 1 305 ? -4.016 -17.328 -2.225 1 94.19 305 TRP B N 1
ATOM 6311 C CA . TRP B 1 305 ? -4.387 -18.75 -2.125 1 94.19 305 TRP B CA 1
ATOM 6312 C C . TRP B 1 305 ? -5.059 -19.031 -0.788 1 94.19 305 TRP B C 1
ATOM 6314 O O . TRP B 1 305 ? -5.367 -20.188 -0.478 1 94.19 305 TRP B O 1
ATOM 6324 N N . MET B 1 306 ? -5.301 -18.062 0.101 1 94.94 306 MET B N 1
ATOM 6325 C CA . MET B 1 306 ? -5.832 -18.328 1.435 1 94.94 306 MET B CA 1
ATOM 6326 C C . MET B 1 306 ? -7.188 -17.656 1.624 1 94.94 306 MET B C 1
ATOM 6328 O O . MET B 1 306 ? -7.539 -17.25 2.736 1 94.94 306 MET B O 1
ATOM 6332 N N . ARG B 1 307 ? -7.84 -17.375 0.595 1 94.81 307 ARG B N 1
ATOM 6333 C CA . ARG B 1 307 ? -9.219 -16.906 0.599 1 94.81 307 ARG B CA 1
ATOM 6334 C C . ARG B 1 307 ? -9.312 -15.492 1.167 1 94.81 307 ARG B C 1
ATOM 6336 O O . ARG B 1 307 ? -10.367 -15.078 1.651 1 94.81 307 ARG B O 1
ATOM 6343 N N . MET B 1 308 ? -8.266 -14.789 1.216 1 95.56 308 MET B N 1
ATOM 6344 C CA . MET B 1 308 ? -8.258 -13.398 1.649 1 95.56 308 MET B CA 1
ATOM 6345 C C . MET B 1 308 ? -8.266 -12.453 0.45 1 95.56 308 MET B C 1
ATOM 6347 O O . MET B 1 308 ? -7.617 -12.727 -0.562 1 95.56 308 MET B O 1
ATOM 6351 N N . GLY B 1 309 ? -9.039 -11.422 0.553 1 93.88 309 GLY B N 1
ATOM 6352 C CA . GLY B 1 309 ? -9.016 -10.398 -0.485 1 93.88 309 GLY B CA 1
ATOM 6353 C C . GLY B 1 309 ? -7.758 -9.555 -0.466 1 93.88 309 GLY B C 1
ATOM 6354 O O . GLY B 1 309 ? -7.035 -9.531 0.533 1 93.88 309 GLY B O 1
ATOM 6355 N N . ALA B 1 310 ? -7.449 -8.891 -1.582 1 91 310 ALA B N 1
ATOM 6356 C CA . ALA B 1 310 ? -6.34 -7.945 -1.66 1 91 310 ALA B CA 1
ATOM 6357 C C . ALA B 1 310 ? -6.656 -6.664 -0.896 1 91 310 ALA B C 1
ATOM 6359 O O . ALA B 1 310 ? -7.824 -6.277 -0.774 1 91 310 ALA B O 1
ATOM 6360 N N . ASP B 1 311 ? -5.652 -6.035 -0.221 1 90.44 311 ASP B N 1
ATOM 6361 C CA . ASP B 1 311 ? -4.227 -6.348 -0.285 1 90.44 311 ASP B CA 1
ATOM 6362 C C . ASP B 1 311 ? -3.686 -6.734 1.091 1 90.44 311 ASP B C 1
ATOM 6364 O O . ASP B 1 311 ? -4.344 -6.5 2.107 1 90.44 311 ASP B O 1
ATOM 6368 N N . GLY B 1 312 ? -2.627 -7.453 1.127 1 93.94 312 GLY B N 1
ATOM 6369 C CA . GLY B 1 312 ? -1.916 -7.871 2.324 1 93.94 312 GLY B CA 1
ATOM 6370 C C . GLY B 1 312 ? -0.973 -9.031 2.084 1 93.94 312 GLY B C 1
ATOM 6371 O O . GLY B 1 312 ? -1.413 -10.148 1.783 1 93.94 312 GLY B O 1
ATOM 6372 N N . THR B 1 313 ? 0.292 -8.742 2.104 1 97.12 313 THR B N 1
ATOM 6373 C CA . THR B 1 313 ? 1.334 -9.758 2.035 1 97.12 313 THR B CA 1
ATOM 6374 C C . THR B 1 313 ? 2.113 -9.82 3.346 1 97.12 313 THR B C 1
ATOM 6376 O O . THR B 1 313 ? 2.525 -8.789 3.881 1 97.12 313 THR B O 1
ATOM 6379 N N . ILE B 1 314 ? 2.23 -10.961 3.865 1 98.31 314 ILE B N 1
ATOM 6380 C CA . ILE B 1 314 ? 2.922 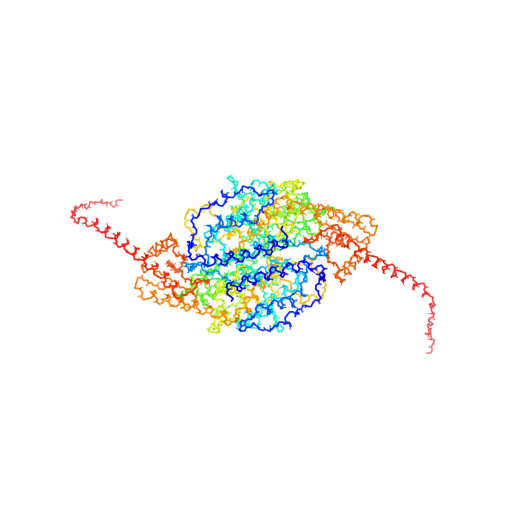-11.125 5.141 1 98.31 314 ILE B CA 1
ATOM 6381 C C . ILE B 1 314 ? 4.402 -11.398 4.891 1 98.31 314 ILE B C 1
ATOM 6383 O O . ILE B 1 314 ? 4.75 -12.234 4.047 1 98.31 314 ILE B O 1
ATOM 6387 N N . MET B 1 315 ? 5.203 -10.719 5.625 1 98.56 315 MET B N 1
ATOM 6388 C CA . MET B 1 315 ? 6.648 -10.852 5.5 1 98.56 315 MET B CA 1
ATOM 6389 C C . MET B 1 315 ? 7.289 -11.125 6.859 1 98.56 315 MET B C 1
ATOM 6391 O O . MET B 1 315 ? 6.98 -10.453 7.84 1 98.56 315 MET B O 1
ATOM 6395 N N . TRP B 1 316 ? 8.125 -12.094 6.961 1 98.62 316 TRP B N 1
ATOM 6396 C CA . TRP B 1 316 ? 8.914 -12.406 8.148 1 98.62 316 TRP B CA 1
ATOM 6397 C C . TRP B 1 316 ? 10.391 -12.094 7.918 1 98.62 316 TRP B C 1
ATOM 6399 O O . TRP B 1 316 ? 10.898 -12.242 6.801 1 98.62 316 TRP B O 1
ATOM 6409 N N . VAL B 1 317 ? 11.047 -11.688 8.922 1 98.25 317 VAL B N 1
ATOM 6410 C CA . VAL B 1 317 ? 12.492 -11.461 8.898 1 98.25 317 VAL B CA 1
ATOM 6411 C C . VAL B 1 317 ? 13.141 -12.133 10.109 1 98.25 317 VAL B C 1
ATOM 6413 O O . VAL B 1 317 ? 12.523 -12.234 11.172 1 98.25 317 VAL B O 1
ATOM 6416 N N . ARG B 1 318 ? 14.312 -12.555 9.938 1 97.69 318 ARG B N 1
ATOM 6417 C CA . ARG B 1 318 ? 15.047 -13.234 11 1 97.69 318 ARG B CA 1
ATOM 6418 C C . ARG B 1 318 ? 15.578 -12.234 12.023 1 97.69 318 ARG B C 1
ATOM 6420 O O . ARG B 1 318 ? 15.75 -12.57 13.195 1 97.69 318 ARG B O 1
ATOM 6427 N N . ASP B 1 319 ? 15.891 -11.047 11.586 1 96.81 319 ASP B N 1
ATOM 6428 C CA . ASP B 1 319 ? 16.375 -9.969 12.438 1 96.81 319 ASP B CA 1
ATOM 6429 C C . ASP B 1 319 ? 15.664 -8.656 12.109 1 96.81 319 ASP B C 1
ATOM 6431 O O . ASP B 1 319 ? 16.062 -7.934 11.188 1 96.81 319 ASP B O 1
ATOM 6435 N N . LYS B 1 320 ? 14.734 -8.289 12.953 1 95 320 LYS B N 1
ATOM 6436 C CA . LYS B 1 320 ? 13.914 -7.105 12.711 1 95 320 LYS B CA 1
ATOM 6437 C C . LYS B 1 320 ? 14.75 -5.832 12.805 1 95 320 LYS B C 1
ATOM 6439 O O . LYS B 1 320 ? 14.43 -4.82 12.172 1 95 320 LYS B O 1
ATOM 6444 N N . ASN B 1 321 ? 15.828 -5.809 13.539 1 93.75 321 ASN B N 1
ATOM 6445 C CA . ASN B 1 321 ? 16.656 -4.617 13.711 1 93.75 321 ASN B CA 1
ATOM 6446 C C . ASN B 1 321 ? 17.297 -4.18 12.398 1 93.75 321 ASN B C 1
ATOM 6448 O O . ASN B 1 321 ? 17.5 -2.988 12.172 1 93.75 321 ASN B O 1
ATOM 6452 N N . LEU B 1 322 ? 17.609 -5.125 11.531 1 94.38 322 LEU B N 1
ATOM 6453 C CA . LEU B 1 322 ? 18.203 -4.797 10.242 1 94.38 322 LEU B CA 1
ATOM 6454 C C . LEU B 1 322 ? 17.203 -4.047 9.359 1 94.38 322 LEU B C 1
ATOM 6456 O O . LEU B 1 322 ? 17.594 -3.168 8.586 1 94.38 322 LEU B O 1
ATOM 6460 N N . LEU B 1 323 ? 15.945 -4.453 9.492 1 92.81 323 LEU B N 1
ATOM 6461 C CA . LEU B 1 323 ? 14.891 -3.746 8.766 1 92.81 323 LEU B CA 1
ATOM 6462 C C . LEU B 1 323 ? 14.711 -2.332 9.312 1 92.81 323 LEU B C 1
ATOM 6464 O O . LEU B 1 323 ? 14.617 -1.374 8.539 1 92.81 323 LEU B O 1
ATOM 6468 N N . ILE B 1 324 ? 14.672 -2.191 10.617 1 91.75 324 ILE B N 1
ATOM 6469 C CA . ILE B 1 324 ? 14.484 -0.917 11.305 1 91.75 324 ILE B CA 1
ATOM 6470 C C . ILE B 1 324 ? 15.641 0.022 10.984 1 91.75 324 ILE B C 1
ATOM 6472 O O . ILE B 1 324 ? 15.43 1.198 10.68 1 91.75 324 ILE B O 1
ATOM 6476 N N . ASP B 1 325 ? 16.828 -0.494 10.992 1 91.69 325 ASP B N 1
ATOM 6477 C CA . ASP B 1 325 ? 18.016 0.306 10.711 1 91.69 325 ASP B CA 1
ATOM 6478 C C . ASP B 1 325 ? 17.969 0.891 9.297 1 91.69 325 ASP B C 1
ATOM 6480 O O . ASP B 1 325 ? 18.438 2.006 9.07 1 91.69 325 ASP B O 1
ATOM 6484 N N . ALA B 1 326 ? 17.453 0.119 8.445 1 92.56 326 ALA B N 1
ATOM 6485 C CA . ALA B 1 326 ? 17.438 0.513 7.039 1 92.56 326 ALA B CA 1
ATOM 6486 C C . ALA B 1 326 ? 16.328 1.534 6.766 1 92.56 326 ALA B C 1
ATOM 6488 O O . ALA B 1 326 ? 16.469 2.379 5.879 1 92.56 326 ALA B O 1
ATOM 6489 N N . LEU B 1 327 ? 15.219 1.483 7.539 1 90.62 327 LEU B N 1
ATOM 6490 C CA . LEU B 1 327 ? 14.031 2.215 7.102 1 90.62 327 LEU B CA 1
ATOM 6491 C C . LEU B 1 327 ? 13.633 3.268 8.125 1 90.62 327 LEU B C 1
ATOM 6493 O O . LEU B 1 327 ? 12.727 4.066 7.883 1 90.62 327 LEU B O 1
ATOM 6497 N N . SER B 1 328 ? 14.234 3.342 9.227 1 85.88 328 SER B N 1
ATOM 6498 C CA . SER B 1 328 ? 13.859 4.281 10.273 1 85.88 328 SER B CA 1
ATOM 6499 C C . SER B 1 328 ? 14.461 5.66 10.023 1 85.88 328 SER B C 1
ATOM 6501 O O . SER B 1 328 ? 15.578 5.77 9.516 1 85.88 328 SER B O 1
ATOM 6503 N N . ILE B 1 329 ? 13.578 6.633 10.242 1 72.31 329 ILE B N 1
ATOM 6504 C CA . ILE B 1 329 ? 14.031 8.016 10.258 1 72.31 329 ILE B CA 1
ATOM 6505 C C . ILE B 1 329 ? 13.766 8.641 11.625 1 72.31 329 ILE B C 1
ATOM 6507 O O . ILE B 1 329 ? 12.688 8.461 12.195 1 72.31 329 ILE B O 1
ATOM 6511 N N . ASP B 1 330 ? 14.812 8.883 12.461 1 58.34 330 ASP B N 1
ATOM 6512 C CA . ASP B 1 330 ? 14.625 9.406 13.812 1 58.34 330 ASP B CA 1
ATOM 6513 C C . ASP B 1 330 ? 14.195 10.867 13.781 1 58.34 330 ASP B C 1
ATOM 6515 O O . ASP B 1 330 ? 14.938 11.734 13.32 1 58.34 330 ASP B O 1
ATOM 6519 N N . ARG B 1 331 ? 13.023 11.203 13.633 1 50.59 331 ARG B N 1
ATOM 6520 C CA . ARG B 1 331 ? 12.617 12.594 13.836 1 50.59 331 ARG B CA 1
ATOM 6521 C C . ARG B 1 331 ? 11.859 12.75 15.148 1 50.59 331 ARG B C 1
ATOM 6523 O O . ARG B 1 331 ? 11.242 11.797 15.641 1 50.59 331 ARG B O 1
ATOM 6530 N N . ILE B 1 332 ? 12.031 13.805 15.867 1 41.62 332 ILE B N 1
ATOM 6531 C CA . ILE B 1 332 ? 11.523 14.211 17.172 1 41.62 332 ILE B CA 1
ATOM 6532 C C . ILE B 1 332 ? 10.023 13.953 17.25 1 41.62 332 ILE B C 1
ATOM 6534 O O . ILE B 1 332 ? 9.508 13.547 18.297 1 41.62 332 ILE B O 1
ATOM 6538 N N . TYR B 1 333 ? 9.328 14.258 16.125 1 41.81 333 TYR B N 1
ATOM 6539 C CA . TYR B 1 333 ? 7.879 14.266 16.266 1 41.81 333 TYR B CA 1
ATOM 6540 C C . TYR B 1 333 ? 7.375 12.922 16.781 1 41.81 333 TYR B C 1
ATOM 6542 O O . TYR B 1 333 ? 6.273 12.836 17.328 1 41.81 333 TYR B O 1
ATOM 6550 N N . TYR B 1 334 ? 8.211 11.922 16.531 1 42.72 334 TYR B N 1
ATOM 6551 C CA . TYR B 1 334 ? 7.699 10.594 16.859 1 42.72 334 TYR B CA 1
ATOM 6552 C C . TYR B 1 334 ? 8.281 10.094 18.188 1 42.72 334 TYR B C 1
ATOM 6554 O O . TYR B 1 334 ? 8.016 8.969 18.594 1 42.72 334 TYR B O 1
ATOM 6562 N N . LEU B 1 335 ? 9.312 10.867 18.75 1 43.28 335 LEU B N 1
ATOM 6563 C CA . LEU B 1 335 ? 10.086 10.391 19.891 1 43.28 335 LEU B CA 1
ATOM 6564 C C . LEU B 1 335 ? 9.219 10.312 21.141 1 43.28 335 LEU B C 1
ATOM 6566 O O . LEU B 1 335 ? 8.781 11.336 21.672 1 43.28 335 LEU B O 1
ATOM 6570 N N . GLU B 1 336 ? 8.484 9.281 21.156 1 44.56 336 GLU B N 1
ATOM 6571 C CA . GLU B 1 336 ? 7.879 9.031 22.453 1 44.56 336 GLU B CA 1
ATOM 6572 C C . GLU B 1 336 ? 8.945 8.734 23.5 1 44.56 336 GLU B C 1
ATOM 6574 O O . GLU B 1 336 ? 10.086 8.406 23.172 1 44.56 336 GLU B O 1
ATOM 6579 N N . ASP B 1 337 ? 8.555 8.703 24.828 1 39.59 337 ASP B N 1
ATOM 6580 C CA . ASP B 1 337 ? 9.195 8.484 26.125 1 39.59 337 ASP B CA 1
ATOM 6581 C C . ASP B 1 337 ? 10.078 7.23 26.094 1 39.59 337 ASP B C 1
ATOM 6583 O O . ASP B 1 337 ? 9.859 6.336 25.266 1 39.59 337 ASP B O 1
ATOM 6587 N N . ASP B 1 338 ? 11.25 7.188 26.719 1 40.31 338 ASP B N 1
ATOM 6588 C CA . ASP B 1 338 ? 12.32 6.238 27.016 1 40.31 338 ASP B CA 1
ATOM 6589 C C . ASP B 1 338 ? 11.766 4.82 27.156 1 40.31 338 ASP B C 1
ATOM 6591 O O . ASP B 1 338 ? 12.531 3.857 27.25 1 40.31 338 ASP B O 1
ATOM 6595 N N . GLU B 1 339 ? 10.688 4.613 27.734 1 42.12 339 GLU B N 1
ATOM 6596 C CA . GLU B 1 339 ? 10.32 3.252 28.109 1 42.12 339 GLU B CA 1
ATOM 6597 C C . GLU B 1 339 ? 10.07 2.391 26.875 1 42.12 339 GLU B C 1
ATOM 6599 O O . GLU B 1 339 ? 9.227 1.489 26.906 1 42.12 339 GLU B O 1
ATOM 6604 N N . GLU B 1 340 ? 10.555 2.691 25.609 1 46.22 340 GLU B N 1
ATOM 6605 C CA . GLU B 1 340 ? 10.242 2.447 24.203 1 46.22 340 GLU B CA 1
ATOM 6606 C C . GLU B 1 340 ? 10.789 1.101 23.75 1 46.22 340 GLU B C 1
ATOM 6608 O O . GLU B 1 340 ? 10.602 0.711 22.594 1 46.22 340 GLU B O 1
ATOM 6613 N N . GLN B 1 341 ? 11.562 0.447 24.547 1 45.78 341 GLN B N 1
ATOM 6614 C CA . GLN B 1 341 ? 12.281 -0.699 24 1 45.78 341 GLN B CA 1
ATOM 6615 C C . GLN B 1 341 ? 11.32 -1.795 23.562 1 45.78 341 GLN B C 1
ATOM 6617 O O . GLN B 1 341 ? 11.656 -2.617 22.703 1 45.78 341 GLN B O 1
ATOM 6622 N N . HIS B 1 342 ? 10.023 -1.763 24.062 1 56.22 342 HIS B N 1
ATOM 6623 C CA . HIS B 1 342 ? 9.25 -2.957 23.734 1 56.22 342 HIS B CA 1
ATOM 6624 C C . HIS B 1 342 ? 8.117 -2.637 22.781 1 56.22 342 HIS B C 1
ATOM 6626 O O . HIS B 1 342 ? 7.273 -3.492 22.484 1 56.22 342 HIS B O 1
ATOM 6632 N N . ARG B 1 343 ? 8.242 -1.443 22.109 1 76.5 343 ARG B N 1
ATOM 6633 C CA . ARG B 1 343 ? 7.098 -1.104 21.281 1 76.5 343 ARG B CA 1
ATOM 6634 C C . ARG B 1 343 ? 7.434 -1.239 19.797 1 76.5 343 ARG B C 1
ATOM 6636 O O . ARG B 1 343 ? 8.508 -0.833 19.359 1 76.5 343 ARG B O 1
ATOM 6643 N N . ILE B 1 344 ? 6.531 -1.993 19.188 1 82.31 344 ILE B N 1
ATOM 6644 C CA . ILE B 1 344 ? 6.691 -2.148 17.75 1 82.31 344 ILE B CA 1
ATOM 6645 C C . ILE B 1 344 ? 6.059 -0.959 17.031 1 82.31 344 ILE B C 1
ATOM 6647 O O . ILE B 1 344 ? 4.863 -0.696 17.172 1 82.31 344 ILE B O 1
ATOM 6651 N N . ASP B 1 345 ? 6.867 -0.161 16.281 1 84.94 345 ASP B N 1
ATOM 6652 C CA . ASP B 1 345 ? 6.391 0.845 15.344 1 84.94 345 ASP B CA 1
ATOM 6653 C C . ASP B 1 345 ? 6.562 0.369 13.898 1 84.94 345 ASP B C 1
ATOM 6655 O O . ASP B 1 345 ? 7.648 0.477 13.328 1 84.94 345 ASP B O 1
ATOM 6659 N N . TYR B 1 346 ? 5.5 0.025 13.328 1 83.81 346 TYR B N 1
ATOM 6660 C CA . TYR B 1 346 ? 5.566 -0.6 12.008 1 83.81 346 TYR B CA 1
ATOM 6661 C C . TYR B 1 346 ? 5.902 0.425 10.938 1 83.81 346 TYR B C 1
ATOM 6663 O O . TYR B 1 346 ? 6.242 0.062 9.805 1 83.81 346 TYR B O 1
ATOM 6671 N N . ARG B 1 347 ? 5.828 1.693 11.25 1 82.56 347 ARG B N 1
ATOM 6672 C CA . ARG B 1 347 ? 6.273 2.727 10.32 1 82.56 347 ARG B CA 1
ATOM 6673 C C . ARG B 1 347 ? 7.742 2.533 9.953 1 82.56 347 ARG B C 1
ATOM 6675 O O . ARG B 1 347 ? 8.188 2.992 8.898 1 82.56 347 ARG B O 1
ATOM 6682 N N . ASN B 1 348 ? 8.461 1.852 10.812 1 87.44 348 ASN B N 1
ATOM 6683 C CA . ASN B 1 348 ? 9.898 1.643 10.617 1 87.44 348 ASN B CA 1
ATOM 6684 C C . ASN B 1 348 ? 10.172 0.353 9.844 1 87.44 348 ASN B C 1
ATOM 6686 O O . ASN B 1 348 ? 11.328 0.008 9.602 1 87.44 348 ASN B O 1
ATOM 6690 N N . TRP B 1 349 ? 9.125 -0.371 9.5 1 90.44 349 TRP B N 1
ATOM 6691 C CA . TRP B 1 349 ? 9.305 -1.665 8.852 1 90.44 349 TRP B CA 1
ATOM 6692 C C . TRP B 1 349 ? 8.875 -1.604 7.387 1 90.44 349 TRP B C 1
ATOM 6694 O O . TRP B 1 349 ? 8.977 -2.598 6.66 1 90.44 349 TRP B O 1
ATOM 6704 N N . SER B 1 350 ? 8.352 -0.469 6.965 1 91.44 350 SER B N 1
ATOM 6705 C CA . SER B 1 350 ? 7.77 -0.329 5.637 1 91.44 350 SER B CA 1
ATOM 6706 C C . SER B 1 350 ? 8.102 1.029 5.027 1 91.44 350 SER B C 1
ATOM 6708 O O . SER B 1 350 ? 8.609 1.917 5.715 1 91.44 350 SER B O 1
ATOM 6710 N N . ILE B 1 351 ? 7.805 1.194 3.775 1 91.25 351 ILE B N 1
ATOM 6711 C CA . ILE B 1 351 ? 7.984 2.473 3.094 1 91.25 351 ILE B CA 1
ATOM 6712 C C . ILE B 1 351 ? 6.922 3.461 3.568 1 91.25 351 ILE B C 1
ATOM 6714 O O . ILE B 1 351 ? 7.242 4.574 3.986 1 91.25 351 ILE B O 1
ATOM 6718 N N . PRO B 1 352 ? 5.633 3 3.562 1 90.12 352 PRO B N 1
ATOM 6719 C CA . PRO B 1 352 ? 4.641 3.904 4.148 1 90.12 352 PRO B CA 1
ATOM 6720 C C . PRO B 1 352 ? 4.777 4.031 5.664 1 90.12 352 PRO B C 1
ATOM 6722 O O . PRO B 1 352 ? 5.195 3.078 6.332 1 90.12 352 PRO B O 1
ATOM 6725 N N . LEU B 1 353 ? 4.418 5.176 6.164 1 87.19 353 LEU B N 1
ATOM 6726 C CA . LEU B 1 353 ? 4.387 5.336 7.613 1 87.19 353 LEU B CA 1
ATOM 6727 C C . LEU B 1 353 ? 3.037 4.902 8.18 1 87.19 353 LEU B C 1
ATOM 6729 O O . LEU B 1 353 ? 2.971 3.996 9.016 1 87.19 353 LEU B O 1
ATOM 6733 N N . GLY B 1 354 ? 1.984 5.457 7.676 1 89.06 354 GLY B N 1
ATOM 6734 C CA . GLY B 1 354 ? 0.646 5.09 8.109 1 89.06 354 GLY B CA 1
ATOM 6735 C C . GLY B 1 354 ? 0.135 3.822 7.445 1 89.06 354 GLY B C 1
ATOM 6736 O O . GLY B 1 354 ? 0.393 3.586 6.262 1 89.06 354 GLY B O 1
ATOM 6737 N N . ARG B 1 355 ? -0.623 3.053 8.219 1 90 355 ARG B N 1
ATOM 6738 C CA . ARG B 1 355 ? -1.168 1.797 7.715 1 90 355 ARG B CA 1
ATOM 6739 C C . ARG B 1 355 ? -2.602 1.59 8.195 1 90 355 ARG B C 1
ATOM 6741 O O . ARG B 1 355 ? -2.955 1.994 9.305 1 90 355 ARG B O 1
ATOM 6748 N N . ARG B 1 356 ? -3.322 0.937 7.383 1 92.12 356 ARG B N 1
ATOM 6749 C CA . ARG B 1 356 ? -4.688 0.584 7.766 1 92.12 356 ARG B CA 1
ATOM 6750 C C . ARG B 1 356 ? -4.711 -0.718 8.555 1 92.12 356 ARG B C 1
ATOM 6752 O O . ARG B 1 356 ? -3.676 -1.357 8.75 1 92.12 356 ARG B O 1
ATOM 6759 N N . PHE B 1 357 ? -5.879 -1.099 9.008 1 95.44 357 PHE B N 1
ATOM 6760 C CA . PHE B 1 357 ? -6.086 -2.266 9.859 1 95.44 357 PHE B CA 1
ATOM 6761 C C . PHE B 1 357 ? -6.211 -3.531 9.016 1 95.44 357 PHE B C 1
ATOM 6763 O O . PHE B 1 357 ? -7.191 -4.27 9.133 1 95.44 357 PHE B O 1
ATOM 6770 N N . ARG B 1 358 ? -5.145 -3.963 8.344 1 95.38 358 ARG B N 1
ATOM 6771 C CA . ARG B 1 358 ? -5.16 -5.051 7.371 1 95.38 358 ARG B CA 1
ATOM 6772 C C . ARG B 1 358 ? -5.258 -6.406 8.062 1 95.38 358 ARG B C 1
ATOM 6774 O O . ARG B 1 358 ? -5.777 -7.363 7.492 1 95.38 358 ARG B O 1
ATOM 6781 N N . SER B 1 359 ? -4.773 -6.469 9.289 1 97.5 359 SER B N 1
ATOM 6782 C CA . SER B 1 359 ? -4.73 -7.746 9.992 1 97.5 359 SER B CA 1
ATOM 6783 C C . SER B 1 359 ? -6.133 -8.219 10.359 1 97.5 359 SER B C 1
ATOM 6785 O O . SER B 1 359 ? -6.352 -9.414 10.586 1 97.5 359 SER B O 1
ATOM 6787 N N . LEU B 1 360 ? -7.078 -7.32 10.359 1 97.94 360 LEU B N 1
ATOM 6788 C CA . LEU B 1 360 ? -8.43 -7.664 10.781 1 97.94 360 LEU B CA 1
ATOM 6789 C C . LEU B 1 360 ? -9.062 -8.656 9.82 1 97.94 360 LEU B C 1
ATOM 6791 O O . LEU B 1 360 ? -9.703 -9.625 10.25 1 97.94 360 LEU B O 1
ATOM 6795 N N . LYS B 1 361 ? -8.969 -8.461 8.523 1 97.62 361 LYS B N 1
ATOM 6796 C CA . LYS B 1 361 ? -9.57 -9.391 7.578 1 97.62 361 LYS B CA 1
ATOM 6797 C C . LYS B 1 361 ? -8.883 -10.758 7.645 1 97.62 361 LYS B C 1
ATOM 6799 O O . LYS B 1 361 ? -9.531 -11.789 7.461 1 97.62 361 LYS B O 1
ATOM 6804 N N . LEU B 1 362 ? -7.57 -10.75 7.859 1 98.25 362 LEU B N 1
ATOM 6805 C CA . LEU B 1 362 ? -6.875 -12.023 8.023 1 98.25 362 LEU B CA 1
ATOM 6806 C C . LEU B 1 362 ? -7.391 -12.773 9.25 1 98.25 362 LEU B C 1
ATOM 6808 O O . LEU B 1 362 ? -7.586 -13.984 9.203 1 98.25 362 LEU B O 1
ATOM 6812 N N . TRP B 1 363 ? -7.582 -12.016 10.336 1 98.69 363 TRP B N 1
ATOM 6813 C CA . TRP B 1 363 ? -8.109 -12.578 11.57 1 98.69 363 TRP B CA 1
ATOM 6814 C C . TRP B 1 363 ? -9.484 -13.195 11.352 1 98.69 363 TRP B C 1
ATOM 6816 O O . TRP B 1 363 ? -9.758 -14.305 11.812 1 98.69 363 TRP B O 1
ATOM 6826 N N . PHE B 1 364 ? -10.359 -12.562 10.586 1 98.56 364 PHE B N 1
ATOM 6827 C CA . PHE B 1 364 ? -11.68 -13.078 10.242 1 98.56 364 PHE B CA 1
ATOM 6828 C C . PHE B 1 364 ? -11.57 -14.344 9.406 1 98.56 364 PHE B C 1
ATOM 6830 O O . PHE B 1 364 ? -12.25 -15.336 9.68 1 98.56 364 PHE B O 1
ATOM 6837 N N . VAL B 1 365 ? -10.719 -14.359 8.438 1 98.25 365 VAL B N 1
ATOM 6838 C CA . VAL B 1 365 ? -10.578 -15.477 7.512 1 98.25 365 VAL B CA 1
ATOM 6839 C C . VAL B 1 365 ? -10.102 -16.719 8.266 1 98.25 365 VAL B C 1
ATOM 6841 O O . VAL B 1 365 ? -10.695 -17.797 8.141 1 98.25 365 VAL B O 1
ATOM 6844 N N . ILE B 1 366 ? -9.078 -16.516 9.078 1 98.69 366 ILE B N 1
ATOM 6845 C CA . ILE B 1 366 ? -8.508 -17.656 9.789 1 98.69 366 ILE B CA 1
ATOM 6846 C C . ILE B 1 366 ? -9.531 -18.219 10.766 1 98.69 366 ILE B C 1
ATOM 6848 O O . ILE B 1 366 ? -9.742 -19.438 10.828 1 98.69 366 ILE B O 1
ATOM 6852 N N . ARG B 1 367 ? -10.188 -17.375 11.492 1 98.69 367 ARG B N 1
ATOM 6853 C CA . ARG B 1 367 ? -11.078 -17.828 12.555 1 98.69 367 ARG B CA 1
ATOM 6854 C C . ARG B 1 367 ? -12.359 -18.422 11.969 1 98.69 367 ARG B C 1
ATOM 6856 O O . ARG B 1 367 ? -12.891 -19.391 12.5 1 98.69 367 ARG B O 1
ATOM 6863 N N . MET B 1 368 ? -12.875 -17.906 10.859 1 98.25 368 MET B N 1
ATOM 6864 C CA . MET B 1 368 ? -14.172 -18.344 10.344 1 98.25 368 MET B CA 1
ATOM 6865 C C . MET B 1 368 ? -14.023 -19.562 9.438 1 98.25 368 MET B C 1
ATOM 6867 O O . MET B 1 368 ? -14.992 -20.297 9.219 1 98.25 368 MET B O 1
ATOM 6871 N N . HIS B 1 369 ? -12.828 -19.766 8.875 1 97.5 369 HIS B N 1
ATOM 6872 C CA . HIS B 1 369 ? -12.586 -20.969 8.086 1 97.5 369 HIS B CA 1
ATOM 6873 C C . HIS B 1 369 ? -11.938 -22.062 8.93 1 97.5 369 HIS B C 1
ATOM 6875 O O . HIS B 1 369 ? -12.125 -23.25 8.672 1 97.5 369 HIS B O 1
ATOM 6881 N N . GLY B 1 370 ? -11.18 -21.625 9.93 1 98.25 370 GLY B N 1
ATOM 6882 C CA . GLY B 1 370 ? -10.297 -22.562 10.617 1 98.25 370 GLY B CA 1
ATOM 6883 C C . GLY B 1 370 ? -9.117 -23 9.773 1 98.25 370 GLY B C 1
ATOM 6884 O O . GLY B 1 370 ? -9.156 -22.922 8.539 1 98.25 370 GLY B O 1
ATOM 6885 N N . VAL B 1 371 ? -8.117 -23.484 10.461 1 98.62 371 VAL B N 1
ATOM 6886 C CA . VAL B 1 371 ? -6.938 -23.969 9.758 1 98.62 371 VAL B CA 1
ATOM 6887 C C . VAL B 1 371 ? -7.328 -25.094 8.812 1 98.62 371 VAL B C 1
ATOM 6889 O O . VAL B 1 371 ? -6.891 -25.141 7.664 1 98.62 371 VAL B O 1
ATOM 6892 N N . GLU B 1 372 ? -8.164 -25.938 9.227 1 98.44 372 GLU B N 1
ATOM 6893 C CA . GLU B 1 372 ? -8.578 -27.094 8.438 1 98.44 372 GLU B CA 1
ATOM 6894 C C . GLU B 1 372 ? -9.328 -26.656 7.18 1 98.44 372 GLU B C 1
ATOM 6896 O O . GLU B 1 372 ? -9.156 -27.25 6.113 1 98.44 372 GLU B O 1
ATOM 6901 N N . GLY B 1 373 ? -10.203 -25.656 7.348 1 97.75 373 GLY B N 1
ATOM 6902 C CA . GLY B 1 373 ? -10.914 -25.156 6.188 1 97.75 373 GLY B CA 1
ATOM 6903 C C . GLY B 1 373 ? -9.992 -24.547 5.141 1 97.7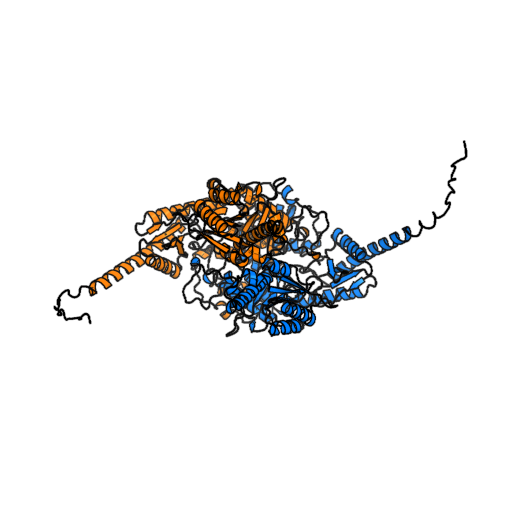5 373 GLY B C 1
ATOM 6904 O O . GLY B 1 373 ? -10.188 -24.75 3.941 1 97.75 373 GLY B O 1
ATOM 6905 N N . LEU B 1 374 ? -9.008 -23.859 5.562 1 98.06 374 LEU B N 1
ATOM 6906 C CA . LEU B 1 374 ? -8.039 -23.266 4.648 1 98.06 374 LEU B CA 1
ATOM 6907 C C . LEU B 1 374 ? -7.172 -24.328 3.992 1 98.06 374 LEU B C 1
ATOM 6909 O O . LEU B 1 374 ? -6.875 -24.234 2.799 1 98.06 374 LEU B O 1
ATOM 6913 N N . GLN B 1 375 ? -6.766 -25.312 4.766 1 98.56 375 GLN B N 1
ATOM 6914 C CA . GLN B 1 375 ? -6.012 -26.438 4.223 1 98.56 375 GLN B CA 1
ATOM 6915 C C . GLN B 1 375 ? -6.824 -27.188 3.164 1 98.56 375 GLN B C 1
ATOM 6917 O O . GLN B 1 375 ? -6.293 -27.547 2.115 1 98.56 375 GLN B O 1
ATOM 6922 N N . SER B 1 376 ? -8.086 -27.375 3.443 1 97.75 376 SER B N 1
ATOM 6923 C CA . SER B 1 376 ? -8.961 -28.062 2.508 1 97.75 376 SER B CA 1
ATOM 6924 C C . SER B 1 376 ? -9.07 -27.312 1.188 1 97.75 376 SER B C 1
ATOM 6926 O O . SER B 1 376 ? -9.148 -27.922 0.121 1 97.75 376 SER B O 1
ATOM 6928 N N . ALA B 1 377 ? -9.141 -26.031 1.279 1 96.06 377 ALA B N 1
ATOM 6929 C CA . ALA B 1 377 ? -9.211 -25.219 0.067 1 96.06 377 ALA B CA 1
ATOM 6930 C C . ALA B 1 377 ? -7.965 -25.391 -0.79 1 96.06 377 ALA B C 1
ATOM 6932 O O . ALA B 1 377 ? -8.055 -25.562 -2.01 1 96.06 377 ALA B O 1
ATOM 6933 N N . ILE B 1 378 ? -6.82 -25.391 -0.197 1 97.25 378 ILE B N 1
ATOM 6934 C CA . ILE B 1 378 ? -5.559 -25.562 -0.909 1 97.25 378 ILE B CA 1
ATOM 6935 C C . ILE B 1 378 ? -5.5 -26.969 -1.518 1 97.25 378 ILE B C 1
ATOM 6937 O O . ILE B 1 378 ? -5.188 -27.125 -2.699 1 97.25 378 ILE B O 1
ATOM 6941 N N . ARG B 1 379 ? -5.859 -27.969 -0.745 1 97.94 379 ARG B N 1
ATOM 6942 C CA . ARG B 1 379 ? -5.844 -29.359 -1.212 1 97.94 379 ARG B CA 1
ATOM 6943 C C . ARG B 1 379 ? -6.797 -29.547 -2.387 1 97.94 379 ARG B C 1
ATOM 6945 O O . ARG B 1 379 ? -6.508 -30.312 -3.309 1 97.94 379 ARG B O 1
ATOM 6952 N N . SER B 1 380 ? -7.902 -28.875 -2.324 1 97.12 380 SER B N 1
ATOM 6953 C CA . SER B 1 380 ? -8.867 -28.969 -3.412 1 97.12 380 SER B CA 1
ATOM 6954 C C . SER B 1 380 ? -8.305 -28.391 -4.707 1 97.12 380 SER B C 1
ATOM 6956 O O . SER B 1 380 ? -8.492 -28.969 -5.781 1 97.12 380 SER B O 1
ATOM 6958 N N . HIS B 1 381 ? -7.68 -27.25 -4.621 1 97.19 381 HIS B N 1
ATOM 6959 C CA . HIS B 1 381 ? -7.066 -26.656 -5.801 1 97.19 381 HIS B CA 1
ATOM 6960 C C . HIS B 1 381 ? -5.996 -27.562 -6.391 1 97.19 381 HIS B C 1
ATOM 6962 O O . HIS B 1 381 ? -5.906 -27.719 -7.609 1 97.19 381 HIS B O 1
ATOM 6968 N N . VAL B 1 382 ? -5.195 -28.156 -5.539 1 97.94 382 VAL B N 1
ATOM 6969 C CA . VAL B 1 382 ? -4.133 -29.047 -5.984 1 97.94 382 VAL B CA 1
ATOM 6970 C C . VAL B 1 382 ? -4.742 -30.281 -6.656 1 97.94 382 VAL B C 1
ATOM 6972 O O . VAL B 1 382 ? -4.266 -30.719 -7.707 1 97.94 382 VAL B O 1
ATOM 6975 N N . ALA B 1 383 ? -5.773 -30.781 -6.062 1 98.19 383 ALA B N 1
ATOM 6976 C CA . ALA B 1 383 ? -6.449 -31.953 -6.629 1 98.19 383 ALA B CA 1
ATOM 6977 C C . ALA B 1 383 ? -7.02 -31.641 -8.008 1 98.19 383 ALA B C 1
ATOM 6979 O O . ALA B 1 383 ? -6.934 -32.469 -8.922 1 98.19 383 ALA B O 1
ATOM 6980 N N . LEU B 1 384 ? -7.625 -30.516 -8.156 1 98.25 384 LEU B N 1
ATOM 6981 C CA . LEU B 1 384 ? -8.188 -30.109 -9.438 1 98.25 384 LEU B CA 1
ATOM 6982 C C . LEU B 1 384 ? -7.09 -29.922 -10.484 1 98.25 384 LEU B C 1
ATOM 6984 O O . LEU B 1 384 ? -7.273 -30.281 -11.648 1 98.25 384 LEU B O 1
ATOM 6988 N N . ALA B 1 385 ? -5.98 -29.375 -10.055 1 98.31 385 ALA B N 1
ATOM 6989 C CA . ALA B 1 385 ? -4.852 -29.219 -10.969 1 98.31 385 ALA B CA 1
ATOM 6990 C C . ALA B 1 385 ? -4.332 -30.578 -11.43 1 98.31 385 ALA B C 1
ATOM 6992 O O . ALA B 1 385 ? -4.012 -30.766 -12.602 1 98.31 385 ALA B O 1
ATOM 6993 N N . LYS B 1 386 ? -4.25 -31.5 -10.516 1 98.38 386 LYS B N 1
ATOM 6994 C CA . LYS B 1 386 ? -3.799 -32.844 -10.852 1 98.38 386 LYS B CA 1
ATOM 6995 C C . LYS B 1 386 ? -4.773 -33.531 -11.805 1 98.38 386 LYS B C 1
ATOM 6997 O O . LYS B 1 386 ? -4.355 -34.25 -12.711 1 98.38 386 LYS B O 1
ATOM 7002 N N . MET B 1 387 ? -5.996 -33.281 -11.562 1 98.38 387 MET B N 1
ATOM 7003 C CA . MET B 1 387 ? -7.012 -33.844 -12.461 1 98.38 387 MET B CA 1
ATOM 7004 C C . MET B 1 387 ? -6.883 -33.25 -13.859 1 98.38 387 MET B C 1
ATOM 7006 O O . MET B 1 387 ? -6.914 -33.969 -14.852 1 98.38 387 MET B O 1
ATOM 7010 N N . PHE B 1 388 ? -6.77 -31.984 -13.93 1 98.69 388 PHE B N 1
ATOM 7011 C CA . PHE B 1 388 ? -6.566 -31.297 -15.195 1 98.69 388 PHE B CA 1
ATOM 7012 C C . PHE B 1 388 ? -5.32 -31.828 -15.898 1 98.69 388 PHE B C 1
ATOM 7014 O O . PHE B 1 388 ? -5.348 -32.094 -17.109 1 98.69 388 PHE B O 1
ATOM 7021 N N . GLU B 1 389 ? -4.254 -31.953 -15.141 1 98.75 389 GLU B N 1
ATOM 7022 C CA . GLU B 1 389 ? -3.014 -32.5 -15.664 1 98.75 389 GLU B CA 1
ATOM 7023 C C . GLU B 1 389 ? -3.258 -33.875 -16.312 1 98.75 389 GLU B C 1
ATOM 7025 O O . GLU B 1 389 ? -2.723 -34.156 -17.375 1 98.75 389 GLU B O 1
ATOM 7030 N N . SER B 1 390 ? -4 -34.688 -15.672 1 98.62 390 SER B N 1
ATOM 7031 C CA . SER B 1 390 ? -4.27 -36.031 -16.172 1 98.62 390 SER B CA 1
ATOM 7032 C C . SER B 1 390 ? -5.004 -35.969 -17.5 1 98.62 390 SER B C 1
ATOM 7034 O O . SER B 1 390 ? -4.742 -36.812 -18.391 1 98.62 390 SER B O 1
ATOM 7036 N N . TRP B 1 391 ? -5.93 -35.062 -17.625 1 98.69 391 TRP B N 1
ATOM 7037 C CA . TRP B 1 391 ? -6.645 -34.938 -18.891 1 98.69 391 TRP B CA 1
ATOM 7038 C C . TRP B 1 391 ? -5.711 -34.438 -20 1 98.69 391 TRP B C 1
ATOM 7040 O O . TRP B 1 391 ? -5.789 -34.938 -21.141 1 98.69 391 TRP B O 1
ATOM 7050 N N . VAL B 1 392 ? -4.828 -33.531 -19.703 1 98.75 392 VAL B N 1
ATOM 7051 C CA . VAL B 1 392 ? -3.869 -33.031 -20.672 1 98.75 392 VAL B CA 1
ATOM 7052 C C . VAL B 1 392 ? -2.951 -34.156 -21.125 1 98.75 392 VAL B C 1
ATOM 7054 O O . VAL B 1 392 ? -2.709 -34.312 -22.328 1 98.75 392 VAL B O 1
ATOM 7057 N N . ARG B 1 393 ? -2.473 -34.906 -20.234 1 98.31 393 ARG B N 1
ATOM 7058 C CA . ARG B 1 393 ? -1.54 -35.969 -20.547 1 98.31 393 ARG B CA 1
ATOM 7059 C C . ARG B 1 393 ? -2.225 -37.094 -21.344 1 98.31 393 ARG B C 1
ATOM 7061 O O . ARG B 1 393 ? -1.582 -37.75 -22.141 1 98.31 393 ARG B O 1
ATOM 7068 N N . ALA B 1 394 ? -3.488 -37.219 -21.172 1 98.38 394 ALA B N 1
ATOM 7069 C CA . ALA B 1 394 ? -4.242 -38.281 -21.859 1 98.38 394 ALA B CA 1
ATOM 7070 C C . ALA B 1 394 ? -4.547 -37.875 -23.297 1 98.38 394 ALA B C 1
ATOM 7072 O O . ALA B 1 394 ? -4.918 -38.719 -24.109 1 98.38 394 ALA B O 1
ATOM 7073 N N . ASP B 1 395 ? -4.473 -36.625 -23.578 1 98.25 395 ASP B N 1
ATOM 7074 C CA . ASP B 1 395 ? -4.73 -36.125 -24.922 1 98.25 395 ASP B CA 1
ATOM 7075 C C . ASP B 1 395 ? -3.428 -35.938 -25.703 1 98.25 395 ASP B C 1
ATOM 7077 O O . ASP B 1 395 ? -2.65 -35.031 -25.422 1 98.25 395 ASP B O 1
ATOM 7081 N N . ASP B 1 396 ? -3.24 -36.688 -26.75 1 97.44 396 ASP B N 1
ATOM 7082 C CA . ASP B 1 396 ? -1.978 -36.781 -27.484 1 97.44 396 ASP B CA 1
ATOM 7083 C C . ASP B 1 396 ? -1.662 -35.469 -28.188 1 97.44 396 ASP B C 1
ATOM 7085 O O . ASP B 1 396 ? -0.534 -35.25 -28.641 1 97.44 396 ASP B O 1
ATOM 7089 N N . ARG B 1 397 ? -2.551 -34.594 -28.297 1 97.69 397 ARG B N 1
ATOM 7090 C CA . ARG B 1 397 ? -2.334 -33.281 -28.953 1 97.69 397 ARG B CA 1
ATOM 7091 C C . ARG B 1 397 ? -1.562 -32.344 -28.047 1 97.69 397 ARG B C 1
ATOM 7093 O O . ARG B 1 397 ? -0.978 -31.359 -28.516 1 97.69 397 ARG B O 1
ATOM 7100 N N . PHE B 1 398 ? -1.625 -32.656 -26.734 1 98.69 398 PHE B N 1
ATOM 7101 C CA . PHE B 1 398 ? -1.1 -31.703 -25.75 1 98.69 398 PHE B CA 1
ATOM 7102 C C . PHE B 1 398 ? 0.087 -32.312 -25 1 98.69 398 PHE B C 1
ATOM 7104 O O . PHE B 1 398 ? 0.325 -33.531 -25.078 1 98.69 398 PHE B O 1
ATOM 7111 N N . GLU B 1 399 ? 0.893 -31.422 -24.375 1 98.44 399 GLU B N 1
ATOM 7112 C CA . GLU B 1 399 ? 1.911 -31.812 -23.406 1 98.44 399 GLU B CA 1
ATOM 7113 C C . GLU B 1 399 ? 1.905 -30.891 -22.188 1 98.44 399 GLU B C 1
ATOM 7115 O O . GLU B 1 399 ? 1.57 -29.719 -22.297 1 98.44 399 GLU B O 1
ATOM 7120 N N . VAL B 1 400 ? 2.203 -31.469 -21.062 1 98.38 400 VAL B N 1
ATOM 7121 C CA . VAL B 1 400 ? 2.42 -30.719 -19.844 1 98.38 400 VAL B CA 1
ATOM 7122 C C . VAL B 1 400 ? 3.881 -30.281 -19.75 1 98.38 400 VAL B C 1
ATOM 7124 O O . VAL B 1 400 ? 4.785 -31.047 -20.078 1 98.38 400 VAL B O 1
ATOM 7127 N N . VAL B 1 401 ? 4.082 -29.016 -19.469 1 97.75 401 VAL B N 1
ATOM 7128 C CA . VAL B 1 401 ? 5.438 -28.5 -19.312 1 97.75 401 VAL B CA 1
ATOM 7129 C C . VAL B 1 401 ? 5.719 -28.219 -17.844 1 97.75 401 VAL B C 1
ATOM 7131 O O . VAL B 1 401 ? 4.992 -27.469 -17.188 1 97.75 401 VAL B O 1
ATOM 7134 N N . GLY B 1 402 ? 6.762 -28.859 -17.312 1 95.19 402 GLY B N 1
ATOM 7135 C CA . GLY B 1 402 ? 7.121 -28.688 -15.906 1 95.19 402 GLY B CA 1
ATOM 7136 C C . GLY B 1 402 ? 6.414 -29.672 -14.992 1 95.19 402 GLY B C 1
ATOM 7137 O O . GLY B 1 402 ? 5.727 -30.578 -15.453 1 95.19 402 GLY B O 1
ATOM 7138 N N . THR B 1 403 ? 6.637 -29.422 -13.695 1 95.19 403 THR B N 1
ATOM 7139 C CA . THR B 1 403 ? 6.043 -30.266 -12.672 1 95.19 403 THR B CA 1
ATOM 7140 C C . THR B 1 403 ? 4.797 -29.609 -12.078 1 95.19 403 THR B C 1
ATOM 7142 O O . THR B 1 403 ? 4.781 -28.406 -11.836 1 95.19 403 THR B O 1
ATOM 7145 N N . VAL B 1 404 ? 3.758 -30.422 -11.961 1 96.75 404 VAL B N 1
ATOM 7146 C CA . VAL B 1 404 ? 2.547 -29.906 -11.32 1 96.75 404 VAL B CA 1
ATOM 7147 C C . VAL B 1 404 ? 2.582 -30.234 -9.828 1 96.75 404 VAL B C 1
ATOM 7149 O O . VAL B 1 404 ? 2.164 -31.312 -9.406 1 96.75 404 VAL B O 1
ATOM 7152 N N . GLU B 1 405 ? 3.037 -29.25 -9.07 1 93.62 405 GLU B N 1
ATOM 7153 C CA . GLU B 1 405 ? 3.197 -29.438 -7.633 1 93.62 405 GLU B CA 1
ATOM 7154 C C . GLU B 1 405 ? 2.072 -28.766 -6.855 1 93.62 405 GLU B C 1
ATOM 7156 O O . GLU B 1 405 ? 1.653 -29.266 -5.805 1 93.62 405 GLU B O 1
ATOM 7161 N N . PHE B 1 406 ? 1.595 -27.656 -7.332 1 96.81 406 PHE B N 1
ATOM 7162 C CA . PHE B 1 406 ? 0.583 -26.844 -6.676 1 96.81 406 PHE B CA 1
ATOM 7163 C C . PHE B 1 406 ? -0.677 -26.75 -7.527 1 96.81 406 PHE B C 1
ATOM 7165 O O . PHE B 1 406 ? -1.089 -27.734 -8.141 1 96.81 406 PHE B O 1
ATOM 7172 N N . GLY B 1 407 ? -1.316 -25.641 -7.535 1 96.5 407 GLY B N 1
ATOM 7173 C CA . GLY B 1 407 ? -2.57 -25.453 -8.25 1 96.5 407 GLY B CA 1
ATOM 7174 C C . GLY B 1 407 ? -2.389 -24.859 -9.633 1 96.5 407 GLY B C 1
ATOM 7175 O O . GLY B 1 407 ? -3.271 -24.156 -10.141 1 96.5 407 GLY B O 1
ATOM 7176 N N . LEU B 1 408 ? -1.233 -25.109 -10.258 1 97.81 408 LEU B N 1
ATOM 7177 C CA . LEU B 1 408 ? -0.951 -24.547 -11.57 1 97.81 408 LEU B CA 1
ATOM 7178 C C . LEU B 1 408 ? -0.523 -25.641 -12.547 1 97.81 408 LEU B C 1
ATOM 7180 O O . LEU B 1 408 ? 0.294 -26.5 -12.211 1 97.81 408 LEU B O 1
ATOM 7184 N N . VAL B 1 409 ? -1.107 -25.656 -13.766 1 98.62 409 VAL B N 1
ATOM 7185 C CA . VAL B 1 409 ? -0.701 -26.562 -14.836 1 98.62 409 VAL B CA 1
ATOM 7186 C C . VAL B 1 409 ? -0.267 -25.75 -16.062 1 98.62 409 VAL B C 1
ATOM 7188 O O . VAL B 1 409 ? -1.03 -24.922 -16.562 1 98.62 409 VAL B O 1
ATOM 7191 N N . CYS B 1 410 ? 0.919 -25.953 -16.453 1 98.44 410 CYS B N 1
ATOM 7192 C CA . CYS B 1 410 ? 1.405 -25.391 -17.703 1 98.44 410 CYS B CA 1
ATOM 7193 C C . CYS B 1 410 ? 1.296 -26.406 -18.844 1 98.44 410 CYS B C 1
ATOM 7195 O O . CYS B 1 410 ? 1.834 -27.5 -18.75 1 98.44 410 CYS B O 1
ATOM 7197 N N . PHE B 1 411 ? 0.638 -26 -19.938 1 98.81 411 PHE B N 1
ATOM 7198 C CA . PHE B 1 411 ? 0.422 -26.938 -21.016 1 98.81 411 PHE B CA 1
ATOM 7199 C C . PHE B 1 411 ? 0.46 -26.234 -22.375 1 98.81 411 PHE B C 1
ATOM 7201 O O . PHE B 1 411 ? 0.414 -25 -22.422 1 98.81 411 PHE B O 1
ATOM 7208 N N . ARG B 1 412 ? 0.62 -26.969 -23.375 1 98.69 412 ARG B N 1
ATOM 7209 C CA . ARG B 1 412 ? 0.667 -26.422 -24.734 1 98.69 412 ARG B CA 1
ATOM 7210 C C . ARG B 1 412 ? 0.343 -27.5 -25.766 1 98.69 412 ARG B C 1
ATOM 7212 O O . ARG B 1 412 ? 0.381 -28.688 -25.453 1 98.69 412 ARG B O 1
ATOM 7219 N N . LEU B 1 413 ? -0.049 -27.047 -26.922 1 98.56 413 LEU B N 1
ATOM 7220 C CA . LEU B 1 413 ? -0.13 -27.953 -28.062 1 98.56 413 LEU B CA 1
ATOM 7221 C C . LEU B 1 413 ? 1.261 -28.406 -28.5 1 98.56 413 LEU B C 1
ATOM 7223 O O . LEU B 1 413 ? 2.193 -27.609 -28.531 1 98.56 413 LEU B O 1
ATOM 7227 N N . LYS B 1 414 ? 1.351 -29.703 -28.734 1 97.56 414 LYS B N 1
ATOM 7228 C CA . LYS B 1 414 ? 2.613 -30.172 -29.297 1 97.56 414 LYS B CA 1
ATOM 7229 C C . LYS B 1 414 ? 2.91 -29.516 -30.641 1 97.56 414 LYS B C 1
ATOM 7231 O O . LYS B 1 414 ? 1.999 -29.266 -31.438 1 97.56 414 LYS B O 1
ATOM 7236 N N . GLY B 1 415 ? 4.152 -29.156 -30.859 1 96 415 GLY B N 1
ATOM 7237 C CA . GLY B 1 415 ? 4.535 -28.484 -32.094 1 96 415 GLY B CA 1
ATOM 7238 C C . GLY B 1 415 ? 5.09 -27.094 -31.875 1 96 415 GLY B C 1
ATOM 7239 O O . GLY B 1 415 ? 5.73 -26.828 -30.844 1 96 415 GLY B O 1
ATOM 7240 N N . GLU B 1 416 ? 4.914 -26.219 -32.844 1 96.56 416 GLU B N 1
ATOM 7241 C CA . GLU B 1 416 ? 5.457 -24.859 -32.781 1 96.56 416 GLU B CA 1
ATOM 7242 C C . GLU B 1 416 ? 4.691 -24 -31.781 1 96.56 416 GLU B C 1
ATOM 7244 O O . GLU B 1 416 ? 3.496 -24.203 -31.562 1 96.56 416 GLU B O 1
ATOM 7249 N N . ASN B 1 417 ? 5.363 -23.047 -31.266 1 97.88 417 ASN B N 1
ATOM 7250 C CA . ASN B 1 417 ? 4.77 -22.125 -30.312 1 97.88 417 ASN B CA 1
ATOM 7251 C C . ASN B 1 417 ? 3.533 -21.438 -30.891 1 97.88 417 ASN B C 1
ATOM 7253 O O . ASN B 1 417 ? 2.59 -21.141 -30.156 1 97.88 417 ASN B O 1
ATOM 7257 N N . THR B 1 418 ? 3.553 -21.203 -32.156 1 96.94 418 THR B N 1
ATOM 7258 C CA . THR B 1 418 ? 2.488 -20.469 -32.812 1 96.94 418 THR B CA 1
ATOM 7259 C C . THR B 1 418 ? 1.146 -21.172 -32.656 1 96.94 418 THR B C 1
ATOM 7261 O O . THR B 1 418 ? 0.103 -20.516 -32.562 1 96.94 418 THR B O 1
ATOM 7264 N N . LEU B 1 419 ? 1.155 -22.5 -32.625 1 97.69 419 LEU B N 1
ATOM 7265 C CA . LEU B 1 419 ? -0.079 -23.25 -32.438 1 97.69 419 LEU B CA 1
ATOM 7266 C C . LEU B 1 419 ? -0.708 -22.922 -31.078 1 97.69 419 LEU B C 1
ATOM 7268 O O . LEU B 1 419 ? -1.914 -22.672 -31 1 97.69 419 LEU B O 1
ATOM 7272 N N . THR B 1 420 ? 0.122 -22.938 -30.094 1 98.31 420 THR B N 1
ATOM 7273 C CA . THR B 1 420 ? -0.346 -22.641 -28.734 1 98.31 420 THR B CA 1
ATOM 7274 C C . THR B 1 420 ? -0.773 -21.172 -28.625 1 98.31 420 THR B C 1
ATOM 7276 O O . THR B 1 420 ? -1.743 -20.859 -27.938 1 98.31 420 THR B O 1
ATOM 7279 N N . GLU B 1 421 ? -0.079 -20.25 -29.25 1 97.88 421 GLU B N 1
ATOM 7280 C CA . GLU B 1 421 ? -0.423 -18.844 -29.266 1 97.88 421 GLU B CA 1
ATOM 7281 C C . GLU B 1 421 ? -1.818 -18.609 -29.844 1 97.88 421 GLU B C 1
ATOM 7283 O O . GLU B 1 421 ? -2.623 -17.875 -29.266 1 97.88 421 GLU B O 1
ATOM 7288 N N . VAL B 1 422 ? -2.07 -19.234 -30.984 1 97.56 422 VAL B N 1
ATOM 7289 C CA . VAL B 1 422 ? -3.359 -19.078 -31.641 1 97.56 422 VAL B CA 1
ATOM 7290 C C . VAL B 1 422 ? -4.461 -19.703 -30.781 1 97.56 422 VAL B C 1
ATOM 7292 O O . VAL B 1 422 ? -5.555 -19.141 -30.672 1 97.56 422 VAL B O 1
ATOM 7295 N N . LEU B 1 423 ? -4.172 -20.844 -30.203 1 98.44 423 LEU B N 1
ATOM 7296 C CA . LEU B 1 423 ? -5.133 -21.5 -29.328 1 98.44 423 LEU B CA 1
ATOM 7297 C C . LEU B 1 423 ? -5.551 -20.562 -28.188 1 98.44 423 LEU B C 1
ATOM 7299 O O . LEU B 1 423 ? -6.742 -20.359 -27.953 1 98.44 423 LEU B O 1
ATOM 7303 N N . LEU B 1 424 ? -4.559 -20.031 -27.469 1 98.31 424 LEU B N 1
ATOM 7304 C CA . LEU B 1 424 ? -4.836 -19.141 -26.344 1 98.31 424 LEU B CA 1
ATOM 7305 C C . LEU B 1 424 ? -5.621 -17.922 -26.812 1 98.31 424 LEU B C 1
ATOM 7307 O O . LEU B 1 424 ? -6.559 -17.484 -26.125 1 98.31 424 LEU B O 1
ATOM 7311 N N . GLN B 1 425 ? -5.23 -17.359 -27.922 1 96.94 425 GLN B N 1
ATOM 7312 C CA . GLN B 1 425 ? -5.91 -16.188 -28.469 1 96.94 425 GLN B CA 1
ATOM 7313 C C . GLN B 1 425 ? -7.387 -16.469 -28.719 1 96.94 425 GLN B C 1
ATOM 7315 O O . GLN B 1 425 ? -8.25 -15.68 -28.344 1 96.94 425 GLN B O 1
ATOM 7320 N N . GLN B 1 426 ? -7.66 -17.594 -29.328 1 96.56 426 GLN B N 1
ATOM 7321 C CA . GLN B 1 426 ? -9.039 -17.969 -29.641 1 96.56 426 GLN B CA 1
ATOM 7322 C C . GLN B 1 426 ? -9.852 -18.203 -28.375 1 96.56 426 GLN B C 1
ATOM 7324 O O . GLN B 1 426 ? -11.016 -17.812 -28.297 1 96.56 426 GLN B O 1
ATOM 7329 N N . ILE B 1 427 ? -9.258 -18.844 -27.453 1 96.88 427 ILE B N 1
ATOM 7330 C CA . ILE B 1 427 ? -9.93 -19.078 -26.188 1 96.88 427 ILE B CA 1
ATOM 7331 C C . ILE B 1 427 ? -10.305 -17.75 -25.531 1 96.88 427 ILE B C 1
ATOM 7333 O O . ILE B 1 427 ? -11.461 -17.531 -25.172 1 96.88 427 ILE B O 1
ATOM 7337 N N . ASN B 1 428 ? -9.383 -16.844 -25.406 1 94.88 428 ASN B N 1
ATOM 7338 C CA . ASN B 1 428 ? -9.594 -15.562 -24.75 1 94.88 428 ASN B CA 1
ATOM 7339 C C . ASN B 1 428 ? -10.578 -14.68 -25.516 1 94.88 428 ASN B C 1
ATOM 7341 O O . ASN B 1 428 ? -11.422 -14.016 -24.906 1 94.88 428 ASN B O 1
ATOM 7345 N N . GLU B 1 429 ? -10.492 -14.664 -26.797 1 93.12 429 GLU B N 1
ATOM 7346 C CA . GLU B 1 429 ? -11.375 -13.852 -27.625 1 93.12 429 GLU B CA 1
ATOM 7347 C C . GLU B 1 429 ? -12.812 -14.352 -27.547 1 93.12 429 GLU B C 1
ATOM 7349 O O . GLU B 1 429 ? -13.758 -13.57 -27.703 1 93.12 429 GLU B O 1
ATOM 7354 N N . SER B 1 430 ? -12.953 -15.609 -27.312 1 93.12 430 SER B N 1
ATOM 7355 C CA . SER B 1 430 ? -14.297 -16.188 -27.234 1 93.12 430 SER B CA 1
ATOM 7356 C C . SER B 1 430 ? -15.055 -15.695 -26.016 1 93.12 430 SER B C 1
ATOM 7358 O O . SER B 1 430 ? -16.281 -15.75 -25.984 1 93.12 430 SER B O 1
ATOM 7360 N N . GLY B 1 431 ? -14.273 -15.336 -24.906 1 91.56 431 GLY B N 1
ATOM 7361 C CA . GLY B 1 431 ? -14.891 -14.883 -23.672 1 91.56 431 GLY B CA 1
ATOM 7362 C C . GLY B 1 431 ? -15.375 -16.016 -22.797 1 91.56 431 GLY B C 1
ATOM 7363 O O . GLY B 1 431 ? -15.867 -15.789 -21.688 1 91.56 431 GLY B O 1
ATOM 7364 N N . LYS B 1 432 ? -15.164 -17.234 -23.234 1 93.38 432 LYS B N 1
ATOM 7365 C CA . LYS B 1 432 ? -15.68 -18.375 -22.5 1 93.38 432 LYS B CA 1
ATOM 7366 C C . LYS B 1 432 ? -14.758 -18.75 -21.328 1 93.38 432 LYS B C 1
ATOM 7368 O O . LYS B 1 432 ? -15.203 -19.344 -20.344 1 93.38 432 LYS B O 1
ATOM 7373 N N . ALA B 1 433 ? -13.492 -18.5 -21.5 1 96.38 433 ALA B N 1
ATOM 7374 C CA . ALA B 1 433 ? -12.484 -18.703 -20.453 1 96.38 433 ALA B CA 1
ATOM 7375 C C . ALA B 1 433 ? -11.32 -17.719 -20.625 1 96.38 433 ALA B C 1
ATOM 7377 O O . ALA B 1 433 ? -11.156 -17.125 -21.688 1 96.38 433 ALA B O 1
ATOM 7378 N N . HIS B 1 434 ? -10.672 -17.5 -19.578 1 96.75 434 HIS B N 1
ATOM 7379 C CA . HIS B 1 434 ? -9.516 -16.609 -19.625 1 96.75 434 HIS B CA 1
ATOM 7380 C C . HIS B 1 434 ? -8.297 -17.25 -18.984 1 96.75 434 HIS B C 1
ATOM 7382 O O . HIS B 1 434 ? -8.359 -17.734 -17.859 1 96.75 434 HIS B O 1
ATOM 7388 N N . MET B 1 435 ? -7.254 -17.359 -19.75 1 97.44 435 MET B N 1
ATOM 7389 C CA . MET B 1 435 ? -5.953 -17.844 -19.312 1 97.44 435 MET B CA 1
ATOM 7390 C C . MET B 1 435 ? -4.828 -16.969 -19.844 1 97.44 435 MET B C 1
ATOM 7392 O O . MET B 1 435 ? -5.055 -16.109 -20.688 1 97.44 435 MET B O 1
ATOM 7396 N N . VAL B 1 436 ? -3.627 -17.125 -19.266 1 96.06 436 VAL B N 1
ATOM 7397 C CA . VAL B 1 436 ? -2.49 -16.297 -19.672 1 96.06 436 VAL B CA 1
ATOM 7398 C C . VAL B 1 436 ? -1.301 -17.203 -20.016 1 96.06 436 VAL B C 1
ATOM 7400 O O . VAL B 1 436 ? -1.263 -18.359 -19.609 1 96.06 436 VAL B O 1
ATOM 7403 N N . PRO B 1 437 ? -0.395 -16.656 -20.781 1 96.81 437 PRO B N 1
ATOM 7404 C CA . PRO B 1 437 ? 0.769 -17.453 -21.188 1 96.81 437 PRO B CA 1
ATOM 7405 C C . PRO B 1 437 ? 1.952 -17.281 -20.234 1 96.81 437 PRO B C 1
ATOM 7407 O O . PRO B 1 437 ? 1.902 -16.453 -19.312 1 96.81 437 PRO B O 1
ATOM 7410 N N . ALA B 1 438 ? 2.898 -18.078 -20.375 1 95.94 438 ALA B N 1
ATOM 7411 C CA . ALA B 1 438 ? 4.258 -17.938 -19.859 1 95.94 438 ALA B CA 1
ATOM 7412 C C . ALA B 1 438 ? 5.281 -18.469 -20.859 1 95.94 438 ALA B C 1
ATOM 7414 O O . ALA B 1 438 ? 4.938 -19.234 -21.766 1 95.94 438 ALA B O 1
ATOM 7415 N N . SER B 1 439 ? 6.387 -17.938 -20.781 1 94.31 439 SER B N 1
ATOM 7416 C CA . SER B 1 439 ? 7.52 -18.469 -21.531 1 94.31 439 SER B CA 1
ATOM 7417 C C . SER B 1 439 ? 8.461 -19.266 -20.641 1 94.31 439 SER B C 1
ATOM 7419 O O . SER B 1 439 ? 9.07 -18.719 -19.719 1 94.31 439 SER B O 1
ATOM 7421 N N . LEU B 1 440 ? 8.539 -20.562 -20.922 1 95.62 440 LEU B N 1
ATOM 7422 C CA . LEU B 1 440 ? 9.398 -21.469 -20.156 1 95.62 440 LEU B CA 1
ATOM 7423 C C . LEU B 1 440 ? 10.477 -22.078 -21.047 1 95.62 440 LEU B C 1
ATOM 7425 O O . LEU B 1 440 ? 10.211 -23.031 -21.781 1 95.62 440 LEU B O 1
ATOM 7429 N N . LYS B 1 441 ? 11.75 -21.531 -20.953 1 93.62 441 LYS B N 1
ATOM 7430 C CA . LYS B 1 441 ? 12.859 -21.969 -21.781 1 93.62 441 LYS B CA 1
ATOM 7431 C C . LYS B 1 441 ? 12.453 -22.016 -23.266 1 93.62 441 LYS B C 1
ATOM 7433 O O . LYS B 1 441 ? 12.578 -23.047 -23.922 1 93.62 441 LYS B O 1
ATOM 7438 N N . GLU B 1 442 ? 11.828 -20.969 -23.672 1 91.56 442 GLU B N 1
ATOM 7439 C CA . GLU B 1 442 ? 11.492 -20.656 -25.062 1 91.56 442 GLU B CA 1
ATOM 7440 C C . GLU B 1 442 ? 10.234 -21.391 -25.516 1 91.56 442 GLU B C 1
ATOM 7442 O O . GLU B 1 442 ? 9.836 -21.297 -26.672 1 91.56 442 GLU B O 1
ATOM 7447 N N . LYS B 1 443 ? 9.641 -22.078 -24.656 1 95.94 443 LYS B N 1
ATOM 7448 C CA . LYS B 1 443 ? 8.352 -22.688 -24.953 1 95.94 443 LYS B CA 1
ATOM 7449 C C . LYS B 1 443 ? 7.203 -21.781 -24.5 1 95.94 443 LYS B C 1
ATOM 7451 O O . LYS B 1 443 ? 7.156 -21.344 -23.359 1 95.94 443 LYS B O 1
ATOM 7456 N N . TYR B 1 444 ? 6.379 -21.547 -25.469 1 97.31 444 TYR B N 1
ATOM 7457 C CA . TYR B 1 444 ? 5.152 -20.828 -25.156 1 97.31 444 TYR B CA 1
ATOM 7458 C C . TYR B 1 444 ? 4.105 -21.766 -24.562 1 97.31 444 TYR B C 1
ATOM 7460 O O . TYR B 1 444 ? 3.707 -22.734 -25.203 1 97.31 444 TYR B O 1
ATOM 7468 N N . VAL B 1 445 ? 3.678 -21.469 -23.359 1 98.19 445 VAL B N 1
ATOM 7469 C CA . VAL B 1 445 ? 2.752 -22.359 -22.672 1 98.19 445 VAL B CA 1
ATOM 7470 C C . VAL B 1 445 ? 1.525 -21.578 -22.203 1 98.19 445 VAL B C 1
ATOM 7472 O O . VAL B 1 445 ? 1.567 -20.359 -22.094 1 98.19 445 VAL B O 1
ATOM 7475 N N . ILE B 1 446 ? 0.424 -22.281 -22 1 98.44 446 ILE B N 1
ATOM 7476 C CA . ILE B 1 446 ? -0.78 -21.75 -21.375 1 98.44 446 ILE B CA 1
ATOM 7477 C C . ILE B 1 446 ? -0.81 -22.156 -19.906 1 98.44 446 ILE B C 1
ATOM 7479 O O . ILE B 1 446 ? -0.479 -23.281 -19.547 1 98.44 446 ILE B O 1
ATOM 7483 N N . ARG B 1 447 ? -1.137 -21.234 -19.094 1 98.19 447 ARG B N 1
ATOM 7484 C CA . ARG B 1 447 ? -1.229 -21.484 -17.656 1 98.19 447 ARG B CA 1
ATOM 7485 C C . ARG B 1 447 ? -2.682 -21.672 -17.219 1 98.19 447 ARG B C 1
ATOM 7487 O O . ARG B 1 447 ? -3.521 -20.797 -17.469 1 98.19 447 ARG B O 1
ATOM 7494 N N . PHE B 1 448 ? -2.916 -22.781 -16.547 1 98.12 448 PHE B N 1
ATOM 7495 C CA . PHE B 1 448 ? -4.23 -23.031 -15.969 1 98.12 448 PHE B CA 1
ATOM 7496 C C . PHE B 1 448 ? -4.141 -23.094 -14.445 1 98.12 448 PHE B C 1
ATOM 7498 O O . PHE B 1 448 ? -3.383 -23.891 -13.898 1 98.12 448 PHE B O 1
ATOM 7505 N N . THR B 1 449 ? -4.898 -22.266 -13.75 1 97.25 449 THR B N 1
ATOM 7506 C CA . THR B 1 449 ? -5.109 -22.312 -12.305 1 97.25 449 THR B CA 1
ATOM 7507 C C . THR B 1 449 ? -6.598 -22.359 -11.977 1 97.25 449 THR B C 1
ATOM 7509 O O . THR B 1 449 ? -7.391 -21.609 -12.547 1 97.25 449 THR B O 1
ATOM 7512 N N . PRO B 1 450 ? -6.973 -23.297 -11.062 1 95.75 450 PRO B N 1
ATOM 7513 C CA . PRO B 1 450 ? -8.391 -23.297 -10.688 1 95.75 450 PRO B CA 1
ATOM 7514 C C . PRO B 1 450 ? -8.867 -21.938 -10.164 1 95.75 450 PRO B C 1
ATOM 7516 O O . PRO B 1 450 ? -8.109 -21.234 -9.477 1 95.75 450 PRO B O 1
ATOM 7519 N N . SER B 1 451 ? -10.125 -21.625 -10.414 1 89.69 451 SER B N 1
ATOM 7520 C CA . SER B 1 451 ? -10.711 -20.391 -9.922 1 89.69 451 SER B CA 1
ATOM 7521 C C . SER B 1 451 ? -10.859 -20.422 -8.398 1 89.69 451 SER B C 1
ATOM 7523 O O . SER B 1 451 ? -10.805 -21.484 -7.785 1 89.69 451 SER B O 1
ATOM 7525 N N . ASN B 1 452 ? -11.047 -19.266 -7.832 1 84.38 452 ASN B N 1
ATOM 7526 C CA . ASN B 1 452 ? -11.039 -19.172 -6.375 1 84.38 452 ASN B CA 1
ATOM 7527 C C . ASN B 1 452 ? -12.445 -19.266 -5.793 1 84.38 452 ASN B C 1
ATOM 7529 O O . ASN B 1 452 ? -12.656 -19.938 -4.785 1 84.38 452 ASN B O 1
ATOM 7533 N N . TRP B 1 453 ? -13.391 -18.641 -6.383 1 83.31 453 TRP B N 1
ATOM 7534 C CA . TRP B 1 453 ? -14.719 -18.562 -5.789 1 83.31 453 TRP B CA 1
ATOM 7535 C C . TRP B 1 453 ? -15.547 -19.781 -6.148 1 83.31 453 TRP B C 1
ATOM 7537 O O . TRP B 1 453 ? -16.141 -20.422 -5.273 1 83.31 453 TRP B O 1
ATOM 7547 N N . HIS B 1 454 ? -15.492 -20.062 -7.453 1 86.75 454 HIS B N 1
ATOM 7548 C CA . HIS B 1 454 ? -16.203 -21.234 -7.965 1 86.75 454 HIS B CA 1
ATOM 7549 C C . HIS B 1 454 ? -15.227 -22.281 -8.508 1 86.75 454 HIS B C 1
ATOM 7551 O O . HIS B 1 454 ? -14.648 -22.094 -9.586 1 86.75 454 HIS B O 1
ATOM 7557 N N . TYR B 1 455 ? -15.047 -23.344 -7.793 1 90.62 455 TYR B N 1
ATOM 7558 C CA . TYR B 1 455 ? -14.195 -24.406 -8.312 1 90.62 455 TYR B CA 1
ATOM 7559 C C . TYR B 1 455 ? -14.789 -25.781 -8.008 1 90.62 455 TYR B C 1
ATOM 7561 O O . TYR B 1 455 ? -15.406 -25.969 -6.961 1 90.62 455 TYR B O 1
ATOM 7569 N N . SER B 1 456 ? -14.766 -26.547 -9.016 1 95.44 456 SER B N 1
ATOM 7570 C CA . SER B 1 456 ? -15.234 -27.922 -8.945 1 95.44 456 SER B CA 1
ATOM 7571 C C . SER B 1 456 ? -14.688 -28.75 -10.109 1 95.44 456 SER B C 1
ATOM 7573 O O . SER B 1 456 ? -14.109 -28.203 -11.047 1 95.44 456 SER B O 1
ATOM 7575 N N . GLU B 1 457 ? -14.875 -30 -9.961 1 97.31 457 GLU B N 1
ATOM 7576 C CA . GLU B 1 457 ? -14.516 -30.891 -11.055 1 97.31 457 GLU B CA 1
ATOM 7577 C C . GLU B 1 457 ? -15.312 -30.562 -12.32 1 97.31 457 GLU B C 1
ATOM 7579 O O . GLU B 1 457 ? -14.773 -30.578 -13.422 1 97.31 457 GLU B O 1
ATOM 7584 N N . GLU B 1 458 ? -16.547 -30.219 -12.102 1 97.06 458 GLU B N 1
ATOM 7585 C CA . GLU B 1 458 ? -17.422 -29.906 -13.227 1 97.06 458 GLU B CA 1
ATOM 7586 C C . GLU B 1 458 ? -16.953 -28.656 -13.953 1 97.06 458 GLU B C 1
ATOM 7588 O O . GLU B 1 458 ? -16.922 -28.625 -15.188 1 97.06 458 GLU B O 1
ATOM 7593 N N . ILE B 1 459 ? -16.641 -27.688 -13.227 1 96.5 459 ILE B N 1
ATOM 7594 C CA . ILE B 1 459 ? -16.156 -26.438 -13.805 1 96.5 459 ILE B CA 1
ATOM 7595 C C . ILE B 1 459 ? -14.844 -26.656 -14.531 1 96.5 459 ILE B C 1
ATOM 7597 O O . ILE B 1 459 ? -14.641 -26.156 -15.641 1 96.5 459 ILE B O 1
ATOM 7601 N N . THR B 1 460 ? -13.945 -27.406 -13.914 1 97.81 460 THR B N 1
ATOM 7602 C CA . THR B 1 460 ? -12.656 -27.734 -14.516 1 97.81 460 THR B CA 1
ATOM 7603 C C . THR B 1 460 ? -12.836 -28.516 -15.812 1 97.81 460 THR B C 1
ATOM 7605 O O . THR B 1 460 ? -12.156 -28.25 -16.797 1 97.81 460 THR B O 1
ATOM 7608 N N . LYS B 1 461 ? -13.758 -29.438 -15.82 1 97.81 461 LYS B N 1
ATOM 7609 C CA . LYS B 1 461 ? -14.039 -30.219 -17.016 1 97.81 461 LYS B CA 1
ATOM 7610 C C . LYS B 1 461 ? -14.602 -29.359 -18.141 1 97.81 461 LYS B C 1
ATOM 7612 O O . LYS B 1 461 ? -14.227 -29.516 -19.297 1 97.81 461 LYS B O 1
ATOM 7617 N N . LYS B 1 462 ? -15.469 -28.484 -17.75 1 97.06 462 LYS B N 1
ATOM 7618 C CA . LYS B 1 462 ? -16.031 -27.562 -18.75 1 97.06 462 LYS B CA 1
ATOM 7619 C C . LYS B 1 462 ? -14.93 -26.719 -19.391 1 97.06 462 LYS B C 1
ATOM 7621 O O . LYS B 1 462 ? -14.953 -26.469 -20.594 1 97.06 462 LYS B O 1
ATOM 7626 N N . THR B 1 463 ? -14 -26.266 -18.609 1 97.81 463 THR B N 1
ATOM 7627 C CA . THR B 1 463 ? -12.875 -25.516 -19.141 1 97.81 463 THR B CA 1
ATOM 7628 C C . THR B 1 463 ? -12.055 -26.375 -20.094 1 97.81 463 THR B C 1
ATOM 7630 O O . THR B 1 463 ? -11.648 -25.906 -21.172 1 97.81 463 THR B O 1
ATOM 7633 N N . TRP B 1 464 ? -11.805 -27.609 -19.719 1 98.5 464 TRP B N 1
ATOM 7634 C CA . TRP B 1 464 ? -11.062 -28.531 -20.578 1 98.5 464 TRP B CA 1
ATOM 7635 C C . TRP B 1 464 ? -11.789 -28.75 -21.906 1 98.5 464 TRP B C 1
ATOM 7637 O O . TRP B 1 464 ? -11.164 -28.781 -22.969 1 98.5 464 TRP B O 1
ATOM 7647 N N . ASP B 1 465 ? -13.109 -28.828 -21.859 1 98.25 465 ASP B N 1
ATOM 7648 C CA . ASP B 1 465 ? -13.906 -28.984 -23.062 1 98.25 465 ASP B CA 1
ATOM 7649 C C . ASP B 1 465 ? -13.766 -27.781 -23.984 1 98.25 465 ASP B C 1
ATOM 7651 O O . ASP B 1 465 ? -13.68 -27.922 -25.203 1 98.25 465 ASP B O 1
ATOM 7655 N N . ILE B 1 466 ? -13.773 -26.641 -23.375 1 97.44 466 ILE B N 1
ATOM 7656 C CA . ILE B 1 466 ? -13.578 -25.422 -24.141 1 97.44 466 ILE B CA 1
ATOM 7657 C C . ILE B 1 466 ? -12.219 -25.453 -24.844 1 97.44 466 ILE B C 1
ATOM 7659 O O . ILE B 1 466 ? -12.125 -25.172 -26.047 1 97.44 466 ILE B O 1
ATOM 7663 N N . ILE B 1 467 ? -11.172 -25.844 -24.141 1 98.62 467 ILE B N 1
ATOM 7664 C CA . ILE B 1 467 ? -9.805 -25.875 -24.656 1 98.62 467 ILE B CA 1
ATOM 7665 C C . ILE B 1 467 ? -9.711 -26.859 -25.812 1 98.62 467 ILE B C 1
ATOM 7667 O O . ILE B 1 467 ? -9.164 -26.547 -26.875 1 98.62 467 ILE B O 1
ATOM 7671 N N . THR B 1 468 ? -10.312 -28.016 -25.656 1 98.38 468 THR B N 1
ATOM 7672 C CA . THR B 1 468 ? -10.188 -29.062 -26.656 1 98.38 468 THR B CA 1
ATOM 7673 C C . THR B 1 468 ? -10.984 -28.719 -27.906 1 98.38 468 THR B C 1
ATOM 7675 O O . THR B 1 468 ? -10.594 -29.062 -29.016 1 98.38 468 THR B O 1
ATOM 7678 N N . CYS B 1 469 ? -12.117 -28.031 -27.703 1 97.62 469 CYS B N 1
ATOM 7679 C CA . CYS B 1 469 ? -12.898 -27.578 -28.844 1 97.62 469 CYS B CA 1
ATOM 7680 C C . CYS B 1 469 ? -12.094 -26.625 -29.719 1 97.62 469 CYS B C 1
ATOM 7682 O O . CYS B 1 469 ? -12.055 -26.766 -30.938 1 97.62 469 CYS B O 1
ATOM 7684 N N . PHE B 1 470 ? -11.469 -25.688 -29.078 1 97.75 470 PHE B N 1
ATOM 7685 C CA . PHE B 1 470 ? -10.68 -24.719 -29.828 1 97.75 470 PHE B CA 1
ATOM 7686 C C . PHE B 1 470 ? -9.422 -25.359 -30.391 1 97.75 470 PHE B C 1
ATOM 7688 O O . PHE B 1 470 ? -8.953 -24.984 -31.469 1 97.75 470 PHE B O 1
ATOM 7695 N N . ALA B 1 471 ? -8.859 -26.328 -29.672 1 98.19 471 ALA B N 1
ATOM 7696 C CA . ALA B 1 471 ? -7.688 -27.047 -30.172 1 98.19 471 ALA B CA 1
ATOM 7697 C C . ALA B 1 471 ? -7.992 -27.75 -31.484 1 98.19 471 ALA B C 1
ATOM 7699 O O . ALA B 1 471 ? -7.152 -27.797 -32.375 1 98.19 471 ALA B O 1
ATOM 7700 N N . GLU B 1 472 ? -9.164 -28.297 -31.578 1 96.81 472 GLU B N 1
ATOM 7701 C CA . GLU B 1 472 ? -9.586 -28.969 -32.812 1 96.81 472 GLU B CA 1
ATOM 7702 C C . GLU B 1 472 ? -9.625 -27.984 -33.969 1 96.81 472 GLU B C 1
ATOM 7704 O O . GLU B 1 472 ? -9.195 -28.312 -35.094 1 96.81 472 GLU B O 1
ATOM 7709 N N . VAL B 1 473 ? -10.117 -26.875 -33.688 1 95.56 473 VAL B N 1
ATOM 7710 C CA . VAL B 1 473 ? -10.234 -25.859 -34.719 1 95.56 473 VAL B CA 1
ATOM 7711 C C . VAL B 1 473 ? -8.844 -25.406 -35.188 1 95.56 473 VAL B C 1
ATOM 7713 O O . VAL B 1 473 ? -8.57 -25.328 -36.375 1 95.56 473 VAL B O 1
ATOM 7716 N N . VAL B 1 474 ? -7.973 -25.156 -34.281 1 96.56 474 VAL B N 1
ATOM 7717 C CA . VAL B 1 474 ? -6.633 -24.656 -34.562 1 96.56 474 VAL B CA 1
ATOM 7718 C C . VAL B 1 474 ? -5.844 -25.703 -35.344 1 96.56 474 VAL B C 1
ATOM 7720 O O . VAL B 1 474 ? -5.148 -25.359 -36.312 1 96.56 474 VAL B O 1
ATOM 7723 N N . LEU B 1 475 ? -5.965 -26.969 -35 1 95.56 475 LEU B N 1
ATOM 7724 C CA . LEU B 1 475 ? -5.203 -28.031 -35.625 1 95.56 475 LEU B CA 1
ATOM 7725 C C . LEU B 1 475 ? -5.75 -28.312 -37.031 1 95.56 475 LEU B C 1
ATOM 7727 O O . LEU B 1 475 ? -4.992 -28.672 -37.938 1 95.56 475 LEU B O 1
ATOM 7731 N N . ARG B 1 476 ? -7.031 -28.125 -37.188 1 93.12 476 ARG B N 1
ATOM 7732 C CA . ARG B 1 476 ? -7.633 -28.281 -38.5 1 93.12 476 ARG B CA 1
ATOM 7733 C C . ARG B 1 476 ? -7.164 -27.188 -39.438 1 93.12 476 ARG B C 1
ATOM 7735 O O . ARG B 1 476 ? -6.875 -27.453 -40.625 1 93.12 476 ARG B O 1
ATOM 7742 N N . GLU B 1 477 ? -7.156 -26.031 -38.938 1 89.62 477 GLU B N 1
ATOM 7743 C CA . GLU B 1 477 ? -6.734 -24.891 -39.75 1 89.62 477 GLU B CA 1
ATOM 7744 C C . GLU B 1 477 ? -5.25 -24.984 -40.094 1 89.62 477 GLU B C 1
ATOM 7746 O O . GLU B 1 477 ? -4.832 -24.531 -41.156 1 89.62 477 GLU B O 1
ATOM 7751 N N . SER B 1 478 ? -4.531 -25.469 -39.25 1 86.56 478 SER B N 1
ATOM 7752 C CA . SER B 1 478 ? -3.1 -25.609 -39.5 1 86.56 478 SER B CA 1
ATOM 7753 C C . SER B 1 478 ? -2.809 -26.703 -40.531 1 86.56 478 SER B C 1
ATOM 7755 O O . SER B 1 478 ? -1.83 -26.609 -41.25 1 86.56 478 SER B O 1
ATOM 7757 N N . ARG B 1 479 ? -3.564 -27.781 -40.594 1 78.31 479 ARG B N 1
ATOM 7758 C CA . ARG B 1 479 ? -3.416 -28.859 -41.562 1 78.31 479 ARG B CA 1
ATOM 7759 C C . ARG B 1 479 ? -3.918 -28.406 -42.938 1 78.31 479 ARG B C 1
ATOM 7761 O O . ARG B 1 479 ? -3.383 -28.828 -43.969 1 78.31 479 ARG B O 1
ATOM 7768 N N . GLY B 1 480 ? -5.066 -27.688 -42.938 1 64.81 480 GLY B N 1
ATOM 7769 C CA . GLY B 1 480 ? -5.57 -27.188 -44.219 1 64.81 480 GLY B CA 1
ATOM 7770 C C . GLY B 1 480 ? -4.637 -26.188 -44.875 1 64.81 480 GLY B C 1
ATOM 7771 O O . GLY B 1 480 ? -4.523 -26.156 -46.094 1 64.81 480 GLY B O 1
ATOM 7772 N N . ASP B 1 481 ? -4.035 -25.344 -44.062 1 54.69 481 ASP B N 1
ATOM 7773 C CA . ASP B 1 481 ? -3.061 -24.406 -44.625 1 54.69 481 ASP B CA 1
ATOM 7774 C C . ASP B 1 481 ? -1.801 -25.156 -45.094 1 54.69 481 ASP B C 1
ATOM 7776 O O . ASP B 1 481 ? -1.038 -24.641 -45.906 1 54.69 481 ASP B O 1
ATOM 7780 N N . GLY B 1 482 ? -1.419 -26.219 -44.531 1 46.5 482 GLY B N 1
ATOM 7781 C CA . GLY B 1 482 ? -0.303 -27.016 -45.031 1 46.5 482 GLY B CA 1
ATOM 7782 C C . GLY B 1 482 ? -0.606 -27.719 -46.344 1 46.5 482 GLY B C 1
ATOM 7783 O O . GLY B 1 482 ? 0.307 -28.047 -47.094 1 46.5 482 GLY B O 1
ATOM 7784 N N . GLN B 1 483 ? -1.756 -28.219 -46.656 1 41.53 483 GLN B N 1
ATOM 7785 C CA . GLN B 1 483 ? -2.068 -28.781 -47.969 1 41.53 483 GLN B CA 1
ATOM 7786 C C . GLN B 1 483 ? -2.201 -27.672 -49 1 41.53 483 GLN B C 1
ATOM 7788 O O . GLN B 1 483 ? -2.156 -27.953 -50.219 1 41.53 483 GLN B O 1
ATOM 7793 N N . GLY B 1 484 ? -2.389 -26.438 -48.656 1 38.22 484 GLY B N 1
ATOM 7794 C CA . GLY B 1 484 ? -2.365 -25.438 -49.688 1 38.22 484 GLY B CA 1
ATOM 7795 C C . GLY B 1 484 ? -0.964 -25.094 -50.156 1 38.22 484 GLY B C 1
ATOM 7796 O O . GLY B 1 484 ? -0.793 -24.438 -51.188 1 38.22 484 GLY B O 1
ATOM 7797 N N . LEU B 1 485 ? 0.12 -25.172 -49.344 1 35.94 485 LEU B N 1
ATOM 7798 C CA . LEU B 1 485 ? 1.436 -24.844 -49.875 1 35.94 485 LEU B CA 1
ATOM 7799 C C . LEU B 1 485 ? 2.043 -26.016 -50.625 1 35.94 485 LEU B C 1
ATOM 7801 O O . LEU B 1 485 ? 3.01 -25.859 -51.375 1 35.94 485 LEU B O 1
ATOM 7805 N N . GLN B 1 486 ? 1.729 -27.234 -50.375 1 34.78 486 GLN B N 1
ATOM 7806 C CA . GLN B 1 486 ? 2.451 -28.266 -51.125 1 34.78 486 GLN B CA 1
ATOM 7807 C C . GLN B 1 486 ? 1.936 -28.375 -52.531 1 34.78 486 GLN B C 1
ATOM 7809 O O . GLN B 1 486 ? 2.543 -29.062 -53.375 1 34.78 486 GLN B O 1
ATOM 7814 N N . GLY B 1 487 ? 0.752 -27.875 -52.875 1 33.56 487 GLY B N 1
ATOM 7815 C CA . GLY B 1 487 ? 0.386 -28.094 -54.25 1 33.56 487 GLY B CA 1
ATOM 7816 C C . GLY B 1 487 ? 1.148 -27.203 -55.219 1 33.56 487 GLY B C 1
ATOM 7817 O O . GLY B 1 487 ? 0.954 -27.297 -56.438 1 33.56 487 GLY B O 1
ATOM 7818 N N . ARG B 1 488 ? 1.652 -25.984 -54.75 1 31.28 488 ARG B N 1
ATOM 7819 C CA . ARG B 1 488 ? 2.318 -25.188 -55.781 1 31.28 488 ARG B CA 1
ATOM 7820 C C . ARG B 1 488 ? 3.754 -25.656 -56 1 31.28 488 ARG B C 1
ATOM 7822 O O . ARG B 1 488 ? 4.441 -25.172 -56.906 1 31.28 488 ARG B O 1
ATOM 7829 N N . GLU B 1 489 ? 4.355 -26.422 -55.062 1 29.77 489 GLU B N 1
ATOM 7830 C CA . GLU B 1 489 ? 5.762 -26.594 -55.406 1 29.77 489 GLU B CA 1
ATOM 7831 C C . GLU B 1 489 ? 5.938 -27.703 -56.438 1 29.77 489 GLU B C 1
ATOM 7833 O O . GLU B 1 489 ? 7.039 -27.891 -56.969 1 29.77 489 GLU B O 1
ATOM 7838 N N . SER B 1 490 ? 5.027 -28.562 -56.656 1 22.19 490 SER B N 1
ATOM 7839 C CA . SER B 1 490 ? 5.473 -29.594 -57.594 1 22.19 490 SER B CA 1
ATOM 7840 C C . SER B 1 490 ? 5.406 -29.109 -59.031 1 22.19 490 SER B C 1
ATOM 7842 O O . SER B 1 490 ? 5.512 -29.891 -59.969 1 22.19 490 SER B O 1
ATOM 7844 N N . ALA B 1 491 ? 4.918 -27.969 -59.312 1 29.47 491 ALA B N 1
ATOM 7845 C CA . ALA B 1 491 ? 5.133 -27.703 -60.719 1 29.47 491 ALA B CA 1
ATOM 7846 C C . ALA B 1 491 ? 6.617 -27.719 -61.062 1 29.47 491 ALA B C 1
ATOM 7848 O O . ALA B 1 491 ? 7.43 -27.125 -60.344 1 29.47 491 ALA B O 1
ATOM 7849 N N . ASP B 1 492 ? 7.496 -28.312 -62.312 1 24.8 492 ASP B N 1
ATOM 7850 C CA . ASP B 1 492 ? 8.133 -29.391 -63.031 1 24.8 492 ASP B CA 1
ATOM 7851 C C . ASP B 1 492 ? 9.656 -29.266 -63 1 24.8 492 ASP B C 1
ATOM 7853 O O . ASP B 1 492 ? 10.188 -28.156 -63.125 1 24.8 492 ASP B O 1
ATOM 7857 N N . SER B 1 493 ? 10.406 -30.203 -62.562 1 24.16 493 SER B N 1
ATOM 7858 C CA . SER B 1 493 ? 11.766 -30.703 -62.719 1 24.16 493 SER B CA 1
ATOM 7859 C C . SER B 1 493 ? 12.203 -30.672 -64.188 1 24.16 493 SER B C 1
ATOM 7861 O O . SER B 1 493 ? 13.219 -31.281 -64.562 1 24.16 493 SER B O 1
ATOM 7863 N N . GLY B 1 494 ? 11.344 -30.109 -65.062 1 20.98 494 GLY B N 1
ATOM 7864 C CA . GLY B 1 494 ? 11.859 -30.453 -66.375 1 20.98 494 GLY B CA 1
ATOM 7865 C C . GLY B 1 494 ? 13.211 -29.844 -66.625 1 20.98 494 GLY B C 1
ATOM 7866 O O . GLY B 1 494 ? 14.156 -30.547 -67 1 20.98 494 GLY B O 1
ATOM 7867 N N . GLU B 1 495 ? 13.211 -28.656 -67.312 1 21 495 GLU B N 1
ATOM 7868 C CA . GLU B 1 495 ? 14.211 -28.422 -68.375 1 21 495 GLU B CA 1
ATOM 7869 C C . GLU B 1 495 ? 15.523 -27.938 -67.75 1 21 495 GLU B C 1
ATOM 7871 O O . GLU B 1 495 ? 15.562 -26.891 -67.062 1 21 495 GLU B O 1
ATOM 7876 N N . VAL B 1 496 ? 16.312 -28.938 -67.25 1 21.19 496 VAL B N 1
ATOM 7877 C CA . VAL B 1 496 ? 17.734 -28.75 -66.938 1 21.19 496 VAL B CA 1
ATOM 7878 C C . VAL B 1 496 ? 18.422 -28.016 -68.125 1 21.19 496 VAL B C 1
ATOM 7880 O O . VAL B 1 496 ? 18.594 -28.578 -69.188 1 21.19 496 VAL B O 1
ATOM 7883 N N . LEU B 1 497 ? 17.953 -26.812 -68.5 1 20.28 497 LEU B N 1
ATOM 7884 C CA . LEU B 1 497 ? 18.781 -26.281 -69.562 1 20.28 497 LEU B CA 1
ATOM 7885 C C . LEU B 1 497 ? 20.234 -26.125 -69.062 1 20.28 497 LEU B C 1
ATOM 7887 O O . LEU B 1 497 ? 20.484 -25.688 -67.938 1 20.28 497 LEU B O 1
ATOM 7891 N N . GLY B 1 498 ? 21.172 -26.812 -69.688 1 18.5 498 GLY B N 1
ATOM 7892 C CA . GLY B 1 498 ? 22.594 -27.047 -69.875 1 18.5 498 GLY B CA 1
ATOM 7893 C C . GLY B 1 498 ? 23.406 -25.766 -70 1 18.5 498 GLY B C 1
ATOM 7894 O O . GLY B 1 498 ? 23.75 -25.344 -71.062 1 18.5 498 GLY B O 1
ATOM 7895 N N . ARG B 1 499 ? 23.031 -24.688 -69.125 1 19.7 499 ARG B N 1
ATOM 7896 C CA . ARG B 1 499 ? 23.859 -23.562 -69.5 1 19.7 499 ARG B CA 1
ATOM 7897 C C . ARG B 1 499 ? 25.344 -23.859 -69.25 1 19.7 499 ARG B C 1
ATOM 7899 O O . ARG B 1 499 ? 25.688 -24.547 -68.312 1 19.7 499 ARG B O 1
ATOM 7906 N N . GLU B 1 500 ? 26.234 -23.469 -70.125 1 19.52 500 GLU B N 1
ATOM 7907 C CA . GLU B 1 500 ? 27.609 -23.5 -70.562 1 19.52 500 GLU B CA 1
ATOM 7908 C C . GLU B 1 500 ? 28.547 -22.797 -69.562 1 19.52 500 GLU B C 1
ATOM 7910 O O . GLU B 1 500 ? 28.141 -21.844 -68.938 1 19.52 500 GLU B O 1
ATOM 7915 N N . GLU B 1 501 ? 29.734 -23.328 -69.188 1 18.39 501 GLU B N 1
ATOM 7916 C CA . GLU B 1 501 ? 30.984 -23.359 -68.438 1 18.39 501 GLU B CA 1
ATOM 7917 C C . GLU B 1 501 ? 31.797 -22.078 -68.625 1 18.39 501 GLU B C 1
ATOM 7919 O O . GLU B 1 501 ? 32.938 -21.984 -68.188 1 18.39 501 GLU B O 1
ATOM 7924 N N . GLY B 1 502 ? 31.281 -20.875 -69 1 19.25 502 GLY B N 1
ATOM 7925 C CA . GLY B 1 502 ? 32.438 -20.125 -69.438 1 19.25 502 GLY B CA 1
ATOM 7926 C C . GLY B 1 502 ? 33.375 -19.719 -68.312 1 19.25 502 GLY B C 1
ATOM 7927 O O . GLY B 1 502 ? 32.969 -19.75 -67.125 1 19.25 502 GLY B O 1
ATOM 7928 N N . VAL B 1 503 ? 34.531 -18.922 -68.5 1 20.14 503 VAL B N 1
ATOM 7929 C CA . VAL B 1 503 ? 35.969 -18.672 -68.312 1 20.14 503 VAL B CA 1
ATOM 7930 C C . VAL B 1 503 ? 36.156 -17.625 -67.188 1 20.14 503 VAL B C 1
ATOM 7932 O O . VAL B 1 503 ? 35.812 -16.453 -67.375 1 20.14 503 VAL B O 1
ATOM 7935 N N . LEU B 1 504 ? 35.5 -17.641 -66 1 18.62 504 LEU B N 1
ATOM 7936 C CA . LEU B 1 504 ? 35.938 -16.531 -65.188 1 18.62 504 LEU B CA 1
ATOM 7937 C C . LEU B 1 504 ? 37.469 -16.594 -64.938 1 18.62 504 LEU B C 1
ATOM 7939 O O . LEU B 1 504 ? 37.938 -17.516 -64.312 1 18.62 504 LEU B O 1
ATOM 7943 N N . GLU B 1 505 ? 38.188 -16.188 -65.938 1 19.48 505 GLU B N 1
ATOM 7944 C CA . GLU B 1 505 ? 39.625 -16.031 -65.938 1 19.48 505 GLU B CA 1
ATOM 7945 C C . GLU B 1 505 ? 40.094 -15.203 -64.75 1 19.48 505 GLU B C 1
ATOM 7947 O O . GLU B 1 505 ? 39.406 -14.289 -64.312 1 19.48 505 GLU B O 1
ATOM 7952 N N . THR B 1 506 ? 41.062 -15.695 -64 1 20.59 506 THR B N 1
ATOM 7953 C CA . THR B 1 506 ? 42 -15.547 -62.906 1 20.59 506 THR B CA 1
ATOM 7954 C C . THR B 1 506 ? 42.781 -14.227 -63.031 1 20.59 506 THR B C 1
ATOM 7956 O O . THR B 1 506 ? 43.562 -13.891 -62.156 1 20.59 506 THR B O 1
ATOM 7959 N N . SER B 1 507 ? 42.375 -13.156 -63.875 1 20.88 507 SER B N 1
ATOM 7960 C CA . SER B 1 507 ? 43.469 -12.172 -63.875 1 20.88 507 SER B CA 1
ATOM 7961 C C . SER B 1 507 ? 43.406 -11.312 -62.594 1 20.88 507 SER B C 1
ATOM 7963 O O . SER B 1 507 ? 42.344 -10.945 -62.125 1 20.88 507 SER B O 1
#

Sequence (1014 aa):
MNEDKFRRAAGEVADFIVDYLKGVKDRPVLPSVEPGYLHKLLPANAPQQPEAWQDIMTDIQDKILPGMTHWQHPHFHAYFPTGSSYPSMLGEFLSAGLGCVSFTWLTGPAITELETVMIDWLGRMMGLPKELLPYTEGGKGGGVIQTSSSECVLVCMLAARNKTITALKETQPDVEDCILVSKLVAYFSEEAHSAVEKAARICLVKTRVLSTDEKFSLRAETLREAVEKDIASGLIPFFACATLGTVGSSAVDDIGGIGRVCAEKDLWLHVDGAYGGNALICPEYRYLLNGFQCVSSFNSNPAKWMRMGADGTIMWVRDKNLLIDALSIDRIYYLEDDEEQHRIDYRNWSIPLGRRFRSLKLWFVIRMHGVEGLQSAIRSHVALAKMFESWVRADDRFEVVGTVEFGLVCFRLKGENTLTEVLLQQINESGKAHMVPASLKEKYVIRFTPSNWHYSEEITKKTWDIITCFAEVVLRESRGDGQGLQGRESADSGEVLGREEGVLETSMNEDKFRRAAGEVADFIVDYLKGVKDRPVLPSVEPGYLHKLLPANAPQQPEAWQDIMTDIQDKILPGMTHWQHPHFHAYFPTGSSYPSMLGEFLSAGLGCVSFTWLTGPAITELETVMIDWLGRMMGLPKELLPYTEGGKGGGVIQTSSSECVLVCMLAARNKTITALKETQPDVEDCILVSKLVAYFSEEAHSAVEKAARICLVKTRVLSTDEKFSLRAETLREAVEKDIASGLIPFFACATLGTVGSSAVDDIGGIGRVCAEKDLWLHVDGAYGGNALICPEYRYLLNGFQCVSSFNSNPAKWMRMGADGTIMWVRDKNLLIDALSIDRIYYLEDDEEQHRIDYRNWSIPLGRRFRSLKLWFVIRMHGVEGLQSAIRSHVALAKMFESWVRADDRFEVVGTVEFGLVCFRLKGENTLTEVLLQQINESGKAHMVPASLKEKYVIRFTPSNWHYSEEITKKTWDIITCFAEVVLRESRGDGQGLQGRESADSGEVLGREEGVLETS

Foldseek 3Di:
DDDVVVVVLVVVVVVVVVCCLVCVQVDFQAAPDDPCQLVVVDDVDDDPDDDDPVVVVVCCVVPVVNHDNDLQHQQAFAQQRFFADPLQVVLVVVLVVVPFKAQWCVSPVPLQVLQLVLLQVLCVLLPADLLQHDPRVVHQKGKGKDQDLLQQLLLLVLLLLVVQLVVVCVVVVPDDSVVLQAQEEEEEEPLADCSNVVSCVVSVHHYDHWYADQQRAAELVRVLVVCVVSVVVVGQYAEYEWEQQGRAAGGGYPLQSNLVSCVVRVHAYEYEDQPRSLLSSPVVCSVSCRSSVSHQKYKYACRSQQNHGGTIIMMMGSHQVSSLVSQDDDDPVVDDDPVPPPIDRCCSNGNHSMDTSSSSSVVSSCVVCPSVNRNVRFVQLLVLQVVLQVVQVVDPQKDWRHDSDGNKTKMAGPDDQVLRVVLQVVLVVVSSHHWDWDADVNHITTMGGGRHNDGDNVSSVVSVVSSVVSSVVSVVVVVVVVVVPPPPPPPPVDDPPPPDPCPPDDD/DDDVVVVVLVVVVVVVVVVCLVCVQVDFQAAPDDPCQLVVVDDVDDDPDDDDPVVVVVCCVVPVVNHDNDLQHQQAFAQQRFFADPLQVVLVVVLVVVPFKAQWCVSPVPLQVLQLVLLQVLCVLLPADLLQHDPRVVHQKGKGKDQDLLQQLLLLVLLLLVVVLVVVCVVVVPDDSVVLQAQEEEEEEPLADCSNVVSCVVSVHHYDHWYAPQQRAAELVRVLVVCVVSVVVVGQYAEYEWEQQGRAAGGGYPLQSNLVSCVVRVHAYEYEDQPRSLLSSPVVCSVSCRSSVSHQKYKYACRSQQNHGGTIIMMMGSHQVSSLVSQDDDDPVVDDDPVCPPIDRCCSNGNHSMDTSSSSSVVSSCVVCPSVNRNVRFVQLLVLQVVLQVVQVVDPQKDWRHDSDGNKTKMAGPDDQVLRVVLQVVLVVVSSHHWDWDADVNHITTMGGGRHNDGDNVSSVVSVVSSVVSSVVSVVVVVVVVVVVVVPPPPDPPDPPPDDDDDPDPD

Radius of gyration: 31.42 Å; Cα contacts (8 Å, |Δi|>4): 2073; chains: 2; bounding box: 87×74×143 Å

pLDDT: mean 90.86, std 17.65, range [16.78, 98.94]

Solvent-accessible surface area (backbone atoms only — not comparable to full-atom values): 51789 Å² total; per-residue (Å²): 132,55,69,69,56,42,43,50,49,46,38,50,49,42,49,49,38,52,51,45,67,69,46,37,69,81,46,57,33,53,47,87,66,56,88,65,51,53,61,74,72,44,73,87,58,68,44,55,57,54,48,56,71,66,57,51,55,48,42,43,61,68,57,38,54,56,25,32,30,39,41,56,16,47,44,23,19,34,80,65,32,50,11,49,36,69,46,18,28,52,22,49,31,45,40,45,54,65,31,48,55,29,36,43,36,79,46,14,39,30,53,48,41,45,36,51,45,48,49,36,27,52,37,55,52,34,63,55,61,62,53,35,30,60,85,35,84,93,47,48,16,18,65,51,77,36,70,29,63,32,49,50,48,30,53,51,49,46,16,38,50,46,52,52,51,55,57,49,34,73,81,37,70,83,60,54,67,38,64,57,37,61,32,29,31,35,39,34,36,74,56,50,60,68,43,57,57,48,33,32,58,60,64,54,39,44,75,44,76,34,72,51,52,90,58,56,21,37,45,30,65,59,52,47,53,53,48,52,52,36,46,75,71,70,33,40,65,40,36,35,48,42,35,33,25,25,80,67,54,47,24,53,32,38,46,38,51,38,20,52,50,24,59,74,64,65,30,40,27,34,37,44,8,42,52,43,40,57,50,22,51,30,73,93,43,42,72,72,50,48,34,54,90,45,45,40,28,39,33,30,23,43,20,42,60,57,40,24,40,76,64,42,14,42,32,32,25,36,47,43,63,48,37,33,67,52,45,51,73,95,52,71,80,69,64,67,70,85,86,48,86,75,61,65,42,62,23,23,69,40,80,40,44,68,38,61,50,59,43,47,18,53,52,33,34,44,36,54,38,4,50,53,46,48,38,50,51,45,52,49,36,27,51,52,27,51,51,50,48,51,54,39,64,72,34,86,63,38,41,70,56,66,61,71,79,48,42,42,38,31,31,30,46,68,75,58,49,65,61,27,52,51,40,53,50,53,43,44,72,67,26,74,34,35,62,38,64,33,76,59,95,85,38,49,29,42,33,44,23,66,21,58,69,40,68,48,71,66,53,52,49,51,51,50,51,52,52,51,55,47,45,52,53,51,54,50,54,56,54,57,60,56,65,63,61,68,67,64,67,70,62,75,71,58,80,75,69,74,76,72,71,58,84,64,83,88,127,132,54,70,67,56,43,42,50,49,46,38,50,48,42,50,49,37,52,51,46,69,69,46,38,70,81,46,60,32,54,46,87,67,57,86,64,51,53,61,73,72,42,74,86,58,69,43,55,57,54,49,58,72,66,58,52,56,49,43,42,63,69,60,38,54,56,25,32,28,39,40,55,16,49,45,23,18,33,81,67,31,49,12,48,36,70,44,16,28,51,22,48,30,46,38,44,54,63,31,50,55,30,35,41,35,78,47,14,39,32,53,48,40,46,36,51,46,49,48,35,26,52,38,56,50,34,64,55,61,62,52,34,30,59,86,36,83,92,48,48,16,17,64,50,78,36,70,29,63,34,49,48,50,29,51,52,49,46,15,38,50,45,53,51,52,56,56,47,33,74,83,38,70,84,59,53,68,36,63,57,38,61,33,28,31,35,36,33,36,74,57,51,58,68,43,54,58,48,32,33,59,60,64,54,39,43,74,46,76,35,73,52,50,93,58,57,20,35,45,31,67,60,51,46,52,53,47,53,53,36,45,74,70,70,34,41,63,37,35,35,48,42,36,33,26,26,80,66,54,47,24,52,31,40,46,38,52,38,20,51,52,24,59,75,65,65,28,40,28,34,39,46,8,43,53,43,40,56,50,22,52,32,74,91,42,42,71,71,50,48,33,55,89,45,44,39,29,39,33,30,24,44,20,42,61,58,39,25,40,75,65,44,13,42,34,32,24,35,48,42,63,48,38,32,67,52,46,50,70,95,51,71,80,68,63,67,70,84,86,49,86,77,61,65,41,60,24,24,70,41,79,40,45,69,38,60,52,60,43,46,19,53,53,33,35,43,37,53,38,4,51,52,45,47,37,50,52,46,52,49,35,30,50,51,26,51,51,51,48,52,55,40,64,69,33,86,61,38,42,68,55,66,59,73,79,47,40,42,37,30,30,30,46,67,77,57,48,64,60,29,51,51,38,54,50,52,43,44,71,67,28,73,33,36,63,37,62,32,75,60,95,86,37,50,28,40,33,44,22,64,21,59,68,40,69,49,70,66,52,53,47,51,50,52,51,53,52,51,55,47,45,51,52,52,53,50,52,54,52,56,57,52,61,62,58,60,68,66,63,67,74,78,89,60,85,77,73,80,80,80,82,79,80,82,74,85,123

Nearest PDB structures (foldseek):
  8ora-assembly1_A-2  TM=9.812E-01  e=9.422E-62  Homo sapiens
  4e1o-assembly3_E  TM=9.855E-01  e=3.264E-60  Homo sapiens
  4obv-assembly1_D  TM=9.264E-01  e=6.930E-40  Mediterraneibacter gnavus ATCC 29149
  3vp6-assembly1_B  TM=8.882E-01  e=1.150E-34  Homo sapiens
  2jis-assembly1_B  TM=8.711E-01  e=3.984E-33  Homo sapiens